Protein AF-0000000075453474 (afdb_homodimer)

Radius of gyration: 46.05 Å; Cα contacts (8 Å, |Δi|>4): 1363; chains: 2; bounding box: 108×161×124 Å

Structure (mmCIF, N/CA/C/O backbone):
data_AF-0000000075453474-model_v1
#
loop_
_entity.id
_entity.type
_entity.pdbx_description
1 polymer 'Cation efflux system protein czcC'
#
loop_
_atom_site.group_PDB
_atom_site.id
_atom_site.type_symbol
_atom_site.label_atom_id
_atom_site.label_alt_id
_atom_site.label_comp_id
_atom_site.label_asym_id
_atom_site.label_entity_id
_atom_site.label_seq_id
_atom_site.pdbx_PDB_ins_code
_atom_site.Cartn_x
_atom_site.Cartn_y
_atom_site.Cartn_z
_atom_site.occupancy
_atom_site.B_iso_or_equiv
_atom_site.auth_seq_id
_atom_site.auth_comp_id
_atom_site.auth_asym_id
_atom_site.auth_atom_id
_atom_site.pdbx_PDB_model_num
ATOM 1 N N . MET A 1 1 ? -79.562 19.734 -20.062 1 26.77 1 MET A N 1
ATOM 2 C CA . MET A 1 1 ? -79 20.094 -18.781 1 26.77 1 MET A CA 1
ATOM 3 C C . MET A 1 1 ? -77.562 19.5 -18.641 1 26.77 1 MET A C 1
ATOM 5 O O . MET A 1 1 ? -77.438 18.297 -18.422 1 26.77 1 MET A O 1
ATOM 9 N N . LYS A 1 2 ? -76.625 20.016 -19.5 1 38.22 2 LYS A N 1
ATOM 10 C CA . LYS A 1 2 ? -75.188 19.672 -19.609 1 38.22 2 LYS A CA 1
ATOM 11 C C . LYS A 1 2 ? -74.5 19.891 -18.281 1 38.22 2 LYS A C 1
ATOM 13 O O . LYS A 1 2 ? -74.438 21 -17.75 1 38.22 2 LYS A O 1
ATOM 18 N N . ARG A 1 3 ? -74.5 18.891 -17.391 1 37.88 3 ARG A N 1
ATOM 19 C CA . ARG A 1 3 ? -73.875 18.875 -16.078 1 37.88 3 ARG A CA 1
ATOM 20 C C . ARG A 1 3 ? -72.375 19.188 -16.172 1 37.88 3 ARG A C 1
ATOM 22 O O . ARG A 1 3 ? -71.625 18.484 -16.859 1 37.88 3 ARG A O 1
ATOM 29 N N . PHE A 1 4 ? -72.062 20.453 -16.188 1 41.12 4 PHE A N 1
ATOM 30 C CA . PHE A 1 4 ? -70.688 20.938 -16.062 1 41.12 4 PHE A CA 1
ATOM 31 C C . PHE A 1 4 ? -70.062 20.469 -14.758 1 41.12 4 PHE A C 1
ATOM 33 O O . PHE A 1 4 ? -70.562 20.766 -13.672 1 41.12 4 PHE A O 1
ATOM 40 N N . PHE A 1 5 ? -69.5 19.219 -14.695 1 45.66 5 PHE A N 1
ATOM 41 C CA . PHE A 1 5 ? -68.75 18.719 -13.586 1 45.66 5 PHE A CA 1
ATOM 42 C C . PHE A 1 5 ? -67.5 19.594 -13.375 1 45.66 5 PHE A C 1
ATOM 44 O O . PHE A 1 5 ? -66.688 19.75 -14.273 1 45.66 5 PHE A O 1
ATOM 51 N N . PHE A 1 6 ? -67.625 20.641 -12.586 1 43.34 6 PHE A N 1
ATOM 52 C CA . PHE A 1 6 ? -66.5 21.422 -12.07 1 43.34 6 PHE A CA 1
ATOM 53 C C . PHE A 1 6 ? -65.5 20.516 -11.312 1 43.34 6 PHE A C 1
ATOM 55 O O . PHE A 1 6 ? -65.875 19.953 -10.281 1 43.34 6 PHE A O 1
ATOM 62 N N . ILE A 1 7 ? -64.562 19.938 -11.992 1 48.47 7 ILE A N 1
ATOM 63 C CA . ILE A 1 7 ? -63.438 19.234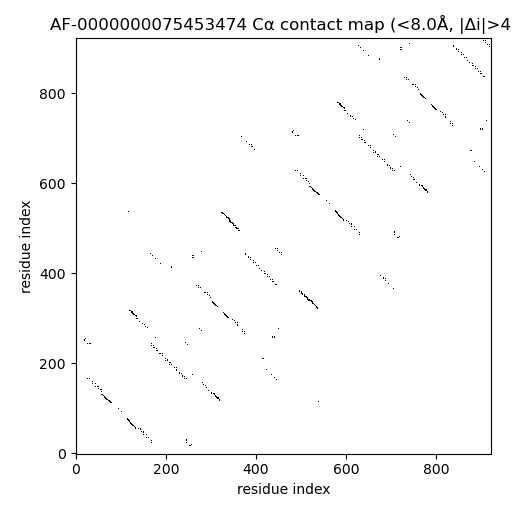 -11.391 1 48.47 7 ILE A CA 1
ATOM 64 C C . ILE A 1 7 ? -62.594 20.203 -10.57 1 48.47 7 ILE A C 1
ATOM 66 O O . ILE A 1 7 ? -62.031 21.156 -11.109 1 48.47 7 ILE A O 1
ATOM 70 N N . SER A 1 8 ? -62.938 20.438 -9.305 1 45.78 8 SER A N 1
ATOM 71 C CA . SER A 1 8 ? -62.094 21.172 -8.359 1 45.78 8 SER A CA 1
ATOM 72 C C . SER A 1 8 ? -60.719 20.547 -8.242 1 45.78 8 SER A C 1
ATOM 74 O O . SER A 1 8 ? -60.562 19.375 -7.852 1 45.78 8 SER A O 1
ATOM 76 N N . LEU A 1 9 ? -59.75 21 -9 1 46.12 9 LEU A N 1
ATOM 77 C CA . LEU A 1 9 ? -58.344 20.688 -8.875 1 46.12 9 LEU A CA 1
ATOM 78 C C . LEU A 1 9 ? -57.812 21.156 -7.531 1 46.12 9 LEU A C 1
ATOM 80 O O . LEU A 1 9 ? -57.688 22.375 -7.293 1 46.12 9 LEU A O 1
ATOM 84 N N . SER A 1 10 ? -58.062 20.5 -6.438 1 45.81 10 SER A N 1
ATOM 85 C CA . SER A 1 10 ? -57.406 20.766 -5.164 1 45.81 10 SER A CA 1
ATOM 86 C C . SER A 1 10 ? -55.875 20.766 -5.316 1 45.81 10 SER A C 1
ATOM 88 O O . SER A 1 10 ? -55.312 19.75 -5.707 1 45.81 10 SER A O 1
ATOM 90 N N . LEU A 1 11 ? -55.281 21.906 -5.539 1 42.78 11 LEU A N 1
ATOM 91 C CA . LEU A 1 11 ? -53.844 22.109 -5.473 1 42.78 11 LEU A CA 1
ATOM 92 C C . LEU A 1 11 ? -53.281 21.703 -4.113 1 42.78 11 LEU A C 1
ATOM 94 O O . LEU A 1 11 ? -53.562 22.344 -3.102 1 42.78 11 LEU A O 1
ATOM 98 N N . ILE A 1 12 ? -53.062 20.453 -3.811 1 44.56 12 ILE A N 1
ATOM 99 C CA . ILE A 1 12 ? -52.312 20.016 -2.645 1 44.56 12 ILE A CA 1
ATOM 100 C C . ILE A 1 12 ? -50.938 20.719 -2.602 1 44.56 12 ILE A C 1
ATOM 102 O O . ILE A 1 12 ? -50.094 20.5 -3.473 1 44.56 12 ILE A O 1
ATOM 106 N N . ALA A 1 13 ? -50.906 21.891 -2.035 1 42.78 13 ALA A N 1
ATOM 107 C CA . ALA A 1 13 ? -49.625 22.5 -1.648 1 42.78 13 ALA A CA 1
ATOM 108 C C . ALA A 1 13 ? -48.781 21.5 -0.87 1 42.78 13 ALA A C 1
ATOM 110 O O . ALA A 1 13 ? -49.125 21.109 0.247 1 42.78 13 ALA A O 1
ATOM 111 N N . VAL A 1 14 ? -48.094 20.672 -1.52 1 45.62 14 VAL A N 1
ATOM 112 C CA . VAL A 1 14 ? -47.031 19.906 -0.868 1 45.62 14 VAL A CA 1
ATOM 113 C C . VAL A 1 14 ? -46.062 20.859 -0.148 1 45.62 14 VAL A C 1
ATOM 115 O O . VAL A 1 14 ? -45.312 21.594 -0.789 1 45.62 14 VAL A O 1
ATOM 118 N N . GLY A 1 15 ? -46.562 21.469 0.889 1 41.81 15 GLY A N 1
ATOM 119 C CA . GLY A 1 15 ? -45.562 22.156 1.693 1 41.81 15 GLY A CA 1
ATOM 120 C C . GLY A 1 15 ? -44.25 21.406 1.771 1 41.81 15 GLY A C 1
ATOM 121 O O . GLY A 1 15 ? -44.219 20.234 2.158 1 41.81 15 GLY A O 1
ATOM 122 N N . VAL A 1 16 ? -43.375 21.75 0.938 1 46.69 16 VAL A N 1
ATOM 123 C CA . VAL A 1 16 ? -42 21.297 1.124 1 46.69 16 VAL A CA 1
ATOM 124 C C . VAL A 1 16 ? -41.594 21.469 2.582 1 46.69 16 VAL A C 1
ATOM 126 O O . VAL A 1 16 ? -41.469 22.609 3.061 1 46.69 16 VAL A O 1
ATOM 129 N N . GLN A 1 17 ? -42.188 20.797 3.523 1 47.5 17 GLN A N 1
ATOM 130 C CA . GLN A 1 17 ? -41.688 20.828 4.895 1 47.5 17 GLN A CA 1
ATOM 131 C C . GLN A 1 17 ? -40.156 20.828 4.926 1 47.5 17 GLN A C 1
ATOM 133 O O . GLN A 1 17 ? -39.531 20 4.266 1 47.5 17 GLN A O 1
ATOM 138 N N . ALA A 1 18 ? -39.625 21.938 5.199 1 55.44 18 ALA A N 1
ATOM 139 C CA . ALA A 1 18 ? -38.188 22.062 5.449 1 55.44 18 ALA A CA 1
ATOM 140 C C . ALA A 1 18 ? -37.688 20.875 6.277 1 55.44 18 ALA A C 1
ATOM 142 O O . ALA A 1 18 ? -38.156 20.672 7.406 1 55.44 18 ALA A O 1
ATOM 143 N N . GLN A 1 19 ? -37.312 19.781 5.676 1 73.31 19 GLN A N 1
ATOM 144 C CA . GLN A 1 19 ? -36.875 18.562 6.367 1 73.31 19 GLN A CA 1
ATOM 145 C C . GLN A 1 19 ? -35.531 18.734 7.012 1 73.31 19 GLN A C 1
ATOM 147 O O . GLN A 1 19 ? -34.531 19.031 6.324 1 73.31 19 GLN A O 1
ATOM 152 N N . SER A 1 20 ? -35.469 19 8.414 1 89.19 20 SER A N 1
ATOM 153 C CA . SER A 1 20 ? -34.25 19.094 9.211 1 89.19 20 SER A CA 1
ATOM 154 C C . SER A 1 20 ? -33.562 17.75 9.297 1 89.19 20 SER A C 1
ATOM 156 O O . SER A 1 20 ? -34.188 16.703 9.398 1 89.19 20 SER A O 1
ATOM 158 N N . LEU A 1 21 ? -32.281 17.75 9.016 1 93.81 21 LEU A N 1
ATOM 159 C CA . LEU A 1 21 ? -31.484 16.547 8.992 1 93.81 21 LEU A CA 1
ATOM 160 C C . LEU A 1 21 ? -30.516 16.516 10.172 1 93.81 21 LEU A C 1
ATOM 162 O O . LEU A 1 21 ? -29.641 17.375 10.281 1 93.81 21 LEU A O 1
ATOM 166 N N . SER A 1 22 ? -30.703 15.547 11.047 1 95.19 22 SER A N 1
ATOM 167 C CA . SER A 1 22 ? -29.766 15.352 12.148 1 95.19 22 SER A CA 1
ATOM 168 C C . SER A 1 22 ? -28.547 14.562 11.703 1 95.19 22 SER A C 1
ATOM 170 O O . SER A 1 22 ? -28.547 13.961 10.625 1 95.19 22 SER A O 1
ATOM 172 N N . PHE A 1 23 ? -27.516 14.609 12.516 1 97.19 23 PHE A N 1
ATOM 173 C CA . PHE A 1 23 ? -26.328 13.82 12.172 1 97.19 23 PHE A CA 1
ATOM 174 C C . PHE A 1 23 ? -26.688 12.336 12.078 1 97.19 23 PHE A C 1
ATOM 176 O O . PHE A 1 23 ? -26.219 11.641 11.18 1 97.19 23 PHE A O 1
ATOM 183 N N . SER A 1 24 ? -27.469 11.836 13.039 1 96.06 24 SER A N 1
ATOM 184 C CA . SER A 1 24 ? -27.859 10.43 13.047 1 96.06 24 SER A CA 1
ATOM 185 C C . SER A 1 24 ? -28.594 10.055 11.766 1 96.06 24 SER A C 1
ATOM 187 O O . SER A 1 24 ? -28.375 8.984 11.211 1 96.06 24 SER A O 1
ATOM 189 N N . GLU A 1 25 ? -29.422 10.961 11.383 1 94.38 25 GLU A N 1
ATOM 190 C CA . GLU A 1 25 ? -30.141 10.719 10.141 1 94.38 25 GLU A CA 1
ATOM 191 C C . GLU A 1 25 ? -29.203 10.734 8.945 1 94.38 25 GLU A C 1
ATOM 193 O O . GLU A 1 25 ? -29.344 9.945 8.008 1 94.38 25 GLU A O 1
ATOM 198 N N . ALA A 1 26 ? -28.281 11.695 8.945 1 96.19 26 ALA A N 1
ATOM 199 C CA . ALA A 1 26 ? -27.281 11.75 7.887 1 96.19 26 ALA A CA 1
ATOM 200 C C . ALA A 1 26 ? -26.453 10.461 7.844 1 96.19 26 ALA A C 1
ATOM 202 O O . ALA A 1 26 ? -26.109 9.977 6.766 1 96.19 26 ALA A O 1
ATOM 203 N N . LEU A 1 27 ? -26.156 9.969 9.047 1 96.88 27 LEU A N 1
ATOM 204 C CA . LEU A 1 27 ? -25.438 8.711 9.164 1 96.88 27 LEU A CA 1
ATOM 205 C C . LEU A 1 27 ? -26.219 7.57 8.516 1 96.88 27 LEU A C 1
ATOM 207 O O . LEU A 1 27 ? -25.641 6.762 7.781 1 96.88 27 LEU A O 1
ATOM 211 N N . ASP A 1 28 ? -27.469 7.492 8.758 1 95.38 28 ASP A N 1
ATOM 212 C CA . ASP A 1 28 ? -28.328 6.477 8.164 1 95.38 28 ASP A CA 1
ATOM 213 C C . ASP A 1 28 ? -28.359 6.602 6.641 1 95.38 28 ASP A C 1
ATOM 215 O O . ASP A 1 28 ? -28.328 5.598 5.93 1 95.38 28 ASP A O 1
ATOM 219 N N . ASN A 1 29 ? -28.438 7.879 6.211 1 95.31 29 ASN A N 1
ATOM 220 C CA . ASN A 1 29 ? -28.422 8.125 4.773 1 95.31 29 ASN A CA 1
ATOM 221 C C . ASN A 1 29 ? -27.125 7.625 4.141 1 95.31 29 ASN A C 1
ATOM 223 O O . ASN A 1 29 ? -27.141 7.047 3.053 1 95.31 29 ASN A O 1
ATOM 227 N N . MET A 1 30 ? -26.016 7.902 4.793 1 96.81 30 MET A N 1
ATOM 228 C CA . MET A 1 30 ? -24.719 7.453 4.281 1 96.81 30 MET A CA 1
ATOM 229 C C . MET A 1 30 ? -24.656 5.93 4.211 1 96.81 30 MET A C 1
ATOM 231 O O . MET A 1 30 ? -24.219 5.367 3.205 1 96.81 30 MET A O 1
ATOM 235 N N . TYR A 1 31 ? -25.188 5.219 5.238 1 96.31 31 TYR A N 1
ATOM 236 C CA . TYR A 1 31 ? -25.188 3.76 5.273 1 96.31 31 TYR A CA 1
ATOM 237 C C . TYR A 1 31 ? -26 3.184 4.129 1 96.31 31 TYR A C 1
ATOM 239 O O . TYR A 1 31 ? -25.625 2.17 3.537 1 96.31 31 TYR A O 1
ATOM 247 N N . ASN A 1 32 ? -27 3.898 3.838 1 94.19 32 ASN A N 1
ATOM 248 C CA . ASN A 1 32 ? -27.922 3.365 2.852 1 94.19 32 ASN A CA 1
ATOM 249 C C . ASN A 1 32 ? -27.594 3.855 1.444 1 94.19 32 ASN A C 1
ATOM 251 O O . ASN A 1 32 ? -27.891 3.174 0.46 1 94.19 32 ASN A O 1
ATOM 255 N N . GLY A 1 33 ? -27 4.992 1.413 1 93.56 33 GLY A N 1
ATOM 256 C CA . GLY A 1 33 ? -26.891 5.633 0.112 1 93.56 33 GLY A CA 1
ATOM 257 C C . GLY A 1 33 ? -25.484 5.613 -0.456 1 93.56 33 GLY A C 1
ATOM 258 O O . GLY A 1 33 ? -25.297 5.723 -1.67 1 93.56 33 GLY A O 1
ATOM 259 N N . ASN A 1 34 ? -24.422 5.559 0.309 1 95.94 34 ASN A N 1
ATOM 260 C CA . ASN A 1 34 ? -23.047 5.688 -0.181 1 95.94 34 ASN A CA 1
ATOM 261 C C . ASN A 1 34 ? -22.625 4.461 -0.985 1 95.94 34 ASN A C 1
ATOM 263 O O . ASN A 1 34 ? -22.547 3.355 -0.444 1 95.94 34 ASN A O 1
ATOM 267 N N . GLN A 1 35 ? -22.234 4.73 -2.248 1 96.44 35 GLN A N 1
ATOM 268 C CA . GLN A 1 35 ? -21.938 3.645 -3.176 1 96.44 35 GLN A CA 1
ATOM 269 C C . GLN A 1 35 ? -20.547 3.059 -2.914 1 96.44 35 GLN A C 1
ATOM 271 O O . GLN A 1 35 ? -20.297 1.895 -3.227 1 96.44 35 GLN A O 1
ATOM 276 N N . LYS A 1 36 ? -19.672 3.859 -2.438 1 96.81 36 LYS A N 1
ATOM 277 C CA . LYS A 1 36 ? -18.359 3.338 -2.088 1 96.81 36 LYS A CA 1
ATOM 278 C C . LYS A 1 36 ? -18.453 2.277 -0.997 1 96.81 36 LYS A C 1
ATOM 280 O O . LYS A 1 36 ? -17.797 1.243 -1.065 1 96.81 36 LYS A O 1
ATOM 285 N N . ARG A 1 37 ? -19.234 2.57 0.05 1 96.38 37 ARG A N 1
ATOM 286 C CA . ARG A 1 37 ? -19.453 1.598 1.117 1 96.38 37 ARG A CA 1
ATOM 287 C C . ARG A 1 37 ? -20 0.284 0.561 1 96.38 37 ARG A C 1
ATOM 289 O O . ARG A 1 37 ? -19.469 -0.788 0.868 1 96.38 37 ARG A O 1
ATOM 296 N N . LYS A 1 38 ? -20.953 0.391 -0.282 1 96.56 38 LYS A N 1
ATOM 297 C CA . LYS A 1 38 ? -21.578 -0.788 -0.876 1 96.56 38 LYS A CA 1
ATOM 298 C C . LYS A 1 38 ? -20.594 -1.542 -1.765 1 96.56 38 LYS A C 1
ATOM 300 O O . LYS A 1 38 ? -20.578 -2.775 -1.783 1 96.56 38 LYS A O 1
ATOM 305 N N . GLY A 1 39 ? -19.797 -0.791 -2.504 1 97.19 39 GLY A N 1
ATOM 306 C CA . GLY A 1 39 ? -18.781 -1.408 -3.332 1 97.19 39 GLY A CA 1
ATOM 307 C C . GLY A 1 39 ? -17.781 -2.221 -2.533 1 97.19 39 GLY A C 1
ATOM 308 O O . GLY A 1 39 ? -17.422 -3.338 -2.92 1 97.19 39 GLY A O 1
ATOM 309 N N . MET A 1 40 ? -17.359 -1.721 -1.438 1 97.06 40 MET A N 1
ATOM 310 C CA . MET A 1 40 ? -16.391 -2.414 -0.596 1 97.06 40 MET A CA 1
ATOM 311 C C . MET A 1 40 ? -17.016 -3.652 0.043 1 97.06 40 MET A C 1
ATOM 313 O O . MET A 1 40 ? -16.328 -4.66 0.24 1 97.06 40 MET A O 1
ATOM 317 N N . GLU A 1 41 ? -18.266 -3.559 0.337 1 96.81 41 GLU A N 1
ATOM 318 C CA . GLU A 1 41 ? -18.984 -4.727 0.848 1 96.81 41 GLU A CA 1
ATOM 319 C C . GLU A 1 41 ? -19 -5.855 -0.18 1 96.81 41 GLU A C 1
ATOM 321 O O . GLU A 1 41 ? -18.812 -7.023 0.169 1 96.81 41 GLU A O 1
ATOM 326 N N . LYS A 1 42 ? -19.188 -5.465 -1.445 1 97.62 42 LYS A N 1
ATOM 327 C CA . LYS A 1 42 ? -19.172 -6.457 -2.514 1 97.62 42 LYS A CA 1
ATOM 328 C C . LYS A 1 42 ? -17.781 -7.039 -2.707 1 97.62 42 LYS A C 1
ATOM 330 O O . LYS A 1 42 ? -17.641 -8.219 -3.025 1 97.62 42 LYS A O 1
ATOM 335 N N . GLN A 1 43 ? -16.859 -6.262 -2.479 1 96.44 43 GLN A N 1
ATOM 336 C CA . GLN A 1 43 ? -15.492 -6.766 -2.547 1 96.44 43 GLN A CA 1
ATOM 337 C C . GLN A 1 43 ? -15.219 -7.777 -1.436 1 96.44 43 GLN A C 1
ATOM 339 O O . GLN A 1 43 ? -14.531 -8.773 -1.652 1 96.44 43 GLN A O 1
ATOM 344 N N . SER A 1 44 ? -15.695 -7.473 -0.248 1 97.5 44 SER A N 1
ATOM 345 C CA . SER A 1 44 ? -15.57 -8.414 0.861 1 97.5 44 SER A CA 1
ATOM 346 C C . SER A 1 44 ? -16.281 -9.727 0.554 1 97.5 44 SER A C 1
ATOM 348 O O . SER A 1 44 ? -15.766 -10.805 0.839 1 97.5 44 SER A O 1
ATOM 350 N N . GLN A 1 45 ? -17.422 -9.625 -0.095 1 97.62 45 GLN A N 1
ATOM 351 C CA . GLN A 1 45 ? -18.172 -10.812 -0.499 1 97.62 45 GLN A CA 1
ATOM 352 C C . GLN A 1 45 ? -17.391 -11.625 -1.536 1 97.62 45 GLN A C 1
ATOM 354 O O . GLN A 1 45 ? -17.375 -12.852 -1.482 1 97.62 45 GLN A O 1
ATOM 359 N N . ALA A 1 46 ? -16.812 -10.922 -2.461 1 97.44 46 ALA A N 1
ATOM 360 C CA . ALA A 1 46 ? -15.992 -11.578 -3.473 1 97.44 46 ALA A CA 1
ATOM 361 C C . ALA A 1 46 ? -14.844 -12.352 -2.828 1 97.44 46 ALA A C 1
ATOM 363 O O . ALA A 1 46 ? -14.547 -13.484 -3.225 1 97.44 46 ALA A O 1
ATOM 364 N N . ALA A 1 47 ? -14.219 -11.789 -1.834 1 96.94 47 ALA A N 1
ATOM 365 C CA . ALA A 1 47 ? -13.109 -12.445 -1.14 1 96.94 47 ALA A CA 1
ATOM 366 C C . ALA A 1 47 ? -13.602 -13.68 -0.38 1 96.94 47 ALA A C 1
ATOM 368 O O . ALA A 1 47 ? -12.883 -14.672 -0.278 1 96.94 47 ALA A O 1
ATOM 369 N N . ASP A 1 48 ? -14.812 -13.602 0.103 1 97.75 48 ASP A N 1
ATOM 370 C CA . ASP A 1 48 ? -15.406 -14.75 0.783 1 97.75 48 ASP A CA 1
ATOM 371 C C . ASP A 1 48 ? -15.586 -15.922 -0.175 1 97.75 48 ASP A C 1
ATOM 373 O O . ASP A 1 48 ? -15.289 -17.062 0.178 1 97.75 48 ASP A O 1
ATOM 377 N N . PHE A 1 49 ? -16.047 -15.57 -1.373 1 97.44 49 PHE A N 1
ATOM 378 C CA . PHE A 1 49 ? -16.188 -16.609 -2.379 1 97.44 49 PHE A CA 1
ATOM 379 C C . PHE A 1 49 ? -14.82 -17.156 -2.783 1 97.44 49 PHE A C 1
ATOM 381 O O . PHE A 1 49 ? -14.688 -18.359 -3.062 1 97.44 49 PHE A O 1
ATOM 388 N N . GLY A 1 50 ? -13.906 -16.297 -2.797 1 96.62 50 GLY A N 1
ATOM 389 C CA . GLY A 1 50 ? -12.555 -16.75 -3.049 1 96.62 50 GLY A CA 1
ATOM 390 C C . GLY A 1 50 ? -12.055 -17.734 -2.002 1 96.62 50 GLY A C 1
ATOM 391 O O . GLY A 1 50 ? -11.445 -18.75 -2.336 1 96.62 50 GLY A O 1
ATOM 392 N N . ALA A 1 51 ? -12.312 -17.453 -0.764 1 97.06 51 ALA A N 1
ATOM 393 C CA . ALA A 1 51 ? -11.922 -18.344 0.333 1 97.06 51 ALA A CA 1
ATOM 394 C C . ALA A 1 51 ? -12.617 -19.703 0.218 1 97.06 51 ALA A C 1
ATOM 396 O O . ALA A 1 51 ? -12 -20.734 0.442 1 97.06 51 ALA A O 1
ATOM 397 N N . LYS A 1 52 ? -13.844 -19.641 -0.179 1 97 52 LYS A N 1
ATOM 398 C CA . LYS A 1 52 ? -14.609 -20.875 -0.355 1 97 52 LYS A CA 1
ATOM 399 C C . LYS A 1 52 ? -14.055 -21.703 -1.511 1 97 52 LYS A C 1
ATOM 401 O O . LYS A 1 52 ? -14.055 -22.938 -1.457 1 97 52 LYS A O 1
ATOM 406 N N . ALA A 1 53 ? -13.562 -21 -2.504 1 96.56 53 ALA A N 1
ATOM 407 C CA . ALA A 1 53 ? -12.977 -21.703 -3.645 1 96.56 53 ALA A CA 1
ATOM 408 C C . ALA A 1 53 ? -11.75 -22.5 -3.225 1 96.56 53 ALA A C 1
ATOM 410 O O . ALA A 1 53 ? -11.508 -23.594 -3.75 1 96.56 53 ALA A O 1
ATOM 411 N N . PHE A 1 54 ? -11 -22.078 -2.232 1 95 54 PHE A N 1
ATOM 412 C CA . PHE A 1 54 ? -9.82 -22.781 -1.755 1 95 54 PHE A CA 1
ATOM 413 C C . PHE A 1 54 ? -10.219 -24.078 -1.063 1 95 54 PHE A C 1
ATOM 415 O O . PHE A 1 54 ? -9.461 -25.062 -1.082 1 95 54 PHE A O 1
ATOM 422 N N . GLN A 1 55 ? -11.406 -24.109 -0.479 1 95.62 55 GLN A N 1
ATOM 423 C CA . GLN A 1 55 ? -11.883 -25.328 0.18 1 95.62 55 GLN A CA 1
ATOM 424 C C . GLN A 1 55 ? -12.07 -26.453 -0.822 1 95.62 55 GLN A C 1
ATOM 426 O O . GLN A 1 55 ? -11.969 -27.641 -0.464 1 95.62 55 GLN A O 1
ATOM 431 N N . GLY A 1 56 ? -12.312 -26 -2.053 1 95.31 56 GLY A N 1
ATOM 432 C CA . GLY A 1 56 ? -12.484 -26.984 -3.113 1 95.31 56 GLY A CA 1
ATOM 433 C C . GLY A 1 56 ? -11.25 -27.844 -3.338 1 95.31 56 GLY A C 1
ATOM 434 O O . GLY A 1 56 ? -11.352 -28.938 -3.881 1 95.31 56 GLY A O 1
ATOM 435 N N . LEU A 1 57 ? -10.094 -27.453 -2.822 1 94.81 57 LEU A N 1
ATOM 436 C CA . LEU A 1 57 ? -8.844 -28.172 -3.01 1 94.81 57 LEU A CA 1
ATOM 437 C C . LEU A 1 57 ? -8.852 -29.484 -2.232 1 94.81 57 LEU A C 1
ATOM 439 O O . LEU A 1 57 ? -8.07 -30.391 -2.533 1 94.81 57 LEU A O 1
ATOM 443 N N . TYR A 1 58 ? -9.797 -29.672 -1.198 1 94.94 58 TYR A N 1
ATOM 444 C CA . TYR A 1 58 ? -9.891 -30.891 -0.387 1 94.94 58 TYR A CA 1
ATOM 445 C C . TYR A 1 58 ? -10.68 -31.969 -1.115 1 94.94 58 TYR A C 1
ATOM 447 O O . TYR A 1 58 ? -10.609 -33.156 -0.748 1 94.94 58 TYR A O 1
ATOM 455 N N . PHE A 1 59 ? -11.359 -31.547 -2.207 1 96.25 59 PHE A N 1
ATOM 456 C CA . PHE A 1 59 ? -12.289 -32.469 -2.834 1 96.25 59 PHE A CA 1
ATOM 457 C C . PHE A 1 59 ? -11.703 -33.062 -4.117 1 96.25 59 PHE A C 1
ATOM 459 O O . PHE A 1 59 ? -10.805 -32.469 -4.715 1 96.25 59 PHE A O 1
ATOM 466 N N . PRO A 1 60 ? -12.203 -34.25 -4.547 1 96.62 60 PRO A N 1
ATOM 467 C CA . PRO A 1 60 ? -11.719 -34.844 -5.793 1 96.62 60 PRO A CA 1
ATOM 468 C C . PRO A 1 60 ? -12.094 -34.031 -7.023 1 96.62 60 PRO A C 1
ATOM 470 O O . PRO A 1 60 ? -13.109 -33.344 -7.02 1 96.62 60 PRO A O 1
ATOM 473 N N . GLN A 1 61 ? -11.25 -34.031 -7.934 1 97.19 61 GLN A N 1
ATOM 474 C CA . GLN A 1 61 ? -11.516 -33.469 -9.25 1 97.19 61 GLN A CA 1
ATOM 475 C C . GLN A 1 61 ? -11.984 -34.531 -10.227 1 97.19 61 GLN A C 1
ATOM 477 O O . GLN A 1 61 ? -11.359 -35.594 -10.344 1 97.19 61 GLN A O 1
ATOM 482 N N . ILE A 1 62 ? -13.141 -34.312 -10.812 1 97.38 62 ILE A N 1
ATOM 483 C CA . ILE A 1 62 ? -13.711 -35.25 -11.773 1 97.38 62 ILE A CA 1
ATOM 484 C C . ILE A 1 62 ? -13.719 -34.625 -13.164 1 97.38 62 ILE A C 1
ATOM 486 O O . ILE A 1 62 ? -14.188 -33.5 -13.344 1 97.38 62 ILE A O 1
ATOM 490 N N . SER A 1 63 ? -13.211 -35.281 -14.141 1 97.5 63 SER A N 1
ATOM 491 C CA . SER A 1 63 ? -13.156 -34.75 -15.508 1 97.5 63 SER A CA 1
ATOM 492 C C . SER A 1 63 ? -13.586 -35.812 -16.516 1 97.5 63 SER A C 1
ATOM 494 O O . SER A 1 63 ? -13.477 -37.031 -16.266 1 97.5 63 SER A O 1
ATOM 496 N N . LEU A 1 64 ? -14.172 -35.312 -17.625 1 97 64 LEU A N 1
ATOM 497 C CA . LEU A 1 64 ? -14.453 -36.156 -18.797 1 97 64 LEU A CA 1
ATOM 498 C C . LEU A 1 64 ? -13.438 -35.906 -19.906 1 97 64 LEU A C 1
ATOM 500 O O . LEU A 1 64 ? -13.156 -34.75 -20.25 1 97 64 LEU A O 1
ATOM 504 N N . ASN A 1 65 ? -12.852 -37.031 -20.344 1 96.56 65 ASN A N 1
ATOM 505 C CA . ASN A 1 65 ? -11.867 -36.906 -21.406 1 96.56 65 ASN A CA 1
ATOM 506 C C . ASN A 1 65 ? -12.242 -37.781 -22.609 1 96.56 65 ASN A C 1
ATOM 508 O O . ASN A 1 65 ? -12.68 -38.938 -22.438 1 96.56 65 ASN A O 1
ATOM 512 N N . ALA A 1 66 ? -12.086 -37.094 -23.828 1 95.88 66 ALA A N 1
ATOM 513 C CA . ALA A 1 66 ? -12.367 -37.844 -25.047 1 95.88 66 ALA A CA 1
ATOM 514 C C . ALA A 1 66 ? -11.289 -37.594 -26.109 1 95.88 66 ALA A C 1
ATOM 516 O O . ALA A 1 66 ? -10.773 -36.469 -26.219 1 95.88 66 ALA A O 1
ATOM 517 N N . SER A 1 67 ? -10.961 -38.719 -26.75 1 95.06 67 SER A N 1
ATOM 518 C CA . SER A 1 67 ? -9.992 -38.594 -27.828 1 95.06 67 SER A CA 1
ATOM 519 C C . SER A 1 67 ? -10.289 -39.562 -28.969 1 95.06 67 SER A C 1
ATOM 521 O O . SER A 1 67 ? -10.82 -40.656 -28.734 1 95.06 67 SER A O 1
ATOM 523 N N . TYR A 1 68 ? -10.047 -39.125 -30.172 1 95.31 68 TYR A N 1
ATOM 524 C CA . TYR A 1 68 ? -10.062 -39.938 -31.375 1 95.31 68 TYR A CA 1
ATOM 525 C C . TYR A 1 68 ? -8.797 -39.75 -32.188 1 95.31 68 TYR A C 1
ATOM 527 O O . TYR A 1 68 ? -8.516 -38.625 -32.656 1 95.31 68 TYR A O 1
ATOM 535 N N . VAL A 1 69 ? -8.102 -40.812 -32.312 1 94.38 69 VAL A N 1
ATOM 536 C CA . VAL A 1 69 ? -6.801 -40.719 -32.969 1 94.38 69 VAL A CA 1
ATOM 537 C C . VAL A 1 69 ? -6.77 -41.625 -34.188 1 94.38 69 VAL A C 1
ATOM 539 O O . VAL A 1 69 ? -7.316 -42.75 -34.188 1 94.38 69 VAL A O 1
ATOM 542 N N . HIS A 1 70 ? -6.199 -41.125 -35.312 1 95.69 70 HIS A N 1
ATOM 543 C CA . HIS A 1 70 ? -5.938 -41.906 -36.5 1 95.69 70 HIS A CA 1
ATOM 544 C C . HIS A 1 70 ? -4.441 -42 -36.781 1 95.69 70 HIS A C 1
ATOM 546 O O . HIS A 1 70 ? -3.758 -41 -36.938 1 95.69 70 HIS A O 1
ATOM 552 N N . MET A 1 71 ? -4.086 -43.25 -36.75 1 93.81 71 MET A N 1
ATOM 553 C CA . MET A 1 71 ? -2.674 -43.469 -37.031 1 93.81 71 MET A CA 1
ATOM 554 C C . MET A 1 71 ? -2.461 -43.781 -38.531 1 93.81 71 MET A C 1
ATOM 556 O O . MET A 1 71 ? -3.412 -44.094 -39.25 1 93.81 71 MET A O 1
ATOM 560 N N . SER A 1 72 ? -1.112 -43.594 -38.969 1 93.88 72 SER A N 1
ATOM 561 C CA . SER A 1 72 ? -0.779 -43.812 -40.375 1 93.88 72 SER A CA 1
ATOM 562 C C . SER A 1 72 ? -1.053 -45.25 -40.812 1 93.88 72 SER A C 1
ATOM 564 O O . SER A 1 72 ? -1.396 -45.531 -41.969 1 93.88 72 SER A O 1
ATOM 566 N N . ASP A 1 73 ? -0.793 -46.312 -39.781 1 92.12 73 ASP A N 1
ATOM 567 C CA . ASP A 1 73 ? -1.009 -47.719 -40.031 1 92.12 73 ASP A CA 1
ATOM 568 C C . ASP A 1 73 ? -1.374 -48.469 -38.75 1 92.12 73 ASP A C 1
ATOM 570 O O . ASP A 1 73 ? -1.206 -47.938 -37.656 1 92.12 73 ASP A O 1
ATOM 574 N N . HIS A 1 74 ? -2.055 -49.656 -39.062 1 89.31 74 HIS A N 1
ATOM 575 C CA . HIS A 1 74 ? -2.205 -50.562 -37.938 1 89.31 74 HIS A CA 1
ATOM 576 C C . HIS A 1 74 ? -0.853 -50.906 -37.312 1 89.31 74 HIS A C 1
ATOM 578 O O . HIS A 1 74 ? 0.188 -50.719 -37.938 1 89.31 74 HIS A O 1
ATOM 584 N N . LEU A 1 75 ? -0.971 -51.281 -36.031 1 88.75 75 LEU A N 1
ATOM 585 C CA . LEU A 1 75 ? 0.262 -51.781 -35.406 1 88.75 75 LEU A CA 1
ATOM 586 C C . LEU A 1 75 ? 0.364 -53.281 -35.531 1 88.75 75 LEU A C 1
ATOM 588 O O . LEU A 1 75 ? -0.624 -54 -35.312 1 88.75 75 LEU A O 1
ATOM 592 N N . TYR A 1 76 ? 1.651 -53.781 -35.844 1 86.06 76 TYR A N 1
ATOM 593 C CA . TYR A 1 76 ? 1.868 -55.219 -36.062 1 86.06 76 TYR A CA 1
ATOM 594 C C . TYR A 1 76 ? 3.033 -55.719 -35.219 1 86.06 76 TYR A C 1
ATOM 596 O O . TYR A 1 76 ? 3.977 -54.969 -34.938 1 86.06 76 TYR A O 1
ATOM 604 N N . LEU A 1 77 ? 2.838 -56.844 -34.688 1 82.94 77 LEU A N 1
ATOM 605 C CA . LEU A 1 77 ? 3.996 -57.594 -34.188 1 82.94 77 LEU A CA 1
ATOM 606 C C . LEU A 1 77 ? 4.637 -58.406 -35.344 1 82.94 77 LEU A C 1
ATOM 608 O O . LEU A 1 77 ? 3.963 -59.188 -36 1 82.94 77 LEU A O 1
ATOM 612 N N . ASP A 1 78 ? 5.852 -58.125 -35.594 1 82.75 78 ASP A N 1
ATOM 613 C CA . ASP A 1 78 ? 6.559 -58.781 -36.688 1 82.75 78 ASP A CA 1
ATOM 614 C C . ASP A 1 78 ? 7.336 -60 -36.156 1 82.75 78 ASP A C 1
ATOM 616 O O . ASP A 1 78 ? 8.32 -59.844 -35.438 1 82.75 78 ASP A O 1
ATOM 620 N N . PHE A 1 79 ? 6.84 -61.219 -36.562 1 82.31 79 PHE A N 1
ATOM 621 C CA . PHE A 1 79 ? 7.492 -62.438 -36.125 1 82.31 79 PHE A CA 1
ATOM 622 C C . PHE A 1 79 ? 8.289 -63.062 -37.25 1 82.31 79 PHE A C 1
ATOM 624 O O . PHE A 1 79 ? 8.633 -64.25 -37.219 1 82.31 79 PHE A O 1
ATOM 631 N N . ASN A 1 80 ? 8.516 -62.281 -38.281 1 83.81 80 ASN A N 1
ATOM 632 C CA . ASN A 1 80 ? 9.188 -62.812 -39.469 1 83.81 80 ASN A CA 1
ATOM 633 C C . ASN A 1 80 ? 10.594 -63.312 -39.156 1 83.81 80 ASN A C 1
ATOM 635 O O . ASN A 1 80 ? 11.07 -64.312 -39.719 1 83.81 80 ASN A O 1
ATOM 639 N N . GLU A 1 81 ? 11.227 -62.656 -38.219 1 83.75 81 GLU A N 1
ATOM 640 C CA . GLU A 1 81 ? 12.562 -63.094 -37.844 1 83.75 81 GLU A CA 1
ATOM 641 C C . GLU A 1 81 ? 12.523 -64.5 -37.219 1 83.75 81 GLU A C 1
ATOM 643 O O . GLU A 1 81 ? 13.398 -65.312 -37.469 1 83.75 81 GLU A O 1
ATOM 648 N N . TYR A 1 82 ? 11.531 -64.688 -36.375 1 78.94 82 TYR A N 1
ATOM 649 C CA . TYR A 1 82 ? 11.367 -66 -35.781 1 78.94 82 TYR A CA 1
ATOM 650 C C . TYR A 1 82 ? 10.992 -67.062 -36.812 1 78.94 82 TYR A C 1
ATOM 652 O O . TYR A 1 82 ? 11.477 -68.188 -36.781 1 78.94 82 TYR A O 1
ATOM 660 N N . ARG A 1 83 ? 10.156 -66.688 -37.75 1 78.38 83 ARG A N 1
ATOM 661 C CA . ARG A 1 83 ? 9.805 -67.562 -38.875 1 78.38 83 ARG A CA 1
ATOM 662 C C . ARG A 1 83 ? 11.047 -68 -39.656 1 78.38 83 ARG A C 1
ATOM 664 O O . ARG A 1 83 ? 11.219 -69.188 -39.938 1 78.38 83 ARG A O 1
ATOM 671 N N . ASN A 1 84 ? 11.789 -67.062 -39.938 1 80.69 84 ASN A N 1
ATOM 672 C CA . ASN A 1 84 ? 12.992 -67.312 -40.688 1 80.69 84 ASN A CA 1
ATOM 673 C C . ASN A 1 84 ? 13.938 -68.25 -39.938 1 80.69 84 ASN A C 1
ATOM 675 O O . ASN A 1 84 ? 14.539 -69.188 -40.5 1 80.69 84 ASN A O 1
ATOM 679 N N . ARG A 1 85 ? 13.961 -68.125 -38.688 1 83.56 85 ARG A N 1
ATOM 680 C CA . ARG A 1 85 ? 14.828 -68.938 -37.875 1 83.56 85 ARG A CA 1
ATOM 681 C C . ARG A 1 85 ? 14.312 -70.375 -37.812 1 83.56 85 ARG A C 1
ATOM 683 O O . ARG A 1 85 ? 15.078 -71.312 -37.969 1 83.56 85 ARG A O 1
ATOM 690 N N . PHE A 1 86 ? 12.977 -70.438 -37.562 1 78.19 86 PHE A N 1
ATOM 691 C CA . PHE A 1 86 ? 12.352 -71.75 -37.531 1 78.19 86 PHE A CA 1
ATOM 692 C C . PHE A 1 86 ? 12.422 -72.375 -38.906 1 78.19 86 PHE A C 1
ATOM 694 O O . PHE A 1 86 ? 12.664 -73.625 -38.969 1 78.19 86 PHE A O 1
ATOM 701 N N . GLY A 1 87 ? 12.242 -71.625 -39.938 1 74.75 87 GLY A N 1
ATOM 702 C CA . GLY A 1 87 ? 12.336 -72.188 -41.281 1 74.75 87 GLY A CA 1
ATOM 703 C C . GLY A 1 87 ? 13.703 -72.75 -41.594 1 74.75 87 GLY A C 1
ATOM 704 O O . GLY A 1 87 ? 13.805 -73.812 -42.188 1 74.75 87 GLY A O 1
ATOM 705 N N . THR A 1 88 ? 14.617 -72.062 -41.188 1 76.75 88 THR A N 1
ATOM 706 C CA . THR A 1 88 ? 15.984 -72.5 -41.438 1 76.75 88 THR A CA 1
ATOM 707 C C . THR A 1 88 ? 16.281 -73.812 -40.688 1 76.75 88 THR A C 1
ATOM 709 O O . THR A 1 88 ? 16.891 -74.688 -41.219 1 76.75 88 THR A O 1
ATOM 712 N N . HIS A 1 89 ? 15.742 -73.875 -39.469 1 75.75 89 HIS A N 1
ATOM 713 C CA . HIS A 1 89 ? 15.961 -75.062 -38.656 1 75.75 89 HIS A CA 1
ATOM 714 C C . HIS A 1 89 ? 15.125 -76.188 -39.188 1 75.75 89 HIS A C 1
ATOM 716 O O . HIS A 1 89 ? 15.586 -77.375 -39.188 1 75.75 89 HIS A O 1
ATOM 722 N N . PHE A 1 90 ? 13.992 -75.812 -39.594 1 74.31 90 PHE A N 1
ATOM 723 C CA . PHE A 1 90 ? 13.07 -76.812 -40.094 1 74.31 90 PHE A CA 1
ATOM 724 C C . PHE A 1 90 ? 13.547 -77.375 -41.406 1 74.31 90 PHE A C 1
ATOM 726 O O . PHE A 1 90 ? 13.406 -78.625 -41.656 1 74.31 90 PHE A O 1
ATOM 733 N N . GLN A 1 91 ? 14.086 -76.562 -42.25 1 72.06 91 GLN A N 1
ATOM 734 C CA . GLN A 1 91 ? 14.617 -77.062 -43.531 1 72.06 91 GLN A CA 1
ATOM 735 C C . GLN A 1 91 ? 15.727 -78.062 -43.344 1 72.06 91 GLN A C 1
ATOM 737 O O . GLN A 1 91 ? 15.953 -78.875 -44.188 1 72.06 91 GLN A O 1
ATOM 742 N N . GLN A 1 92 ? 16.266 -78.062 -42.094 1 71.62 92 GLN A N 1
ATOM 743 C CA . GLN A 1 92 ? 17.359 -79 -41.844 1 71.62 92 GLN A CA 1
ATOM 744 C C . GLN A 1 92 ? 16.875 -80.25 -41.125 1 71.62 92 GLN A C 1
ATOM 746 O O . GLN A 1 92 ? 17.641 -81.188 -40.875 1 71.62 92 GLN A O 1
ATOM 751 N N . SER A 1 93 ? 15.547 -80.188 -40.875 1 72.75 93 SER A N 1
ATOM 752 C CA . SER A 1 93 ? 15.008 -81.312 -40.125 1 72.75 93 SER A CA 1
ATOM 753 C C . SER A 1 93 ? 14.711 -82.5 -41.031 1 72.75 93 SER A C 1
ATOM 755 O O . SER A 1 93 ? 14.219 -82.375 -42.156 1 72.75 93 SER A O 1
ATOM 757 N N . PRO A 1 94 ? 15.117 -83.75 -40.562 1 69 94 PRO A N 1
ATOM 758 C CA . PRO A 1 94 ? 14.836 -85 -41.344 1 69 94 PRO A CA 1
ATOM 759 C C . PRO A 1 94 ? 13.344 -85.188 -41.562 1 69 94 PRO A C 1
ATOM 761 O O . PRO A 1 94 ? 12.969 -85.938 -42.5 1 69 94 PRO A O 1
ATOM 764 N N . LEU A 1 95 ? 12.531 -84.562 -40.812 1 63.53 95 LEU A N 1
ATOM 765 C CA . LEU A 1 95 ? 11.094 -84.688 -40.969 1 63.53 95 LEU A CA 1
ATOM 766 C C . LEU A 1 95 ? 10.602 -84.125 -42.281 1 63.53 95 LEU A C 1
ATOM 768 O O . LEU A 1 95 ? 9.594 -84.625 -42.844 1 63.53 95 LEU A O 1
ATOM 772 N N . LEU A 1 96 ? 11.281 -83.188 -42.844 1 62.31 96 LEU A N 1
ATOM 773 C CA . LEU A 1 96 ? 10.898 -82.562 -44.094 1 62.31 96 LEU A CA 1
ATOM 774 C C . LEU A 1 96 ? 11.117 -83.5 -45.25 1 62.31 96 LEU A C 1
ATOM 776 O O . LEU A 1 96 ? 10.586 -83.312 -46.344 1 62.31 96 LEU A O 1
ATOM 780 N N . LYS A 1 97 ? 11.914 -84.625 -44.969 1 65.19 97 LYS A N 1
ATOM 781 C CA . LYS A 1 97 ? 12.148 -85.625 -46 1 65.19 97 LYS A CA 1
ATOM 782 C C . LYS A 1 97 ? 10.961 -86.562 -46.125 1 65.19 97 LYS A C 1
ATOM 784 O O . LYS A 1 97 ? 10.922 -87.438 -47 1 65.19 97 LYS A O 1
ATOM 789 N N . LEU A 1 98 ? 10.133 -86.375 -45.125 1 63 98 LEU A N 1
ATOM 790 C CA . LEU A 1 98 ? 8.953 -87.188 -45.25 1 63 98 LEU A CA 1
ATOM 791 C C . LEU A 1 98 ? 8.023 -86.688 -46.344 1 63 98 LEU A C 1
ATOM 793 O O . LEU A 1 98 ? 7.789 -85.5 -46.469 1 63 98 LEU A O 1
ATOM 797 N N . PRO A 1 99 ? 7.586 -87.5 -47.312 1 61.91 99 PRO A N 1
ATOM 798 C CA . PRO A 1 99 ? 6.727 -87.125 -48.438 1 61.91 99 PRO A CA 1
ATOM 799 C C . PRO A 1 99 ? 5.453 -86.438 -47.969 1 61.91 99 PRO A C 1
ATOM 801 O O . PRO A 1 99 ? 4.797 -86.875 -47.031 1 61.91 99 PRO A O 1
ATOM 804 N N . GLY A 1 100 ? 4.996 -85.125 -48.438 1 65.25 100 GLY A N 1
ATOM 805 C CA . GLY A 1 100 ? 3.764 -84.438 -48.156 1 65.25 100 GLY A CA 1
ATOM 806 C C . GLY A 1 100 ? 3.91 -83.375 -47.031 1 65.25 100 GLY A C 1
ATOM 807 O O . GLY A 1 100 ? 3.129 -82.438 -46.969 1 65.25 100 GLY A O 1
ATOM 808 N N . PHE A 1 101 ? 4.844 -83.688 -46.219 1 67 101 PHE A N 1
ATOM 809 C CA . PHE A 1 101 ? 4.984 -82.812 -45.031 1 67 101 PHE A CA 1
ATOM 810 C C . PHE A 1 101 ? 5.52 -81.438 -45.438 1 67 101 PHE A C 1
ATOM 812 O O . PHE A 1 101 ? 5.031 -80.438 -44.969 1 67 101 PHE A O 1
ATOM 819 N N . LYS A 1 102 ? 6.535 -81.5 -46.281 1 71.31 102 LYS A N 1
ATOM 820 C CA . LYS A 1 102 ? 7.121 -80.25 -46.781 1 71.31 102 LYS A CA 1
ATOM 821 C C . LYS A 1 102 ? 6.082 -79.375 -47.5 1 71.31 102 LYS A C 1
ATOM 823 O O . LYS A 1 102 ? 6 -78.188 -47.312 1 71.31 102 LYS A O 1
ATOM 828 N N . GLU A 1 103 ? 5.34 -80.062 -48.375 1 69.19 103 GLU A N 1
ATOM 829 C CA . GLU A 1 103 ? 4.312 -79.375 -49.125 1 69.19 103 GLU A CA 1
ATOM 830 C C . GLU A 1 103 ? 3.238 -78.75 -48.219 1 69.19 103 GLU A C 1
ATOM 832 O O . GLU A 1 103 ? 2.643 -77.75 -48.531 1 69.19 103 GLU A O 1
ATOM 837 N N . PHE A 1 104 ? 3.094 -79.375 -47.094 1 65.12 104 PHE A N 1
ATOM 838 C CA . PHE A 1 104 ? 2.062 -78.938 -46.156 1 65.12 104 PHE A CA 1
ATOM 839 C C . PHE A 1 104 ? 2.535 -77.75 -45.312 1 65.12 104 PHE A C 1
ATOM 841 O O . PHE A 1 104 ? 1.776 -76.75 -45.094 1 65.12 104 PHE A O 1
ATOM 848 N N . LEU A 1 105 ? 3.764 -77.688 -44.938 1 71.44 105 LEU A N 1
ATOM 849 C CA . LEU A 1 105 ? 4.234 -76.688 -43.969 1 71.44 105 LEU A CA 1
ATOM 850 C C . LEU A 1 105 ? 4.809 -75.5 -44.688 1 71.44 105 LEU A C 1
ATOM 852 O O . LEU A 1 105 ? 4.77 -74.375 -44.156 1 71.44 105 LEU A O 1
ATOM 856 N N . MET A 1 106 ? 5.289 -75.688 -45.875 1 72.5 106 MET A N 1
ATOM 857 C CA . MET A 1 106 ? 6.035 -74.688 -46.594 1 72.5 106 MET A CA 1
ATOM 858 C C . MET A 1 106 ? 5.176 -73.438 -46.812 1 72.5 106 MET A C 1
ATOM 860 O O . MET A 1 106 ? 5.656 -72.312 -46.688 1 72.5 106 MET A O 1
ATOM 864 N N . PRO A 1 107 ? 3.896 -73.625 -47.094 1 71.25 107 PRO A N 1
ATOM 865 C CA . PRO A 1 107 ? 3.098 -72.375 -47.312 1 71.25 107 PRO A CA 1
ATOM 866 C C . PRO A 1 107 ? 3.002 -71.562 -46.062 1 71.25 107 PRO A C 1
ATOM 868 O O . PRO A 1 107 ? 2.854 -70.312 -46.156 1 71.25 107 PRO A O 1
ATOM 871 N N . TYR A 1 108 ? 3.123 -72.125 -44.969 1 70.06 108 TYR A N 1
ATOM 872 C CA . TYR A 1 108 ? 3.01 -71.375 -43.719 1 70.06 108 TYR A CA 1
ATOM 873 C C . TYR A 1 108 ? 4.289 -70.562 -43.438 1 70.06 108 TYR A C 1
ATOM 875 O O . TYR A 1 108 ? 4.246 -69.5 -42.812 1 70.06 108 TYR A O 1
ATOM 883 N N . PHE A 1 109 ? 5.305 -71.125 -43.906 1 74.75 109 PHE A N 1
ATOM 884 C CA . PHE A 1 109 ? 6.582 -70.438 -43.688 1 74.75 109 PHE A CA 1
ATOM 885 C C . PHE A 1 109 ? 6.832 -69.375 -44.75 1 74.75 109 PHE A C 1
ATOM 887 O O . PHE A 1 109 ? 7.762 -68.625 -44.656 1 74.75 109 PHE A O 1
ATOM 894 N N . GLN A 1 110 ? 6.051 -69.375 -45.75 1 71.75 110 GLN A N 1
ATOM 895 C CA . GLN A 1 110 ? 6.195 -68.375 -46.812 1 71.75 110 GLN A CA 1
ATOM 896 C C . GLN A 1 110 ? 5.254 -67.188 -46.594 1 71.75 110 GLN A C 1
ATOM 898 O O . GLN A 1 110 ? 5.371 -66.188 -47.281 1 71.75 110 GLN A O 1
ATOM 903 N N . GLN A 1 111 ? 4.488 -67.312 -45.531 1 76.19 111 GLN A N 1
ATOM 904 C CA . GLN A 1 111 ? 3.539 -66.25 -45.25 1 76.19 111 GLN A CA 1
ATOM 905 C C . GLN A 1 111 ? 4.164 -65.125 -44.375 1 76.19 111 GLN A C 1
ATOM 907 O O . GLN A 1 111 ? 5.227 -65.375 -43.781 1 76.19 111 GLN A O 1
ATOM 912 N N . ASP A 1 112 ? 3.559 -63.875 -44.469 1 79.25 112 ASP A N 1
ATOM 913 C CA . ASP A 1 112 ? 3.979 -62.781 -43.625 1 79.25 112 ASP A CA 1
ATOM 914 C C . ASP A 1 112 ? 3.479 -62.969 -42.188 1 79.25 112 ASP A C 1
ATOM 916 O O . ASP A 1 112 ? 2.27 -62.969 -41.938 1 79.25 112 ASP A O 1
ATOM 920 N N . TRP A 1 113 ? 4.488 -63.312 -41.281 1 79.38 113 TRP A N 1
ATOM 921 C CA . TRP A 1 113 ? 4.137 -63.562 -39.906 1 79.38 113 TRP A CA 1
ATOM 922 C C . TRP A 1 113 ? 3.975 -62.25 -39.156 1 79.38 113 TRP A C 1
ATOM 924 O O . TRP A 1 113 ? 4.762 -61.938 -38.25 1 79.38 113 TRP A O 1
ATOM 934 N N . LYS A 1 114 ? 3.035 -61.469 -39.625 1 83.94 114 LYS A N 1
ATOM 935 C CA . LYS A 1 114 ? 2.709 -60.219 -38.906 1 83.94 114 LYS A CA 1
ATOM 936 C C . LYS A 1 114 ? 1.362 -60.344 -38.219 1 83.94 114 LYS A C 1
ATOM 938 O O . LYS A 1 114 ? 0.386 -60.812 -38.781 1 83.94 114 LYS A O 1
ATOM 943 N N . TYR A 1 115 ? 1.404 -60 -36.938 1 80.81 115 TYR A N 1
ATOM 944 C CA . TYR A 1 115 ? 0.193 -60 -36.156 1 80.81 115 TYR A CA 1
ATOM 945 C C . TYR A 1 115 ? -0.266 -58.594 -35.812 1 80.81 115 TYR A C 1
ATOM 947 O O . TYR A 1 115 ? 0.462 -57.812 -35.188 1 80.81 115 TYR A O 1
ATOM 955 N N . GLN A 1 116 ? -1.465 -58.25 -36.375 1 83.75 116 GLN A N 1
ATOM 956 C CA . GLN A 1 116 ? -2.021 -56.938 -36.062 1 83.75 116 GLN A CA 1
ATOM 957 C C . GLN A 1 116 ? -2.561 -56.906 -34.625 1 83.75 116 GLN A C 1
ATOM 959 O O . GLN A 1 116 ? -3.549 -57.562 -34.312 1 83.75 116 GLN A O 1
ATOM 964 N N . PHE A 1 117 ? -1.959 -56.062 -33.812 1 82.62 117 PHE A N 1
ATOM 965 C CA . PHE A 1 117 ? -2.41 -56.062 -32.438 1 82.62 117 PHE A CA 1
ATOM 966 C C . PHE A 1 117 ? -3.127 -54.781 -32.094 1 82.62 117 PHE A C 1
ATOM 968 O O . PHE A 1 117 ? -3.744 -54.656 -31.016 1 82.62 117 PHE A O 1
ATOM 975 N N . GLN A 1 118 ? -3.088 -53.844 -33 1 89.19 118 GLN A N 1
ATOM 976 C CA . GLN A 1 118 ? -3.744 -52.562 -32.719 1 89.19 118 GLN A CA 1
ATOM 977 C C . GLN A 1 118 ? -4.277 -51.938 -34.031 1 89.19 118 GLN A C 1
ATOM 979 O O . GLN A 1 118 ? -3.547 -51.844 -35 1 89.19 118 GLN A O 1
ATOM 984 N N . ASN A 1 119 ? -5.566 -51.594 -33.969 1 91 119 ASN A N 1
ATOM 985 C CA . ASN A 1 119 ? -6.168 -50.875 -35.094 1 91 119 ASN A CA 1
ATOM 986 C C . ASN A 1 119 ? -5.656 -49.438 -35.188 1 91 119 ASN A C 1
ATOM 988 O O . ASN A 1 119 ? -5.309 -48.844 -34.156 1 91 119 ASN A O 1
ATOM 992 N N . GLN A 1 120 ? -5.672 -48.969 -36.406 1 93.81 120 GLN A N 1
ATOM 993 C CA . GLN A 1 120 ? -5.156 -47.625 -36.656 1 93.81 120 GLN A CA 1
ATOM 994 C C . GLN A 1 120 ? -6.086 -46.562 -36.062 1 93.81 120 GLN A C 1
ATOM 996 O O . GLN A 1 120 ? -5.664 -45.438 -35.812 1 93.81 120 GLN A O 1
ATOM 1001 N N . ASN A 1 121 ? -7.375 -46.844 -35.969 1 94.75 121 ASN A N 1
ATOM 1002 C CA . ASN A 1 121 ? -8.336 -45.938 -35.344 1 94.75 121 ASN A CA 1
ATOM 1003 C C . ASN A 1 121 ? -8.555 -46.281 -33.875 1 94.75 121 ASN A C 1
ATOM 1005 O O . ASN A 1 121 ? -8.914 -47.406 -33.531 1 94.75 121 ASN A O 1
ATOM 1009 N N . ILE A 1 122 ? -8.352 -45.375 -33.094 1 94.56 122 ILE A N 1
ATOM 1010 C CA . ILE A 1 122 ? -8.516 -45.531 -31.641 1 94.56 122 ILE A CA 1
ATOM 1011 C C . ILE A 1 122 ? -9.445 -44.469 -31.078 1 94.56 122 ILE A C 1
ATOM 1013 O O . ILE A 1 122 ? -9.203 -43.281 -31.266 1 94.56 122 ILE A O 1
ATOM 1017 N N . GLY A 1 123 ? -10.531 -44.812 -30.516 1 94.75 123 GLY A N 1
ATOM 1018 C CA . GLY A 1 123 ? -11.438 -43.906 -29.828 1 94.75 123 GLY A CA 1
ATOM 1019 C C . GLY A 1 123 ? -11.578 -44.219 -28.344 1 94.75 123 GLY A C 1
ATOM 1020 O O . GLY A 1 123 ? -11.633 -45.406 -27.953 1 94.75 123 GLY A O 1
ATOM 1021 N N . LYS A 1 124 ? -11.617 -43.219 -27.562 1 95 124 LYS A N 1
ATOM 1022 C CA . LYS A 1 124 ? -11.797 -43.438 -26.125 1 95 124 LYS A CA 1
ATOM 1023 C C . LYS A 1 124 ? -12.547 -42.281 -25.484 1 95 124 LYS A C 1
ATOM 1025 O O . LYS A 1 124 ? -12.383 -41.125 -25.875 1 95 124 LYS A O 1
ATOM 1030 N N . PHE A 1 125 ? -13.352 -42.594 -24.594 1 96 125 PHE A N 1
ATOM 1031 C CA . PHE A 1 125 ? -14.094 -41.688 -23.719 1 96 125 PHE A CA 1
ATOM 1032 C C . PHE A 1 125 ? -14.031 -42.156 -22.266 1 96 125 PHE A C 1
ATOM 1034 O O . PHE A 1 125 ? -14.453 -43.281 -21.953 1 96 125 PHE A O 1
ATOM 1041 N N . SER A 1 126 ? -13.5 -41.344 -21.375 1 96.44 126 SER A N 1
ATOM 1042 C CA . SER A 1 126 ? -13.266 -41.812 -20.016 1 96.44 126 SER A CA 1
ATOM 1043 C C . SER A 1 126 ? -13.688 -40.781 -18.984 1 96.44 126 SER A C 1
ATOM 1045 O O . SER A 1 126 ? -13.734 -39.594 -19.281 1 96.44 126 SER A O 1
ATOM 1047 N N . LEU A 1 127 ? -14.055 -41.281 -17.797 1 97.44 127 LEU A N 1
ATOM 1048 C CA . LEU A 1 127 ? -14.234 -40.531 -16.562 1 97.44 127 LEU A CA 1
ATOM 1049 C C . LEU A 1 127 ? -13 -40.656 -15.664 1 97.44 127 LEU A C 1
ATOM 1051 O O . LEU A 1 127 ? -12.617 -41.75 -15.281 1 97.44 127 LEU A O 1
ATOM 1055 N N . ASP A 1 128 ? -12.359 -39.469 -15.391 1 96.94 128 ASP A N 1
ATOM 1056 C CA . ASP A 1 128 ? -11.141 -39.469 -14.578 1 96.94 128 ASP A CA 1
ATOM 1057 C C . ASP A 1 128 ? -11.375 -38.781 -13.242 1 96.94 128 ASP A C 1
ATOM 1059 O O . ASP A 1 128 ? -12.031 -37.75 -13.18 1 96.94 128 ASP A O 1
ATOM 1063 N N . VAL A 1 129 ? -10.867 -39.375 -12.172 1 97.25 129 VAL A N 1
ATOM 1064 C CA . VAL A 1 129 ? -10.969 -38.812 -10.828 1 97.25 129 VAL A CA 1
ATOM 1065 C C . VAL A 1 129 ? -9.578 -38.688 -10.219 1 97.25 129 VAL A C 1
ATOM 1067 O O . VAL A 1 129 ? -8.75 -39.594 -10.328 1 97.25 129 VAL A O 1
ATOM 1070 N N . LYS A 1 130 ? -9.273 -37.531 -9.727 1 96.94 130 LYS A N 1
ATOM 1071 C CA . LYS A 1 130 ? -8.055 -37.25 -8.961 1 96.94 130 LYS A CA 1
ATOM 1072 C C . LYS A 1 130 ? -8.391 -36.656 -7.602 1 96.94 130 LYS A C 1
ATOM 1074 O O . LYS A 1 130 ? -9.125 -35.656 -7.523 1 96.94 130 LYS A O 1
ATOM 1079 N N . TRP A 1 131 ? -7.82 -37.188 -6.535 1 97.62 131 TRP A N 1
ATOM 1080 C CA . TRP A 1 131 ? -8.141 -36.75 -5.188 1 97.62 131 TRP A CA 1
ATOM 1081 C C . TRP A 1 131 ? -6.875 -36.656 -4.332 1 97.62 131 TRP A C 1
ATOM 1083 O O . TRP A 1 131 ? -6.34 -37.688 -3.9 1 97.62 131 TRP A O 1
ATOM 1093 N N . PRO A 1 132 ? -6.477 -35.406 -4.051 1 96.38 132 PRO A N 1
ATOM 1094 C CA . PRO A 1 132 ? -5.312 -35.312 -3.172 1 96.38 132 PRO A CA 1
ATOM 1095 C C . PRO A 1 132 ? -5.602 -35.781 -1.747 1 96.38 132 PRO A C 1
ATOM 1097 O O . PRO A 1 132 ? -6.586 -35.344 -1.141 1 96.38 132 PRO A O 1
ATOM 1100 N N . ILE A 1 133 ? -4.77 -36.656 -1.197 1 96.19 133 ILE A N 1
ATOM 1101 C CA . ILE A 1 133 ? -4.953 -37.219 0.134 1 96.19 133 ILE A CA 1
ATOM 1102 C C . ILE A 1 133 ? -3.982 -36.562 1.113 1 96.19 133 ILE A C 1
ATOM 1104 O O . ILE A 1 133 ? -4.344 -36.25 2.252 1 96.19 133 ILE A O 1
ATOM 1108 N N . PHE A 1 134 ? -2.789 -36.375 0.687 1 96.62 134 PHE A N 1
ATOM 1109 C CA . PHE A 1 134 ? -1.74 -35.781 1.498 1 96.62 134 PHE A CA 1
ATOM 1110 C C . PHE A 1 134 ? -0.854 -34.875 0.651 1 96.62 134 PHE A C 1
ATOM 1112 O O . PHE A 1 134 ? -0.288 -35.312 -0.352 1 96.62 134 PHE A O 1
ATOM 1119 N N . THR A 1 135 ? -0.762 -33.656 1.013 1 95.94 135 THR A N 1
ATOM 1120 C CA . THR A 1 135 ? 0.04 -32.688 0.271 1 95.94 135 THR A CA 1
ATOM 1121 C C . THR A 1 135 ? 1.009 -31.969 1.202 1 95.94 135 THR A C 1
ATOM 1123 O O . THR A 1 135 ? 1.264 -30.781 1.032 1 95.94 135 THR A O 1
ATOM 1126 N N . GLY A 1 136 ? 1.416 -32.594 2.336 1 95.31 136 GLY A N 1
ATOM 1127 C CA . GLY A 1 136 ? 2.369 -32 3.273 1 95.31 136 GLY A CA 1
ATOM 1128 C C . GLY A 1 136 ? 1.842 -30.781 3.98 1 95.31 136 GLY A C 1
ATOM 1129 O O . GLY A 1 136 ? 2.621 -29.953 4.473 1 95.31 136 GLY A O 1
ATOM 1130 N N . GLY A 1 137 ? 0.579 -30.531 3.926 1 96 137 GLY A N 1
ATOM 1131 C CA . GLY A 1 137 ? -0.029 -29.375 4.57 1 96 137 GLY A CA 1
ATOM 1132 C C . GLY A 1 137 ? -0.268 -28.219 3.621 1 96 137 GLY A C 1
ATOM 1133 O O . GLY A 1 137 ? -0.762 -27.172 4.031 1 96 137 GLY A O 1
ATOM 1134 N N . LYS A 1 138 ? 0.078 -28.359 2.326 1 96 138 LYS A N 1
ATOM 1135 C CA . LYS A 1 138 ? -0.064 -27.297 1.329 1 96 138 LYS A CA 1
ATOM 1136 C C . LYS A 1 138 ? -1.521 -26.859 1.192 1 96 138 LYS A C 1
ATOM 1138 O O . LYS A 1 138 ? -1.821 -25.672 1.208 1 96 138 LYS A O 1
ATOM 1143 N N . ILE A 1 139 ? -2.426 -27.797 1.089 1 96.56 139 ILE A N 1
ATOM 1144 C CA . ILE A 1 139 ? -3.842 -27.484 0.925 1 96.56 139 ILE A CA 1
ATOM 1145 C C . ILE A 1 139 ? -4.371 -26.797 2.186 1 96.56 139 ILE A C 1
ATOM 1147 O O . ILE A 1 139 ? -5.078 -25.797 2.104 1 96.56 139 ILE A O 1
ATOM 1151 N N . ARG A 1 140 ? -3.984 -27.375 3.367 1 97 140 ARG A N 1
ATOM 1152 C CA . ARG A 1 140 ? -4.402 -26.781 4.629 1 97 140 ARG A CA 1
ATOM 1153 C C . ARG A 1 140 ? -3.93 -25.328 4.727 1 97 140 ARG A C 1
ATOM 1155 O O . ARG A 1 140 ? -4.699 -24.453 5.109 1 97 140 ARG A O 1
ATOM 1162 N N . ALA A 1 141 ? -2.664 -25.109 4.355 1 96.75 141 ALA A N 1
ATOM 1163 C CA . ALA A 1 141 ? -2.1 -23.766 4.398 1 96.75 141 ALA A CA 1
ATOM 1164 C C . ALA A 1 141 ? -2.791 -22.844 3.396 1 96.75 141 ALA A C 1
ATOM 1166 O O . ALA A 1 141 ? -3.047 -21.672 3.688 1 96.75 141 ALA A O 1
ATOM 1167 N N . ALA A 1 142 ? -3.08 -23.312 2.205 1 95.25 142 ALA A N 1
ATOM 1168 C CA . ALA A 1 142 ? -3.75 -22.516 1.173 1 95.25 142 ALA A CA 1
ATOM 1169 C C . ALA A 1 142 ? -5.16 -22.141 1.608 1 95.25 142 ALA A C 1
ATOM 1171 O O . ALA A 1 142 ? -5.594 -21 1.398 1 95.25 142 ALA A O 1
ATOM 1172 N N . VAL A 1 143 ? -5.887 -23.109 2.217 1 96.75 143 VAL A N 1
ATOM 1173 C CA . VAL A 1 143 ? -7.238 -22.844 2.701 1 96.75 143 VAL A CA 1
ATOM 1174 C C . VAL A 1 143 ? -7.191 -21.797 3.822 1 96.75 143 VAL A C 1
ATOM 1176 O O . VAL A 1 143 ? -7.988 -20.859 3.84 1 96.75 143 VAL A O 1
ATOM 1179 N N . ALA A 1 144 ? -6.262 -22 4.703 1 97.81 144 ALA A N 1
ATOM 1180 C CA . ALA A 1 144 ? -6.094 -21.031 5.785 1 97.81 144 ALA A CA 1
ATOM 1181 C C . ALA A 1 144 ? -5.766 -19.641 5.234 1 97.81 144 ALA A C 1
ATOM 1183 O O . ALA A 1 144 ? -6.289 -18.641 5.715 1 97.81 144 ALA A O 1
ATOM 1184 N N . ALA A 1 145 ? -4.871 -19.531 4.23 1 96.44 145 ALA A N 1
ATOM 1185 C CA . ALA A 1 145 ? -4.52 -18.266 3.584 1 96.44 145 ALA A CA 1
ATOM 1186 C C . ALA A 1 145 ? -5.75 -17.609 2.969 1 96.44 145 ALA A C 1
ATOM 1188 O O . ALA A 1 145 ? -5.91 -16.391 3.051 1 96.44 145 ALA A O 1
ATOM 1189 N N . GLY A 1 146 ? -6.543 -18.453 2.318 1 96.44 146 GLY A N 1
ATOM 1190 C CA . GLY A 1 146 ? -7.773 -17.922 1.749 1 96.44 146 GLY A CA 1
ATOM 1191 C C . GLY A 1 146 ? -8.688 -17.281 2.781 1 96.44 146 GLY A C 1
ATOM 1192 O O . GLY A 1 146 ? -9.227 -16.203 2.555 1 96.44 146 GLY A O 1
ATOM 1193 N N . LYS A 1 147 ? -8.859 -17.938 3.918 1 97.88 147 LYS A N 1
ATOM 1194 C CA . LYS A 1 147 ? -9.688 -17.406 4.996 1 97.88 147 LYS A CA 1
ATOM 1195 C C . LYS A 1 147 ? -9.125 -16.078 5.508 1 97.88 147 LYS A C 1
ATOM 1197 O O . LYS A 1 147 ? -9.875 -15.141 5.773 1 97.88 147 LYS A O 1
ATOM 1202 N N . ILE A 1 148 ? -7.801 -16.047 5.66 1 97.81 148 ILE A N 1
ATOM 1203 C CA . ILE A 1 148 ? -7.145 -14.828 6.121 1 97.81 148 ILE A CA 1
ATOM 1204 C C . ILE A 1 148 ? -7.371 -13.703 5.109 1 97.81 148 ILE A C 1
ATOM 1206 O O . ILE A 1 148 ? -7.645 -12.562 5.492 1 97.81 148 ILE A O 1
ATOM 1210 N N . GLN A 1 149 ? -7.316 -14.031 3.838 1 96.75 149 GLN A N 1
ATOM 1211 C CA . GLN A 1 149 ? -7.547 -13.031 2.797 1 96.75 149 GLN A CA 1
ATOM 1212 C C . GLN A 1 149 ? -8.969 -12.492 2.857 1 96.75 149 GLN A C 1
ATOM 1214 O O . GLN A 1 149 ? -9.195 -11.305 2.639 1 96.75 149 GLN A O 1
ATOM 1219 N N . SER A 1 150 ? -9.891 -13.367 3.084 1 97.69 150 SER A N 1
ATOM 1220 C CA . SER A 1 150 ? -11.273 -12.93 3.256 1 97.69 150 SER A CA 1
ATOM 1221 C C . SER A 1 150 ? -11.414 -11.984 4.445 1 97.69 150 SER A C 1
ATOM 1223 O O . SER A 1 150 ? -12.117 -10.977 4.363 1 97.69 150 SER A O 1
ATOM 1225 N N . GLU A 1 151 ? -10.758 -12.32 5.523 1 97.94 151 GLU A N 1
ATOM 1226 C CA . GLU A 1 151 ? -10.797 -11.469 6.707 1 97.94 151 GLU A CA 1
ATOM 1227 C C . GLU A 1 151 ? -10.164 -10.109 6.426 1 97.94 151 GLU A C 1
ATOM 1229 O O . GLU A 1 151 ? -10.648 -9.086 6.902 1 97.94 151 GLU A O 1
ATOM 1234 N N . ILE A 1 152 ? -9.062 -10.039 5.707 1 96.44 152 ILE A N 1
ATOM 1235 C CA . ILE A 1 152 ? -8.414 -8.789 5.328 1 96.44 152 ILE A CA 1
ATOM 1236 C C . ILE A 1 152 ? -9.391 -7.91 4.547 1 96.44 152 ILE A C 1
ATOM 1238 O O . ILE A 1 152 ? -9.492 -6.707 4.797 1 96.44 152 ILE A O 1
ATOM 1242 N N . ALA A 1 153 ? -10.109 -8.531 3.648 1 96.12 153 ALA A N 1
ATOM 1243 C CA . ALA A 1 153 ? -11.078 -7.793 2.848 1 96.12 153 ALA A CA 1
ATOM 1244 C C . ALA A 1 153 ? -12.211 -7.246 3.719 1 96.12 153 ALA A C 1
ATOM 1246 O O . ALA A 1 153 ? -12.688 -6.133 3.494 1 96.12 153 ALA A O 1
ATOM 1247 N N . ARG A 1 154 ? -12.625 -8.039 4.664 1 97.19 154 ARG A N 1
ATOM 1248 C CA . ARG A 1 154 ? -13.656 -7.586 5.594 1 97.19 154 ARG A CA 1
ATOM 1249 C C . ARG A 1 154 ? -13.18 -6.375 6.387 1 97.19 154 ARG A C 1
ATOM 1251 O O . ARG A 1 154 ? -13.914 -5.395 6.531 1 97.19 154 ARG A O 1
ATOM 1258 N N . ILE A 1 155 ? -11.953 -6.461 6.898 1 96.69 155 ILE A N 1
ATOM 1259 C CA . ILE A 1 155 ? -11.391 -5.363 7.68 1 96.69 155 ILE A CA 1
ATOM 1260 C C . ILE A 1 155 ? -11.234 -4.129 6.793 1 96.69 155 ILE A C 1
ATOM 1262 O O . ILE A 1 155 ? -11.43 -3 7.25 1 96.69 155 ILE A O 1
ATOM 1266 N N . GLU A 1 156 ? -10.891 -4.285 5.523 1 96.19 156 GLU A N 1
ATOM 1267 C CA . GLU A 1 156 ? -10.797 -3.176 4.582 1 96.19 156 GLU A CA 1
ATOM 1268 C C . GLU A 1 156 ? -12.141 -2.486 4.402 1 96.19 156 GLU A C 1
ATOM 1270 O O . GLU A 1 156 ? -12.211 -1.259 4.297 1 96.19 156 GLU A O 1
ATOM 1275 N N . SER A 1 157 ? -13.164 -3.287 4.301 1 96.62 157 SER A N 1
ATOM 1276 C CA . SER A 1 157 ? -14.516 -2.734 4.215 1 96.62 157 SER A CA 1
ATOM 1277 C C . SER A 1 157 ? -14.859 -1.927 5.461 1 96.62 157 SER A C 1
ATOM 1279 O O . SER A 1 157 ? -15.406 -0.828 5.363 1 96.62 157 SER A O 1
ATOM 1281 N N . GLN A 1 158 ? -14.539 -2.439 6.586 1 95.88 158 GLN A N 1
ATOM 1282 C CA . GLN A 1 158 ? -14.773 -1.747 7.848 1 95.88 158 GLN A CA 1
ATOM 1283 C C . GLN A 1 158 ? -13.977 -0.447 7.922 1 95.88 158 GLN A C 1
ATOM 1285 O O . GLN A 1 158 ? -14.477 0.565 8.414 1 95.88 158 GLN A O 1
ATOM 1290 N N . LYS A 1 159 ? -12.727 -0.482 7.504 1 96.44 159 LYS A N 1
ATOM 1291 C CA . LYS A 1 159 ? -11.875 0.704 7.445 1 96.44 159 LYS A CA 1
ATOM 1292 C C . LYS A 1 159 ? -12.516 1.798 6.598 1 96.44 159 LYS A C 1
ATOM 1294 O O . LYS A 1 159 ? -12.555 2.963 7 1 96.44 159 LYS A O 1
ATOM 1299 N N . THR A 1 160 ? -13.062 1.38 5.508 1 96.69 160 THR A N 1
ATOM 1300 C CA . THR A 1 160 ? -13.711 2.326 4.609 1 96.69 160 THR A CA 1
ATOM 1301 C C . THR A 1 160 ? -14.938 2.939 5.266 1 96.69 160 THR A C 1
ATOM 1303 O O . THR A 1 160 ? -15.172 4.148 5.164 1 96.69 160 THR A O 1
ATOM 1306 N N . GLU A 1 161 ? -15.656 2.104 5.875 1 96.44 161 GLU A N 1
ATOM 1307 C CA . GLU A 1 161 ? -16.828 2.596 6.578 1 96.44 161 GLU A CA 1
ATOM 1308 C C . GLU A 1 161 ? -16.453 3.607 7.656 1 96.44 161 GLU A C 1
ATOM 1310 O O . GLU A 1 161 ? -17.078 4.66 7.773 1 96.44 161 GLU A O 1
ATOM 1315 N N . SER A 1 162 ? -15.453 3.268 8.453 1 96.81 162 SER A N 1
ATOM 1316 C CA . SER A 1 162 ? -14.984 4.176 9.5 1 96.81 162 SER A CA 1
ATOM 1317 C C . SER A 1 162 ? -14.516 5.5 8.906 1 96.81 162 SER A C 1
ATOM 1319 O O . SER A 1 162 ? -14.781 6.566 9.461 1 96.81 162 SER A O 1
ATOM 1321 N N . LYS A 1 163 ? -13.852 5.449 7.793 1 97.5 163 LYS A N 1
ATOM 1322 C CA . LYS A 1 163 ? -13.398 6.656 7.109 1 97.5 163 LYS A CA 1
ATOM 1323 C C . LYS A 1 163 ? -14.578 7.488 6.621 1 97.5 163 LYS A C 1
ATOM 1325 O O . LYS A 1 163 ? -14.547 8.719 6.691 1 97.5 163 LYS A O 1
ATOM 1330 N N . LEU A 1 164 ? -15.57 6.777 6.16 1 97.69 164 LEU A N 1
ATOM 1331 C CA . LEU A 1 164 ? -16.766 7.469 5.684 1 97.69 164 LEU A CA 1
ATOM 1332 C C . LEU A 1 164 ? -17.484 8.172 6.828 1 97.69 164 LEU A C 1
ATOM 1334 O O . LEU A 1 164 ? -18.016 9.266 6.656 1 97.69 164 LEU A O 1
ATOM 1338 N N . ILE A 1 165 ? -17.5 7.559 7.953 1 98.19 165 ILE A N 1
ATOM 1339 C CA . ILE A 1 165 ? -18.125 8.18 9.109 1 98.19 165 ILE A CA 1
ATOM 1340 C C . ILE A 1 165 ? -17.375 9.461 9.477 1 98.19 165 ILE A C 1
ATOM 1342 O O . ILE A 1 165 ? -18 10.492 9.734 1 98.19 165 ILE A O 1
ATOM 1346 N N . SER A 1 166 ? -16.031 9.445 9.5 1 98.31 166 SER A N 1
ATOM 1347 C CA . SER A 1 166 ? -15.242 10.633 9.781 1 98.31 166 SER A CA 1
ATOM 1348 C C . SER A 1 166 ? -15.445 11.703 8.711 1 98.31 166 SER A C 1
ATOM 1350 O O . SER A 1 166 ? -15.531 12.891 9.023 1 98.31 166 SER A O 1
ATOM 1352 N N . GLU A 1 167 ? -15.562 11.242 7.496 1 98.06 167 GLU A N 1
ATOM 1353 C CA . GLU A 1 167 ? -15.805 12.18 6.402 1 98.06 167 GLU A CA 1
ATOM 1354 C C . GLU A 1 167 ? -17.188 12.82 6.52 1 98.06 167 GLU A C 1
ATOM 1356 O O . GLU A 1 167 ? -17.328 14.023 6.289 1 98.06 167 GLU A O 1
ATOM 1361 N N . LEU A 1 168 ? -18.141 12.023 6.895 1 98.38 168 LEU A N 1
ATOM 1362 C CA . LEU A 1 168 ? -19.484 12.555 7.098 1 98.38 168 LEU A CA 1
ATOM 1363 C C . LEU A 1 168 ? -19.5 13.594 8.211 1 98.38 168 LEU A C 1
ATOM 1365 O O . LEU A 1 168 ? -20.078 14.664 8.062 1 98.38 168 LEU A O 1
ATOM 1369 N N . ALA A 1 169 ? -18.844 13.227 9.289 1 98.5 169 ALA A N 1
ATOM 1370 C CA . ALA A 1 169 ? -18.75 14.18 10.398 1 98.5 169 ALA A CA 1
ATOM 1371 C C . ALA A 1 169 ? -18.109 15.492 9.953 1 98.5 169 ALA A C 1
ATOM 1373 O O . ALA A 1 169 ? -18.625 16.578 10.242 1 98.5 169 ALA A O 1
ATOM 1374 N N . GLU A 1 170 ? -17.047 15.398 9.195 1 98.5 170 GLU A N 1
ATOM 1375 C CA . GLU A 1 170 ? -16.359 16.594 8.703 1 98.5 170 GLU A CA 1
ATOM 1376 C C . GLU A 1 170 ? -17.266 17.422 7.797 1 98.5 170 GLU A C 1
ATOM 1378 O O . GLU A 1 170 ? -17.375 18.641 7.961 1 98.5 170 GLU A O 1
ATOM 1383 N N . ARG A 1 171 ? -17.922 16.75 6.926 1 98.19 171 ARG A N 1
ATOM 1384 C CA . ARG A 1 171 ? -18.766 17.469 5.973 1 98.19 171 ARG A CA 1
ATOM 1385 C C . ARG A 1 171 ? -20 18.047 6.656 1 98.19 171 ARG A C 1
ATOM 1387 O O . ARG A 1 171 ? -20.406 19.172 6.359 1 98.19 171 ARG A O 1
ATOM 1394 N N . TYR A 1 172 ? -20.625 17.312 7.539 1 98.19 172 TYR A N 1
ATOM 1395 C CA . TYR A 1 172 ? -21.812 17.766 8.25 1 98.19 172 TYR A CA 1
ATOM 1396 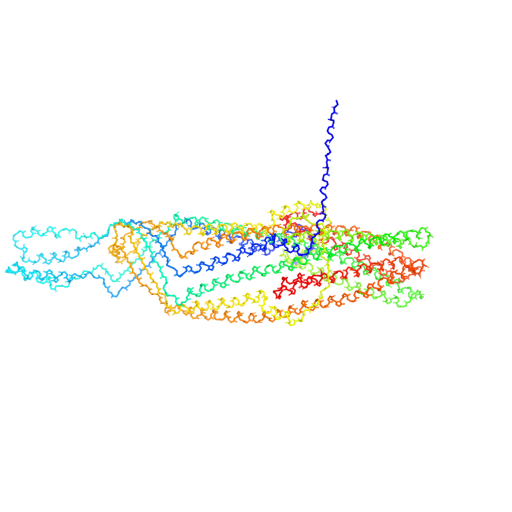C C . TYR A 1 172 ? -21.516 19.016 9.078 1 98.19 172 TYR A C 1
ATOM 1398 O O . TYR A 1 172 ? -22.203 20.031 8.961 1 98.19 172 TYR A O 1
ATOM 1406 N N . PHE A 1 173 ? -20.469 18.922 9.805 1 98.56 173 PHE A N 1
ATOM 1407 C CA . PHE A 1 173 ? -20.188 20.016 10.719 1 98.56 173 PHE A CA 1
ATOM 1408 C C . PHE A 1 173 ? -19.469 21.156 9.992 1 98.56 173 PHE A C 1
ATOM 1410 O O . PHE A 1 173 ? -19.5 22.297 10.438 1 98.56 173 PHE A O 1
ATOM 1417 N N . GLN A 1 174 ? -18.859 20.828 8.859 1 98.31 174 GLN A N 1
ATOM 1418 C CA . GLN A 1 174 ? -18.375 21.906 7.996 1 98.31 174 GLN A CA 1
ATOM 1419 C C . GLN A 1 174 ? -19.547 22.734 7.465 1 98.31 174 GLN A C 1
ATOM 1421 O O . GLN A 1 174 ? -19.422 23.953 7.312 1 98.31 174 GLN A O 1
ATOM 1426 N N . THR A 1 175 ? -20.609 22.094 7.172 1 97.81 175 THR A N 1
ATOM 1427 C CA . THR A 1 175 ? -21.812 22.797 6.738 1 97.81 175 THR A CA 1
ATOM 1428 C C . THR A 1 175 ? -22.375 23.641 7.867 1 97.81 175 THR A C 1
ATOM 1430 O O . THR A 1 175 ? -22.781 24.781 7.648 1 97.81 175 THR A O 1
ATOM 1433 N N . GLN A 1 176 ? -22.344 23.094 9.062 1 98.25 176 GLN A N 1
ATOM 1434 C CA . GLN A 1 176 ? -22.781 23.859 10.219 1 98.25 176 GLN A CA 1
ATOM 1435 C C . GLN A 1 176 ? -21.906 25.078 10.445 1 98.25 176 GLN A C 1
ATOM 1437 O O . GLN A 1 176 ? -22.391 26.156 10.797 1 98.25 176 GLN A O 1
ATOM 1442 N N . LEU A 1 177 ? -20.578 24.859 10.25 1 98.44 177 LEU A N 1
ATOM 1443 C CA . LEU A 1 177 ? -19.656 25.984 10.359 1 98.44 177 LEU A CA 1
ATOM 1444 C C . LEU A 1 177 ? -19.969 27.062 9.312 1 98.44 177 LEU A C 1
ATOM 1446 O O . LEU A 1 177 ? -19.984 28.25 9.625 1 98.44 177 LEU A O 1
ATOM 1450 N N . ALA A 1 178 ? -20.219 26.609 8.125 1 97.94 178 ALA A N 1
ATOM 1451 C CA . ALA A 1 178 ? -20.547 27.547 7.047 1 97.94 178 ALA A CA 1
ATOM 1452 C C . ALA A 1 178 ? -21.828 28.312 7.344 1 97.94 178 ALA A C 1
ATOM 1454 O O . ALA A 1 178 ? -21.906 29.516 7.117 1 97.94 178 ALA A O 1
ATOM 1455 N N . ASN A 1 179 ? -22.828 27.688 7.887 1 97.31 179 ASN A N 1
ATOM 1456 C CA . ASN A 1 179 ? -24.094 28.328 8.273 1 97.31 179 ASN A CA 1
ATOM 1457 C C . ASN A 1 179 ? -23.875 29.359 9.375 1 97.31 179 ASN A C 1
ATOM 1459 O O . ASN A 1 179 ? -24.391 30.469 9.297 1 97.31 179 ASN A O 1
ATOM 1463 N N . ALA A 1 180 ? -23.109 28.906 10.344 1 97.44 180 ALA A N 1
ATOM 1464 C CA . ALA A 1 180 ? -22.828 29.828 11.445 1 97.44 180 ALA A CA 1
ATOM 1465 C C . ALA A 1 180 ? -22.047 31.047 10.969 1 97.44 180 ALA A C 1
ATOM 1467 O O . ALA A 1 180 ? -22.344 32.188 11.375 1 97.44 180 ALA A O 1
ATOM 1468 N N . ALA A 1 181 ? -21.109 30.797 10.109 1 97.56 181 ALA A N 1
ATOM 1469 C CA . ALA A 1 181 ? -20.312 31.891 9.57 1 97.56 181 ALA A CA 1
ATOM 1470 C C . ALA A 1 181 ? -21.188 32.844 8.75 1 97.56 181 ALA A C 1
ATOM 1472 O O . ALA A 1 181 ? -21 34.062 8.812 1 97.56 181 ALA A O 1
ATOM 1473 N N . PHE A 1 182 ? -22.094 32.312 8.016 1 97.31 182 PHE A N 1
ATOM 1474 C CA . PHE A 1 182 ? -23 33.125 7.227 1 97.31 182 PHE A CA 1
ATOM 1475 C C . PHE A 1 182 ? -23.844 34.031 8.133 1 97.31 182 PHE A C 1
ATOM 1477 O O . PHE A 1 182 ? -23.984 35.219 7.859 1 97.31 182 PHE A O 1
ATOM 1484 N N . GLN A 1 183 ? -24.312 33.5 9.195 1 97.56 183 GLN A N 1
ATOM 1485 C CA . GLN A 1 183 ? -25.141 34.281 10.117 1 97.56 183 GLN A CA 1
ATOM 1486 C C . GLN A 1 183 ? -24.328 35.406 10.773 1 97.56 183 GLN A C 1
ATOM 1488 O O . GLN A 1 183 ? -24.812 36.531 10.93 1 97.56 183 GLN A O 1
ATOM 1493 N N . VAL A 1 184 ? -23.109 35 11.141 1 97.44 184 VAL A N 1
ATOM 1494 C CA . VAL A 1 184 ? -22.234 36 11.75 1 97.44 184 VAL A CA 1
ATOM 1495 C C . VAL A 1 184 ? -21.953 37.125 10.75 1 97.44 184 VAL A C 1
ATOM 1497 O O . VAL A 1 184 ? -21.984 38.312 11.102 1 97.44 184 VAL A O 1
ATOM 1500 N N . ARG A 1 185 ? -21.703 36.812 9.508 1 97.38 185 ARG A N 1
ATOM 1501 C CA . ARG A 1 185 ? -21.391 37.781 8.477 1 97.38 185 ARG A CA 1
ATOM 1502 C C . ARG A 1 185 ? -22.609 38.62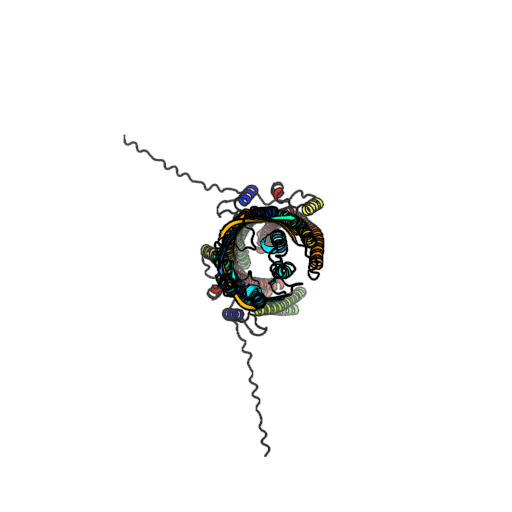5 8.125 1 97.38 185 ARG A C 1
ATOM 1504 O O . ARG A 1 185 ? -22.5 39.812 7.84 1 97.38 185 ARG A O 1
ATOM 1511 N N . LYS A 1 186 ? -23.766 38.062 8.172 1 97.06 186 LYS A N 1
ATOM 1512 C CA . LYS A 1 186 ? -25 38.781 7.949 1 97.06 186 LYS A CA 1
ATOM 1513 C C . LYS A 1 186 ? -25.219 39.844 9.039 1 97.06 186 LYS A C 1
ATOM 1515 O O . LYS A 1 186 ? -25.609 40.969 8.75 1 97.06 186 LYS A O 1
ATOM 1520 N N . GLN A 1 187 ? -24.969 39.406 10.211 1 95.94 187 GLN A N 1
ATOM 1521 C CA . GLN A 1 187 ? -25.078 40.344 11.328 1 95.94 187 GLN A CA 1
ATOM 1522 C C . GLN A 1 187 ? -24.062 41.469 11.211 1 95.94 187 GLN A C 1
ATOM 1524 O O . GLN A 1 187 ? -24.359 42.625 11.516 1 95.94 187 GLN A O 1
ATOM 1529 N N . ALA A 1 188 ? -22.906 41.094 10.789 1 95.06 188 ALA A N 1
ATOM 1530 C CA . ALA A 1 188 ? -21.859 42.094 10.586 1 95.06 188 ALA A CA 1
ATOM 1531 C C . ALA A 1 188 ? -22.25 43.094 9.5 1 95.06 188 ALA A C 1
ATOM 1533 O O . ALA A 1 188 ? -21.969 44.312 9.617 1 95.06 188 ALA A O 1
ATOM 1534 N N . LEU A 1 189 ? -22.875 42.656 8.461 1 96.12 189 LEU A N 1
ATOM 1535 C CA . LEU A 1 189 ? -23.359 43.531 7.395 1 96.12 189 LEU A CA 1
ATOM 1536 C C . LEU A 1 189 ? -24.422 44.5 7.914 1 96.12 189 LEU A C 1
ATOM 1538 O O . LEU A 1 189 ? -24.375 45.688 7.629 1 96.12 189 LEU A O 1
ATOM 1542 N N . GLN A 1 190 ? -25.328 44 8.68 1 95.88 190 GLN A N 1
ATOM 1543 C CA . GLN A 1 190 ? -26.375 44.844 9.258 1 95.88 190 GLN A CA 1
ATOM 1544 C C . GLN A 1 190 ? -25.766 45.906 10.148 1 95.88 190 GLN A C 1
ATOM 1546 O O . GLN A 1 190 ? -26.219 47.062 10.109 1 95.88 190 GLN A O 1
ATOM 1551 N N . THR A 1 191 ? -24.844 45.5 10.898 1 92 191 THR A N 1
ATOM 1552 C CA . THR A 1 191 ? -24.172 46.438 11.781 1 92 191 THR A CA 1
ATOM 1553 C C . THR A 1 191 ? -23.453 47.5 10.969 1 92 191 THR A C 1
ATOM 1555 O O . THR A 1 191 ? -23.5 48.688 11.312 1 92 191 THR A O 1
ATOM 1558 N N . ALA A 1 192 ? -22.781 47.094 9.914 1 92.44 192 ALA A N 1
ATOM 1559 C CA . ALA A 1 192 ? -22.094 48.031 9.039 1 92.44 192 ALA A CA 1
ATOM 1560 C C . ALA A 1 192 ? -23.062 49 8.367 1 92.44 192 ALA A C 1
ATOM 1562 O O . ALA A 1 192 ? -22.766 50.188 8.211 1 92.44 192 ALA A O 1
ATOM 1563 N N . GLU A 1 193 ? -24.188 48.594 8.016 1 94.81 193 GLU A N 1
ATOM 1564 C CA . G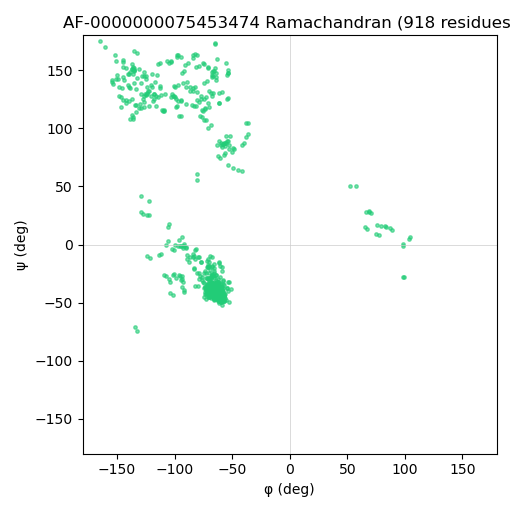LU A 1 193 ? -25.203 49.406 7.395 1 94.81 193 GLU A CA 1
ATOM 1565 C C . GLU A 1 193 ? -25.75 50.469 8.375 1 94.81 193 GLU A C 1
ATOM 1567 O O . GLU A 1 193 ? -25.953 51.625 8.008 1 94.81 193 GLU A O 1
ATOM 1572 N N . ASN A 1 194 ? -25.969 50 9.555 1 91.94 194 ASN A N 1
ATOM 1573 C CA . ASN A 1 194 ? -26.422 50.938 10.586 1 91.94 194 ASN A CA 1
ATOM 1574 C C . ASN A 1 194 ? -25.375 52 10.844 1 91.94 194 ASN A C 1
ATOM 1576 O O . ASN A 1 194 ? -25.719 53.188 11.031 1 91.94 194 ASN A O 1
ATOM 1580 N N . HIS A 1 195 ? -24.156 51.531 10.867 1 88.62 195 HIS A N 1
ATOM 1581 C CA . HIS A 1 195 ? -23.078 52.5 11.07 1 88.62 195 HIS A CA 1
ATOM 1582 C C . HIS A 1 195 ? -23 53.469 9.914 1 88.62 195 HIS A C 1
ATOM 1584 O O . HIS A 1 195 ? -22.781 54.688 10.133 1 88.62 195 HIS A O 1
ATOM 1590 N N . LEU A 1 196 ? -23.141 53.031 8.695 1 91.19 196 LEU A N 1
ATOM 1591 C CA . LEU A 1 196 ? -23.141 53.906 7.531 1 91.19 196 LEU A CA 1
ATOM 1592 C C . LEU A 1 196 ? -24.281 54.906 7.609 1 91.19 196 LEU A C 1
ATOM 1594 O O . LEU A 1 196 ? -24.078 56.094 7.324 1 91.19 196 LEU A O 1
ATOM 1598 N N . TYR A 1 197 ? -25.406 54.5 8.023 1 91.62 197 TYR A N 1
ATOM 1599 C CA . TYR A 1 197 ? -26.562 55.375 8.156 1 91.62 197 TYR A CA 1
ATOM 1600 C C . TYR A 1 197 ? -26.281 56.5 9.141 1 91.62 197 TYR A C 1
ATOM 1602 O O . TYR A 1 197 ? -26.547 57.656 8.844 1 91.62 197 TYR A O 1
ATOM 1610 N N . ASN A 1 198 ? -25.766 56.125 10.258 1 87.06 198 ASN A N 1
ATOM 1611 C CA . ASN A 1 198 ? -25.438 57.094 11.281 1 87.06 198 ASN A CA 1
ATOM 1612 C C . ASN A 1 198 ? -24.359 58.062 10.797 1 87.06 198 ASN A C 1
ATOM 1614 O O . ASN A 1 198 ? -24.438 59.281 11.047 1 87.06 198 ASN A O 1
ATOM 1618 N N . ALA A 1 199 ? -23.312 57.5 10.125 1 87.5 199 ALA A N 1
ATOM 1619 C CA . ALA A 1 199 ? -22.234 58.312 9.602 1 87.5 199 ALA A CA 1
ATOM 1620 C C . ALA A 1 199 ? -22.75 59.312 8.578 1 87.5 199 ALA A C 1
ATOM 1622 O O . ALA A 1 199 ? -22.328 60.469 8.562 1 87.5 199 ALA A O 1
ATOM 1623 N N . GLN A 1 200 ? -23.641 58.969 7.766 1 90.94 200 GLN A N 1
ATOM 1624 C CA . GLN A 1 200 ? -24.219 59.844 6.75 1 90.94 200 GLN A CA 1
ATOM 1625 C C . GLN A 1 200 ? -25.062 60.938 7.383 1 90.94 200 GLN A C 1
ATOM 1627 O O . GLN A 1 200 ? -25.031 62.094 6.922 1 90.94 200 GLN A O 1
ATOM 1632 N N . LYS A 1 201 ? -25.75 60.594 8.406 1 88.75 201 LYS A N 1
ATOM 1633 C CA . LYS A 1 201 ? -26.531 61.594 9.133 1 88.75 201 LYS A CA 1
ATOM 1634 C C . LYS A 1 201 ? -25.641 62.656 9.766 1 88.75 201 LYS A C 1
ATOM 1636 O O . LYS A 1 201 ? -25.938 63.844 9.727 1 88.75 201 LYS A O 1
ATOM 1641 N N . LEU A 1 202 ? -24.609 62.219 10.352 1 87.44 202 LEU A N 1
ATOM 1642 C CA . LEU A 1 202 ? -23.672 63.125 10.992 1 87.44 202 LEU A CA 1
ATOM 1643 C C . LEU A 1 202 ? -22.969 64 9.953 1 87.44 202 LEU A C 1
ATOM 1645 O O . LEU A 1 202 ? -22.719 65.188 10.195 1 87.44 202 LEU A O 1
ATOM 1649 N N . GLU A 1 203 ? -22.609 63.375 8.789 1 89.75 203 GLU A N 1
ATOM 1650 C CA . GLU A 1 203 ? -22.016 64.125 7.703 1 89.75 203 GLU A CA 1
ATOM 1651 C C . GLU A 1 203 ? -22.953 65.25 7.203 1 89.75 203 GLU A C 1
ATOM 1653 O O . GLU A 1 203 ? -22.531 66.375 6.988 1 89.75 203 GLU A O 1
ATOM 1658 N N . ALA A 1 204 ? -24.125 64.938 7.121 1 91.38 204 ALA A N 1
ATOM 1659 C CA . ALA A 1 204 ? -25.141 65.875 6.637 1 91.38 204 ALA A CA 1
ATOM 1660 C C . ALA A 1 204 ? -25.312 67.062 7.598 1 91.38 204 ALA A C 1
ATOM 1662 O O . ALA A 1 204 ? -25.609 68.188 7.176 1 91.38 204 ALA A O 1
ATOM 1663 N N . ASN A 1 205 ? -25.047 66.812 8.859 1 89.88 205 ASN A N 1
ATOM 1664 C CA . ASN A 1 205 ? -25.156 67.875 9.883 1 89.88 205 ASN A CA 1
ATOM 1665 C C . ASN A 1 205 ? -23.828 68.562 10.117 1 89.88 205 ASN A C 1
ATOM 1667 O O . ASN A 1 205 ? -23.703 69.375 11.055 1 89.88 205 ASN A O 1
ATOM 1671 N N . GLY A 1 206 ? -22.734 68.25 9.289 1 87.19 206 GLY A N 1
ATOM 1672 C CA . GLY A 1 206 ? -21.438 68.875 9.367 1 87.19 206 GLY A CA 1
ATOM 1673 C C . GLY A 1 206 ? -20.609 68.375 10.547 1 87.19 206 GLY A C 1
ATOM 1674 O O . GLY A 1 206 ? -19.625 69.062 10.906 1 87.19 206 GLY A O 1
ATOM 1675 N N . MET A 1 207 ? -21.047 67.25 11.078 1 83.75 207 MET A N 1
ATOM 1676 C CA . MET A 1 207 ? -20.391 66.812 12.305 1 83.75 207 MET A CA 1
ATOM 1677 C C . MET A 1 207 ? -19.406 65.688 12 1 83.75 207 MET A C 1
ATOM 1679 O O . MET A 1 207 ? -18.703 65.188 12.898 1 83.75 207 MET A O 1
ATOM 1683 N N . LEU A 1 208 ? -19.375 65.25 10.727 1 86.69 208 LEU A N 1
ATOM 1684 C CA . LEU A 1 208 ? -18.484 64.125 10.328 1 86.69 208 LEU A CA 1
ATOM 1685 C C . LEU A 1 208 ? -17.844 64.438 8.984 1 86.69 208 LEU A C 1
ATOM 1687 O O . LEU A 1 208 ? -18.5 64.938 8.062 1 86.69 208 LEU A O 1
ATOM 1691 N N . ALA A 1 209 ? -16.531 64.188 8.922 1 87.75 209 ALA A N 1
ATOM 1692 C CA . ALA A 1 209 ? -15.805 64.438 7.672 1 87.75 209 ALA A CA 1
ATOM 1693 C C . ALA A 1 209 ? -16.266 63.469 6.59 1 87.75 209 ALA A C 1
ATOM 1695 O O . ALA A 1 209 ? -16.562 62.281 6.871 1 87.75 209 ALA A O 1
ATOM 1696 N N . PRO A 1 210 ? -16.219 63.938 5.383 1 88 210 PRO A N 1
ATOM 1697 C CA . PRO A 1 210 ? -16.656 63.094 4.277 1 88 210 PRO A CA 1
ATOM 1698 C C . PRO A 1 210 ? -15.836 61.812 4.156 1 88 210 PRO A C 1
ATOM 1700 O O . PRO A 1 210 ? -16.375 60.75 3.818 1 88 210 PRO A O 1
ATOM 1703 N N . VAL A 1 211 ? -14.594 61.844 4.355 1 87 211 VAL A N 1
ATOM 1704 C CA . VAL A 1 211 ? -13.711 60.688 4.25 1 87 211 VAL A CA 1
ATOM 1705 C C . VAL A 1 211 ? -14.172 59.594 5.211 1 87 211 VAL A C 1
ATOM 1707 O O . VAL A 1 211 ? -14.055 58.406 4.906 1 87 211 VAL A O 1
ATOM 1710 N N . GLU A 1 212 ? -14.742 60 6.281 1 85.56 212 GLU A N 1
ATOM 1711 C CA . GLU A 1 212 ? -15.219 59.062 7.277 1 85.56 212 GLU A CA 1
ATOM 1712 C C . GLU A 1 212 ? -16.5 58.344 6.805 1 85.56 212 GLU A C 1
ATOM 1714 O O . GLU A 1 212 ? -16.688 57.156 7.062 1 85.56 212 GLU A O 1
ATOM 1719 N N . ALA A 1 213 ? -17.281 59.094 6.129 1 87.62 213 ALA A N 1
ATOM 1720 C CA . ALA A 1 213 ? -18.484 58.5 5.547 1 87.62 213 ALA A CA 1
ATOM 1721 C C . ALA A 1 213 ? -18.125 57.5 4.426 1 87.62 213 ALA A C 1
ATOM 1723 O O . ALA A 1 213 ? -18.766 56.469 4.277 1 87.62 213 ALA A O 1
ATOM 1724 N N . MET A 1 214 ? -17.109 57.844 3.686 1 90.94 214 MET A N 1
ATOM 1725 C CA . MET A 1 214 ? -16.641 56.969 2.619 1 90.94 214 MET A CA 1
ATOM 1726 C C . MET A 1 214 ? -16.062 55.656 3.191 1 90.94 214 MET A C 1
ATOM 1728 O O . MET A 1 214 ? -16.203 54.594 2.592 1 90.94 214 MET A O 1
ATOM 1732 N N . GLN A 1 215 ? -15.406 55.75 4.273 1 88.06 215 GLN A N 1
ATOM 1733 C CA . GLN A 1 215 ? -14.859 54.562 4.938 1 88.06 215 GLN A CA 1
ATOM 1734 C C . GLN A 1 215 ? -15.977 53.625 5.406 1 88.06 215 GLN A C 1
ATOM 1736 O O . GLN A 1 215 ? -15.852 52.406 5.309 1 88.06 215 GLN A O 1
ATOM 1741 N N . ALA A 1 216 ? -17 54.219 5.926 1 88.69 216 ALA A N 1
ATOM 1742 C CA . ALA A 1 216 ? -18.156 53.406 6.332 1 88.69 216 ALA A CA 1
ATOM 1743 C C . ALA A 1 216 ? -18.797 52.719 5.129 1 88.69 216 ALA A C 1
ATOM 1745 O O . ALA A 1 216 ? -19.266 51.594 5.234 1 88.69 216 ALA A O 1
ATOM 1746 N N . GLN A 1 217 ? -18.766 53.438 4.008 1 92.25 217 GLN A N 1
ATOM 1747 C CA . GLN A 1 217 ? -19.312 52.875 2.783 1 92.25 217 GLN A CA 1
ATOM 1748 C C . GLN A 1 217 ? -18.484 51.688 2.318 1 92.25 217 GLN A C 1
ATOM 1750 O O . GLN A 1 217 ? -19.031 50.656 1.895 1 92.25 217 GLN A O 1
ATOM 1755 N N . THR A 1 218 ? -17.203 51.812 2.334 1 91.5 218 THR A N 1
ATOM 1756 C CA . THR A 1 218 ? -16.312 50.719 1.958 1 91.5 218 THR A CA 1
ATOM 1757 C C . THR A 1 218 ? -16.484 49.531 2.891 1 91.5 218 THR A C 1
ATOM 1759 O O . THR A 1 218 ? -16.422 48.375 2.455 1 91.5 218 THR A O 1
ATOM 1762 N N . ALA A 1 219 ? -16.656 49.75 4.172 1 90.31 219 ALA A N 1
ATOM 1763 C CA . ALA A 1 219 ? -16.891 48.688 5.141 1 90.31 219 ALA A CA 1
ATOM 1764 C C . ALA A 1 219 ? -18.141 47.906 4.797 1 90.31 219 ALA A C 1
ATOM 1766 O O . ALA A 1 219 ? -18.188 46.688 4.965 1 90.31 219 ALA A O 1
ATOM 1767 N N . VAL A 1 220 ? -19.219 48.594 4.395 1 93.69 220 VAL A N 1
ATOM 1768 C CA . VAL A 1 220 ? -20.438 47.938 3.982 1 93.69 220 VAL A CA 1
ATOM 1769 C C . VAL A 1 220 ? -20.172 47.062 2.758 1 93.69 220 VAL A C 1
ATOM 1771 O O . VAL A 1 220 ? -20.609 45.906 2.695 1 93.69 220 VAL A O 1
ATOM 1774 N N . ALA A 1 221 ? -19.422 47.594 1.821 1 94.06 221 ALA A N 1
ATOM 1775 C CA . ALA A 1 221 ? -19.094 46.812 0.62 1 94.06 221 ALA A CA 1
ATOM 1776 C C . ALA A 1 221 ? -18.297 45.562 0.968 1 94.06 221 ALA A C 1
ATOM 1778 O O . ALA A 1 221 ? -18.531 44.5 0.397 1 94.06 221 ALA A O 1
ATOM 1779 N N . ASP A 1 222 ? -17.344 45.656 1.808 1 93.19 222 ASP A N 1
ATOM 1780 C CA . ASP A 1 222 ? -16.562 44.5 2.258 1 93.19 222 ASP A CA 1
ATOM 1781 C C . ASP A 1 222 ? -17.438 43.469 2.945 1 93.19 222 ASP A C 1
ATOM 1783 O O . ASP A 1 222 ? -17.281 42.281 2.705 1 93.19 222 ASP A O 1
ATOM 1787 N N . ALA A 1 223 ? -18.266 43.938 3.809 1 94.81 223 ALA A N 1
ATOM 1788 C CA . ALA A 1 223 ? -19.172 43.031 4.527 1 94.81 223 ALA A CA 1
ATOM 1789 C C . ALA A 1 223 ? -20.109 42.312 3.562 1 94.81 223 ALA A C 1
ATOM 1791 O O . ALA A 1 223 ? -20.422 41.156 3.758 1 94.81 223 ALA A O 1
ATOM 1792 N N . GLN A 1 224 ? -20.531 43.062 2.549 1 96.5 224 GLN A N 1
ATOM 1793 C CA . GLN A 1 224 ? -21.391 42.438 1.542 1 96.5 224 GLN A CA 1
ATOM 1794 C C . GLN A 1 224 ? -20.656 41.312 0.798 1 96.5 224 GLN A C 1
ATOM 1796 O O . GLN A 1 224 ? -21.234 40.25 0.542 1 96.5 224 GLN A O 1
ATOM 1801 N N . ARG A 1 225 ? -19.484 41.562 0.436 1 96.25 225 ARG A N 1
ATOM 1802 C CA . ARG A 1 225 ? -18.672 40.562 -0.229 1 96.25 225 ARG A CA 1
ATOM 1803 C C . ARG A 1 225 ? -18.5 39.312 0.651 1 96.25 225 ARG A C 1
ATOM 1805 O O . ARG A 1 225 ? -18.562 38.188 0.162 1 96.25 225 ARG A O 1
ATOM 1812 N N . GLU A 1 226 ? -18.25 39.469 1.896 1 96 226 GLU A N 1
ATOM 1813 C CA . GLU A 1 226 ? -18.078 38.375 2.832 1 96 226 GLU A CA 1
ATOM 1814 C C . GLU A 1 226 ? -19.344 37.531 2.945 1 96 226 GLU A C 1
ATOM 1816 O O . GLU A 1 226 ? -19.281 36.312 3.072 1 96 226 GLU A O 1
ATOM 1821 N N . VAL A 1 227 ? -20.5 38.219 2.998 1 97.12 227 VAL A N 1
ATOM 1822 C CA . VAL A 1 227 ? -21.781 37.531 3.047 1 97.12 227 VAL A CA 1
ATOM 1823 C C . VAL A 1 227 ? -21.938 36.688 1.787 1 97.12 227 VAL A C 1
ATOM 1825 O O . VAL A 1 227 ? -22.312 35.5 1.865 1 97.12 227 VAL A O 1
ATOM 1828 N N . MET A 1 228 ? -21.609 37.25 0.659 1 97.31 228 MET A N 1
ATOM 1829 C CA . MET A 1 228 ? -21.719 36.531 -0.605 1 97.31 228 MET A CA 1
ATOM 1830 C C . MET A 1 228 ? -20.797 35.312 -0.635 1 97.31 228 MET A C 1
ATOM 1832 O O . MET A 1 228 ? -21.172 34.25 -1.105 1 97.31 228 MET A O 1
ATOM 1836 N N . ALA A 1 229 ? -19.594 35.469 -0.213 1 96.94 229 ALA A N 1
ATOM 1837 C CA . ALA A 1 229 ? -18.625 34.375 -0.136 1 96.94 229 ALA A CA 1
ATOM 1838 C C . ALA A 1 229 ? -19.125 33.281 0.783 1 96.94 229 ALA A C 1
ATOM 1840 O O . ALA A 1 229 ? -18.984 32.094 0.472 1 96.94 229 ALA A O 1
ATOM 1841 N N . ALA A 1 230 ? -19.641 33.656 1.901 1 97.44 230 ALA A N 1
ATOM 1842 C CA . ALA A 1 230 ? -20.156 32.688 2.869 1 97.44 230 ALA A CA 1
ATOM 1843 C C . ALA A 1 230 ? -21.312 31.891 2.285 1 97.44 230 ALA A C 1
ATOM 1845 O O . ALA A 1 230 ? -21.469 30.703 2.574 1 97.44 230 ALA A O 1
ATOM 1846 N N . GLU A 1 231 ? -22.094 32.562 1.53 1 96.31 231 GLU A N 1
ATOM 1847 C CA . GLU A 1 231 ? -23.203 31.891 0.871 1 96.31 231 GLU A CA 1
ATOM 1848 C C . GLU A 1 231 ? -22.703 30.812 -0.078 1 96.31 231 GLU A C 1
ATOM 1850 O O . GLU A 1 231 ? -23.266 29.719 -0.132 1 96.31 231 GLU A O 1
ATOM 1855 N N . LYS A 1 232 ? -21.703 31.156 -0.81 1 97.19 232 LYS A N 1
ATOM 1856 C CA . LYS A 1 232 ? -21.094 30.172 -1.715 1 97.19 232 LYS A CA 1
ATOM 1857 C C . LYS A 1 232 ? -20.469 29.016 -0.94 1 97.19 232 LYS A C 1
ATOM 1859 O O . LYS A 1 232 ? -20.516 27.875 -1.384 1 97.19 232 LYS A O 1
ATOM 1864 N N . ASP A 1 233 ? -19.938 29.312 0.182 1 96.94 233 ASP A N 1
ATOM 1865 C CA . ASP A 1 233 ? -19.344 28.281 1.028 1 96.94 233 ASP A CA 1
ATOM 1866 C C . ASP A 1 233 ? -20.406 27.312 1.531 1 96.94 233 ASP A C 1
ATOM 1868 O O . ASP A 1 233 ? -20.141 26.109 1.653 1 96.94 233 ASP A O 1
ATOM 1872 N N . ILE A 1 234 ? -21.5 27.781 1.853 1 96.12 234 ILE A N 1
ATOM 1873 C CA . ILE A 1 234 ? -22.609 26.938 2.299 1 96.12 234 ILE A CA 1
ATOM 1874 C C . ILE A 1 234 ? -23 25.969 1.182 1 96.12 234 ILE A C 1
ATOM 1876 O O . ILE A 1 234 ? -23.156 24.766 1.42 1 96.12 234 ILE A O 1
ATOM 1880 N N . GLN A 1 235 ? -23.078 26.547 -0.006 1 94.69 235 GLN A N 1
ATOM 1881 C CA . GLN A 1 235 ? -23.484 25.719 -1.142 1 94.69 235 GLN A CA 1
ATOM 1882 C C . GLN A 1 235 ? -22.453 24.625 -1.403 1 94.69 235 GLN A C 1
ATOM 1884 O O . GLN A 1 235 ? -22.812 23.469 -1.65 1 94.69 235 GLN A O 1
ATOM 1889 N N . LEU A 1 236 ? -21.234 24.984 -1.313 1 96.12 236 LEU A N 1
ATOM 1890 C CA . LEU A 1 236 ? -20.156 24.016 -1.515 1 96.12 236 LEU A CA 1
ATOM 1891 C C . LEU A 1 236 ? -20.188 22.938 -0.43 1 96.12 236 LEU A C 1
ATOM 1893 O O . LEU A 1 236 ? -20.031 21.75 -0.724 1 96.12 236 LEU A O 1
ATOM 1897 N N . ALA A 1 237 ? -20.312 23.344 0.808 1 96.81 237 ALA A N 1
ATOM 1898 C CA . ALA A 1 237 ? -20.344 22.406 1.936 1 96.81 237 ALA A CA 1
ATOM 1899 C C . ALA A 1 237 ? -21.516 21.453 1.825 1 96.81 237 ALA A C 1
ATOM 1901 O O . ALA A 1 237 ? -21.375 20.25 2.098 1 96.81 237 ALA A O 1
ATOM 1902 N N . LYS A 1 238 ? -22.641 22.016 1.409 1 94.94 238 LYS A N 1
ATOM 1903 C CA . LYS A 1 238 ? -23.828 21.188 1.232 1 94.94 238 LYS A CA 1
ATOM 1904 C C . LYS A 1 238 ? -23.609 20.141 0.139 1 94.94 238 LYS A C 1
ATOM 1906 O O . LYS A 1 238 ? -23.984 18.984 0.305 1 94.94 238 LYS A O 1
ATOM 1911 N N . THR A 1 239 ? -23.031 20.578 -0.933 1 94.69 239 THR A N 1
ATOM 1912 C CA . THR A 1 239 ? -22.734 19.656 -2.031 1 94.69 239 THR A CA 1
ATOM 1913 C C . THR A 1 239 ? -21.844 18.516 -1.565 1 94.69 239 THR A C 1
ATOM 1915 O O . THR A 1 239 ? -22.078 17.359 -1.896 1 94.69 239 THR A O 1
ATOM 1918 N N . ALA A 1 240 ? -20.844 18.844 -0.804 1 95.81 240 ALA A N 1
ATOM 1919 C CA . ALA A 1 240 ? -19.922 17.844 -0.277 1 95.81 240 ALA A CA 1
ATOM 1920 C C . ALA A 1 240 ? -20.656 16.891 0.665 1 95.81 240 ALA A C 1
ATOM 1922 O O . ALA A 1 240 ? -20.391 15.68 0.662 1 95.81 240 ALA A O 1
ATOM 1923 N N . LEU A 1 241 ? -21.531 17.406 1.438 1 96.75 241 LEU A N 1
ATOM 1924 C CA . LEU A 1 241 ? -22.312 16.594 2.371 1 96.75 241 LEU A CA 1
ATOM 1925 C C . LEU A 1 241 ? -23.203 15.617 1.624 1 96.75 241 LEU A C 1
ATOM 1927 O O . LEU A 1 241 ? -23.25 14.438 1.96 1 96.75 241 LEU A O 1
ATOM 1931 N N . TYR A 1 242 ? -23.828 16.109 0.564 1 94.94 242 TYR A N 1
ATOM 1932 C CA . TYR A 1 242 ? -24.641 15.227 -0.263 1 94.94 242 TYR A CA 1
ATOM 1933 C C . TYR A 1 242 ? -23.812 14.102 -0.865 1 94.94 242 TYR A C 1
ATOM 1935 O O . TYR A 1 242 ? -24.266 12.961 -0.937 1 94.94 242 TYR A O 1
ATOM 1943 N N . GLY A 1 243 ? -22.641 14.453 -1.243 1 94.5 243 GLY A N 1
ATOM 1944 C CA . GLY A 1 243 ? -21.75 13.477 -1.843 1 94.5 243 GLY A CA 1
ATOM 1945 C C . GLY A 1 243 ? -21.422 12.312 -0.921 1 94.5 243 GLY A C 1
ATOM 1946 O O . GLY A 1 243 ? -21.484 11.148 -1.335 1 94.5 243 GLY A O 1
ATOM 1947 N N . VAL A 1 244 ? -21.141 12.586 0.287 1 97 244 VAL A N 1
ATOM 1948 C CA . VAL A 1 244 ? -20.734 11.539 1.225 1 97 244 VAL A CA 1
ATOM 1949 C C . VAL A 1 244 ? -21.953 10.727 1.636 1 97 244 VAL A C 1
ATOM 1951 O O . VAL A 1 244 ? -21.859 9.516 1.861 1 97 244 VAL A O 1
ATOM 1954 N N . MET A 1 245 ? -23.141 11.336 1.714 1 95.62 245 MET A N 1
ATOM 1955 C CA . MET A 1 245 ? -24.375 10.641 2.092 1 95.62 245 MET A CA 1
ATOM 1956 C C . MET A 1 245 ? -24.875 9.758 0.955 1 95.62 245 MET A C 1
ATOM 1958 O O . MET A 1 245 ? -25.547 8.75 1.193 1 95.62 245 MET A O 1
ATOM 1962 N N . GLY A 1 246 ? -24.484 10.133 -0.246 1 90.88 246 GLY A N 1
ATOM 1963 C CA . GLY A 1 246 ? -24.938 9.383 -1.407 1 90.88 246 GLY A CA 1
ATOM 1964 C C . GLY A 1 246 ? -26.328 9.797 -1.873 1 90.88 246 GLY A C 1
ATOM 1965 O O . GLY A 1 246 ? -27 9.031 -2.564 1 90.88 246 GLY A O 1
ATOM 1966 N N . ASN A 1 247 ? -26.766 11.008 -1.367 1 84.06 247 ASN A N 1
ATOM 1967 C CA . ASN A 1 247 ? -28.078 11.523 -1.748 1 84.06 247 ASN A CA 1
ATOM 1968 C C . ASN A 1 247 ? -27.969 12.547 -2.879 1 84.06 247 ASN A C 1
ATOM 1970 O O . ASN A 1 247 ? -26.859 12.977 -3.227 1 84.06 247 ASN A O 1
ATOM 1974 N N . THR A 1 248 ? -29.094 12.703 -3.455 1 80.06 248 THR A N 1
ATOM 1975 C CA . THR A 1 248 ? -29.188 13.781 -4.434 1 80.06 248 THR A CA 1
ATOM 1976 C C . THR A 1 248 ? -29.359 15.125 -3.742 1 80.06 248 THR A C 1
ATOM 1978 O O . THR A 1 248 ? -29.875 15.188 -2.619 1 80.06 248 THR A O 1
ATOM 1981 N N . GLU A 1 249 ? -28.922 16.062 -4.449 1 77.81 249 GLU A N 1
ATOM 1982 C CA . GLU A 1 249 ? -28.984 17.422 -3.916 1 77.81 249 GLU A CA 1
ATOM 1983 C C . GLU A 1 249 ? -30.422 17.875 -3.717 1 77.81 249 GLU A C 1
ATOM 1985 O O . GLU A 1 249 ? -31.297 17.578 -4.547 1 77.81 249 GLU A O 1
ATOM 1990 N N . GLY A 1 250 ? -30.734 18.641 -2.582 1 69.12 250 GLY A N 1
ATOM 1991 C CA . GLY A 1 250 ? -32.031 19.266 -2.33 1 69.12 250 GLY A CA 1
ATOM 1992 C C . GLY A 1 250 ? -32.844 18.531 -1.282 1 69.12 250 GLY A C 1
ATOM 1993 O O . GLY A 1 250 ? -33.938 18.969 -0.922 1 69.12 250 GLY A O 1
ATOM 1994 N N . ASP A 1 251 ? -32.344 17.578 -0.648 1 66.62 251 ASP A N 1
ATOM 1995 C CA . ASP A 1 251 ? -33.094 16.688 0.231 1 66.62 251 ASP A CA 1
ATOM 1996 C C . ASP A 1 251 ? -33.312 17.328 1.6 1 66.62 251 ASP A C 1
ATOM 1998 O O . ASP A 1 251 ? -34.25 16.953 2.318 1 66.62 251 ASP A O 1
ATOM 2002 N N . PHE A 1 252 ? -32.5 18.219 1.977 1 71.38 252 PHE A N 1
ATOM 2003 C CA . PHE A 1 252 ? -32.688 18.859 3.266 1 71.38 252 PHE A CA 1
ATOM 2004 C C . PHE A 1 252 ? -32.5 20.375 3.152 1 71.38 252 PHE A C 1
ATOM 2006 O O . PHE A 1 252 ? -31.812 20.844 2.238 1 71.38 252 PHE A O 1
ATOM 2013 N N . THR A 1 253 ? -33.25 21.016 4.113 1 76.69 253 THR A N 1
ATOM 2014 C CA . THR A 1 253 ? -33.156 22.469 4.09 1 76.69 253 THR A CA 1
ATOM 2015 C C . THR A 1 253 ? -32.281 22.969 5.23 1 76.69 253 THR A C 1
ATOM 2017 O O . THR A 1 253 ? -31.594 23.984 5.102 1 76.69 253 THR A O 1
ATOM 2020 N N . GLU A 1 254 ? -32.281 22.219 6.32 1 89.19 254 GLU A N 1
ATOM 2021 C CA . GLU A 1 254 ? -31.516 22.672 7.48 1 89.19 254 GLU A CA 1
ATOM 2022 C C . GLU A 1 254 ? -30.906 21.484 8.227 1 89.19 254 GLU A C 1
ATOM 2024 O O . GLU A 1 254 ? -31.422 20.359 8.141 1 89.19 254 GLU A O 1
ATOM 2029 N N . LEU A 1 255 ? -29.812 21.797 8.875 1 95.31 255 LEU A N 1
ATOM 2030 C CA . LEU A 1 255 ? -29.172 20.812 9.742 1 95.31 255 LEU A CA 1
ATOM 2031 C C . LEU A 1 255 ? -29.531 21.078 11.203 1 95.31 255 LEU A C 1
ATOM 2033 O O . LEU A 1 255 ? -29.516 22.219 11.656 1 95.31 255 LEU A O 1
ATOM 2037 N N . SER A 1 256 ? -29.844 19.953 11.922 1 94.69 256 SER A N 1
ATOM 2038 C CA . SER A 1 256 ? -30.375 20.172 13.258 1 94.69 256 SER A CA 1
ATOM 2039 C C . SER A 1 256 ? -29.312 19.953 14.328 1 94.69 256 SER A C 1
ATOM 2041 O O . SER A 1 256 ? -29.422 20.484 15.43 1 94.69 256 SER A O 1
ATOM 2043 N N . THR A 1 257 ? -28.297 19.141 14.078 1 96.5 257 THR A N 1
ATOM 2044 C CA . THR A 1 257 ? -27.266 18.906 15.07 1 96.5 257 THR A CA 1
ATOM 2045 C C . THR A 1 257 ? -26.234 20.047 15.062 1 96.5 257 THR A C 1
ATOM 2047 O O . THR A 1 257 ? -25.531 20.234 14.062 1 96.5 257 THR A O 1
ATOM 2050 N N . PRO A 1 258 ? -26.078 20.734 16.109 1 96.31 258 PRO A N 1
ATOM 2051 C CA . PRO A 1 258 ? -25.156 21.859 16.109 1 96.31 258 PRO A CA 1
ATOM 2052 C C . PRO A 1 258 ? -23.719 21.438 16.375 1 96.31 258 PRO A C 1
ATOM 2054 O O . PRO A 1 258 ? -23.469 20.297 16.781 1 96.31 258 PRO A O 1
ATOM 2057 N N . LEU A 1 259 ? -22.781 22.359 16.031 1 97.81 259 LEU A N 1
ATOM 2058 C CA . LEU A 1 259 ? -21.422 22.203 16.531 1 97.81 259 LEU A CA 1
ATOM 2059 C C . LEU A 1 259 ? -21.422 22.078 18.047 1 97.81 259 LEU A C 1
ATOM 2061 O O . LEU A 1 259 ? -22.266 22.656 18.734 1 97.81 259 LEU A O 1
ATOM 2065 N N . PHE A 1 260 ? -20.484 21.281 18.578 1 95.31 260 PHE A N 1
ATOM 2066 C CA . PHE A 1 260 ? -20.547 21.062 20.016 1 95.31 260 PHE A CA 1
ATOM 2067 C C . PHE A 1 260 ? -19.141 20.938 20.609 1 95.31 260 PHE A C 1
ATOM 2069 O O . PHE A 1 260 ? -18.172 20.688 19.875 1 95.31 260 PHE A O 1
ATOM 2076 N N . GLU A 1 261 ? -19.016 21.203 21.891 1 93.81 261 GLU A N 1
ATOM 2077 C CA . GLU A 1 261 ? -17.781 20.969 22.641 1 93.81 261 GLU A CA 1
ATOM 2078 C C . GLU A 1 261 ? -17.656 19.5 23.047 1 93.81 261 GLU A C 1
ATOM 2080 O O . GLU A 1 261 ? -18.609 18.922 23.578 1 93.81 261 GLU A O 1
ATOM 2085 N N . VAL A 1 262 ? -16.562 19 22.797 1 88.62 262 VAL A N 1
ATOM 2086 C CA . VAL A 1 262 ? -16.328 17.594 23.125 1 88.62 262 VAL A CA 1
ATOM 2087 C C . VAL A 1 262 ? -16.094 17.438 24.625 1 88.62 262 VAL A C 1
ATOM 2089 O O . VAL A 1 262 ? -15.102 17.953 25.156 1 88.62 262 VAL A O 1
ATOM 2092 N N . THR A 1 263 ? -17.078 16.812 25.375 1 79.25 263 THR A N 1
ATOM 2093 C CA . THR A 1 263 ? -16.859 16.609 26.797 1 79.25 263 THR A CA 1
ATOM 2094 C C . THR A 1 263 ? -17.656 15.398 27.297 1 79.25 263 THR A C 1
ATOM 2096 O O . THR A 1 263 ? -18.734 15.109 26.797 1 79.25 263 THR A O 1
ATOM 2099 N N . PRO A 1 264 ? -16.922 14.594 28.188 1 77.69 264 PRO A N 1
ATOM 2100 C CA . PRO A 1 264 ? -15.547 14.43 28.656 1 77.69 264 PRO A CA 1
ATOM 2101 C C . PRO A 1 264 ? -14.742 13.445 27.812 1 77.69 264 PRO A C 1
ATOM 2103 O O . PRO A 1 264 ? -15.305 12.516 27.234 1 77.69 264 PRO A O 1
ATOM 2106 N N . LEU A 1 265 ? -13.5 13.742 27.438 1 90.81 265 LEU A N 1
ATOM 2107 C CA . LEU A 1 265 ? -12.625 12.773 26.781 1 90.81 265 LEU A CA 1
ATOM 2108 C C . LEU A 1 265 ? -12.109 11.742 27.781 1 90.81 265 LEU A C 1
ATOM 2110 O O . LEU A 1 265 ? -11.836 12.07 28.938 1 90.81 265 LEU A O 1
ATOM 2114 N N . GLU A 1 266 ? -12.086 10.516 27.312 1 94.31 266 GLU A N 1
ATOM 2115 C CA . GLU A 1 266 ? -11.375 9.508 28.094 1 94.31 266 GLU A CA 1
ATOM 2116 C C . GLU A 1 266 ? -9.883 9.805 28.156 1 94.31 266 GLU A C 1
ATOM 2118 O O . GLU A 1 266 ? -9.406 10.758 27.547 1 94.31 266 GLU A O 1
ATOM 2123 N N . SER A 1 267 ? -9.219 9.023 28.969 1 95.75 267 SER A N 1
ATOM 2124 C CA . SER A 1 267 ? -7.773 9.219 29.094 1 95.75 267 SER A CA 1
ATOM 2125 C C . SER A 1 267 ? -7.059 8.906 27.781 1 95.75 267 SER A C 1
ATOM 2127 O O . SER A 1 267 ? -7.555 8.125 26.969 1 95.75 267 SER A O 1
ATOM 2129 N N . LEU A 1 268 ? -5.98 9.516 27.578 1 95.81 268 LEU A N 1
ATOM 2130 C CA . LEU A 1 268 ? -5.148 9.242 26.406 1 95.81 268 LEU A CA 1
ATOM 2131 C C . LEU A 1 268 ? -4.836 7.754 26.312 1 95.81 268 LEU A C 1
ATOM 2133 O O . LEU A 1 268 ? -4.891 7.18 25.219 1 95.81 268 LEU A O 1
ATOM 2137 N N . VAL A 1 269 ? -4.574 7.105 27.438 1 95.75 269 VAL A N 1
ATOM 2138 C CA . VAL A 1 269 ? -4.207 5.695 27.5 1 95.75 269 VAL A CA 1
ATOM 2139 C C . VAL A 1 269 ? -5.367 4.836 27 1 95.75 269 VAL A C 1
ATOM 2141 O O . VAL A 1 269 ? -5.156 3.832 26.312 1 95.75 269 VAL A O 1
ATOM 2144 N N . TYR A 1 270 ? -6.555 5.266 27.344 1 96.88 270 TYR A N 1
ATOM 2145 C CA . TYR A 1 270 ? -7.742 4.559 26.875 1 96.88 270 TYR A CA 1
ATOM 2146 C C . TYR A 1 270 ? -7.777 4.488 25.359 1 96.88 270 TYR A C 1
ATOM 2148 O O . TYR A 1 270 ? -7.957 3.41 24.781 1 96.88 270 TYR A O 1
ATOM 2156 N N . TYR A 1 271 ? -7.566 5.559 24.656 1 97.5 271 TYR A N 1
ATOM 2157 C CA . TYR A 1 271 ? -7.629 5.629 23.203 1 97.5 271 TYR A CA 1
ATOM 2158 C C . TYR A 1 271 ? -6.434 4.926 22.578 1 97.5 271 TYR A C 1
ATOM 2160 O O . TYR A 1 271 ? -6.566 4.281 21.531 1 97.5 271 TYR A O 1
ATOM 2168 N N . GLN A 1 272 ? -5.293 5.059 23.219 1 96.12 272 GLN A N 1
ATOM 2169 C CA . GLN A 1 272 ? -4.094 4.402 22.703 1 96.12 272 GLN A CA 1
ATOM 2170 C C . GLN A 1 272 ? -4.246 2.883 22.734 1 96.12 272 GLN A C 1
ATOM 2172 O O . GLN A 1 272 ? -3.867 2.197 21.781 1 96.12 272 GLN A O 1
ATOM 2177 N N . LYS A 1 273 ? -4.824 2.357 23.797 1 96.12 273 LYS A N 1
ATOM 2178 C CA . LYS A 1 273 ? -5.078 0.923 23.906 1 96.12 273 LYS A CA 1
ATOM 2179 C C . LYS A 1 273 ? -6.102 0.474 22.859 1 96.12 273 LYS A C 1
ATOM 2181 O O . LYS A 1 273 ? -5.91 -0.544 22.188 1 96.12 273 LYS A O 1
ATOM 2186 N N . ALA A 1 274 ? -7.113 1.236 22.703 1 96.25 274 ALA A N 1
ATOM 2187 C CA . ALA A 1 274 ? -8.148 0.917 21.719 1 96.25 274 ALA A CA 1
ATOM 2188 C C . ALA A 1 274 ? -7.582 0.915 20.312 1 96.25 274 ALA A C 1
ATOM 2190 O O . ALA A 1 274 ? -7.898 0.032 19.5 1 96.25 274 ALA A O 1
ATOM 2191 N N . ALA A 1 275 ? -6.75 1.873 19.969 1 96.38 275 ALA A N 1
ATOM 2192 C CA . ALA A 1 275 ? -6.156 1.973 18.641 1 96.38 275 ALA A CA 1
ATOM 2193 C C . ALA A 1 275 ? -5.25 0.777 18.344 1 96.38 275 ALA A C 1
ATOM 2195 O O . ALA A 1 275 ? -5.281 0.22 17.25 1 96.38 275 ALA A O 1
ATOM 2196 N N . LYS A 1 276 ? -4.484 0.367 19.344 1 93.44 276 LYS A N 1
ATOM 2197 C CA . LYS A 1 276 ? -3.578 -0.768 19.203 1 93.44 276 LYS A CA 1
ATOM 2198 C C . LYS A 1 276 ? -4.348 -2.051 18.891 1 93.44 276 LYS A C 1
ATOM 2200 O O . LYS A 1 276 ? -3.9 -2.873 18.094 1 93.44 276 LYS A O 1
ATOM 2205 N N . GLU A 1 277 ? -5.508 -2.133 19.391 1 92.62 277 GLU A N 1
ATOM 2206 C CA . GLU A 1 277 ? -6.266 -3.375 19.281 1 92.62 277 GLU A CA 1
ATOM 2207 C C . GLU A 1 277 ? -7.203 -3.346 18.078 1 92.62 277 GLU A C 1
ATOM 2209 O O . GLU A 1 277 ? -7.453 -4.379 17.453 1 92.62 277 GLU A O 1
ATOM 2214 N N . ASN A 1 278 ? -7.668 -2.107 17.75 1 92.06 278 ASN A N 1
ATOM 2215 C CA . ASN A 1 278 ? -8.828 -2.088 16.859 1 92.06 278 ASN A CA 1
ATOM 2216 C C . ASN A 1 278 ? -8.531 -1.31 15.578 1 92.06 278 ASN A C 1
ATOM 2218 O O . ASN A 1 278 ? -9.312 -1.352 14.625 1 92.06 278 ASN A O 1
ATOM 2222 N N . PHE A 1 279 ? -7.398 -0.572 15.523 1 90.88 279 PHE A N 1
ATOM 2223 C CA . PHE A 1 279 ? -7.145 0.199 14.312 1 90.88 279 PHE A CA 1
ATOM 2224 C C . PHE A 1 279 ? -7.027 -0.717 13.102 1 90.88 279 PHE A C 1
ATOM 2226 O O . PHE A 1 279 ? -6.184 -1.614 13.07 1 90.88 279 PHE A O 1
ATOM 2233 N N . PRO A 1 280 ? -7.883 -0.497 12.086 1 90.88 280 PRO A N 1
ATOM 2234 C CA . PRO A 1 280 ? -7.973 -1.431 10.961 1 90.88 280 PRO A CA 1
ATOM 2235 C C . PRO A 1 280 ? -6.621 -1.682 10.289 1 90.88 280 PRO A C 1
ATOM 2237 O O . PRO A 1 280 ? -6.328 -2.811 9.891 1 90.88 280 PRO A O 1
ATOM 2240 N N . GLU A 1 281 ? -5.805 -0.678 10.188 1 89.81 281 GLU A N 1
ATOM 2241 C CA . GLU A 1 281 ? -4.516 -0.853 9.523 1 89.81 281 GLU A CA 1
ATOM 2242 C C . GLU A 1 281 ? -3.607 -1.786 10.32 1 89.81 281 GLU A C 1
ATOM 2244 O O . GLU A 1 281 ? -2.834 -2.551 9.742 1 89.81 281 GLU A O 1
ATOM 2249 N N . ILE A 1 282 ? -3.695 -1.722 11.648 1 90.88 282 ILE A N 1
ATOM 2250 C CA . ILE A 1 282 ? -2.908 -2.611 12.5 1 90.88 282 ILE A CA 1
ATOM 2251 C C . ILE A 1 282 ? -3.469 -4.027 12.422 1 90.88 282 ILE A C 1
ATOM 2253 O O . ILE A 1 282 ? -2.713 -5 12.328 1 90.88 282 ILE A O 1
ATOM 2257 N N . VAL A 1 283 ? -4.793 -4.129 12.461 1 93.06 283 VAL A N 1
ATOM 2258 C CA . VAL A 1 283 ? -5.43 -5.434 12.344 1 93.06 283 VAL A CA 1
ATOM 2259 C C . VAL A 1 283 ? -5.047 -6.078 11.008 1 93.06 283 VAL A C 1
ATOM 2261 O O . VAL A 1 283 ? -4.695 -7.258 10.961 1 93.06 283 VAL A O 1
ATOM 2264 N N . GLN A 1 284 ? -5.051 -5.297 9.984 1 93.56 284 GLN A N 1
ATOM 2265 C CA . GLN A 1 284 ? -4.648 -5.789 8.672 1 93.56 284 GLN A CA 1
ATOM 2266 C C . GLN A 1 284 ? -3.186 -6.227 8.672 1 93.56 284 GLN A C 1
ATOM 2268 O O . GLN A 1 284 ? -2.834 -7.238 8.062 1 93.56 284 GLN A O 1
ATOM 2273 N N . ALA A 1 285 ? -2.344 -5.457 9.312 1 91 285 ALA A N 1
ATOM 2274 C CA . ALA A 1 285 ? -0.927 -5.805 9.398 1 91 285 ALA A CA 1
ATOM 2275 C C . ALA A 1 285 ? -0.73 -7.145 10.102 1 91 285 ALA A C 1
ATOM 2277 O O . ALA A 1 285 ? 0.079 -7.965 9.664 1 91 285 ALA A O 1
ATOM 2278 N N . LYS A 1 286 ? -1.502 -7.344 11.117 1 93.19 286 LYS A N 1
ATOM 2279 C CA . LYS A 1 286 ? -1.427 -8.609 11.844 1 93.19 286 LYS A CA 1
ATOM 2280 C C . LYS A 1 286 ? -1.907 -9.766 10.977 1 93.19 286 LYS A C 1
ATOM 2282 O O . LYS A 1 286 ? -1.33 -10.859 11.008 1 93.19 286 LYS A O 1
ATOM 2287 N N . LEU A 1 287 ? -2.939 -9.539 10.211 1 95.06 287 LEU A N 1
ATOM 2288 C CA . LEU A 1 287 ? -3.445 -10.562 9.297 1 95.06 287 LEU A CA 1
ATOM 2289 C C . LEU A 1 287 ? -2.441 -10.844 8.188 1 95.06 287 LEU A C 1
ATOM 2291 O O . LEU A 1 287 ? -2.271 -11.992 7.773 1 95.06 287 LEU A O 1
ATOM 2295 N N . LYS A 1 288 ? -1.791 -9.836 7.738 1 92.06 288 LYS A N 1
ATOM 2296 C CA . LYS A 1 288 ? -0.75 -10.023 6.73 1 92.06 288 LYS A CA 1
ATOM 2297 C C . LYS A 1 288 ? 0.418 -10.828 7.289 1 92.06 288 LYS A C 1
ATOM 2299 O O . LYS A 1 288 ? 1.031 -11.625 6.574 1 92.06 288 LYS A O 1
ATOM 2304 N N . LYS A 1 289 ? 0.729 -10.602 8.547 1 92.5 289 LYS A N 1
ATOM 2305 C CA . LYS A 1 289 ? 1.716 -11.438 9.219 1 92.5 289 LYS A CA 1
ATOM 2306 C C . LYS A 1 289 ? 1.276 -12.898 9.234 1 92.5 289 LYS A C 1
ATOM 2308 O O . LYS A 1 289 ? 2.066 -13.797 8.93 1 92.5 289 LYS A O 1
ATOM 2313 N N . ALA A 1 290 ? 0.029 -13.133 9.516 1 95.31 290 ALA A N 1
ATOM 2314 C CA . ALA A 1 290 ? -0.513 -14.492 9.508 1 95.31 290 ALA A CA 1
ATOM 2315 C C . ALA A 1 290 ? -0.442 -15.102 8.117 1 95.31 290 ALA A C 1
ATOM 2317 O O . ALA A 1 290 ? -0.151 -16.297 7.969 1 95.31 290 ALA A O 1
ATOM 2318 N N . LEU A 1 291 ? -0.689 -14.297 7.133 1 94.81 291 LEU A N 1
ATOM 2319 C CA . LEU A 1 291 ? -0.598 -14.742 5.75 1 94.81 291 LEU A CA 1
ATOM 2320 C C . LEU A 1 291 ? 0.829 -15.156 5.406 1 94.81 291 LEU A C 1
ATOM 2322 O O . LEU A 1 291 ? 1.041 -16.172 4.742 1 94.81 291 LEU A O 1
ATOM 2326 N N . ALA A 1 292 ? 1.792 -14.367 5.84 1 92.5 292 ALA A N 1
ATOM 2327 C CA . ALA A 1 292 ? 3.197 -14.688 5.605 1 92.5 292 ALA A CA 1
ATOM 2328 C C . ALA A 1 292 ? 3.578 -16 6.281 1 92.5 292 ALA A C 1
ATOM 2330 O O . ALA A 1 292 ? 4.359 -16.781 5.73 1 92.5 292 ALA A O 1
ATOM 2331 N N . GLN A 1 293 ? 2.99 -16.266 7.426 1 94.75 293 GLN A N 1
ATOM 2332 C CA . GLN A 1 293 ? 3.246 -17.516 8.141 1 94.75 293 GLN A CA 1
ATOM 2333 C C . GLN A 1 293 ? 2.654 -18.703 7.387 1 94.75 293 GLN A C 1
ATOM 2335 O O . GLN A 1 293 ? 3.252 -19.781 7.355 1 94.75 293 GLN A O 1
ATOM 2340 N N . GLN A 1 294 ? 1.47 -18.453 6.797 1 95.19 294 GLN A N 1
ATOM 2341 C CA . GLN A 1 294 ? 0.892 -19.516 5.977 1 95.19 294 GLN A CA 1
ATOM 2342 C C . GLN A 1 294 ? 1.743 -19.781 4.738 1 95.19 294 GLN A C 1
ATOM 2344 O O . GLN A 1 294 ? 1.898 -20.922 4.32 1 95.19 294 GLN A O 1
ATOM 2349 N N . ASN A 1 295 ? 2.336 -18.781 4.168 1 94.06 295 ASN A N 1
ATOM 2350 C CA . ASN A 1 295 ? 3.234 -18.953 3.031 1 94.06 295 ASN A CA 1
ATOM 2351 C C . ASN A 1 295 ? 4.484 -19.734 3.422 1 94.06 295 ASN A C 1
ATOM 2353 O O . ASN A 1 295 ? 4.984 -20.547 2.637 1 94.06 295 ASN A O 1
ATOM 2357 N N . LEU A 1 296 ? 5.012 -19.469 4.609 1 94.81 296 LEU A N 1
ATOM 2358 C CA . LEU A 1 296 ? 6.141 -20.25 5.117 1 94.81 296 LEU A CA 1
ATOM 2359 C C . LEU A 1 296 ? 5.777 -21.719 5.238 1 94.81 296 LEU A C 1
ATOM 2361 O O . LEU A 1 296 ? 6.578 -22.594 4.887 1 94.81 296 LEU A O 1
ATOM 2365 N N . LYS A 1 297 ? 4.527 -22 5.66 1 95.38 297 LYS A N 1
ATOM 2366 C CA . LYS A 1 297 ? 4.062 -23.375 5.77 1 95.38 297 LYS A CA 1
ATOM 2367 C C . LYS A 1 297 ? 3.961 -24.031 4.395 1 95.38 297 LYS A C 1
ATOM 2369 O O . LYS A 1 297 ? 4.285 -25.203 4.234 1 95.38 297 LYS A O 1
ATOM 2374 N N . VAL A 1 298 ? 3.566 -23.219 3.398 1 94.62 298 VAL A N 1
ATOM 2375 C CA . VAL A 1 298 ? 3.5 -23.719 2.033 1 94.62 298 VAL A CA 1
ATOM 2376 C C . VAL A 1 298 ? 4.898 -24.094 1.548 1 94.62 298 VAL A C 1
ATOM 2378 O O . VAL A 1 298 ? 5.105 -25.156 0.977 1 94.62 298 VAL A O 1
ATOM 2381 N N . GLN A 1 299 ? 5.875 -23.219 1.835 1 94.56 299 GLN A N 1
ATOM 2382 C CA . GLN A 1 299 ? 7.242 -23.5 1.406 1 94.56 299 GLN A CA 1
ATOM 2383 C C . GLN A 1 299 ? 7.801 -24.734 2.111 1 94.56 299 GLN A C 1
ATOM 2385 O O . GLN A 1 299 ? 8.477 -25.562 1.491 1 94.56 299 GLN A O 1
ATOM 2390 N N . LYS A 1 300 ? 7.449 -24.938 3.357 1 94.88 300 LYS A N 1
ATOM 2391 C CA . LYS A 1 300 ? 7.918 -26.094 4.121 1 94.88 300 LYS A CA 1
ATOM 2392 C C . LYS A 1 300 ? 7.277 -27.375 3.623 1 94.88 300 LYS A C 1
ATOM 2394 O O . LYS A 1 300 ? 7.895 -28.453 3.674 1 94.88 300 LYS A O 1
ATOM 2399 N N . SER A 1 301 ? 6.043 -27.203 3.107 1 95.38 301 SER A N 1
ATOM 2400 C CA . SER A 1 301 ? 5.332 -28.375 2.605 1 95.38 301 SER A CA 1
ATOM 2401 C C . SER A 1 301 ? 6.012 -28.938 1.361 1 95.38 301 SER A C 1
ATOM 2403 O O . SER A 1 301 ? 5.836 -30.109 1.033 1 95.38 301 SER A O 1
ATOM 2405 N N . ASN A 1 302 ? 6.828 -28.156 0.692 1 94.06 302 ASN A N 1
ATOM 2406 C CA . ASN A 1 302 ? 7.516 -28.594 -0.518 1 94.06 302 ASN A CA 1
ATOM 2407 C C . ASN A 1 302 ? 8.57 -29.641 -0.211 1 94.06 302 ASN A C 1
ATOM 2409 O O . ASN A 1 302 ? 9.047 -30.328 -1.115 1 94.06 302 ASN A O 1
ATOM 2413 N N . TYR A 1 303 ? 8.914 -29.906 1.158 1 94.94 303 TYR A N 1
ATOM 2414 C CA . TYR A 1 303 ? 9.875 -30.922 1.568 1 94.94 303 TYR A CA 1
ATOM 2415 C C . TYR A 1 303 ? 9.188 -32.25 1.808 1 94.94 303 TYR A C 1
ATOM 2417 O O . TYR A 1 303 ? 9.852 -33.281 2.08 1 94.94 303 TYR A O 1
ATOM 2425 N N . LEU A 1 304 ? 7.871 -32.281 1.679 1 96.12 304 LEU A N 1
ATOM 2426 C CA . LEU A 1 304 ? 7.102 -33.5 1.937 1 96.12 304 LEU A CA 1
ATOM 2427 C C . LEU A 1 304 ? 6.48 -34.031 0.65 1 96.12 304 LEU A C 1
ATOM 2429 O O . LEU A 1 304 ? 6.273 -33.281 -0.304 1 96.12 304 LEU A O 1
ATOM 2433 N N . PRO A 1 305 ? 6.172 -35.281 0.57 1 96.12 305 PRO A N 1
ATOM 2434 C CA . PRO A 1 305 ? 5.602 -35.875 -0.653 1 96.12 305 PRO A CA 1
ATOM 2435 C C . PRO A 1 305 ? 4.129 -35.5 -0.844 1 96.12 305 PRO A C 1
ATOM 2437 O O . PRO A 1 305 ? 3.455 -35.125 0.116 1 96.12 305 PRO A O 1
ATOM 2440 N N . ASP A 1 306 ? 3.699 -35.562 -2.061 1 96.5 306 ASP A N 1
ATOM 2441 C CA . ASP A 1 306 ? 2.285 -35.469 -2.412 1 96.5 306 ASP A CA 1
ATOM 2442 C C . ASP A 1 306 ? 1.71 -36.875 -2.697 1 96.5 306 ASP A C 1
ATOM 2444 O O . ASP A 1 306 ? 2.303 -37.656 -3.441 1 96.5 306 ASP A O 1
ATOM 2448 N N . VAL A 1 307 ? 0.618 -37.219 -2.061 1 97.75 307 VAL A N 1
ATOM 2449 C CA . VAL A 1 307 ? -0.065 -38.469 -2.277 1 97.75 307 VAL A CA 1
ATOM 2450 C C . VAL A 1 307 ? -1.477 -38.219 -2.801 1 97.75 307 VAL A C 1
ATOM 2452 O O . VAL A 1 307 ? -2.207 -37.406 -2.256 1 97.75 307 VAL A O 1
ATOM 2455 N N . ALA A 1 308 ? -1.825 -38.844 -3.818 1 97.75 308 ALA A N 1
ATOM 2456 C CA . ALA A 1 308 ? -3.154 -38.656 -4.395 1 97.75 308 ALA A CA 1
ATOM 2457 C C . ALA A 1 308 ? -3.75 -40 -4.844 1 97.75 308 ALA A C 1
ATOM 2459 O O . ALA A 1 308 ? -3.018 -40.938 -5.191 1 97.75 308 ALA A O 1
ATOM 2460 N N . LEU A 1 309 ? -5.043 -40.094 -4.77 1 97.56 309 LEU A N 1
ATOM 2461 C CA . LEU A 1 309 ? -5.801 -41.188 -5.383 1 97.56 309 LEU A CA 1
ATOM 2462 C C . LEU A 1 309 ? -6.184 -40.844 -6.816 1 97.56 309 LEU A C 1
ATOM 2464 O O . LEU A 1 309 ? -6.484 -39.688 -7.121 1 97.56 309 LEU A O 1
ATOM 2468 N N . MET A 1 310 ? -6.098 -41.719 -7.582 1 96.81 310 MET A N 1
ATOM 2469 C CA . MET A 1 310 ? -6.5 -41.531 -8.969 1 96.81 310 MET A CA 1
ATOM 2470 C C . MET A 1 310 ? -7.41 -42.656 -9.438 1 96.81 310 MET A C 1
ATOM 2472 O O . MET A 1 310 ? -7.297 -43.781 -8.969 1 96.81 310 MET A O 1
ATOM 2476 N N . GLY A 1 311 ? -8.258 -42.375 -10.336 1 96.06 311 GLY A N 1
ATOM 2477 C CA . GLY A 1 311 ? -9.172 -43.344 -10.953 1 96.06 311 GLY A CA 1
ATOM 2478 C C . GLY A 1 311 ? -9.602 -42.938 -12.352 1 96.06 311 GLY A C 1
ATOM 2479 O O . GLY A 1 311 ? -9.727 -41.75 -12.656 1 96.06 311 GLY A O 1
ATOM 2480 N N . LYS A 1 312 ? -9.688 -43.906 -13.156 1 96.38 312 LYS A N 1
ATOM 2481 C CA . LYS A 1 312 ? -10.141 -43.719 -14.531 1 96.38 312 LYS A CA 1
ATOM 2482 C C . LYS A 1 312 ? -11.109 -44.812 -14.961 1 96.38 312 LYS A C 1
ATOM 2484 O O . LYS A 1 312 ? -10.875 -46 -14.695 1 96.38 312 LYS A O 1
ATOM 2489 N N . LYS A 1 313 ? -12.297 -44.531 -15.43 1 96.62 313 LYS A N 1
ATOM 2490 C CA . LYS A 1 313 ? -13.266 -45.469 -15.984 1 96.62 313 LYS A CA 1
ATOM 2491 C C . LYS A 1 313 ? -13.578 -45.156 -17.438 1 96.62 313 LYS A C 1
ATOM 2493 O O . LYS A 1 313 ? -13.977 -44.031 -17.766 1 96.62 313 LYS A O 1
ATOM 2498 N N . TYR A 1 314 ? -13.414 -46.125 -18.25 1 95.69 314 TYR A N 1
ATOM 2499 C CA . TYR A 1 314 ? -13.766 -45.938 -19.656 1 95.69 314 TYR A CA 1
ATOM 2500 C C . TYR A 1 314 ? -15.266 -46.094 -19.859 1 95.69 314 TYR A C 1
ATOM 2502 O O . TYR A 1 314 ? -15.836 -47.125 -19.531 1 95.69 314 TYR A O 1
ATOM 2510 N N . LEU A 1 315 ? -15.875 -45.125 -20.406 1 96.25 315 LEU A N 1
ATOM 2511 C CA . LEU A 1 315 ? -17.312 -45.125 -20.656 1 96.25 315 LEU A CA 1
ATOM 2512 C C . LEU A 1 315 ? -17.625 -45.625 -22.062 1 96.25 315 LEU A C 1
ATOM 2514 O O . LEU A 1 315 ? -18.703 -46.156 -22.312 1 96.25 315 LEU A O 1
ATOM 2518 N N . TRP A 1 316 ? -16.734 -45.25 -22.953 1 94.38 316 TRP A N 1
ATOM 2519 C CA . TRP A 1 316 ? -16.812 -45.719 -24.328 1 94.38 316 TRP A CA 1
ATOM 2520 C C . TRP A 1 316 ? -15.43 -45.906 -24.922 1 94.38 316 TRP A C 1
ATOM 2522 O O . TRP A 1 316 ? -14.539 -45.094 -24.703 1 94.38 316 TRP A O 1
ATOM 2532 N N . THR A 1 317 ? -15.266 -47.031 -25.594 1 94.06 317 THR A N 1
ATOM 2533 C CA . THR A 1 317 ? -13.984 -47.281 -26.25 1 94.06 317 THR A CA 1
ATOM 2534 C C . THR A 1 317 ? -14.188 -47.906 -27.625 1 94.06 317 THR A C 1
ATOM 2536 O O . THR A 1 317 ? -15.203 -48.562 -27.875 1 94.06 317 THR A O 1
ATOM 2539 N N . GLU A 1 318 ? -13.258 -47.531 -28.516 1 92.94 318 GLU A N 1
ATOM 2540 C CA . GLU A 1 318 ? -13.117 -48.156 -29.828 1 92.94 318 GLU A CA 1
ATOM 2541 C C . GLU A 1 318 ? -11.672 -48.531 -30.109 1 92.94 318 GLU A C 1
ATOM 2543 O O . GLU A 1 318 ? -10.812 -47.656 -30.266 1 92.94 318 GLU A O 1
ATOM 2548 N N . ASN A 1 319 ? -11.383 -49.844 -30.281 1 91.69 319 ASN A N 1
ATOM 2549 C CA . ASN A 1 319 ? -10.039 -50.344 -30.516 1 91.69 319 ASN A CA 1
ATOM 2550 C C . ASN A 1 319 ? -9.062 -49.844 -29.453 1 91.69 319 ASN A C 1
ATOM 2552 O O . ASN A 1 319 ? -8.016 -49.281 -29.781 1 91.69 319 ASN A O 1
ATOM 2556 N N . LEU A 1 320 ? -9.484 -50.031 -28.219 1 90.62 320 LEU A N 1
ATOM 2557 C CA . LEU A 1 320 ? -8.648 -49.594 -27.109 1 90.62 320 LEU A CA 1
ATOM 2558 C C . LEU A 1 320 ? -7.293 -50.281 -27.141 1 90.62 320 LEU A C 1
ATOM 2560 O O . LEU A 1 320 ? -7.219 -51.5 -27.328 1 90.62 320 LEU A O 1
ATOM 2564 N N . PRO A 1 321 ? -6.227 -49.469 -27.016 1 87.44 321 PRO A N 1
ATOM 2565 C CA . PRO A 1 321 ? -4.902 -50.094 -27 1 87.44 321 PRO A CA 1
ATOM 2566 C C . PRO A 1 321 ? -4.777 -51.188 -25.953 1 87.44 321 PRO A C 1
ATOM 2568 O O . PRO A 1 321 ? -5.34 -51.062 -24.859 1 87.44 321 PRO A O 1
ATOM 2571 N N . ILE A 1 322 ? -3.957 -52.219 -26.25 1 83.31 322 ILE A N 1
ATOM 2572 C CA . ILE A 1 322 ? -3.84 -53.438 -25.422 1 83.31 322 ILE A CA 1
ATOM 2573 C C . ILE A 1 322 ? -3.188 -53.062 -24.078 1 83.31 322 ILE A C 1
ATOM 2575 O O . ILE A 1 322 ? -3.287 -53.844 -23.125 1 83.31 322 ILE A O 1
ATOM 2579 N N . THR A 1 323 ? -2.516 -51.906 -24.016 1 82.94 323 THR A N 1
ATOM 2580 C CA . THR A 1 323 ? -1.809 -51.531 -22.812 1 82.94 323 THR A CA 1
ATOM 2581 C C . THR A 1 323 ? -2.75 -50.812 -21.844 1 82.94 323 THR A C 1
ATOM 2583 O O . THR A 1 323 ? -2.381 -50.531 -20.703 1 82.94 323 THR A O 1
ATOM 2586 N N . GLU A 1 324 ? -3.918 -50.469 -22.312 1 87.94 324 GLU A N 1
ATOM 2587 C CA . GLU A 1 324 ? -4.883 -49.781 -21.469 1 87.94 324 GLU A CA 1
ATOM 2588 C C . GLU A 1 324 ? -5.816 -50.75 -20.766 1 87.94 324 GLU A C 1
ATOM 2590 O O . GLU A 1 324 ? -6.141 -51.812 -21.297 1 87.94 324 GLU A O 1
ATOM 2595 N N . PRO A 1 325 ? -6.258 -50.344 -19.562 1 86.94 325 PRO A N 1
ATOM 2596 C CA . PRO A 1 325 ? -7.238 -51.188 -18.891 1 86.94 325 PRO A CA 1
ATOM 2597 C C . PRO A 1 325 ? -8.562 -51.281 -19.641 1 86.94 325 PRO A C 1
ATOM 2599 O O . PRO A 1 325 ? -8.992 -50.281 -20.25 1 86.94 325 PRO A O 1
ATOM 2602 N N . ASP A 1 326 ? -9.25 -52.375 -19.578 1 83.25 326 ASP A N 1
ATOM 2603 C CA . ASP A 1 326 ? -10.461 -52.656 -20.344 1 83.25 326 ASP A CA 1
ATOM 2604 C C . ASP A 1 326 ? -11.641 -51.844 -19.828 1 83.25 326 ASP A C 1
ATOM 2606 O O . ASP A 1 326 ? -12.562 -51.5 -20.578 1 83.25 326 ASP A O 1
ATOM 2610 N N . ASN A 1 327 ? -11.625 -51.656 -18.516 1 91.44 327 ASN A N 1
ATOM 2611 C CA . ASN A 1 327 ? -12.805 -51 -17.969 1 91.44 327 ASN A CA 1
ATOM 2612 C C . ASN A 1 327 ? -12.43 -49.906 -17 1 91.44 327 ASN A C 1
ATOM 2614 O O . ASN A 1 327 ? -12.5 -48.719 -17.359 1 91.44 327 ASN A O 1
ATOM 2618 N N . TRP A 1 328 ? -11.961 -50.219 -15.898 1 94 328 TRP A N 1
ATOM 2619 C CA . TRP A 1 328 ? -11.602 -49.188 -14.945 1 94 328 TRP A CA 1
ATOM 2620 C C . TRP A 1 328 ? -10.266 -49.5 -14.273 1 94 328 TRP A C 1
ATOM 2622 O O . TRP A 1 328 ? -9.781 -50.625 -14.336 1 94 328 TRP A O 1
ATOM 2632 N N . VAL A 1 329 ? -9.656 -48.469 -13.82 1 94.44 329 VAL A N 1
ATOM 2633 C CA . VAL A 1 329 ? -8.414 -48.594 -13.062 1 94.44 329 VAL A CA 1
ATOM 2634 C C . VAL A 1 329 ? -8.43 -47.594 -11.898 1 94.44 329 VAL A C 1
ATOM 2636 O O . VAL A 1 329 ? -8.945 -46.5 -12.023 1 94.44 329 VAL A O 1
ATOM 2639 N N . VAL A 1 330 ? -8.016 -48.031 -10.68 1 96.25 330 VAL A N 1
ATOM 2640 C CA . VAL A 1 330 ? -7.875 -47.188 -9.492 1 96.25 330 VAL A CA 1
ATOM 2641 C C . VAL A 1 330 ? -6.477 -47.344 -8.906 1 96.25 330 VAL A C 1
ATOM 2643 O O . VAL A 1 330 ? -5.844 -48.406 -9.062 1 96.25 330 VAL A O 1
ATOM 2646 N N . GLY A 1 331 ? -6.004 -46.25 -8.383 1 96.69 331 GLY A N 1
ATOM 2647 C CA . GLY A 1 331 ? -4.672 -46.344 -7.812 1 96.69 331 GLY A CA 1
ATOM 2648 C C . GLY A 1 331 ? -4.316 -45.188 -6.906 1 96.69 331 GLY A C 1
ATOM 2649 O O . GLY A 1 331 ? -5.137 -44.312 -6.68 1 96.69 331 GLY A O 1
ATOM 2650 N N . VAL A 1 332 ? -3.111 -45.312 -6.27 1 97.31 332 VAL A N 1
ATOM 2651 C CA . VAL A 1 332 ? -2.527 -44.281 -5.426 1 97.31 332 VAL A CA 1
ATOM 2652 C C . VAL A 1 332 ? -1.152 -43.875 -5.961 1 97.31 332 VAL A C 1
ATOM 2654 O O . VAL A 1 332 ? -0.383 -44.75 -6.398 1 97.31 332 VAL A O 1
ATOM 2657 N N . GLY A 1 333 ? -0.961 -42.594 -6.047 1 96.69 333 GLY A N 1
ATOM 2658 C CA . GLY A 1 333 ? 0.321 -42.094 -6.5 1 96.69 333 GLY A CA 1
ATOM 2659 C C . GLY A 1 333 ? 1.008 -41.219 -5.469 1 96.69 333 GLY A C 1
ATOM 2660 O O . GLY A 1 333 ? 0.345 -40.531 -4.691 1 96.69 333 GLY A O 1
ATOM 2661 N N . LEU A 1 334 ? 2.33 -41.281 -5.453 1 97.06 334 LEU A N 1
ATOM 2662 C CA . LEU A 1 334 ? 3.164 -40.469 -4.57 1 97.06 334 LEU A CA 1
ATOM 2663 C C . LEU A 1 334 ? 4.266 -39.75 -5.355 1 97.06 334 LEU A C 1
ATOM 2665 O O . LEU A 1 334 ? 4.891 -40.375 -6.23 1 97.06 334 LEU A O 1
ATOM 2669 N N . GLN A 1 335 ? 4.379 -38.469 -5.152 1 96.81 335 GLN A N 1
ATOM 2670 C CA . GLN A 1 335 ? 5.461 -37.688 -5.727 1 96.81 335 GLN A CA 1
ATOM 2671 C C . GLN A 1 335 ? 6.203 -36.906 -4.645 1 96.81 335 GLN A C 1
ATOM 2673 O O . GLN A 1 335 ? 5.578 -36.25 -3.82 1 96.81 335 GLN A O 1
ATOM 2678 N N . TRP A 1 336 ? 7.527 -37.031 -4.641 1 96.44 336 TRP A N 1
ATOM 2679 C CA . TRP A 1 336 ? 8.359 -36.406 -3.631 1 96.44 336 TRP A CA 1
ATOM 2680 C C . TRP A 1 336 ? 9.594 -35.781 -4.266 1 96.44 336 TRP A C 1
ATOM 2682 O O . TRP A 1 336 ? 10.492 -36.469 -4.723 1 96.44 336 TRP A O 1
ATOM 2692 N N . ASP A 1 337 ? 9.672 -34.469 -4.27 1 94.5 337 ASP A N 1
ATOM 2693 C CA . ASP A 1 337 ? 10.859 -33.781 -4.773 1 94.5 337 ASP A CA 1
ATOM 2694 C C . ASP A 1 337 ? 12 -33.844 -3.758 1 94.5 337 ASP A C 1
ATOM 2696 O O . ASP A 1 337 ? 11.914 -33.219 -2.693 1 94.5 337 ASP A O 1
ATOM 2700 N N . ILE A 1 338 ? 13.016 -34.469 -4.105 1 94.81 338 ILE A N 1
ATOM 2701 C CA . ILE A 1 338 ? 14.125 -34.688 -3.182 1 94.81 338 ILE A CA 1
ATOM 2702 C C . ILE A 1 338 ? 15.148 -33.562 -3.33 1 94.81 338 ILE A C 1
ATOM 2704 O O . ILE A 1 338 ? 15.727 -33.125 -2.34 1 94.81 338 ILE A O 1
ATOM 2708 N N . PHE A 1 339 ? 15.359 -33.219 -4.477 1 95 339 PHE A N 1
ATOM 2709 C CA . PHE A 1 339 ? 16.359 -32.188 -4.754 1 95 339 PHE A CA 1
ATOM 2710 C C . PHE A 1 339 ? 15.922 -31.328 -5.93 1 95 339 PHE A C 1
ATOM 2712 O O . PHE A 1 339 ? 15.664 -31.844 -7.023 1 95 339 PHE A O 1
ATOM 2719 N N . LYS A 1 340 ? 15.852 -30 -5.742 1 94.12 340 LYS A N 1
ATOM 2720 C CA . LYS A 1 340 ? 15.492 -29.031 -6.773 1 94.12 340 LYS A CA 1
ATOM 2721 C C . LYS A 1 340 ? 16.516 -27.906 -6.848 1 94.12 340 LYS A C 1
ATOM 2723 O O . LYS A 1 340 ? 16.156 -26.734 -6.859 1 94.12 340 LYS A O 1
ATOM 2728 N N . GLY A 1 341 ? 17.828 -28.25 -6.754 1 93.88 341 GLY A N 1
ATOM 2729 C CA . GLY A 1 341 ? 18.875 -27.25 -6.855 1 93.88 341 GLY A CA 1
ATOM 2730 C C . GLY A 1 341 ? 18.875 -26.266 -5.703 1 93.88 341 GLY A C 1
ATOM 2731 O O . GLY A 1 341 ? 19.078 -25.062 -5.91 1 93.88 341 GLY A O 1
ATOM 2732 N N . LEU A 1 342 ? 18.422 -26.625 -4.539 1 94.12 342 LEU A N 1
ATOM 2733 C CA . LEU A 1 342 ? 18.391 -25.859 -3.295 1 94.12 342 LEU A CA 1
ATOM 2734 C C . LEU A 1 342 ? 17.297 -24.797 -3.344 1 94.12 342 LEU A C 1
ATOM 2736 O O . LEU A 1 342 ? 17.281 -23.891 -2.502 1 94.12 342 LEU A O 1
ATOM 2740 N N . GLN A 1 343 ? 16.438 -24.812 -4.352 1 94.81 343 GLN A N 1
ATOM 2741 C CA . GLN A 1 343 ? 15.352 -23.844 -4.488 1 94.81 343 GLN A CA 1
ATOM 2742 C C . GLN A 1 343 ? 14.438 -23.859 -3.266 1 94.81 343 GLN A C 1
ATOM 2744 O O . GLN A 1 343 ? 14.094 -22.812 -2.723 1 94.81 343 GLN A O 1
ATOM 2749 N N . ASN A 1 344 ? 14.094 -25.031 -2.789 1 94.25 344 ASN A N 1
ATOM 2750 C CA . ASN A 1 344 ? 13.195 -25.156 -1.646 1 94.25 344 ASN A CA 1
ATOM 2751 C C . ASN A 1 344 ? 13.797 -24.516 -0.396 1 94.25 344 ASN A C 1
ATOM 2753 O O . ASN A 1 344 ? 13.094 -23.812 0.339 1 94.25 344 ASN A O 1
ATOM 2757 N N . LYS A 1 345 ? 15.062 -24.781 -0.204 1 95.75 345 LYS A N 1
ATOM 2758 C CA . LYS A 1 345 ? 15.75 -24.188 0.943 1 95.75 345 LYS A CA 1
ATOM 2759 C C . LYS A 1 345 ? 15.703 -22.672 0.886 1 95.75 345 LYS A C 1
ATOM 2761 O O . LYS A 1 345 ? 15.305 -22.016 1.854 1 95.75 345 LYS A O 1
ATOM 2766 N N . HIS A 1 346 ? 16.047 -22.172 -0.278 1 96.25 346 HIS A N 1
ATOM 2767 C CA . HIS A 1 346 ? 16.125 -20.719 -0.42 1 96.25 346 HIS A CA 1
ATOM 2768 C C . HIS A 1 346 ? 14.742 -20.094 -0.398 1 96.25 346 HIS A C 1
ATOM 2770 O O . HIS A 1 346 ? 14.555 -19 0.166 1 96.25 346 HIS A O 1
ATOM 2776 N N . HIS A 1 347 ? 13.727 -20.719 -1.025 1 95.25 347 HIS A N 1
ATOM 2777 C CA . HIS A 1 347 ? 12.359 -20.219 -0.951 1 95.25 347 HIS A CA 1
ATOM 2778 C C . HIS A 1 347 ? 11.852 -20.219 0.488 1 95.25 347 HIS A C 1
ATOM 2780 O O . HIS A 1 347 ? 11.133 -19.297 0.893 1 95.25 347 HIS A O 1
ATOM 2786 N N . THR A 1 348 ? 12.219 -21.219 1.311 1 95.75 348 THR A N 1
ATOM 2787 C CA . THR A 1 348 ? 11.836 -21.266 2.717 1 95.75 348 THR A CA 1
ATOM 2788 C C . THR A 1 348 ? 12.492 -20.141 3.496 1 95.75 348 THR A C 1
ATOM 2790 O O . THR A 1 348 ? 11.844 -19.453 4.289 1 95.75 348 THR A O 1
ATOM 2793 N N . GLN A 1 349 ? 13.75 -19.938 3.207 1 96.75 349 GLN A N 1
ATOM 2794 C CA . GLN A 1 349 ? 14.461 -18.844 3.871 1 96.75 349 GLN A CA 1
ATOM 2795 C C . GLN A 1 349 ? 13.891 -17.484 3.467 1 96.75 349 GLN A C 1
ATOM 2797 O O . GLN A 1 349 ? 13.789 -16.578 4.293 1 96.75 349 GLN A O 1
ATOM 2802 N N . GLN A 1 350 ? 13.539 -17.359 2.17 1 95.75 350 GLN A N 1
ATOM 2803 C CA . GLN A 1 350 ? 12.883 -16.156 1.674 1 95.75 350 GLN A CA 1
ATOM 2804 C C . GLN A 1 350 ? 11.578 -15.891 2.426 1 95.75 350 GLN A C 1
ATOM 2806 O O . GLN A 1 350 ? 11.352 -14.781 2.91 1 95.75 350 GLN A O 1
ATOM 2811 N N . ALA A 1 351 ? 10.805 -16.922 2.555 1 94.81 351 ALA A N 1
ATOM 2812 C CA . ALA A 1 351 ? 9.516 -16.812 3.236 1 94.81 351 ALA A CA 1
ATOM 2813 C C . ALA A 1 351 ? 9.703 -16.453 4.711 1 94.81 351 ALA A C 1
ATOM 2815 O O . ALA A 1 351 ? 8.953 -15.656 5.27 1 94.81 351 ALA A O 1
ATOM 2816 N N . LYS A 1 352 ? 10.664 -17.078 5.352 1 96.38 352 LYS A N 1
ATOM 2817 C CA . LYS A 1 352 ? 10.961 -16.797 6.75 1 96.38 352 LYS A CA 1
ATOM 2818 C C . LYS A 1 352 ? 11.367 -15.328 6.941 1 96.38 352 LYS A C 1
ATOM 2820 O O . LYS A 1 352 ? 10.859 -14.648 7.836 1 96.38 352 LYS A O 1
ATOM 2825 N N . ALA A 1 353 ? 12.266 -14.891 6.098 1 96.25 353 ALA A N 1
ATOM 2826 C CA . ALA A 1 353 ? 12.719 -13.5 6.164 1 96.25 353 ALA A CA 1
ATOM 2827 C C . ALA A 1 353 ? 11.555 -12.539 5.949 1 96.25 353 ALA A C 1
ATOM 2829 O O . ALA A 1 353 ? 11.453 -11.516 6.629 1 96.25 353 ALA A O 1
ATOM 2830 N N . LEU A 1 354 ? 10.68 -12.844 5.012 1 94.06 354 LEU A N 1
ATOM 2831 C CA . LEU A 1 354 ? 9.508 -12.016 4.758 1 94.06 354 LEU A CA 1
ATOM 2832 C C . LEU A 1 354 ? 8.594 -11.984 5.98 1 94.06 354 LEU A C 1
ATOM 2834 O O . LEU A 1 354 ? 8.055 -10.93 6.332 1 94.06 354 LEU A O 1
ATOM 2838 N N . SER A 1 355 ? 8.422 -13.117 6.648 1 94.31 355 SER A N 1
ATOM 2839 C CA . SER A 1 355 ? 7.621 -13.188 7.867 1 94.31 355 SER A CA 1
ATOM 2840 C C . SER A 1 355 ? 8.211 -12.312 8.969 1 94.31 355 SER A C 1
ATOM 2842 O O . SER A 1 355 ? 7.48 -11.57 9.633 1 94.31 355 SER A O 1
ATOM 2844 N N . GLU A 1 356 ? 9.484 -12.367 9.055 1 95.69 356 GLU A N 1
ATOM 2845 C CA . GLU A 1 356 ? 10.164 -11.531 10.047 1 95.69 356 GLU A CA 1
ATOM 2846 C C . GLU A 1 356 ? 10.031 -10.055 9.703 1 95.69 356 GLU A C 1
ATOM 2848 O O . GLU A 1 356 ? 9.859 -9.219 10.594 1 95.69 356 GLU A O 1
ATOM 2853 N N . SER A 1 357 ? 10.125 -9.727 8.445 1 95.38 357 SER A N 1
ATOM 2854 C CA . SER A 1 357 ? 9.953 -8.352 7.98 1 95.38 357 SER A CA 1
ATOM 2855 C C . SER A 1 357 ? 8.578 -7.809 8.359 1 95.38 357 SER A C 1
ATOM 2857 O O . SER A 1 357 ? 8.469 -6.719 8.93 1 95.38 357 SER A O 1
ATOM 2859 N N . VAL A 1 358 ? 7.578 -8.562 8.148 1 93.38 358 VAL A N 1
ATOM 2860 C CA . VAL A 1 358 ? 6.211 -8.133 8.414 1 93.38 358 VAL A CA 1
ATOM 2861 C C . VAL A 1 358 ? 6.012 -7.934 9.914 1 93.38 358 VAL A C 1
ATOM 2863 O O . VAL A 1 358 ? 5.316 -7.008 10.336 1 93.38 358 VAL A O 1
ATOM 2866 N N . ASP A 1 359 ? 6.676 -8.812 10.68 1 93.69 359 ASP A N 1
ATOM 2867 C CA . ASP A 1 359 ? 6.617 -8.68 12.133 1 93.69 359 ASP A CA 1
ATOM 2868 C C . ASP A 1 359 ? 7.191 -7.336 12.586 1 93.69 359 ASP A C 1
ATOM 2870 O O . ASP A 1 359 ? 6.574 -6.633 13.383 1 93.69 359 ASP A O 1
ATOM 2874 N N . LEU A 1 360 ? 8.273 -6.996 12.07 1 94.25 360 LEU A N 1
ATOM 2875 C CA . LEU A 1 360 ? 8.961 -5.762 12.43 1 94.25 360 LEU A CA 1
ATOM 2876 C C . LEU A 1 360 ? 8.18 -4.543 11.945 1 94.25 360 LEU A C 1
ATOM 2878 O O . LEU A 1 360 ? 8.016 -3.572 12.688 1 94.25 360 LEU A O 1
ATOM 2882 N N . LEU A 1 361 ? 7.645 -4.586 10.742 1 93.12 361 LEU A N 1
ATOM 2883 C CA . LEU A 1 361 ? 6.855 -3.488 10.188 1 93.12 361 LEU A CA 1
ATOM 2884 C C . LEU A 1 361 ? 5.57 -3.291 10.984 1 93.12 361 LEU A C 1
ATOM 2886 O O . LEU A 1 361 ? 5.137 -2.156 11.203 1 93.12 361 LEU A O 1
ATOM 2890 N N . THR A 1 362 ? 5 -4.375 11.461 1 92 362 THR A N 1
ATOM 2891 C CA . THR A 1 362 ? 3.797 -4.301 12.281 1 92 362 THR A CA 1
ATOM 2892 C C . THR A 1 362 ? 4.102 -3.652 13.625 1 92 362 THR A C 1
ATOM 2894 O O . THR A 1 362 ? 3.328 -2.822 14.109 1 92 362 THR A O 1
ATOM 2897 N N . ALA A 1 363 ? 5.203 -4.016 14.164 1 92.25 363 ALA A N 1
ATOM 2898 C CA . ALA A 1 363 ? 5.613 -3.434 15.438 1 92.25 363 ALA A CA 1
ATOM 2899 C C . ALA A 1 363 ? 5.805 -1.925 15.312 1 92.25 363 ALA A C 1
ATOM 2901 O O . ALA A 1 363 ? 5.406 -1.169 16.203 1 92.25 363 ALA A O 1
ATOM 2902 N N . GLN A 1 364 ? 6.426 -1.479 14.242 1 92.69 364 GLN A N 1
ATOM 2903 C CA . GLN A 1 364 ? 6.605 -0.048 14.023 1 92.69 364 GLN A CA 1
ATOM 2904 C C . GLN A 1 364 ? 5.266 0.655 13.836 1 92.69 364 GLN A C 1
ATOM 2906 O O . GLN A 1 364 ? 5.059 1.76 14.344 1 92.69 364 GLN A O 1
ATOM 2911 N N . ALA A 1 365 ? 4.375 0.072 13.141 1 90.44 365 ALA A N 1
ATOM 2912 C CA . ALA A 1 365 ? 3.047 0.64 12.922 1 90.44 365 ALA A CA 1
ATOM 2913 C C . ALA A 1 365 ? 2.311 0.838 14.242 1 90.44 365 ALA A C 1
ATOM 2915 O O . ALA A 1 365 ? 1.597 1.827 14.422 1 90.44 365 ALA A O 1
ATOM 2916 N N . GLU A 1 366 ? 2.475 -0.081 15.125 1 91.12 366 GLU A N 1
ATOM 2917 C CA . GLU A 1 366 ? 1.855 0.024 16.438 1 91.12 366 GLU A CA 1
ATOM 2918 C C . GLU A 1 366 ? 2.385 1.235 17.203 1 91.12 366 GLU A C 1
ATOM 2920 O O . GLU A 1 366 ? 1.634 1.901 17.922 1 91.12 366 GLU A O 1
ATOM 2925 N N . LYS A 1 367 ? 3.637 1.537 17.031 1 89.5 367 LYS A N 1
ATOM 2926 C CA . LYS A 1 367 ? 4.219 2.721 17.656 1 89.5 367 LYS A CA 1
ATOM 2927 C C . LYS A 1 367 ? 3.715 3.998 16.984 1 89.5 367 LYS A C 1
ATOM 2929 O O . LYS A 1 367 ? 3.369 4.965 17.672 1 89.5 367 LYS A O 1
ATOM 2934 N N . ASP A 1 368 ? 3.633 3.945 15.695 1 91.38 368 ASP A N 1
ATOM 2935 C CA . ASP A 1 368 ? 3.199 5.117 14.938 1 91.38 368 ASP A CA 1
ATOM 2936 C C . ASP A 1 368 ? 1.767 5.504 15.297 1 91.38 368 ASP A C 1
ATOM 2938 O O . ASP A 1 368 ? 1.438 6.688 15.375 1 91.38 368 ASP A O 1
ATOM 2942 N N . ILE A 1 369 ? 0.966 4.559 15.555 1 93.31 369 ILE A N 1
ATOM 2943 C CA . ILE A 1 369 ? -0.439 4.852 15.812 1 93.31 369 ILE A CA 1
ATOM 2944 C C . ILE A 1 369 ? -0.583 5.508 17.188 1 93.31 369 ILE A C 1
ATOM 2946 O O . ILE A 1 369 ? -1.483 6.32 17.406 1 93.31 369 ILE A O 1
ATOM 2950 N N . GLN A 1 370 ? 0.316 5.195 18.125 1 92.38 370 GLN A N 1
ATOM 2951 C CA . GLN A 1 370 ? 0.293 5.852 19.422 1 92.38 370 GLN A CA 1
ATOM 2952 C C . GLN A 1 370 ? 0.527 7.352 19.297 1 92.38 370 GLN A C 1
ATOM 2954 O O . GLN A 1 370 ? -0.131 8.156 19.953 1 92.38 370 GLN A O 1
ATOM 2959 N N . THR A 1 371 ? 1.431 7.641 18.422 1 92.12 371 THR A N 1
ATOM 2960 C CA . THR A 1 371 ? 1.733 9.047 18.172 1 92.12 371 THR A CA 1
ATOM 2961 C C . THR A 1 371 ? 0.546 9.742 17.516 1 92.12 371 THR A C 1
ATOM 2963 O O . THR A 1 371 ? 0.207 10.875 17.875 1 92.12 371 THR A O 1
ATOM 2966 N N . LEU A 1 372 ? -0.086 9.094 16.609 1 94.81 372 LEU A N 1
ATOM 2967 C CA . LEU A 1 372 ? -1.213 9.688 15.898 1 94.81 372 LEU A CA 1
ATOM 2968 C C . LEU A 1 372 ? -2.389 9.922 16.844 1 94.81 372 LEU A C 1
ATOM 2970 O O . LEU A 1 372 ? -3.047 10.961 16.781 1 94.81 372 LEU A O 1
ATOM 2974 N N . VAL A 1 373 ? -2.629 8.93 17.75 1 96.81 373 VAL A N 1
ATOM 2975 C CA . VAL A 1 373 ? -3.676 9.086 18.75 1 96.81 373 VAL A CA 1
ATOM 2976 C C . VAL A 1 373 ? -3.377 10.312 19.625 1 96.81 373 VAL A C 1
ATOM 2978 O O . VAL A 1 373 ? -4.258 11.141 19.859 1 96.81 373 VAL A O 1
ATOM 2981 N N . LYS A 1 374 ? -2.17 10.445 20.047 1 95.31 374 LYS A N 1
ATOM 2982 C CA . LYS A 1 374 ? -1.777 11.586 20.875 1 95.31 374 LYS A CA 1
ATOM 2983 C C . LYS A 1 374 ? -1.96 12.898 20.109 1 95.31 374 LYS A C 1
ATOM 2985 O O . LYS A 1 374 ? -2.367 13.906 20.688 1 95.31 374 LYS A O 1
ATOM 2990 N N . LYS A 1 375 ? -1.661 12.883 18.875 1 96 375 LYS A N 1
ATOM 2991 C CA . LYS A 1 375 ? -1.826 14.07 18.047 1 96 375 LYS A CA 1
ATOM 2992 C C . LYS A 1 375 ? -3.279 14.539 18.047 1 96 375 LYS A C 1
ATOM 2994 O O . LYS A 1 375 ? -3.564 15.703 18.312 1 96 375 LYS A O 1
ATOM 2999 N N . TYR A 1 376 ? -4.168 13.625 17.75 1 97.5 376 TYR A N 1
ATOM 3000 C CA . TYR A 1 376 ? -5.582 13.984 17.688 1 97.5 376 TYR A CA 1
ATOM 3001 C C . TYR A 1 376 ? -6.109 14.352 19.078 1 97.5 376 TYR A C 1
ATOM 3003 O O . TYR A 1 376 ? -6.855 15.32 19.219 1 97.5 376 TYR A O 1
ATOM 3011 N N . TYR A 1 377 ? -5.684 13.633 20.109 1 96.81 377 TYR A N 1
ATOM 3012 C CA . TYR A 1 377 ? -6.086 13.914 21.469 1 96.81 377 TYR A CA 1
ATOM 3013 C C . TYR A 1 377 ? -5.66 15.312 21.891 1 96.81 377 TYR A C 1
ATOM 3015 O O . TYR A 1 377 ? -6.473 16.094 22.406 1 96.81 377 TYR A O 1
ATOM 3023 N N . THR A 1 378 ? -4.453 15.609 21.594 1 95.38 378 THR A N 1
ATOM 3024 C CA . THR A 1 378 ? -3.889 16.906 21.953 1 95.38 378 THR A CA 1
ATOM 3025 C C . THR A 1 378 ? -4.57 18.016 21.172 1 95.38 378 THR A C 1
ATOM 3027 O O . THR A 1 378 ? -4.77 19.125 21.688 1 95.38 378 THR A O 1
ATOM 3030 N N . GLU A 1 379 ? -4.883 17.719 19.953 1 95.81 379 GLU A N 1
ATOM 3031 C CA . GLU A 1 379 ? -5.574 18.719 19.141 1 95.81 379 GLU A CA 1
ATOM 3032 C C . GLU A 1 379 ? -6.93 19.078 19.734 1 95.81 379 GLU A C 1
ATOM 3034 O O . GLU A 1 379 ? -7.305 20.25 19.781 1 95.81 379 GLU A O 1
ATOM 3039 N N . ILE A 1 380 ? -7.641 18.125 20.234 1 96.56 380 ILE A N 1
ATOM 3040 C CA . ILE A 1 380 ? -8.93 18.391 20.875 1 96.56 380 ILE A CA 1
ATOM 3041 C C . ILE A 1 380 ? -8.734 19.234 22.125 1 96.56 380 ILE A C 1
ATOM 3043 O O . ILE A 1 380 ? -9.461 20.203 22.344 1 96.56 380 ILE A O 1
ATOM 3047 N N . GLU A 1 381 ? -7.715 18.938 22.875 1 94.19 381 GLU A N 1
ATOM 3048 C CA . GLU A 1 381 ? -7.418 19.703 24.094 1 94.19 381 GLU A CA 1
ATOM 3049 C C . GLU A 1 381 ? -7.055 21.141 23.766 1 94.19 381 GLU A C 1
ATOM 3051 O O . GLU A 1 381 ? -7.5 22.062 24.453 1 94.19 381 GLU A O 1
ATOM 3056 N N . LYS A 1 382 ? -6.316 21.281 22.719 1 93.88 382 LYS A N 1
ATOM 3057 C CA . LYS A 1 382 ? -5.91 22.625 22.312 1 93.88 382 LYS A CA 1
ATOM 3058 C C . LYS A 1 382 ? -7.113 23.453 21.891 1 93.88 382 LYS A C 1
ATOM 3060 O O . LYS A 1 382 ? -7.207 24.641 22.219 1 93.88 382 LYS A O 1
ATOM 3065 N N . GLN A 1 383 ? -7.984 22.812 21.188 1 95.12 383 GLN A N 1
ATOM 3066 C CA . GLN A 1 383 ? -9.172 23.547 20.766 1 95.12 383 GLN A CA 1
ATOM 3067 C C . GLN A 1 383 ? -10.07 23.875 21.953 1 95.12 383 GLN A C 1
ATOM 3069 O O . GLN A 1 383 ? -10.703 24.938 21.969 1 95.12 383 GLN A O 1
ATOM 3074 N N . ARG A 1 384 ? -10.164 23.078 22.938 1 93.69 384 ARG A N 1
ATOM 3075 C CA . ARG A 1 384 ? -10.922 23.359 24.156 1 93.69 384 ARG A CA 1
ATOM 3076 C C . ARG A 1 384 ? -10.352 24.562 24.891 1 93.69 384 ARG A C 1
ATOM 3078 O O . ARG A 1 384 ? -11.102 25.438 25.344 1 93.69 384 ARG A O 1
ATOM 3085 N N . GLU A 1 385 ? -9.039 24.578 25 1 92 385 GLU A N 1
ATOM 3086 C CA . GLU A 1 385 ? -8.383 25.719 25.641 1 92 385 GLU A CA 1
ATOM 3087 C C . GLU A 1 385 ? -8.586 27 24.828 1 92 385 GLU A C 1
ATOM 3089 O O . GLU A 1 385 ? -8.758 28.078 25.406 1 92 385 GLU A O 1
ATOM 3094 N N . GLN A 1 386 ? -8.562 26.812 23.5 1 91.69 386 GLN A N 1
ATOM 3095 C CA . GLN A 1 386 ? -8.82 27.953 22.641 1 91.69 386 GLN A CA 1
ATOM 3096 C C . GLN A 1 386 ? -10.227 28.516 22.859 1 91.69 386 GLN A C 1
ATOM 3098 O O . GLN A 1 386 ? -10.414 29.734 22.891 1 91.69 386 GLN A O 1
ATOM 3103 N N . LEU A 1 387 ? -11.211 27.688 23.078 1 93 387 LEU A N 1
ATOM 3104 C CA . LEU A 1 387 ? -12.586 28.125 23.328 1 93 387 LEU A CA 1
ATOM 3105 C C . LEU A 1 387 ? -12.68 28.953 24.609 1 93 387 LEU A C 1
ATOM 3107 O O . LEU A 1 387 ? -13.383 29.969 24.641 1 93 387 LEU A O 1
ATOM 3111 N N . GLN A 1 388 ? -11.945 28.562 25.562 1 90.69 388 GLN A N 1
ATOM 3112 C CA . GLN A 1 388 ? -11.953 29.281 26.828 1 90.69 388 GLN A CA 1
ATOM 3113 C C . GLN A 1 388 ? -11.352 30.672 26.656 1 90.69 388 GLN A C 1
ATOM 3115 O O . GLN A 1 388 ? -11.875 31.656 27.203 1 90.69 388 GLN A O 1
ATOM 3120 N N . SER A 1 389 ? -10.289 30.688 25.891 1 91 389 SER A N 1
ATOM 3121 C CA . SER A 1 389 ? -9.648 31.969 25.641 1 91 389 SER A CA 1
ATOM 3122 C C . SER A 1 389 ? -10.547 32.875 24.797 1 91 389 SER A C 1
ATOM 3124 O O . SER A 1 389 ? -10.625 34.094 25.047 1 91 389 SER A O 1
ATOM 3126 N N . LEU A 1 390 ? -11.242 32.281 23.859 1 92.94 390 LEU A N 1
ATOM 3127 C CA . LEU A 1 390 ? -12.102 33.031 22.953 1 92.94 390 LEU A CA 1
ATOM 3128 C C . LEU A 1 390 ? -13.305 33.625 23.703 1 92.94 390 LEU A C 1
ATOM 3130 O O . LEU A 1 390 ? -13.82 34.688 23.344 1 92.94 390 LEU A O 1
ATOM 3134 N N . GLU A 1 391 ? -13.734 33 24.766 1 91 391 GLU A N 1
ATOM 3135 C CA . GLU A 1 391 ? -14.828 33.531 25.578 1 91 391 GLU A CA 1
ATOM 3136 C C . GLU A 1 391 ? -14.438 34.875 26.234 1 91 391 GLU A C 1
ATOM 3138 O O . GLU A 1 391 ? -15.234 35.812 26.266 1 91 391 GLU A O 1
ATOM 3143 N N . LYS A 1 392 ? -13.227 34.938 26.688 1 88.5 392 LYS A N 1
ATOM 3144 C CA . LYS A 1 392 ? -12.734 36.188 27.25 1 88.5 392 LYS A CA 1
ATOM 3145 C C . LYS A 1 392 ? -12.594 37.25 26.188 1 88.5 392 LYS A C 1
ATOM 3147 O O . LYS A 1 392 ? -12.891 38.438 26.438 1 88.5 392 LYS A O 1
ATOM 3152 N N . SER A 1 393 ? -12.18 36.812 25.016 1 90.44 393 SER A N 1
ATOM 3153 C CA . SER A 1 393 ? -12.055 37.719 23.891 1 90.44 393 SER A CA 1
ATOM 3154 C C . SER A 1 393 ? -13.414 38.281 23.484 1 90.44 393 SER A C 1
ATOM 3156 O O . SER A 1 393 ? -13.523 39.438 23.062 1 90.44 393 SER A O 1
ATOM 3158 N N . LEU A 1 394 ? -14.391 37.5 23.641 1 92.19 394 LEU A N 1
ATOM 3159 C CA . LEU A 1 394 ? -15.734 37.938 23.281 1 92.19 394 LEU A CA 1
ATOM 3160 C C . LEU A 1 394 ? -16.25 38.969 24.266 1 92.19 394 LEU A C 1
ATOM 3162 O O . LEU A 1 394 ? -16.906 39.938 23.875 1 92.19 394 LEU A O 1
ATOM 3166 N N . GLU A 1 395 ? -16.031 38.781 25.484 1 91.19 395 GLU A N 1
ATOM 3167 C CA . GLU A 1 395 ? -16.406 39.75 26.516 1 91.19 395 GLU A CA 1
ATOM 3168 C C . GLU A 1 395 ? -15.727 41.094 26.266 1 91.19 395 GLU A C 1
ATOM 3170 O O . GLU A 1 395 ? -16.359 42.156 26.375 1 91.19 395 GLU A O 1
ATOM 3175 N N . PHE A 1 396 ? -14.5 41.062 25.922 1 90.62 396 PHE A N 1
ATOM 3176 C CA . PHE A 1 396 ? -13.742 42.281 25.594 1 90.62 396 PHE A CA 1
ATOM 3177 C C . PHE A 1 396 ? -14.336 42.969 24.375 1 90.62 396 PHE A C 1
ATOM 3179 O O . PHE A 1 396 ? -14.516 44.188 24.359 1 90.62 396 PHE A O 1
ATOM 3186 N N . ALA A 1 397 ? -14.602 42.062 23.359 1 91.44 397 ALA A N 1
ATOM 3187 C CA . ALA A 1 397 ? -15.133 42.625 22.109 1 91.44 397 ALA A CA 1
ATOM 3188 C C . ALA A 1 397 ? -16.438 43.344 22.359 1 91.44 397 ALA A C 1
ATOM 3190 O O . ALA A 1 397 ? -16.672 44.438 21.781 1 91.44 397 ALA A O 1
ATOM 3191 N N . GLN A 1 398 ? -17.266 42.906 23.203 1 92.12 398 GLN A N 1
ATOM 3192 C CA . GLN A 1 398 ? -18.547 43.5 23.516 1 92.12 398 GLN A CA 1
ATOM 3193 C C . GLN A 1 398 ? -18.359 44.844 24.234 1 92.12 398 GLN A C 1
ATOM 3195 O O . GLN A 1 398 ? -19 45.844 23.891 1 92.12 398 GLN A O 1
ATOM 3200 N N . GLU A 1 399 ? -17.484 44.844 25.188 1 92 399 GLU A N 1
ATOM 3201 C CA . GLU A 1 399 ? -17.203 46.062 25.906 1 92 399 GLU A CA 1
ATOM 3202 C C . GLU A 1 399 ? -16.531 47.094 25 1 92 399 GLU A C 1
ATOM 3204 O O . GLU A 1 399 ? -16.797 48.312 25.125 1 92 399 GLU A O 1
ATOM 3209 N N . LEU A 1 400 ? -15.711 46.594 24.109 1 89.88 400 LEU A N 1
ATOM 3210 C CA . LEU A 1 400 ? -15.039 47.469 23.156 1 89.88 400 LEU A CA 1
ATOM 3211 C C . LEU A 1 400 ? -16.047 48.188 22.266 1 89.88 400 LEU A C 1
ATOM 3213 O O . LEU A 1 400 ? -15.906 49.375 22 1 89.88 400 LEU A O 1
ATOM 3217 N N . ILE A 1 401 ? -17 47.531 21.812 1 90.31 401 ILE A N 1
ATOM 3218 C CA . ILE A 1 401 ? -18.047 48.094 20.969 1 90.31 401 ILE A CA 1
ATOM 3219 C C . ILE A 1 401 ? -18.797 49.156 21.75 1 90.31 401 ILE A C 1
ATOM 3221 O O . ILE A 1 401 ? -19.062 50.25 21.234 1 90.31 401 ILE A O 1
ATOM 3225 N N . ARG A 1 402 ? -19.141 48.906 22.984 1 92 402 ARG A N 1
ATOM 3226 C CA . ARG A 1 402 ? -19.859 49.844 23.828 1 92 402 ARG A CA 1
ATOM 3227 C C . ARG A 1 402 ? -19.078 51.125 24 1 92 402 ARG A C 1
ATOM 3229 O O . ARG A 1 402 ? -19.609 52.219 23.812 1 92 402 ARG A O 1
ATOM 3236 N N . VAL A 1 403 ? -17.844 51.031 24.25 1 90.88 403 VAL A N 1
ATOM 3237 C CA . VAL A 1 403 ? -16.969 52.156 24.516 1 90.88 403 VAL A CA 1
ATOM 3238 C C . VAL A 1 403 ? -16.766 52.969 23.234 1 90.88 403 VAL A C 1
ATOM 3240 O O . VAL A 1 403 ? -16.828 54.219 23.25 1 90.88 403 VAL A O 1
ATOM 3243 N N . ARG A 1 404 ? -16.516 52.312 22.094 1 87.81 404 ARG A N 1
ATOM 3244 C CA . ARG A 1 404 ? -16.266 53 20.828 1 87.81 404 ARG A CA 1
ATOM 3245 C C . ARG A 1 404 ? -17.516 53.688 20.312 1 87.81 404 ARG A C 1
ATOM 3247 O O . ARG A 1 404 ? -17.438 54.75 19.734 1 87.81 404 ARG A O 1
ATOM 3254 N N . ASN A 1 405 ? -18.625 53.094 20.531 1 86.56 405 ASN A N 1
ATOM 3255 C CA . ASN A 1 405 ? -19.891 53.719 20.156 1 86.56 405 ASN A CA 1
ATOM 3256 C C . ASN A 1 405 ? -20.125 55 20.953 1 86.56 405 ASN A C 1
ATOM 3258 O O . ASN A 1 405 ? -20.531 56 20.391 1 86.56 405 ASN A O 1
ATOM 3262 N N . LYS A 1 406 ? -19.906 54.906 22.219 1 87.56 406 LYS A N 1
ATOM 3263 C CA . LYS A 1 406 ? -20.078 56.094 23.062 1 87.56 406 LYS A CA 1
ATOM 3264 C C . LYS A 1 406 ? -19.109 57.188 22.672 1 87.56 406 LYS A C 1
ATOM 3266 O O . LYS A 1 406 ? -19.5 58.375 22.578 1 87.56 406 LYS A O 1
ATOM 3271 N N . ALA A 1 407 ? -17.906 56.875 22.422 1 86.94 407 ALA A N 1
ATOM 3272 C CA . ALA A 1 407 ? -16.891 57.844 22.016 1 86.94 407 ALA A CA 1
ATOM 3273 C C . ALA A 1 407 ? -17.266 58.5 20.688 1 86.94 407 ALA A C 1
ATOM 3275 O O . ALA A 1 407 ? -17.047 59.719 20.5 1 86.94 407 ALA A O 1
ATOM 3276 N N . PHE A 1 408 ? -17.75 57.719 19.781 1 83.12 408 PHE A N 1
ATOM 3277 C CA . PHE A 1 408 ? -18.141 58.219 18.469 1 83.12 408 PHE A CA 1
ATOM 3278 C C . PHE A 1 408 ? -19.312 59.188 18.594 1 83.12 408 PHE A C 1
ATOM 3280 O O . PHE A 1 408 ? -19.297 60.281 18 1 83.12 408 PHE A O 1
ATOM 3287 N N . THR A 1 409 ? -20.234 58.875 19.453 1 82 409 THR A N 1
ATOM 3288 C CA . THR A 1 409 ? -21.422 59.688 19.641 1 82 409 THR A CA 1
ATOM 3289 C C . THR A 1 409 ? -21.078 61 20.328 1 82 409 THR A C 1
ATOM 3291 O O . THR A 1 409 ? -21.703 62.031 20.062 1 82 409 THR A O 1
ATOM 3294 N N . GLU A 1 410 ? -20.047 61 21.125 1 82.88 410 GLU A N 1
ATOM 3295 C CA . GLU A 1 410 ? -19.625 62.188 21.859 1 82.88 410 GLU A CA 1
ATOM 3296 C C . GLU A 1 410 ? -18.578 62.969 21.078 1 82.88 410 GLU A C 1
ATOM 3298 O O . GLU A 1 410 ? -18.125 64 21.531 1 82.88 410 GLU A O 1
ATOM 3303 N N . GLY A 1 411 ? -18.172 62.438 19.844 1 77.31 411 GLY A N 1
ATOM 3304 C CA . GLY A 1 411 ? -17.266 63.156 18.953 1 77.31 411 GLY A CA 1
ATOM 3305 C C . GLY A 1 411 ? -15.805 62.906 19.25 1 77.31 411 GLY A C 1
ATOM 3306 O O . GLY A 1 411 ? -14.93 63.562 18.719 1 77.31 411 GLY A O 1
ATOM 3307 N N . PHE A 1 412 ? -15.57 61.844 20.062 1 75.62 412 PHE A N 1
ATOM 3308 C CA . PHE A 1 412 ? -14.203 61.562 20.5 1 75.62 412 PHE A CA 1
ATOM 3309 C C . PHE A 1 412 ? -13.648 60.344 19.797 1 75.62 412 PHE A C 1
ATOM 3311 O O . PHE A 1 412 ? -12.508 59.938 20.047 1 75.62 412 PHE A O 1
ATOM 3318 N N . GLY A 1 413 ? -14.461 59.781 18.953 1 77.62 413 GLY A N 1
ATOM 3319 C CA . GLY A 1 413 ? -14.031 58.594 18.234 1 77.62 413 GLY A CA 1
ATOM 3320 C C . GLY A 1 413 ? -14.32 58.656 16.734 1 77.62 413 GLY A C 1
ATOM 3321 O O . GLY A 1 413 ? -15.039 59.562 16.281 1 77.62 413 GLY A O 1
ATOM 3322 N N . THR A 1 414 ? -13.633 57.719 16.016 1 80.75 414 THR A N 1
ATOM 3323 C CA . THR A 1 414 ? -13.82 57.719 14.578 1 80.75 414 THR A CA 1
ATOM 3324 C C . THR A 1 414 ? -14.75 56.594 14.156 1 80.75 414 THR A C 1
ATOM 3326 O O . THR A 1 414 ? -14.969 55.625 14.906 1 80.75 414 THR A O 1
ATOM 3329 N N . SER A 1 415 ? -15.297 56.781 13.047 1 77.81 415 SER A N 1
ATOM 3330 C CA . SER A 1 415 ? -16.125 55.75 12.461 1 77.81 415 SER A CA 1
ATOM 3331 C C . SER A 1 415 ? -15.32 54.469 12.25 1 77.81 415 SER A C 1
ATOM 3333 O O . SER A 1 415 ? -15.852 53.344 12.414 1 77.81 415 SER A O 1
ATOM 3335 N N . THR A 1 416 ? -14.102 54.594 11.945 1 79.81 416 THR A N 1
ATOM 3336 C CA . THR A 1 416 ? -13.219 53.469 11.719 1 79.81 416 THR A CA 1
ATOM 3337 C C . THR A 1 416 ? -13.039 52.656 13 1 79.81 416 THR A C 1
ATOM 3339 O O . THR A 1 416 ? -12.977 51.438 12.953 1 79.81 416 THR A O 1
ATOM 3342 N N . ASP A 1 417 ? -13.094 53.344 14.086 1 84.19 417 ASP A N 1
ATOM 3343 C CA . ASP A 1 417 ? -12.945 52.656 15.367 1 84.19 417 ASP A CA 1
ATOM 3344 C C . ASP A 1 417 ? -14.148 51.781 15.656 1 84.19 417 ASP A C 1
ATOM 3346 O O . ASP A 1 417 ? -13.992 50.656 16.141 1 84.19 417 ASP A O 1
ATOM 3350 N N . VAL A 1 418 ? -15.258 52.312 15.414 1 83.69 418 VAL A N 1
ATOM 3351 C CA . VAL A 1 418 ? -16.484 51.531 15.648 1 83.69 418 VAL A CA 1
ATOM 3352 C C . VAL A 1 418 ? -16.547 50.375 14.68 1 83.69 418 VAL A C 1
ATOM 3354 O O . VAL A 1 418 ? -16.859 49.25 15.086 1 83.69 418 VAL A O 1
ATOM 3357 N N . ALA A 1 419 ? -16.219 50.625 13.492 1 82.5 419 ALA A N 1
ATOM 3358 C CA . ALA A 1 419 ? -16.203 49.594 12.492 1 82.5 419 ALA A CA 1
ATOM 3359 C C . ALA A 1 419 ? -15.219 48.469 12.867 1 82.5 419 ALA A C 1
ATOM 3361 O O . ALA A 1 419 ? -15.539 47.281 12.758 1 82.5 419 ALA A O 1
ATOM 3362 N N . ASP A 1 420 ? -14.094 48.812 13.281 1 85.75 420 ASP A N 1
ATOM 3363 C CA . ASP A 1 420 ? -13.055 47.875 13.656 1 85.75 420 ASP A CA 1
ATOM 3364 C C . ASP A 1 420 ? -13.492 47 14.852 1 85.75 420 ASP A C 1
ATOM 3366 O O . ASP A 1 420 ? -13.195 45.812 14.906 1 85.75 420 ASP A O 1
ATOM 3370 N N . ALA A 1 421 ? -14.102 47.594 15.75 1 88.06 421 ALA A N 1
ATOM 3371 C CA . ALA A 1 421 ? -14.586 46.875 16.922 1 88.06 421 ALA A CA 1
ATOM 3372 C C . ALA A 1 421 ? -15.625 45.844 16.531 1 88.06 421 ALA A C 1
ATOM 3374 O O . ALA A 1 421 ? -15.625 44.719 17.078 1 88.06 421 ALA A O 1
ATOM 3375 N N . ASN A 1 422 ? -16.438 46.25 15.633 1 87.62 422 ASN A N 1
ATOM 3376 C CA . ASN A 1 422 ? -17.438 45.312 15.172 1 87.62 422 ASN A CA 1
ATOM 3377 C C . ASN A 1 422 ? -16.828 44.156 14.383 1 87.62 422 ASN A C 1
ATOM 3379 O O . ASN A 1 422 ? -17.234 43 14.523 1 87.62 422 ASN A O 1
ATOM 3383 N N . LEU A 1 423 ? -15.906 44.5 13.562 1 88.44 423 LEU A N 1
ATOM 3384 C CA . LEU A 1 423 ? -15.195 43.469 12.805 1 88.44 423 LEU A CA 1
ATOM 3385 C C . LEU A 1 423 ? -14.469 42.5 13.742 1 88.44 423 LEU A C 1
ATOM 3387 O O . LEU A 1 423 ? -14.383 41.312 13.461 1 88.44 423 LEU A O 1
ATOM 3391 N N . TYR A 1 424 ? -13.945 43 14.742 1 90.06 424 TYR A N 1
ATOM 3392 C CA . TYR A 1 424 ? -13.25 42.188 15.734 1 90.06 424 TYR A CA 1
ATOM 3393 C C . TYR A 1 424 ? -14.211 41.188 16.391 1 90.06 424 TYR A C 1
ATOM 3395 O O . TYR A 1 424 ? -13.883 40 16.531 1 90.06 424 TYR A O 1
ATOM 3403 N N . ARG A 1 425 ? -15.344 41.625 16.797 1 92.31 425 ARG A N 1
ATOM 3404 C CA . ARG A 1 425 ? -16.328 40.719 17.406 1 92.31 425 ARG A CA 1
ATOM 3405 C C . ARG A 1 425 ? -16.719 39.625 16.438 1 92.31 425 ARG A C 1
ATOM 3407 O O . ARG A 1 425 ? -16.781 38.438 16.812 1 92.31 425 ARG A O 1
ATOM 3414 N N . ALA A 1 426 ? -16.938 40.031 15.219 1 92.94 426 ALA A N 1
ATOM 3415 C CA . ALA A 1 426 ? -17.297 39.031 14.203 1 92.94 426 ALA A CA 1
ATOM 3416 C C . ALA A 1 426 ? -16.188 38 14.008 1 92.94 426 ALA A C 1
ATOM 3418 O O . ALA A 1 426 ? -16.469 36.812 13.906 1 92.94 426 ALA A O 1
ATOM 3419 N N . ALA A 1 427 ? -15.008 38.406 13.953 1 93.06 427 ALA A N 1
ATOM 3420 C CA . ALA A 1 427 ? -13.859 37.531 13.773 1 93.06 427 ALA A CA 1
ATOM 3421 C C . ALA A 1 427 ? -13.742 36.531 14.922 1 93.06 427 ALA A C 1
ATOM 3423 O O . ALA A 1 427 ? -13.445 35.375 14.703 1 93.06 427 ALA A O 1
ATOM 3424 N N . ILE A 1 428 ? -13.945 37 16.109 1 94.5 428 ILE A N 1
ATOM 3425 C CA . ILE A 1 428 ? -13.859 36.125 17.281 1 94.5 428 ILE A CA 1
ATOM 3426 C C . ILE A 1 428 ? -14.984 35.094 17.266 1 94.5 428 ILE A C 1
ATOM 3428 O O . ILE A 1 428 ? -14.781 33.938 17.625 1 94.5 428 ILE A O 1
ATOM 3432 N N . GLN A 1 429 ? -16.141 35.562 16.891 1 95.88 429 GLN A N 1
ATOM 3433 C CA . GLN A 1 429 ? -17.266 34.625 16.797 1 95.88 429 GLN A CA 1
ATOM 3434 C C . GLN A 1 429 ? -16.984 33.531 15.797 1 95.88 429 GLN A C 1
ATOM 3436 O O . GLN A 1 429 ? -17.25 32.344 16.062 1 95.88 429 GLN A O 1
ATOM 3441 N N . ILE A 1 430 ? -16.453 33.875 14.664 1 96 430 ILE A N 1
ATOM 3442 C CA . ILE A 1 430 ? -16.125 32.906 13.625 1 96 430 ILE A CA 1
ATOM 3443 C C . ILE A 1 430 ? -15.047 31.953 14.141 1 96 430 ILE A C 1
ATOM 3445 O O . ILE A 1 430 ? -15.125 30.734 13.914 1 96 430 ILE A O 1
ATOM 3449 N N . LYS A 1 431 ? -14.047 32.469 14.805 1 95.88 431 LYS A N 1
ATOM 3450 C CA . LYS A 1 431 ? -12.977 31.656 15.375 1 95.88 431 LYS A CA 1
ATOM 3451 C C . LYS A 1 431 ? -13.531 30.656 16.375 1 95.88 431 LYS A C 1
ATOM 3453 O O . LYS A 1 431 ? -13.031 29.531 16.484 1 95.88 431 LYS A O 1
ATOM 3458 N N . ARG A 1 432 ? -14.492 31.109 17.125 1 96.25 432 ARG A N 1
ATOM 3459 C CA . ARG A 1 432 ? -15.141 30.219 18.078 1 96.25 432 ARG A CA 1
ATOM 3460 C C . ARG A 1 432 ? -15.789 29.031 17.359 1 96.25 432 ARG A C 1
ATOM 3462 O O . ARG A 1 432 ? -15.594 27.891 17.75 1 96.25 432 ARG A O 1
ATOM 3469 N N . TYR A 1 433 ? -16.5 29.312 16.312 1 97.38 433 TYR A N 1
ATOM 3470 C CA . TYR A 1 433 ? -17.156 28.25 15.547 1 97.38 433 TYR A CA 1
ATOM 3471 C C . TYR A 1 433 ? -16.109 27.359 14.875 1 97.38 433 TYR A C 1
ATOM 3473 O O . TYR A 1 433 ? -16.312 26.141 14.758 1 97.38 433 TYR A O 1
ATOM 3481 N N . GLN A 1 434 ? -15.047 27.938 14.445 1 97.62 434 GLN A N 1
ATOM 3482 C CA . GLN A 1 434 ? -13.961 27.172 13.844 1 97.62 434 GLN A CA 1
ATOM 3483 C C . GLN A 1 434 ? -13.344 26.203 14.852 1 97.62 434 GLN A C 1
ATOM 3485 O O . GLN A 1 434 ? -13 25.078 14.516 1 97.62 434 GLN A O 1
ATOM 3490 N N . ALA A 1 435 ? -13.156 26.688 16.031 1 96.81 435 ALA A N 1
ATOM 3491 C CA . ALA A 1 435 ? -12.609 25.844 17.094 1 96.81 435 ALA A CA 1
ATOM 3492 C C . ALA A 1 435 ? -13.531 24.656 17.375 1 96.81 435 ALA A C 1
ATOM 3494 O O . ALA A 1 435 ? -13.07 23.531 17.547 1 96.81 435 ALA A O 1
ATOM 3495 N N . LEU A 1 436 ? -14.836 24.953 17.422 1 97.38 436 LEU A N 1
ATOM 3496 C CA . LEU A 1 436 ? -15.805 23.875 17.625 1 97.38 436 LEU A CA 1
ATOM 3497 C C . LEU A 1 436 ? -15.773 22.875 16.484 1 97.38 436 LEU A C 1
ATOM 3499 O O . LEU A 1 436 ? -15.773 21.656 16.719 1 97.38 436 LEU A O 1
ATOM 3503 N N . PHE A 1 437 ? -15.68 23.312 15.305 1 98.06 437 PHE A N 1
ATOM 3504 C CA . PHE A 1 437 ? -15.609 22.453 14.125 1 98.06 437 PHE A CA 1
ATOM 3505 C C . PHE A 1 437 ? -14.367 21.562 14.18 1 98.06 437 PHE A C 1
ATOM 3507 O O . PHE A 1 437 ? -14.453 20.359 13.938 1 98.06 437 PHE A O 1
ATOM 3514 N N . GLU A 1 438 ? -13.258 22.188 14.461 1 97.81 438 GLU A N 1
ATOM 3515 C CA . GLU A 1 438 ? -12.016 21.438 14.531 1 97.81 438 GLU A CA 1
ATOM 3516 C C . GLU A 1 438 ? -12.086 20.344 15.602 1 97.81 438 GLU A C 1
ATOM 3518 O O . GLU A 1 438 ? -11.547 19.25 15.414 1 97.81 438 GLU A O 1
ATOM 3523 N N . MET A 1 439 ? -12.734 20.672 16.672 1 96.88 439 MET A N 1
ATOM 3524 C CA . MET A 1 439 ? -12.898 19.672 17.734 1 96.88 439 MET A CA 1
ATOM 3525 C C . MET A 1 439 ? -13.758 18.516 17.266 1 96.88 439 MET A C 1
ATOM 3527 O O . MET A 1 439 ? -13.391 17.344 17.438 1 96.88 439 MET A O 1
ATOM 3531 N N . ASP A 1 440 ? -14.852 18.812 16.656 1 97.75 440 ASP A N 1
ATOM 3532 C CA . ASP A 1 440 ? -15.781 17.781 16.172 1 97.75 440 ASP A CA 1
ATOM 3533 C C . ASP A 1 440 ? -15.133 16.906 15.109 1 97.75 440 ASP A C 1
ATOM 3535 O O . ASP A 1 440 ? -15.219 15.68 15.172 1 97.75 440 ASP A O 1
ATOM 3539 N N . LYS A 1 441 ? -14.469 17.531 14.125 1 98.12 441 LYS A N 1
ATOM 3540 C CA . LYS A 1 441 ? -13.766 16.828 13.062 1 98.12 441 LYS A CA 1
ATOM 3541 C C . LYS A 1 441 ? -12.688 15.914 13.641 1 98.12 441 LYS A C 1
ATOM 3543 O O . LYS A 1 441 ? -12.609 14.734 13.289 1 98.12 441 LYS A O 1
ATOM 3548 N N . THR A 1 442 ? -11.898 16.422 14.609 1 98.19 442 THR A N 1
ATOM 3549 C CA . THR A 1 442 ? -10.773 15.688 15.18 1 98.19 442 THR A CA 1
ATOM 3550 C C . THR A 1 442 ? -11.273 14.539 16.047 1 98.19 442 THR A C 1
ATOM 3552 O O . THR A 1 442 ? -10.648 13.477 16.109 1 98.19 442 THR A O 1
ATOM 3555 N N . LEU A 1 443 ? -12.422 14.789 16.75 1 97.94 443 LEU A N 1
ATOM 3556 C CA . LEU A 1 443 ? -13.016 13.703 17.516 1 97.94 443 LEU A CA 1
ATOM 3557 C C . LEU A 1 443 ? -13.352 12.516 16.625 1 97.94 443 LEU A C 1
ATOM 3559 O O . LEU A 1 443 ? -13.047 11.367 16.953 1 97.94 443 LEU A O 1
ATOM 3563 N N . ALA A 1 444 ? -13.945 12.789 15.461 1 98.31 444 ALA A N 1
ATOM 3564 C CA . ALA A 1 444 ? -14.289 11.727 14.523 1 98.31 444 ALA A CA 1
ATOM 3565 C C . ALA A 1 444 ? -13.047 10.992 14.047 1 98.31 444 ALA A C 1
ATOM 3567 O O . ALA A 1 444 ? -13.047 9.758 13.945 1 98.31 444 ALA A O 1
ATOM 3568 N N . GLN A 1 445 ? -12 11.727 13.789 1 98.06 445 GLN A N 1
ATOM 3569 C CA . GLN A 1 445 ? -10.734 11.141 13.344 1 98.06 445 GLN A CA 1
ATOM 3570 C C . GLN A 1 445 ? -10.117 10.281 14.445 1 98.06 445 GLN A C 1
ATOM 3572 O O . GLN A 1 445 ? -9.586 9.195 14.164 1 98.06 445 GLN A O 1
ATOM 3577 N N . LEU A 1 446 ? -10.164 10.805 15.703 1 98.06 446 LEU A N 1
ATOM 3578 C CA . LEU A 1 446 ? -9.641 10.062 16.844 1 98.06 446 LEU A CA 1
ATOM 3579 C C . LEU A 1 446 ? -10.375 8.734 17.016 1 98.06 446 LEU A C 1
ATOM 3581 O O . LEU A 1 446 ? -9.742 7.684 17.141 1 98.06 446 LEU A O 1
ATOM 3585 N N . LEU A 1 447 ? -11.695 8.82 16.953 1 97.62 447 LEU A N 1
ATOM 3586 C CA . LEU A 1 447 ? -12.5 7.613 17.125 1 97.62 447 LEU A CA 1
ATOM 3587 C C . LEU A 1 447 ? -12.281 6.637 15.977 1 97.62 447 LEU A C 1
ATOM 3589 O O . LEU A 1 447 ? -12.289 5.422 16.188 1 97.62 447 LEU A O 1
ATOM 3593 N N . GLU A 1 448 ? -12.031 7.133 14.734 1 97.62 448 GLU A N 1
ATOM 3594 C CA . GLU A 1 448 ? -11.766 6.312 13.562 1 97.62 448 GLU A CA 1
ATOM 3595 C C . GLU A 1 448 ? -10.531 5.438 13.766 1 97.62 448 GLU A C 1
ATOM 3597 O O . GLU A 1 448 ? -10.586 4.219 13.578 1 97.62 448 GLU A O 1
ATOM 3602 N N . ILE A 1 449 ? -9.438 6.043 14.219 1 96.69 449 ILE A N 1
ATOM 3603 C CA . ILE A 1 449 ? -8.18 5.305 14.328 1 96.69 449 ILE A CA 1
ATOM 3604 C C . ILE A 1 449 ? -8.211 4.398 15.555 1 96.69 449 ILE A C 1
ATOM 3606 O O . ILE A 1 449 ? -7.395 3.484 15.68 1 96.69 449 ILE A O 1
ATOM 3610 N N . CYS A 1 450 ? -9.18 4.633 16.484 1 96.56 450 CYS A N 1
ATOM 3611 C CA . CYS A 1 450 ? -9.344 3.793 17.672 1 96.56 450 CYS A CA 1
ATOM 3612 C C . CYS A 1 450 ? -10.336 2.668 17.406 1 96.56 450 CYS A C 1
ATOM 3614 O O . CYS A 1 450 ? -10.609 1.856 18.297 1 96.56 450 CYS A O 1
ATOM 3616 N N . GLY A 1 451 ? -10.922 2.58 16.25 1 94.56 451 GLY A N 1
ATOM 3617 C CA . GLY A 1 451 ? -11.93 1.576 15.93 1 94.56 451 GLY A CA 1
ATOM 3618 C C . GLY A 1 451 ? -13.25 1.81 16.641 1 94.56 451 GLY A C 1
ATOM 3619 O O . GLY A 1 451 ? -13.969 0.859 16.953 1 94.56 451 GLY A O 1
ATOM 3620 N N . LEU A 1 452 ? -13.508 3.072 16.953 1 95.56 452 LEU A N 1
ATOM 3621 C CA . LEU A 1 452 ? -14.688 3.412 17.75 1 95.56 452 LEU A CA 1
ATOM 3622 C C . LEU A 1 452 ? -15.578 4.395 16.984 1 95.56 452 LEU A C 1
ATOM 3624 O O . LEU A 1 452 ? -16.266 5.219 17.609 1 95.56 452 LEU A O 1
ATOM 3628 N N . SER A 1 453 ? -15.5 4.383 15.68 1 96.69 453 SER A N 1
ATOM 3629 C CA . SER A 1 453 ? -16.219 5.355 14.867 1 96.69 453 SER A CA 1
ATOM 3630 C C . SER A 1 453 ? -17.703 5.383 15.227 1 96.69 453 SER A C 1
ATOM 3632 O O . SER A 1 453 ? -18.328 6.441 15.219 1 96.69 453 SER A O 1
ATOM 3634 N N . HIS A 1 454 ? -18.312 4.277 15.625 1 92.5 454 HIS A N 1
ATOM 3635 C CA . HIS A 1 454 ? -19.734 4.168 15.922 1 92.5 454 HIS A CA 1
ATOM 3636 C C . HIS A 1 454 ? -20.094 4.914 17.203 1 92.5 454 HIS A C 1
ATOM 3638 O O . HIS A 1 454 ? -21.25 5.238 17.438 1 92.5 454 HIS A O 1
ATOM 3644 N N . LYS A 1 455 ? -19.109 5.18 18 1 94.25 455 LYS A N 1
ATOM 3645 C CA . LYS A 1 455 ? -19.359 5.855 19.266 1 94.25 455 LYS A CA 1
ATOM 3646 C C . LYS A 1 455 ? -19.469 7.367 19.078 1 94.25 455 LYS A C 1
ATOM 3648 O O . LYS A 1 455 ? -19.797 8.094 20.016 1 94.25 455 LYS A O 1
ATOM 3653 N N . PHE A 1 456 ? -19.25 7.879 17.891 1 97 456 PHE A N 1
ATOM 3654 C CA . PHE A 1 456 ? -19.25 9.32 17.641 1 97 456 PHE A CA 1
ATOM 3655 C C . PHE A 1 456 ? -20.594 9.938 18.047 1 97 456 PHE A C 1
ATOM 3657 O O . PHE A 1 456 ? -20.625 10.992 18.672 1 97 456 PHE A O 1
ATOM 3664 N N . VAL A 1 457 ? -21.703 9.242 17.812 1 95.12 457 VAL A N 1
ATOM 3665 C CA . VAL A 1 457 ? -23.062 9.758 18.047 1 95.12 457 VAL A CA 1
ATOM 3666 C C . VAL A 1 457 ? -23.297 9.93 19.531 1 95.12 457 VAL A C 1
ATOM 3668 O O . VAL A 1 457 ? -24.078 10.797 19.953 1 95.12 457 VAL A O 1
ATOM 3671 N N . GLN A 1 458 ? -22.609 9.18 20.344 1 93.44 458 GLN A N 1
ATOM 3672 C CA . GLN A 1 458 ? -22.781 9.25 21.797 1 93.44 458 GLN A CA 1
ATOM 3673 C C . GLN A 1 458 ? -22.219 10.547 22.359 1 93.44 458 GLN A C 1
ATOM 3675 O O . GLN A 1 458 ? -22.547 10.938 23.484 1 93.44 458 GLN A O 1
ATOM 3680 N N . TYR A 1 459 ? -21.344 11.195 21.609 1 94.19 459 TYR A N 1
ATOM 3681 C CA . TYR A 1 459 ? -20.703 12.43 22.094 1 94.19 459 TYR A CA 1
ATOM 3682 C C . TYR A 1 459 ? -21.547 13.641 21.719 1 94.19 459 TYR A C 1
ATOM 3684 O O . TYR A 1 459 ? -21.312 14.742 22.234 1 94.19 459 TYR A O 1
ATOM 3692 N N . ILE A 1 460 ? -22.516 13.406 20.844 1 93.5 460 ILE A N 1
ATOM 3693 C CA . ILE A 1 460 ? -23.375 14.492 20.406 1 93.5 460 ILE A CA 1
ATOM 3694 C C . ILE A 1 460 ? -24.406 14.812 21.484 1 93.5 460 ILE A C 1
ATOM 3696 O O . ILE A 1 460 ? -25.094 13.922 21.984 1 93.5 460 ILE A O 1
ATOM 3700 N N . PRO A 1 461 ? -24.469 16 21.891 1 88.56 461 PRO A N 1
ATOM 3701 C CA . PRO A 1 461 ? -25.453 16.359 22.922 1 88.56 461 PRO A CA 1
ATOM 3702 C C . PRO A 1 461 ? -26.891 16.297 22.406 1 88.56 461 PRO A C 1
ATOM 3704 O O . PRO A 1 461 ? -27.125 16.469 21.203 1 88.56 461 PRO A O 1
ATOM 3707 N N . MET B 1 1 ? 28.984 -2.104 76.375 1 33.59 1 MET B N 1
ATOM 3708 C CA . MET B 1 1 ? 29.094 -1.049 75.375 1 33.59 1 MET B CA 1
ATOM 3709 C C . MET B 1 1 ? 28.406 -1.455 74.062 1 33.59 1 MET B C 1
ATOM 3711 O O . MET B 1 1 ? 28.75 -2.461 73.5 1 33.59 1 MET B O 1
ATOM 3715 N N . LYS B 1 2 ? 26.953 -1.249 74.062 1 34.75 2 LYS B N 1
ATOM 3716 C CA . LYS B 1 2 ? 25.969 -1.451 73 1 34.75 2 LYS B CA 1
ATOM 3717 C C . LYS B 1 2 ? 26.359 -0.691 71.75 1 34.75 2 LYS B C 1
ATOM 3719 O O . LYS B 1 2 ? 26.438 0.54 71.75 1 34.75 2 LYS B O 1
ATOM 3724 N N . ARG B 1 3 ? 27.125 -1.297 70.875 1 40.44 3 ARG B N 1
ATOM 3725 C CA . ARG B 1 3 ? 27.594 -0.868 69.562 1 40.44 3 ARG B CA 1
ATOM 3726 C C . ARG B 1 3 ? 26.422 -0.62 68.625 1 40.44 3 ARG B C 1
ATOM 3728 O O . ARG B 1 3 ? 25.688 -1.546 68.25 1 40.44 3 ARG B O 1
ATOM 3735 N N . PHE B 1 4 ? 25.719 0.458 68.812 1 40.06 4 PHE B N 1
ATOM 3736 C CA . PHE B 1 4 ? 24.672 0.864 67.875 1 40.06 4 PHE B CA 1
ATOM 3737 C C . PHE B 1 4 ? 25.25 1.085 66.5 1 40.06 4 PHE B C 1
ATOM 3739 O O . PHE B 1 4 ? 26.156 1.911 66.312 1 40.06 4 PHE B O 1
ATOM 3746 N N . PHE B 1 5 ? 25.375 0.053 65.688 1 44.75 5 PHE B N 1
ATOM 3747 C CA . PHE B 1 5 ? 25.688 0.153 64.312 1 44.75 5 PHE B CA 1
ATOM 3748 C C . PHE B 1 5 ? 24.656 1.008 63.562 1 44.75 5 PHE B C 1
ATOM 3750 O O . PHE B 1 5 ? 23.469 0.667 63.531 1 44.75 5 PHE B O 1
ATOM 3757 N N . PHE B 1 6 ? 24.828 2.32 63.531 1 43.12 6 PHE B N 1
ATOM 3758 C CA . PHE B 1 6 ? 24.078 3.225 62.656 1 43.12 6 PHE B CA 1
ATOM 3759 C C . PHE B 1 6 ? 24.266 2.84 61.188 1 43.12 6 PHE B C 1
ATOM 3761 O O . PHE B 1 6 ? 25.391 2.887 60.656 1 43.12 6 PHE B O 1
ATOM 3768 N N . ILE B 1 7 ? 23.453 1.944 60.719 1 47.53 7 ILE B N 1
ATOM 3769 C CA . ILE B 1 7 ? 23.359 1.668 59.281 1 47.53 7 ILE B CA 1
ATOM 3770 C C . ILE B 1 7 ? 22.938 2.936 58.531 1 47.53 7 ILE B C 1
ATOM 3772 O O . ILE B 1 7 ? 21.844 3.465 58.781 1 47.53 7 ILE B O 1
ATOM 3776 N N . SER B 1 8 ? 23.891 3.756 58.156 1 45.84 8 SER B N 1
ATOM 3777 C CA . SER B 1 8 ? 23.688 4.891 57.25 1 45.84 8 SER B CA 1
ATOM 3778 C C . SER B 1 8 ? 23.078 4.445 55.906 1 45.84 8 SER B C 1
ATOM 3780 O O . SER B 1 8 ? 23.688 3.654 55.188 1 45.84 8 SER B O 1
ATOM 3782 N N . LEU B 1 9 ? 21.797 4.383 55.844 1 45.59 9 LEU B N 1
ATOM 3783 C CA . LEU B 1 9 ? 21.062 4.234 54.594 1 45.59 9 LEU B CA 1
ATOM 3784 C C . LEU B 1 9 ? 21.406 5.371 53.625 1 45.59 9 LEU B C 1
ATOM 3786 O O . LEU B 1 9 ? 21.047 6.523 53.875 1 45.59 9 LEU B O 1
ATOM 3790 N N . SER B 1 10 ? 22.547 5.316 53 1 45.19 10 SER B N 1
ATOM 3791 C CA . SER B 1 10 ? 22.859 6.238 51.906 1 45.19 10 SER B CA 1
ATOM 3792 C C . SER B 1 10 ? 21.766 6.211 50.844 1 45.19 10 SER B C 1
ATOM 3794 O O . SER B 1 10 ? 21.531 5.172 50.219 1 45.19 10 SER B O 1
ATOM 3796 N N . LEU B 1 11 ? 20.75 6.996 50.938 1 43.28 11 LEU B N 1
ATOM 3797 C CA . LEU B 1 11 ? 19.797 7.277 49.875 1 43.28 11 LEU B CA 1
ATOM 3798 C C . LEU B 1 11 ? 20.516 7.676 48.562 1 43.28 11 LEU B C 1
ATOM 3800 O O . LEU B 1 11 ? 21.125 8.75 48.5 1 43.28 11 LEU B O 1
ATOM 3804 N N . ILE B 1 12 ? 21.031 6.773 47.781 1 43.97 12 ILE B N 1
ATOM 3805 C CA . ILE B 1 12 ? 21.5 7.059 46.438 1 43.97 12 ILE B CA 1
ATOM 3806 C C . ILE B 1 12 ? 20.391 7.758 45.656 1 43.97 12 ILE B C 1
ATOM 3808 O O . ILE B 1 12 ? 19.359 7.16 45.344 1 43.97 12 ILE B O 1
ATOM 3812 N N . ALA B 1 13 ? 20.281 9.023 45.844 1 43.44 13 ALA B N 1
ATOM 3813 C CA . ALA B 1 13 ? 19.5 9.812 44.875 1 43.44 13 ALA B CA 1
ATOM 3814 C C . ALA B 1 13 ? 19.906 9.484 43.469 1 43.44 13 ALA B C 1
ATOM 3816 O O . ALA B 1 13 ? 21.047 9.75 43.062 1 43.44 13 ALA B O 1
ATOM 3817 N N . VAL B 1 14 ? 19.422 8.461 42.906 1 45.72 14 VAL B N 1
ATOM 3818 C CA . VAL B 1 14 ? 19.547 8.281 41.469 1 45.72 14 VAL B CA 1
ATOM 3819 C C . VAL B 1 14 ? 19.109 9.562 40.75 1 45.72 14 VAL B C 1
ATOM 3821 O O . VAL B 1 14 ? 17.906 9.883 40.719 1 45.72 14 VAL B O 1
ATOM 3824 N N . GLY B 1 15 ? 19.891 10.586 40.969 1 41.72 15 GLY B N 1
ATOM 3825 C CA . GLY B 1 15 ? 19.609 11.703 40.094 1 41.72 15 GLY B CA 1
ATOM 3826 C C . GLY B 1 15 ? 19.25 11.273 38.688 1 41.72 15 GLY B C 1
ATOM 3827 O O . GLY B 1 15 ? 20 10.539 38.031 1 41.72 15 GLY B O 1
ATOM 3828 N N . VAL B 1 16 ? 18.047 11.117 38.438 1 46.72 16 VAL B N 1
ATOM 3829 C CA . VAL B 1 16 ? 17.641 11.031 37.031 1 46.72 16 VAL B CA 1
ATOM 3830 C C . VAL B 1 16 ? 18.406 12.062 36.219 1 46.72 16 VAL B C 1
ATOM 3832 O O . VAL B 1 16 ? 18.188 13.266 36.375 1 46.72 16 VAL B O 1
ATOM 3835 N N . GLN B 1 17 ? 19.75 11.977 36.125 1 47.19 17 GLN B N 1
ATOM 3836 C CA . GLN B 1 17 ? 20.5 12.852 35.25 1 47.19 17 GLN B CA 1
ATOM 3837 C C . GLN B 1 17 ? 19.719 13.125 33.969 1 47.19 17 GLN B C 1
ATOM 3839 O O . GLN B 1 17 ? 19.234 12.195 33.312 1 47.19 17 GLN B O 1
ATOM 3844 N N . ALA B 1 18 ? 19.203 14.258 33.906 1 56.31 18 ALA B N 1
ATOM 3845 C CA . ALA B 1 18 ? 18.609 14.734 32.656 1 56.31 18 ALA B CA 1
ATOM 3846 C C . ALA B 1 18 ? 19.484 14.352 31.453 1 56.31 18 ALA B C 1
ATOM 3848 O O . ALA B 1 18 ? 20.641 14.75 31.375 1 56.31 18 ALA B O 1
ATOM 3849 N N . GLN B 1 19 ? 19.344 13.188 30.906 1 74.12 19 GLN B N 1
ATOM 3850 C CA . GLN B 1 19 ? 20.172 12.695 29.812 1 74.12 19 GLN B CA 1
ATOM 3851 C C . GLN B 1 19 ? 19.891 13.477 28.531 1 74.12 19 GLN B C 1
ATOM 3853 O O . GLN B 1 19 ? 18.766 13.523 28.047 1 74.12 19 GLN B O 1
ATOM 3858 N N . SER B 1 20 ? 20.875 14.477 28.156 1 88.75 20 SER B N 1
ATOM 3859 C CA . SER B 1 20 ? 20.828 15.258 26.938 1 88.75 20 SER B CA 1
ATOM 3860 C C . SER B 1 20 ? 21.109 14.383 25.719 1 88.75 20 SER B C 1
ATOM 3862 O O . SER B 1 20 ? 21.938 13.477 25.766 1 88.75 20 SER B O 1
ATOM 3864 N N . LEU B 1 21 ? 20.297 14.5 24.734 1 94.06 21 LEU B N 1
ATOM 3865 C CA . LEU B 1 21 ? 20.391 13.703 23.516 1 94.06 21 LEU B CA 1
ATOM 3866 C C . LEU B 1 21 ? 20.812 14.57 22.328 1 94.06 21 LEU B C 1
ATOM 3868 O O . LEU B 1 21 ? 20.094 15.5 21.953 1 94.06 21 LEU B O 1
ATOM 3872 N N . SER B 1 22 ? 21.984 14.289 21.781 1 95.31 22 SER B N 1
ATOM 3873 C CA . SER B 1 22 ? 22.438 14.969 20.578 1 95.31 22 SER B CA 1
ATOM 3874 C C . SER B 1 22 ? 21.812 14.352 19.328 1 95.31 22 SER B C 1
ATOM 3876 O O . SER B 1 22 ? 21.25 13.258 19.391 1 95.31 22 SER B O 1
ATOM 3878 N N . PHE B 1 23 ? 21.859 15.07 18.234 1 97.12 23 PHE B N 1
ATOM 3879 C CA . PHE B 1 23 ? 21.344 14.508 16.984 1 97.12 23 PHE B CA 1
ATOM 3880 C C . PHE B 1 23 ? 22.062 13.219 16.625 1 97.12 23 PHE B C 1
ATOM 3882 O O . PHE B 1 23 ? 21.422 12.242 16.203 1 97.12 23 PHE B O 1
ATOM 3889 N N . SER B 1 24 ? 23.406 13.203 16.75 1 96.06 24 SER B N 1
ATOM 3890 C CA . SER B 1 24 ? 24.188 12.016 16.422 1 96.06 24 SER B CA 1
ATOM 3891 C C . SER B 1 24 ? 23.75 10.82 17.266 1 96.06 24 SER B C 1
ATOM 3893 O O . SER B 1 24 ? 23.656 9.703 16.766 1 96.06 24 SER B O 1
ATOM 3895 N N . GLU B 1 25 ? 23.531 11.102 18.5 1 94.69 25 GLU B N 1
ATOM 3896 C CA . GLU B 1 25 ? 23.047 10.039 19.375 1 94.69 25 GLU B CA 1
ATOM 3897 C C . GLU B 1 25 ? 21.656 9.57 18.969 1 94.69 25 GLU B C 1
ATOM 3899 O O . GLU B 1 25 ? 21.344 8.375 19.016 1 94.69 25 GLU B O 1
ATOM 3904 N N . ALA B 1 26 ? 20.797 10.539 18.609 1 96.25 26 ALA B N 1
ATOM 3905 C CA . ALA B 1 26 ? 19.453 10.195 18.125 1 96.25 26 ALA B CA 1
ATOM 3906 C C . ALA B 1 26 ? 19.547 9.344 16.859 1 96.25 26 ALA B C 1
ATOM 3908 O O . ALA B 1 26 ? 18.75 8.406 16.688 1 96.25 26 ALA B O 1
ATOM 3909 N N . LEU B 1 27 ? 20.5 9.703 16.047 1 96.88 27 LEU B N 1
ATOM 3910 C CA . LEU B 1 27 ? 20.734 8.945 14.828 1 96.88 27 LEU B CA 1
ATOM 3911 C C . LEU B 1 27 ? 21.125 7.5 15.156 1 96.88 27 LEU B C 1
ATOM 3913 O O . LEU B 1 27 ? 20.594 6.562 14.555 1 96.88 27 LEU B O 1
ATOM 3917 N N . ASP B 1 28 ? 21.969 7.305 16.109 1 95.62 28 ASP B N 1
ATOM 3918 C CA . ASP B 1 28 ? 22.375 5.973 16.547 1 95.62 28 ASP B CA 1
ATOM 3919 C C . ASP B 1 28 ? 21.188 5.191 17.094 1 95.62 28 ASP B C 1
ATOM 3921 O O . ASP B 1 28 ? 21.031 3.998 16.828 1 95.62 28 ASP B O 1
ATOM 3925 N N . ASN B 1 29 ? 20.391 5.922 17.891 1 95.19 29 ASN B N 1
ATOM 3926 C CA . ASN B 1 29 ? 19.188 5.293 18.422 1 95.19 29 ASN B CA 1
ATOM 3927 C C . ASN B 1 29 ? 18.25 4.824 17.297 1 95.19 29 ASN B C 1
ATOM 3929 O O . ASN B 1 29 ? 17.688 3.736 17.375 1 95.19 29 ASN B O 1
ATOM 3933 N N . MET B 1 30 ? 18.062 5.641 16.281 1 96.44 30 MET B N 1
ATOM 3934 C CA . MET B 1 30 ? 17.203 5.285 15.148 1 96.44 30 MET B CA 1
ATOM 3935 C C . MET B 1 30 ? 17.734 4.055 14.43 1 96.44 30 MET B C 1
ATOM 3937 O O . MET B 1 30 ? 16.984 3.133 14.117 1 96.44 30 MET B O 1
ATOM 3941 N N . TYR B 1 31 ? 19.078 3.967 14.242 1 96.19 31 TYR B N 1
ATOM 3942 C CA . TYR B 1 31 ? 19.703 2.834 13.562 1 96.19 31 TYR B CA 1
ATOM 3943 C C . TYR B 1 31 ? 19.469 1.542 14.336 1 96.19 31 TYR B C 1
ATOM 3945 O O . TYR B 1 31 ? 19.234 0.487 13.742 1 96.19 31 TYR B O 1
ATOM 3953 N N . ASN B 1 32 ? 19.422 1.699 15.586 1 94.06 32 ASN B N 1
ATOM 3954 C CA . ASN B 1 32 ? 19.359 0.503 16.422 1 94.06 32 ASN B CA 1
ATOM 3955 C C . ASN B 1 32 ? 17.922 0.159 16.797 1 94.06 32 ASN B C 1
ATOM 3957 O O . ASN B 1 32 ? 17.609 -1.008 17.031 1 94.06 32 ASN B O 1
ATOM 3961 N N . GLY B 1 33 ? 17.141 1.178 16.812 1 93.06 33 GLY B N 1
ATOM 3962 C CA . GLY B 1 33 ? 15.844 0.963 17.422 1 93.06 33 GLY B CA 1
ATOM 3963 C C . GLY B 1 33 ? 14.703 0.958 16.438 1 93.06 33 GLY B C 1
ATOM 3964 O O . GLY B 1 33 ? 13.641 0.378 16.703 1 93.06 33 GLY B O 1
ATOM 3965 N N . ASN B 1 34 ? 14.781 1.618 15.266 1 95.5 34 ASN B N 1
ATOM 3966 C CA . ASN B 1 34 ? 13.664 1.767 14.336 1 95.5 34 ASN B CA 1
ATOM 3967 C C . ASN B 1 34 ? 13.312 0.441 13.672 1 95.5 34 ASN B C 1
ATOM 3969 O O . ASN B 1 34 ? 14.125 -0.129 12.945 1 95.5 34 ASN B O 1
ATOM 3973 N N . GLN B 1 35 ? 12.078 0.01 13.93 1 95.94 35 GLN B N 1
ATOM 3974 C CA . GLN B 1 35 ? 11.664 -1.313 13.477 1 95.94 35 GLN B CA 1
ATOM 3975 C C . GLN B 1 35 ? 11.383 -1.319 11.977 1 95.94 35 GLN B C 1
ATOM 3977 O O . GLN B 1 35 ? 11.477 -2.363 11.328 1 95.94 35 GLN B O 1
ATOM 3982 N N . LYS B 1 36 ? 10.992 -0.202 11.383 1 95.75 36 LYS B N 1
ATOM 3983 C CA . LYS B 1 36 ? 10.797 -0.114 9.938 1 95.75 36 LYS B CA 1
ATOM 3984 C C . LYS B 1 36 ? 12.109 -0.361 9.195 1 95.75 36 LYS B C 1
ATOM 3986 O O . LYS B 1 36 ? 12.133 -1.068 8.188 1 95.75 36 LYS B O 1
ATOM 3991 N N . ARG B 1 37 ? 13.195 0.245 9.719 1 96.69 37 ARG B N 1
ATOM 3992 C CA . ARG B 1 37 ? 14.508 0.015 9.125 1 96.69 37 ARG B CA 1
ATOM 3993 C C . ARG B 1 37 ? 14.859 -1.468 9.133 1 96.69 37 ARG B C 1
ATOM 3995 O O . ARG B 1 37 ? 15.25 -2.027 8.109 1 96.69 37 ARG B O 1
ATOM 4002 N N . LYS B 1 38 ? 14.633 -2.062 10.258 1 96.81 38 LYS B N 1
ATOM 4003 C CA . LYS B 1 38 ? 14.961 -3.479 10.414 1 96.81 38 LYS B CA 1
ATOM 4004 C C . LYS B 1 38 ? 14.07 -4.348 9.523 1 96.81 38 LYS B C 1
ATOM 4006 O O . LYS B 1 38 ? 14.539 -5.336 8.953 1 96.81 38 LYS B O 1
ATOM 4011 N N . GLY B 1 39 ? 12.828 -3.953 9.445 1 96.62 39 GLY B N 1
ATOM 4012 C CA . GLY B 1 39 ? 11.906 -4.68 8.578 1 96.62 39 GLY B CA 1
ATOM 4013 C C . GLY B 1 39 ? 12.32 -4.645 7.121 1 96.62 39 GLY B C 1
ATOM 4014 O O . GLY B 1 39 ? 12.273 -5.668 6.434 1 96.62 39 GLY B O 1
ATOM 4015 N N . MET B 1 40 ? 12.766 -3.539 6.66 1 96.81 40 MET B N 1
ATOM 4016 C CA . MET B 1 40 ? 13.18 -3.389 5.27 1 96.81 40 MET B CA 1
ATOM 4017 C C . MET B 1 40 ? 14.477 -4.145 5 1 96.81 40 MET B C 1
ATOM 4019 O O . MET B 1 40 ? 14.68 -4.672 3.902 1 96.81 40 MET B O 1
ATOM 4023 N N . GLU B 1 41 ? 15.32 -4.188 5.992 1 97.06 41 GLU B N 1
ATOM 4024 C CA . GLU B 1 41 ? 16.531 -5.004 5.871 1 97.06 41 GLU B CA 1
ATOM 4025 C C . GLU B 1 41 ? 16.188 -6.477 5.68 1 97.06 41 GLU B C 1
ATOM 4027 O O . GLU B 1 41 ? 16.797 -7.168 4.871 1 97.06 41 GLU B O 1
ATOM 4032 N N . LYS B 1 42 ? 15.188 -6.902 6.441 1 97.31 42 LYS B N 1
ATOM 4033 C CA . LYS B 1 42 ? 14.734 -8.281 6.293 1 97.31 42 LYS B CA 1
ATOM 4034 C C . LYS B 1 42 ? 14.133 -8.523 4.914 1 97.31 42 LYS B C 1
ATOM 4036 O O . LYS B 1 42 ? 14.281 -9.602 4.344 1 97.31 42 LYS B O 1
ATOM 4041 N N . GLN B 1 43 ? 13.492 -7.559 4.367 1 95.94 43 GLN B N 1
ATOM 4042 C CA . GLN B 1 43 ? 12.953 -7.672 3.016 1 95.94 43 GLN B CA 1
ATOM 4043 C C . GLN B 1 43 ? 14.078 -7.816 1.991 1 95.94 43 GLN B C 1
ATOM 4045 O O . GLN B 1 43 ? 13.953 -8.57 1.024 1 95.94 43 GLN B O 1
ATOM 4050 N N . SER B 1 44 ? 15.117 -7.031 2.209 1 97.5 44 SER B N 1
ATOM 4051 C CA . SER B 1 44 ? 16.281 -7.156 1.342 1 97.5 44 SER B CA 1
ATOM 4052 C C . SER B 1 44 ? 16.906 -8.547 1.438 1 97.5 44 SER B C 1
ATOM 4054 O O . SER B 1 44 ? 17.281 -9.141 0.424 1 97.5 44 SER B O 1
ATOM 4056 N N . GLN B 1 45 ? 16.938 -9.07 2.617 1 97.69 45 GLN B N 1
ATOM 4057 C CA . GLN B 1 45 ? 17.438 -10.422 2.824 1 97.69 45 GLN B CA 1
ATOM 4058 C C . GLN B 1 45 ? 16.562 -11.453 2.117 1 97.69 45 GLN B C 1
ATOM 4060 O O . GLN B 1 45 ? 17.062 -12.398 1.519 1 97.69 45 GLN B O 1
ATOM 4065 N N . ALA B 1 46 ? 15.281 -11.273 2.225 1 96.94 46 ALA B N 1
ATOM 4066 C CA . ALA B 1 46 ? 14.352 -12.164 1.541 1 96.94 46 ALA B CA 1
ATOM 4067 C C . ALA B 1 46 ? 14.594 -12.164 0.035 1 96.94 46 ALA B C 1
ATOM 4069 O O . ALA B 1 46 ? 14.609 -13.219 -0.6 1 96.94 46 ALA B O 1
ATOM 4070 N N . ALA B 1 47 ? 14.805 -11 -0.509 1 97.06 47 ALA B N 1
ATOM 4071 C CA . ALA B 1 47 ? 15.055 -10.891 -1.943 1 97.06 47 ALA B CA 1
ATOM 4072 C C . ALA B 1 47 ? 16.359 -11.586 -2.326 1 97.06 47 ALA B C 1
ATOM 4074 O O . ALA B 1 47 ? 16.469 -12.164 -3.41 1 97.06 47 ALA B O 1
ATOM 4075 N N . ASP B 1 48 ? 17.344 -11.539 -1.444 1 97.88 48 ASP B N 1
ATOM 4076 C CA . ASP B 1 48 ? 18.609 -12.242 -1.672 1 97.88 48 ASP B CA 1
ATOM 4077 C C . ASP B 1 48 ? 18.391 -13.75 -1.77 1 97.88 48 ASP B C 1
ATOM 4079 O O . ASP B 1 48 ? 18.953 -14.406 -2.646 1 97.88 48 ASP B O 1
ATOM 4083 N N . PHE B 1 49 ? 17.578 -14.227 -0.864 1 97.12 49 PHE B N 1
ATOM 4084 C CA . PHE B 1 49 ? 17.25 -15.648 -0.915 1 97.12 49 PHE B CA 1
ATOM 4085 C C . PHE B 1 49 ? 16.484 -15.984 -2.186 1 97.12 49 PHE B C 1
ATOM 4087 O O . PHE B 1 49 ? 16.672 -17.062 -2.768 1 97.12 49 PHE B O 1
ATOM 4094 N N . GLY B 1 50 ? 15.609 -15.109 -2.602 1 96.56 50 GLY B N 1
ATOM 4095 C CA . GLY B 1 50 ? 14.922 -15.297 -3.871 1 96.56 50 GLY B CA 1
ATOM 4096 C C . GLY B 1 50 ? 15.875 -15.398 -5.051 1 96.56 50 GLY B C 1
ATOM 4097 O O . GLY B 1 50 ? 15.703 -16.25 -5.922 1 96.56 50 GLY B O 1
ATOM 4098 N N . ALA B 1 51 ? 16.906 -14.57 -5.047 1 97.25 51 ALA B N 1
ATOM 4099 C CA . ALA B 1 51 ? 17.906 -14.602 -6.105 1 97.25 51 ALA B CA 1
ATOM 4100 C C . ALA B 1 51 ? 18.672 -15.922 -6.094 1 97.25 51 ALA B C 1
ATOM 4102 O O . ALA B 1 51 ? 18.938 -16.5 -7.152 1 97.25 51 ALA B O 1
ATOM 4103 N N . LYS B 1 52 ? 18.938 -16.359 -4.93 1 97.06 52 LYS B N 1
ATOM 4104 C CA . LYS B 1 52 ? 19.641 -17.625 -4.793 1 97.06 52 LYS B CA 1
ATOM 4105 C C . LYS B 1 52 ? 18.781 -18.797 -5.266 1 97.06 52 LYS B C 1
ATOM 4107 O O . LYS B 1 52 ? 19.297 -19.766 -5.824 1 97.06 52 LYS B O 1
ATOM 4112 N N . ALA B 1 53 ? 17.469 -18.656 -5.066 1 96.06 53 ALA B N 1
ATOM 4113 C CA . ALA B 1 53 ? 16.562 -19.703 -5.52 1 96.06 53 ALA B CA 1
ATOM 4114 C C . ALA B 1 53 ? 16.594 -19.844 -7.039 1 96.06 53 ALA B C 1
ATOM 4116 O O . ALA B 1 53 ? 16.5 -20.953 -7.566 1 96.06 53 ALA B O 1
ATOM 4117 N N . PHE B 1 54 ? 16.797 -18.766 -7.73 1 95.12 54 PHE B N 1
ATOM 4118 C CA . PHE B 1 54 ? 16.844 -18.797 -9.188 1 95.12 54 PHE B CA 1
ATOM 4119 C C . PHE B 1 54 ? 18.078 -19.547 -9.664 1 95.12 54 PHE B C 1
ATOM 4121 O O . PHE B 1 54 ? 18.062 -20.188 -10.727 1 95.12 54 PHE B O 1
ATOM 4128 N N . GLN B 1 55 ? 19.156 -19.562 -8.914 1 95.62 55 GLN B N 1
ATOM 4129 C CA . GLN B 1 55 ? 20.359 -20.281 -9.281 1 95.62 55 GLN B CA 1
ATOM 4130 C C . GLN B 1 55 ? 20.109 -21.797 -9.305 1 95.62 55 GLN B C 1
ATOM 4132 O O . GLN B 1 55 ? 20.781 -22.516 -10.047 1 95.62 55 GLN B O 1
ATOM 4137 N N . GLY B 1 56 ? 19.109 -22.125 -8.586 1 95 56 GLY B N 1
ATOM 4138 C CA . GLY B 1 56 ? 18.75 -23.531 -8.531 1 95 56 GLY B CA 1
ATOM 4139 C C . GLY B 1 56 ? 18.266 -24.078 -9.859 1 95 56 GLY B C 1
ATOM 4140 O O . GLY B 1 56 ? 18.297 -25.297 -10.094 1 95 56 GLY B O 1
ATOM 4141 N N . LEU B 1 57 ? 17.906 -23.234 -10.789 1 94.56 57 LEU B N 1
ATOM 4142 C CA . LEU B 1 57 ? 17.375 -23.625 -12.086 1 94.56 57 LEU B CA 1
ATOM 4143 C C . LEU B 1 57 ? 18.469 -24.266 -12.945 1 94.56 57 LEU B C 1
ATOM 4145 O O . LEU B 1 57 ? 18.156 -24.984 -13.898 1 94.56 57 LEU B O 1
ATOM 4149 N N . TYR B 1 58 ? 19.828 -24.094 -12.547 1 94.81 58 TYR B N 1
ATOM 4150 C CA . TYR B 1 58 ? 20.938 -24.656 -13.297 1 94.81 58 TYR B CA 1
ATOM 4151 C C . TYR B 1 58 ? 21.172 -26.125 -12.922 1 94.81 58 TYR B C 1
ATOM 4153 O O . TYR B 1 58 ? 21.859 -26.844 -13.641 1 94.81 58 TYR B O 1
ATOM 4161 N N . PHE B 1 59 ? 20.516 -26.562 -11.898 1 95.81 59 PHE B N 1
ATOM 4162 C CA . PHE B 1 59 ? 20.844 -27.875 -11.359 1 95.81 59 PHE B CA 1
ATOM 4163 C C . PHE B 1 59 ? 19.766 -28.891 -11.703 1 95.81 59 PHE B C 1
ATOM 4165 O O . PHE B 1 59 ? 18.625 -28.516 -12.023 1 95.81 59 PHE B O 1
ATOM 4172 N N . PRO B 1 60 ? 20.141 -30.156 -11.68 1 96 60 PRO B N 1
ATOM 4173 C CA . PRO B 1 60 ? 19.141 -31.188 -11.93 1 96 60 PRO B CA 1
ATOM 4174 C C . PRO B 1 60 ? 18.062 -31.25 -10.844 1 96 60 PRO B C 1
ATOM 4176 O O . PRO B 1 60 ? 18.328 -30.891 -9.695 1 96 60 PRO B O 1
ATOM 4179 N N . GLN B 1 61 ? 16.906 -31.625 -11.242 1 96.19 61 GLN B N 1
ATOM 4180 C CA . GLN B 1 61 ? 15.836 -31.922 -10.312 1 96.19 61 GLN B CA 1
ATOM 4181 C C . GLN B 1 61 ? 15.68 -33.438 -10.102 1 96.19 61 GLN B C 1
ATOM 4183 O O . GLN B 1 61 ? 15.711 -34.188 -11.062 1 96.19 61 GLN B O 1
ATOM 4188 N N . ILE B 1 62 ? 15.68 -33.844 -8.859 1 97.31 62 ILE B N 1
ATOM 4189 C CA . ILE B 1 62 ? 15.562 -35.25 -8.516 1 97.31 62 ILE B CA 1
ATOM 4190 C C . ILE B 1 62 ? 14.266 -35.469 -7.738 1 97.31 62 ILE B C 1
ATOM 4192 O O . ILE B 1 62 ? 13.992 -34.781 -6.75 1 97.31 62 ILE B O 1
ATOM 4196 N N . SER B 1 63 ? 13.477 -36.406 -8.188 1 96.94 63 SER B N 1
ATOM 4197 C CA . SER B 1 63 ? 12.227 -36.688 -7.508 1 96.94 63 SER B CA 1
ATOM 4198 C C . SER B 1 63 ? 12.016 -38.188 -7.348 1 96.94 63 SER B C 1
ATOM 4200 O O . SER B 1 63 ? 12.562 -39 -8.117 1 96.94 63 SER B O 1
ATOM 4202 N N . LEU B 1 64 ? 11.352 -38.594 -6.301 1 97 64 LEU B N 1
ATOM 4203 C CA . LEU B 1 64 ? 10.875 -39.969 -6.082 1 97 64 LEU B CA 1
ATOM 4204 C C . LEU B 1 64 ? 9.398 -40.094 -6.43 1 97 64 LEU B C 1
ATOM 4206 O O . LEU B 1 64 ? 8.578 -39.281 -5.992 1 97 64 LEU B O 1
ATOM 4210 N N . ASN B 1 65 ? 9.086 -41 -7.242 1 96.75 65 ASN B N 1
ATOM 4211 C CA . ASN B 1 65 ? 7.707 -41.219 -7.66 1 96.75 65 ASN B CA 1
ATOM 4212 C C . ASN B 1 65 ? 7.277 -42.656 -7.363 1 96.75 65 ASN B C 1
ATOM 4214 O O . ASN B 1 65 ? 8.039 -43.594 -7.594 1 96.75 65 ASN B O 1
ATOM 4218 N N . ALA B 1 66 ? 6.156 -42.844 -6.77 1 96.31 66 ALA B N 1
ATOM 4219 C CA . ALA B 1 66 ? 5.602 -44.156 -6.488 1 96.31 66 ALA B CA 1
ATOM 4220 C C . ALA B 1 66 ? 4.129 -44.25 -6.887 1 96.31 66 ALA B C 1
ATOM 4222 O O . ALA B 1 66 ? 3.406 -43.25 -6.801 1 96.31 66 ALA B O 1
ATOM 4223 N N . SER B 1 67 ? 3.729 -45.375 -7.383 1 95.81 67 SER B N 1
ATOM 4224 C CA . SER B 1 67 ? 2.318 -45.562 -7.703 1 95.81 67 SER B CA 1
ATOM 4225 C C . SER B 1 67 ? 1.918 -47.031 -7.566 1 95.81 67 SER B C 1
ATOM 4227 O O . SER B 1 67 ? 2.748 -47.938 -7.742 1 95.81 67 SER B O 1
ATOM 4229 N N . TYR B 1 68 ? 0.757 -47.312 -7.156 1 96.31 68 TYR B N 1
ATOM 4230 C CA . TYR B 1 68 ? 0.108 -48.625 -7.129 1 96.31 68 TYR B CA 1
ATOM 4231 C C . TYR B 1 68 ? -1.28 -48.562 -7.754 1 96.31 68 TYR B C 1
ATOM 4233 O O . TYR B 1 68 ? -2.139 -47.812 -7.297 1 96.31 68 TYR B O 1
ATOM 4241 N N . VAL B 1 69 ? -1.429 -49.344 -8.773 1 94.56 69 VAL B N 1
ATOM 4242 C CA . VAL B 1 69 ? -2.686 -49.281 -9.508 1 94.56 69 VAL B CA 1
ATOM 4243 C C . VAL B 1 69 ? -3.324 -50.656 -9.594 1 94.56 69 VAL B C 1
ATOM 4245 O O . VAL B 1 69 ? -2.623 -51.688 -9.633 1 94.56 69 VAL B O 1
ATOM 4248 N N . HIS B 1 70 ? -4.664 -50.719 -9.555 1 95.25 70 HIS B N 1
ATOM 4249 C CA . HIS B 1 70 ? -5.469 -51.906 -9.719 1 95.25 70 HIS B CA 1
ATOM 4250 C C . HIS B 1 70 ? -6.445 -51.75 -10.883 1 95.25 70 HIS B C 1
ATOM 4252 O O . HIS B 1 70 ? -7.285 -50.844 -10.883 1 95.25 70 HIS B O 1
ATOM 4258 N N . MET B 1 71 ? -6.277 -52.625 -11.82 1 93.44 71 MET B N 1
ATOM 4259 C CA . MET B 1 71 ? -7.152 -52.594 -12.992 1 93.44 71 MET B CA 1
ATOM 4260 C C . MET B 1 71 ? -8.305 -53.594 -12.836 1 93.44 71 MET B C 1
ATOM 4262 O O . MET B 1 71 ? -8.25 -54.469 -11.992 1 93.44 71 MET B O 1
ATOM 4266 N N . SER B 1 72 ? -9.305 -53.375 -13.664 1 90.88 72 SER B N 1
ATOM 4267 C CA . SER B 1 72 ? -10.492 -54.219 -13.602 1 90.88 72 SER B CA 1
ATOM 4268 C C . SER B 1 72 ? -10.148 -55.688 -13.922 1 90.88 72 SER B C 1
ATOM 4270 O O . SER B 1 72 ? -10.758 -56.594 -13.375 1 90.88 72 SER B O 1
ATOM 4272 N N . ASP B 1 73 ? -9.172 -55.875 -14.883 1 89.94 73 ASP B N 1
ATOM 4273 C CA . ASP B 1 73 ? -8.758 -57.219 -15.297 1 89.94 73 ASP B CA 1
ATOM 4274 C C . ASP B 1 73 ? -7.309 -57.219 -15.773 1 89.94 73 ASP B C 1
ATOM 4276 O O . ASP B 1 73 ? -6.734 -56.156 -16.016 1 89.94 73 ASP B O 1
ATOM 4280 N N . HIS B 1 74 ? -6.785 -58.5 -15.812 1 90.38 74 HIS B N 1
ATOM 4281 C CA . HIS B 1 74 ? -5.5 -58.625 -16.484 1 90.38 74 HIS B CA 1
ATOM 4282 C C . HIS B 1 74 ? -5.602 -58.25 -17.953 1 90.38 74 HIS B C 1
ATOM 4284 O O . HIS B 1 74 ? -6.699 -58.156 -18.5 1 90.38 74 HIS B O 1
ATOM 4290 N N . LEU B 1 75 ? -4.457 -57.938 -18.469 1 88.06 75 LEU B N 1
ATOM 4291 C CA . LEU B 1 75 ? -4.438 -57.656 -19.906 1 88.06 75 LEU B CA 1
ATOM 4292 C C . LEU B 1 75 ? -3.994 -58.906 -20.672 1 88.06 75 LEU B C 1
ATOM 4294 O O . LEU B 1 75 ? -3.09 -59.625 -20.234 1 88.06 75 LEU B O 1
ATOM 4298 N N . TYR B 1 76 ? -4.688 -59.188 -21.812 1 85.56 76 TYR B N 1
ATOM 4299 C CA . TYR B 1 76 ? -4.445 -60.375 -22.578 1 85.56 76 TYR B CA 1
ATOM 4300 C C . TYR B 1 76 ? -4.199 -60.062 -24.047 1 85.56 76 TYR B C 1
ATOM 4302 O O . TYR B 1 76 ? -4.719 -59.062 -24.562 1 85.56 76 TYR B O 1
ATOM 4310 N N . LEU B 1 77 ? -3.365 -60.781 -24.656 1 82.75 77 LEU B N 1
ATOM 4311 C CA . LEU B 1 77 ? -3.32 -60.875 -26.125 1 82.75 77 LEU B CA 1
ATOM 4312 C C . LEU B 1 77 ? -4.207 -62 -26.625 1 82.75 77 LEU B C 1
ATOM 4314 O O . LEU B 1 77 ? -4.066 -63.156 -26.203 1 82.75 77 LEU B O 1
ATOM 4318 N N . ASP B 1 78 ? -5.156 -61.656 -27.438 1 80.44 78 ASP B N 1
ATOM 4319 C CA . ASP B 1 78 ? -6.105 -62.656 -27.953 1 80.44 78 ASP B CA 1
ATOM 4320 C C . ASP B 1 78 ? -5.68 -63.156 -29.328 1 80.44 78 ASP B C 1
ATOM 4322 O O . ASP B 1 78 ? -5.746 -62.438 -30.312 1 80.44 78 ASP B O 1
ATOM 4326 N N . PHE B 1 79 ? -5.262 -64.438 -29.344 1 80.88 79 PHE B N 1
ATOM 4327 C CA . PHE B 1 79 ? -4.812 -65 -30.594 1 80.88 79 PHE B CA 1
ATOM 4328 C C . PHE B 1 79 ? -5.879 -65.938 -31.156 1 80.88 79 PHE B C 1
ATOM 4330 O O . PHE B 1 79 ? -5.586 -66.812 -32 1 80.88 79 PHE B O 1
ATOM 4337 N N . ASN B 1 80 ? -7.062 -65.812 -30.672 1 80.94 80 ASN B N 1
ATOM 4338 C CA . ASN B 1 80 ? -8.125 -66.75 -31.062 1 80.94 80 ASN B CA 1
ATOM 4339 C C . ASN B 1 80 ? -8.453 -66.625 -32.562 1 80.94 80 ASN B C 1
ATOM 4341 O O . ASN B 1 80 ? -8.797 -67.625 -33.188 1 80.94 80 ASN B O 1
ATOM 4345 N N . GLU B 1 81 ? -8.398 -65.5 -33.062 1 77.19 81 GLU B N 1
ATOM 4346 C CA . GLU B 1 81 ? -8.656 -65.312 -34.469 1 77.19 81 GLU B CA 1
ATOM 4347 C C . GLU B 1 81 ? -7.66 -66.062 -35.312 1 77.19 81 GLU B C 1
ATOM 4349 O O . GLU B 1 81 ? -8.031 -66.688 -36.344 1 77.19 81 GLU B O 1
ATOM 4354 N N . TYR B 1 82 ? -6.48 -66.125 -34.938 1 75.88 82 TYR B N 1
ATOM 4355 C CA . TYR B 1 82 ? -5.445 -66.875 -35.656 1 75.88 82 TYR B CA 1
ATOM 4356 C C . TYR B 1 82 ? -5.613 -68.375 -35.469 1 75.88 82 TYR B C 1
ATOM 4358 O O . TYR B 1 82 ? -5.422 -69.125 -36.406 1 75.88 82 TYR B O 1
ATOM 4366 N N . ARG B 1 83 ? -5.918 -68.688 -34.312 1 76.25 83 ARG B N 1
ATOM 4367 C CA . ARG B 1 83 ? -6.246 -70.062 -34.031 1 76.25 83 ARG B CA 1
ATOM 4368 C C . ARG B 1 83 ? -7.34 -70.562 -35 1 76.25 83 ARG B C 1
ATOM 4370 O O . ARG B 1 83 ? -7.219 -71.625 -35.562 1 76.25 83 ARG B O 1
ATOM 4377 N N . ASN B 1 84 ? -8.336 -69.75 -35.062 1 78.44 84 ASN B N 1
ATOM 4378 C CA . ASN B 1 84 ? -9.461 -70.125 -35.906 1 78.44 84 ASN B CA 1
ATOM 4379 C C . ASN B 1 84 ? -9.055 -70.25 -37.375 1 78.44 84 ASN B C 1
ATOM 4381 O O . ASN B 1 84 ? -9.477 -71.125 -38.094 1 78.44 84 ASN B O 1
ATOM 4385 N N . ARG B 1 85 ? -8.203 -69.5 -37.781 1 77.31 85 ARG B N 1
ATOM 4386 C CA . ARG B 1 85 ? -7.742 -69.5 -39.188 1 77.31 85 ARG B CA 1
ATOM 4387 C C . ARG B 1 85 ? -6.871 -70.688 -39.438 1 77.31 85 ARG B C 1
ATOM 4389 O O . ARG B 1 85 ? -7.039 -71.375 -40.469 1 77.31 85 ARG B O 1
ATOM 4396 N N . PHE B 1 86 ? -6.004 -70.875 -38.5 1 74.12 86 PHE B N 1
ATOM 4397 C CA . PHE B 1 86 ? -5.129 -72.062 -38.625 1 74.12 86 PHE B CA 1
ATOM 4398 C C . PHE B 1 86 ? -5.926 -73.375 -38.531 1 74.12 86 PHE B C 1
ATOM 4400 O O . PHE B 1 86 ? -5.66 -74.312 -39.25 1 74.12 86 PHE B O 1
ATOM 4407 N N . GLY B 1 87 ? -6.852 -73.312 -37.625 1 72.88 87 GLY B N 1
ATOM 4408 C CA . GLY B 1 87 ? -7.703 -74.438 -37.469 1 72.88 87 GLY B CA 1
ATOM 4409 C C . GLY B 1 87 ? -8.492 -74.812 -38.719 1 72.88 87 GLY B C 1
ATOM 4410 O O . GLY B 1 87 ? -8.57 -76 -39.094 1 72.88 87 GLY B O 1
ATOM 4411 N N . THR B 1 88 ? -9.016 -73.812 -39.281 1 75.62 88 THR B N 1
ATOM 4412 C CA . THR B 1 88 ? -9.797 -74.062 -40.5 1 75.62 88 THR B CA 1
ATOM 4413 C C . THR B 1 88 ? -8.914 -74.562 -41.594 1 75.62 88 THR B C 1
ATOM 4415 O O . THR B 1 88 ? -9.312 -75.5 -42.344 1 75.62 88 THR B O 1
ATOM 4418 N N . HIS B 1 89 ? -7.742 -74.062 -41.688 1 71.5 89 HIS B N 1
ATOM 4419 C CA . HIS B 1 89 ? -6.812 -74.562 -42.719 1 71.5 89 HIS B CA 1
ATOM 4420 C C . HIS B 1 89 ? -6.293 -75.938 -42.406 1 71.5 89 HIS B C 1
ATOM 4422 O O . HIS B 1 89 ? -6.125 -76.75 -43.312 1 71.5 89 HIS B O 1
ATOM 4428 N N . PHE B 1 90 ? -6.148 -76.125 -41.188 1 72.12 90 PHE B N 1
ATOM 4429 C CA . PHE B 1 90 ? -5.625 -77.375 -40.75 1 72.12 90 PHE B CA 1
ATOM 4430 C C . PHE B 1 90 ? -6.668 -78.5 -40.906 1 72.12 90 PHE B C 1
ATOM 4432 O O . PHE B 1 90 ? -6.336 -79.625 -41.281 1 72.12 90 PHE B O 1
ATOM 4439 N N . GLN B 1 91 ? -7.883 -78.188 -40.625 1 71.69 91 GLN B N 1
ATOM 4440 C CA . GLN B 1 91 ? -8.969 -79.125 -40.781 1 71.69 91 GLN B CA 1
ATOM 4441 C C . GLN B 1 91 ? -9.07 -79.625 -42.25 1 71.69 91 GLN B C 1
ATOM 4443 O O . GLN B 1 91 ? -9.555 -80.688 -42.5 1 71.69 91 GLN B O 1
ATOM 4448 N N . GLN B 1 92 ? -8.523 -78.812 -43.125 1 67.94 92 GLN B N 1
ATOM 4449 C CA . GLN B 1 92 ? -8.609 -79.125 -44.531 1 67.94 92 GLN B CA 1
ATOM 4450 C C . GLN B 1 92 ? -7.355 -79.875 -45 1 67.94 92 GLN B C 1
ATOM 4452 O O . GLN B 1 92 ? -7.277 -80.312 -46.156 1 67.94 92 GLN B O 1
ATOM 4457 N N . SER B 1 93 ? -6.449 -80.062 -44.062 1 68.38 93 SER B N 1
ATOM 4458 C CA . SER B 1 93 ? -5.176 -80.625 -44.406 1 68.38 93 SER B CA 1
ATOM 4459 C C . SER B 1 93 ? -5.273 -82.188 -44.438 1 68.38 93 SER B C 1
ATOM 4461 O O . SER B 1 93 ? -5.934 -82.75 -43.562 1 68.38 93 SER B O 1
ATOM 4463 N N . PRO B 1 94 ? -4.742 -82.875 -45.438 1 63.34 94 PRO B N 1
ATOM 4464 C CA . PRO B 1 94 ? -4.758 -84.312 -45.531 1 63.34 94 PRO B CA 1
ATOM 4465 C C . PRO B 1 94 ? -4.035 -85 -44.344 1 63.34 94 PRO B C 1
ATOM 4467 O O . PRO B 1 94 ? -4.25 -86.188 -44.094 1 63.34 94 PRO B O 1
ATOM 4470 N N . LEU B 1 95 ? -3.217 -84.188 -43.688 1 63.25 95 LEU B N 1
ATOM 4471 C CA . LEU B 1 95 ? -2.465 -84.75 -42.562 1 63.25 95 LEU B CA 1
ATOM 4472 C C . LEU B 1 95 ? -3.4 -85.188 -41.438 1 63.25 95 LEU B C 1
ATOM 4474 O O . LEU B 1 95 ? -3.057 -86.062 -40.625 1 63.25 95 LEU B O 1
ATOM 4478 N N . LEU B 1 96 ? -4.531 -84.625 -41.312 1 62.56 96 LEU B N 1
ATOM 4479 C CA . LEU B 1 96 ? -5.484 -84.938 -40.281 1 62.56 96 LEU B CA 1
ATOM 4480 C C . LEU B 1 96 ? -6.113 -86.312 -40.5 1 62.56 96 LEU B C 1
ATOM 4482 O O . LEU B 1 96 ? -6.734 -86.875 -39.625 1 62.56 96 LEU B O 1
ATOM 4486 N N . LYS B 1 97 ? -5.883 -86.875 -41.719 1 67.12 97 LYS B N 1
ATOM 4487 C CA . LYS B 1 97 ? -6.391 -88.188 -42.031 1 67.12 97 LYS B CA 1
ATOM 4488 C C . LYS B 1 97 ? -5.453 -89.25 -41.531 1 67.12 97 LYS B C 1
ATOM 4490 O O . LYS B 1 97 ? -5.777 -90.438 -41.562 1 67.12 97 LYS B O 1
ATOM 4495 N N . LEU B 1 98 ? -4.324 -88.688 -41.094 1 63.41 98 LEU B N 1
ATOM 4496 C CA . LEU B 1 98 ? -3.43 -89.688 -40.5 1 63.41 98 LEU B CA 1
ATOM 4497 C C . LEU B 1 98 ? -3.91 -90.062 -39.125 1 63.41 98 LEU B C 1
ATOM 4499 O O . LEU B 1 98 ? -4.32 -89.25 -38.312 1 63.41 98 LEU B O 1
ATOM 4503 N N . PRO B 1 99 ? -4.082 -91.375 -38.812 1 64.12 99 PRO B N 1
ATOM 4504 C CA . PRO B 1 99 ? -4.57 -91.875 -37.531 1 64.12 99 PRO B CA 1
ATOM 4505 C C . PRO B 1 99 ? -3.764 -91.375 -36.344 1 64.12 99 PRO B C 1
ATOM 4507 O O . PRO B 1 99 ? -2.531 -91.312 -36.406 1 64.12 99 PRO B O 1
ATOM 4510 N N . GLY B 1 100 ? -4.293 -90.688 -35.188 1 67.75 100 GLY B N 1
ATOM 4511 C CA . GLY B 1 100 ? -3.646 -90.25 -33.969 1 67.75 100 GLY B CA 1
ATOM 4512 C C . GLY B 1 100 ? -3.279 -88.812 -33.969 1 67.75 100 GLY B C 1
ATOM 4513 O O . GLY B 1 100 ? -3.15 -88.188 -32.906 1 67.75 100 GLY B O 1
ATOM 4514 N N . PHE B 1 101 ? -3.045 -88.312 -35.125 1 69.06 101 PHE B N 1
ATOM 4515 C CA . PHE B 1 101 ? -2.557 -86.938 -35.219 1 69.06 101 PHE B CA 1
ATOM 4516 C C . PHE B 1 101 ? -3.654 -85.938 -34.844 1 69.06 101 PHE B C 1
ATOM 4518 O O . PHE B 1 101 ? -3.402 -84.938 -34.156 1 69.06 101 PHE B O 1
ATOM 4525 N N . LYS B 1 102 ? -4.852 -86.188 -35.344 1 73.62 102 LYS B N 1
ATOM 4526 C CA . LYS B 1 102 ? -5.992 -85.375 -35.031 1 73.62 102 LYS B CA 1
ATOM 4527 C C . LYS B 1 102 ? -6.258 -85.312 -33.531 1 73.62 102 LYS B C 1
ATOM 4529 O O . LYS B 1 102 ? -6.492 -84.25 -32.969 1 73.62 102 LYS B O 1
ATOM 4534 N N . GLU B 1 103 ? -6.223 -86.5 -33 1 73.62 103 GLU B N 1
ATOM 4535 C CA . GLU B 1 103 ? -6.473 -86.625 -31.547 1 73.62 103 GLU B CA 1
ATOM 4536 C C . GLU B 1 103 ? -5.398 -85.875 -30.734 1 73.62 103 GLU B C 1
ATOM 4538 O O . GLU B 1 103 ? -5.672 -85.375 -29.656 1 73.62 103 GLU B O 1
ATOM 4543 N N . PHE B 1 104 ? -4.227 -85.812 -31.328 1 68.25 104 PHE B N 1
ATOM 4544 C CA . PHE B 1 104 ? -3.096 -85.188 -30.625 1 68.25 104 PHE B CA 1
ATOM 4545 C C . PHE B 1 104 ? -3.17 -83.688 -30.719 1 68.25 104 PHE B C 1
ATOM 4547 O O . PHE B 1 104 ? -2.906 -82.938 -29.734 1 68.25 104 PHE B O 1
ATOM 4554 N N . LEU B 1 105 ? -3.604 -83.125 -31.766 1 74.06 105 LEU B N 1
ATOM 4555 C CA . LEU B 1 105 ? -3.482 -81.688 -32 1 74.06 105 LEU B CA 1
ATOM 4556 C C . LEU B 1 105 ? -4.777 -81 -31.641 1 74.06 105 LEU B C 1
ATOM 4558 O O . LEU B 1 105 ? -4.762 -79.812 -31.281 1 74.06 105 LEU B O 1
ATOM 4562 N N . MET B 1 106 ? -5.898 -81.688 -31.75 1 74.88 106 MET B N 1
ATOM 4563 C CA . MET B 1 106 ? -7.223 -81.062 -31.609 1 74.88 106 MET B CA 1
ATOM 4564 C C . MET B 1 106 ? -7.371 -80.375 -30.25 1 74.88 106 MET B C 1
ATOM 4566 O O . MET B 1 106 ? -7.934 -79.312 -30.156 1 74.88 106 MET B O 1
ATOM 4570 N N . PRO B 1 107 ? -6.754 -80.938 -29.234 1 74.31 107 PRO B N 1
ATOM 4571 C CA . PRO B 1 107 ? -6.906 -80.312 -27.938 1 74.31 107 PRO B CA 1
ATOM 4572 C C . PRO B 1 107 ? -6.242 -78.938 -27.906 1 74.31 107 PRO B C 1
ATOM 4574 O O . PRO B 1 107 ? -6.684 -78 -27.172 1 74.31 107 PRO B O 1
ATOM 4577 N N . TYR B 1 108 ? -5.301 -78.75 -28.688 1 73.75 108 TYR B N 1
ATOM 4578 C CA . TYR B 1 108 ? -4.586 -77.5 -28.703 1 73.75 108 TYR B CA 1
ATOM 4579 C C . TYR B 1 108 ? -5.375 -76.438 -29.438 1 73.75 108 TYR B C 1
ATOM 4581 O O . TYR B 1 108 ? -5.281 -75.25 -29.125 1 73.75 108 TYR B O 1
ATOM 4589 N N . PHE B 1 109 ? -6.164 -76.875 -30.312 1 77.19 109 PHE B N 1
ATOM 4590 C CA . PHE B 1 109 ? -6.941 -75.938 -31.109 1 77.19 109 PHE B CA 1
ATOM 4591 C C . PHE B 1 109 ? -8.273 -75.625 -30.438 1 77.19 109 PHE B C 1
ATOM 4593 O O . PHE B 1 109 ? -8.992 -74.688 -30.859 1 77.19 109 PHE B O 1
ATOM 4600 N N . GLN B 1 110 ? -8.594 -76.312 -29.422 1 75 110 GLN B N 1
ATOM 4601 C CA . GLN B 1 110 ? -9.836 -76.062 -28.688 1 75 110 GLN B CA 1
ATOM 4602 C C . GLN B 1 110 ? -9.594 -75.188 -27.469 1 75 110 GLN B C 1
ATOM 4604 O O . GLN B 1 110 ? -10.547 -74.688 -26.844 1 75 110 GLN B O 1
ATOM 4609 N N . GLN B 1 111 ? -8.344 -74.812 -27.234 1 78.38 111 GLN B N 1
ATOM 4610 C CA . GLN B 1 111 ? -8.023 -74.062 -26.062 1 78.38 111 GLN B CA 1
ATOM 4611 C C . GLN B 1 111 ? -8.117 -72.562 -26.359 1 78.38 111 GLN B C 1
ATOM 4613 O O . GLN B 1 111 ? -8.172 -72.125 -27.531 1 78.38 111 GLN B O 1
ATOM 4618 N N . ASP B 1 112 ? -8.398 -71.688 -25.203 1 81.5 112 ASP B N 1
ATOM 4619 C CA . ASP B 1 112 ? -8.414 -70.25 -25.312 1 81.5 112 ASP B CA 1
ATOM 4620 C C . ASP B 1 112 ? -6.996 -69.688 -25.469 1 81.5 112 ASP B C 1
ATOM 4622 O O . ASP B 1 112 ? -6.16 -69.875 -24.578 1 81.5 112 ASP B O 1
ATOM 4626 N N . TRP B 1 113 ? -6.73 -69.25 -26.719 1 82.56 113 TRP B N 1
ATOM 4627 C CA . TRP B 1 113 ? -5.395 -68.75 -27.016 1 82.56 113 TRP B CA 1
ATOM 4628 C C . TRP B 1 113 ? -5.242 -67.312 -26.547 1 82.56 113 TRP B C 1
ATOM 4630 O O . TRP B 1 113 ? -5.039 -66.438 -27.344 1 82.56 113 TRP B O 1
ATOM 4640 N N . LYS B 1 114 ? -5.504 -67.125 -25.312 1 86.69 114 LYS B N 1
ATOM 4641 C CA . LYS B 1 114 ? -5.254 -65.812 -24.688 1 86.69 114 LYS B CA 1
ATOM 4642 C C . LYS B 1 114 ? -3.967 -65.875 -23.875 1 86.69 114 LYS B C 1
ATOM 4644 O O . LYS B 1 114 ? -3.73 -66.812 -23.094 1 86.69 114 LYS B O 1
ATOM 4649 N N . TYR B 1 115 ? -3.17 -64.938 -24.141 1 83.88 115 TYR B N 1
ATOM 4650 C CA . TYR B 1 115 ? -1.908 -64.812 -23.422 1 83.88 115 TYR B CA 1
ATOM 4651 C C . TYR B 1 115 ? -1.92 -63.594 -22.5 1 83.88 115 TYR B C 1
ATOM 4653 O O . TYR B 1 115 ? -2.064 -62.469 -22.953 1 83.88 115 TYR B O 1
ATOM 4661 N N . GLN B 1 116 ? -1.853 -63.875 -21.188 1 86.5 116 GLN B N 1
ATOM 4662 C CA . GLN B 1 116 ? -1.786 -62.781 -20.219 1 86.5 116 GLN B CA 1
ATOM 4663 C C . GLN B 1 116 ? -0.416 -62.125 -20.234 1 86.5 116 GLN B C 1
ATOM 4665 O O . GLN B 1 116 ? 0.589 -62.75 -19.875 1 86.5 116 GLN B O 1
ATOM 4670 N N . PHE B 1 117 ? -0.382 -60.875 -20.578 1 85.56 117 PHE B N 1
ATOM 4671 C CA . PHE B 1 117 ? 0.935 -60.25 -20.672 1 85.56 117 PHE B CA 1
ATOM 4672 C C . PHE B 1 117 ? 1.102 -59.188 -19.594 1 85.56 117 PHE B C 1
ATOM 4674 O O . PHE B 1 117 ? 2.203 -58.656 -19.391 1 85.56 117 PHE B O 1
ATOM 4681 N N . GLN B 1 118 ? -0.007 -58.875 -18.891 1 90.69 118 GLN B N 1
ATOM 4682 C CA . GLN B 1 118 ? 0.065 -57.875 -17.828 1 90.69 118 GLN B CA 1
ATOM 4683 C C . GLN B 1 118 ? -0.886 -58.188 -16.688 1 90.69 118 GLN B C 1
ATOM 4685 O O . GLN B 1 118 ? -2.074 -58.438 -16.906 1 90.69 118 GLN B O 1
ATOM 4690 N N . ASN B 1 119 ? -0.301 -58.219 -15.461 1 92.06 119 ASN B N 1
ATOM 4691 C CA . ASN B 1 119 ? -1.11 -58.406 -14.258 1 92.06 119 ASN B CA 1
ATOM 4692 C C . ASN B 1 119 ? -1.949 -57.188 -13.953 1 92.06 119 ASN B C 1
ATOM 4694 O O . ASN B 1 119 ? -1.556 -56.062 -14.281 1 92.06 119 ASN B O 1
ATOM 4698 N N . GLN B 1 120 ? -3.066 -57.406 -13.281 1 93.06 120 GLN B N 1
ATOM 4699 C CA . GLN B 1 120 ? -3.996 -56.312 -12.992 1 93.06 120 GLN B CA 1
ATOM 4700 C C . GLN B 1 120 ? -3.438 -55.406 -11.922 1 93.06 120 GLN B C 1
ATOM 4702 O O . GLN B 1 120 ? -3.904 -54.25 -11.766 1 93.06 120 GLN B O 1
ATOM 4707 N N . ASN B 1 121 ? -2.562 -55.812 -11.047 1 94.56 121 ASN B N 1
ATOM 4708 C CA . ASN B 1 121 ? -1.893 -55 -10.039 1 94.56 121 ASN B CA 1
ATOM 4709 C C . ASN B 1 121 ? -0.51 -54.562 -10.508 1 94.56 121 ASN B C 1
ATOM 4711 O O . ASN B 1 121 ? 0.328 -55.406 -10.852 1 94.56 121 ASN B O 1
ATOM 4715 N N . ILE B 1 122 ? -0.328 -53.344 -10.516 1 94.06 122 ILE B N 1
ATOM 4716 C CA . ILE B 1 122 ? 0.953 -52.812 -10.953 1 94.06 122 ILE B CA 1
ATOM 4717 C C . ILE B 1 122 ? 1.503 -51.875 -9.883 1 94.06 122 ILE B C 1
ATOM 4719 O O . ILE B 1 122 ? 0.819 -50.938 -9.453 1 94.06 122 ILE B O 1
ATOM 4723 N N . GLY B 1 123 ? 2.66 -52.094 -9.352 1 94.56 123 GLY B N 1
ATOM 4724 C CA . GLY B 1 123 ? 3.365 -51.219 -8.422 1 94.56 123 GLY B CA 1
ATOM 4725 C C . GLY B 1 123 ? 4.703 -50.75 -8.945 1 94.56 123 GLY B C 1
ATOM 4726 O O . GLY B 1 123 ? 5.434 -51.5 -9.586 1 94.56 123 GLY B O 1
ATOM 4727 N N . LYS B 1 124 ? 4.949 -49.5 -8.781 1 95.06 124 LYS B N 1
ATOM 4728 C CA . LYS B 1 124 ? 6.242 -48.969 -9.219 1 95.06 124 LYS B CA 1
ATOM 4729 C C . LYS B 1 124 ? 6.746 -47.875 -8.281 1 95.06 124 LYS B C 1
ATOM 4731 O O . LYS B 1 124 ? 5.957 -47.094 -7.742 1 95.06 124 LYS B O 1
ATOM 4736 N N . PHE B 1 125 ? 8 -47.844 -8.039 1 95.94 125 PHE B N 1
ATOM 4737 C CA . PHE B 1 125 ? 8.758 -46.844 -7.301 1 95.94 125 PHE B CA 1
ATOM 4738 C C . PHE B 1 125 ? 10.023 -46.469 -8.055 1 95.94 125 PHE B C 1
ATOM 4740 O O . PHE B 1 125 ? 10.875 -47.312 -8.328 1 95.94 125 PHE B O 1
ATOM 4747 N N . SER B 1 126 ? 10.109 -45.156 -8.391 1 96.75 126 SER B N 1
ATOM 4748 C CA . SER B 1 126 ? 11.211 -44.781 -9.266 1 96.75 126 SER B CA 1
ATOM 4749 C C . SER B 1 126 ? 11.875 -43.469 -8.789 1 96.75 126 SER B C 1
ATOM 4751 O O . SER B 1 126 ? 11.258 -42.688 -8.086 1 96.75 126 SER B O 1
ATOM 4753 N N . LEU B 1 127 ? 13.141 -43.344 -9.086 1 97.31 127 LEU B N 1
ATOM 4754 C CA . LEU B 1 127 ? 13.922 -42.125 -8.992 1 97.31 127 LEU B CA 1
ATOM 4755 C C . LEU B 1 127 ? 14.023 -41.438 -10.352 1 97.31 127 LEU B C 1
ATOM 4757 O O . LEU B 1 127 ? 14.492 -42.031 -11.32 1 97.31 127 LEU B O 1
ATOM 4761 N N . ASP B 1 128 ? 13.508 -40.219 -10.398 1 96.75 128 ASP B N 1
ATOM 4762 C CA . ASP B 1 128 ? 13.492 -39.469 -11.656 1 96.75 128 ASP B CA 1
ATOM 4763 C C . ASP B 1 128 ? 14.414 -38.25 -11.594 1 96.75 128 ASP B C 1
ATOM 4765 O O . ASP B 1 128 ? 14.414 -37.531 -10.609 1 96.75 128 ASP B O 1
ATOM 4769 N N . VAL B 1 129 ? 15.203 -38.062 -12.648 1 96.94 129 VAL B N 1
ATOM 4770 C CA . VAL B 1 129 ? 16.125 -36.938 -12.75 1 96.94 129 VAL B CA 1
ATOM 4771 C C . VAL B 1 129 ? 15.828 -36.156 -14.023 1 96.94 129 VAL B C 1
ATOM 4773 O O . VAL B 1 129 ? 15.617 -36.75 -15.086 1 96.94 129 VAL B O 1
ATOM 4776 N N . LYS B 1 130 ? 15.68 -34.844 -13.867 1 96.31 130 LYS B N 1
ATOM 4777 C CA . LYS B 1 130 ? 15.547 -33.906 -14.992 1 96.31 130 LYS B CA 1
ATOM 4778 C C . LYS B 1 130 ? 16.562 -32.781 -14.891 1 96.31 130 LYS B C 1
ATOM 4780 O O . LYS B 1 130 ? 16.656 -32.125 -13.852 1 96.31 130 LYS B O 1
ATOM 4785 N N . TRP B 1 131 ? 17.328 -32.531 -15.93 1 97 131 TRP B N 1
ATOM 4786 C CA . TRP B 1 131 ? 18.391 -31.531 -15.906 1 97 131 TRP B CA 1
ATOM 4787 C C . TRP B 1 131 ? 18.375 -30.688 -17.172 1 97 131 TRP B C 1
ATOM 4789 O O . TRP B 1 131 ? 18.781 -31.172 -18.25 1 97 131 TRP B O 1
ATOM 4799 N N . PRO B 1 132 ? 17.953 -29.438 -17.062 1 95.75 132 PRO B N 1
ATOM 4800 C CA . PRO B 1 132 ? 18.016 -28.594 -18.266 1 95.75 132 PRO B CA 1
ATOM 4801 C C . PRO B 1 132 ? 19.438 -28.297 -18.703 1 95.75 132 PRO B C 1
ATOM 4803 O O . PRO B 1 132 ? 20.266 -27.844 -17.906 1 95.75 132 PRO B O 1
ATOM 4806 N N . ILE B 1 133 ? 19.734 -28.547 -19.938 1 95.81 133 ILE B N 1
ATOM 4807 C CA . ILE B 1 133 ? 21.062 -28.344 -20.5 1 95.81 133 ILE B CA 1
ATOM 4808 C C . ILE B 1 133 ? 21.094 -27.047 -21.312 1 95.81 133 ILE B C 1
ATOM 4810 O O . ILE B 1 133 ? 22.078 -26.297 -21.234 1 95.81 133 ILE B O 1
ATOM 4814 N N . PHE B 1 134 ? 20.062 -26.875 -22.062 1 96.44 134 PHE B N 1
ATOM 4815 C CA . PHE B 1 134 ? 19.953 -25.688 -22.891 1 96.44 134 PHE B CA 1
ATOM 4816 C C . PHE B 1 134 ? 18.516 -25.188 -22.938 1 96.44 134 PHE B C 1
ATOM 4818 O O . PHE B 1 134 ? 17.594 -25.938 -23.281 1 96.44 134 PHE B O 1
ATOM 4825 N N . THR B 1 135 ? 18.344 -23.938 -22.578 1 96.06 135 THR B N 1
ATOM 4826 C CA . THR B 1 135 ? 17.016 -23.359 -22.578 1 96.06 135 THR B CA 1
ATOM 4827 C C . THR B 1 135 ? 16.984 -22.031 -23.344 1 96.06 135 THR B C 1
ATOM 4829 O O . THR B 1 135 ? 16.281 -21.094 -22.953 1 96.06 135 THR B O 1
ATOM 4832 N N . GLY B 1 136 ? 17.844 -21.844 -24.312 1 95.19 136 GLY B N 1
ATOM 4833 C CA . GLY B 1 136 ? 17.875 -20.656 -25.141 1 95.19 136 GLY B CA 1
ATOM 4834 C C . GLY B 1 136 ? 18.234 -19.406 -24.375 1 95.19 136 GLY B C 1
ATOM 4835 O O . GLY B 1 136 ? 17.906 -18.297 -24.797 1 95.19 136 GLY B O 1
ATOM 4836 N N . GLY B 1 137 ? 18.766 -19.547 -23.156 1 95.88 137 GLY B N 1
ATOM 4837 C CA . GLY B 1 137 ? 19.141 -18.406 -22.344 1 95.88 137 GLY B CA 1
ATOM 4838 C C . GLY B 1 137 ? 18.109 -18.031 -21.297 1 95.88 137 GLY B C 1
ATOM 4839 O O . GLY B 1 137 ? 18.312 -17.094 -20.531 1 95.88 137 GLY B O 1
ATOM 4840 N N . LYS B 1 138 ? 17 -18.719 -21.234 1 96 138 LYS B N 1
ATOM 4841 C CA . LYS B 1 138 ? 15.906 -18.438 -20.312 1 96 138 LYS B CA 1
ATOM 4842 C C . LYS B 1 138 ? 16.375 -18.5 -18.875 1 96 138 LYS B C 1
ATOM 4844 O O . LYS B 1 138 ? 16.109 -17.594 -18.078 1 96 138 LYS B O 1
ATOM 4849 N N . ILE B 1 139 ? 17.156 -19.547 -18.5 1 96.56 139 ILE B N 1
ATOM 4850 C CA . ILE B 1 139 ? 17.625 -19.719 -17.125 1 96.56 139 ILE B CA 1
ATOM 4851 C C . ILE B 1 139 ? 18.625 -18.625 -16.781 1 96.56 139 ILE B C 1
ATOM 4853 O O . ILE B 1 139 ? 18.547 -18.031 -15.703 1 96.56 139 ILE B O 1
ATOM 4857 N N . ARG B 1 140 ? 19.516 -18.359 -17.734 1 96.88 140 ARG B N 1
ATOM 4858 C CA . ARG B 1 140 ? 20.484 -17.297 -17.516 1 96.88 140 ARG B CA 1
ATOM 4859 C C . ARG B 1 140 ? 19.797 -15.953 -17.281 1 96.88 140 ARG B C 1
ATOM 4861 O O . ARG B 1 140 ? 20.156 -15.211 -16.375 1 96.88 140 ARG B O 1
ATOM 4868 N N . ALA B 1 141 ? 18.797 -15.656 -18.109 1 96.75 141 ALA B N 1
ATOM 4869 C CA . ALA B 1 141 ? 18.047 -14.414 -17.984 1 96.75 141 ALA B CA 1
ATOM 4870 C C . ALA B 1 141 ? 17.266 -14.375 -16.672 1 96.75 141 ALA B C 1
ATOM 4872 O O . ALA B 1 141 ? 17.188 -13.328 -16.016 1 96.75 141 ALA B O 1
ATOM 4873 N N . ALA B 1 142 ? 16.688 -15.453 -16.266 1 95.44 142 ALA B N 1
ATOM 4874 C CA . ALA B 1 142 ? 15.93 -15.539 -15.016 1 95.44 142 ALA B CA 1
ATOM 4875 C C . ALA B 1 142 ? 16.828 -15.312 -13.805 1 95.44 142 ALA B C 1
ATOM 4877 O O . ALA B 1 142 ? 16.453 -14.602 -12.867 1 95.44 142 ALA B O 1
ATOM 4878 N N . VAL B 1 143 ? 18.062 -15.953 -13.82 1 96.75 143 VAL B N 1
ATOM 4879 C CA . VAL B 1 143 ? 19.016 -15.797 -12.734 1 96.75 143 VAL B CA 1
ATOM 4880 C C . VAL B 1 143 ? 19.484 -14.344 -12.656 1 96.75 143 VAL B C 1
ATOM 4882 O O . VAL B 1 143 ? 19.547 -13.758 -11.578 1 96.75 143 VAL B O 1
ATOM 4885 N N . ALA B 1 144 ? 19.734 -13.797 -13.82 1 97.69 144 ALA B N 1
ATOM 4886 C CA . ALA B 1 144 ? 20.125 -12.391 -13.867 1 97.69 144 ALA B CA 1
ATOM 4887 C C . ALA B 1 144 ? 19.016 -11.5 -13.336 1 97.69 144 ALA B C 1
ATOM 4889 O O . ALA B 1 144 ? 19.266 -10.547 -12.586 1 97.69 144 ALA B O 1
ATOM 4890 N N . ALA B 1 145 ? 17.766 -11.734 -13.719 1 96.31 145 ALA B N 1
ATOM 4891 C CA . ALA B 1 145 ? 16.609 -10.984 -13.227 1 96.31 145 ALA B CA 1
ATOM 4892 C C . ALA B 1 145 ? 16.5 -11.078 -11.711 1 96.31 145 ALA B C 1
ATOM 4894 O O . ALA B 1 145 ? 16.188 -10.086 -11.047 1 96.31 145 ALA B O 1
ATOM 4895 N N . GLY B 1 146 ? 16.719 -12.281 -11.188 1 96.81 146 GLY B N 1
ATOM 4896 C CA . GLY B 1 146 ? 16.703 -12.461 -9.742 1 96.81 146 GLY B CA 1
ATOM 4897 C C . GLY B 1 146 ? 17.719 -11.602 -9.016 1 96.81 146 GLY B C 1
ATOM 4898 O O . GLY B 1 146 ? 17.406 -10.984 -7.996 1 96.81 146 GLY B O 1
ATOM 4899 N N . LYS B 1 147 ? 18.938 -11.562 -9.547 1 97.75 147 LYS B N 1
ATOM 4900 C CA . LYS B 1 147 ? 19.984 -10.742 -8.961 1 97.75 147 LYS B CA 1
ATOM 4901 C C . LYS B 1 147 ? 19.594 -9.266 -8.977 1 97.75 147 LYS B C 1
ATOM 4903 O O . LYS B 1 147 ? 19.828 -8.547 -8.008 1 97.75 147 LYS B O 1
ATOM 4908 N N . ILE B 1 148 ? 19.031 -8.844 -10.117 1 97.75 148 ILE B N 1
ATOM 4909 C CA . ILE B 1 148 ? 18.594 -7.453 -10.258 1 97.75 148 ILE B CA 1
ATOM 4910 C C . ILE B 1 148 ? 17.484 -7.156 -9.242 1 97.75 148 ILE B C 1
ATOM 4912 O O . ILE B 1 148 ? 17.484 -6.094 -8.617 1 97.75 148 ILE B O 1
ATOM 4916 N N . GLN B 1 149 ? 16.609 -8.102 -9.062 1 96.5 149 GLN B N 1
ATOM 4917 C CA . GLN B 1 149 ? 15.531 -7.93 -8.094 1 96.5 149 GLN B CA 1
ATOM 4918 C C . GLN B 1 149 ? 16.078 -7.789 -6.676 1 96.5 149 GLN B C 1
ATOM 4920 O O . GLN B 1 149 ? 15.57 -7.004 -5.875 1 96.5 149 GLN B O 1
ATOM 4925 N N . SER B 1 150 ? 17.078 -8.586 -6.336 1 97.56 150 SER B N 1
ATOM 4926 C CA . SER B 1 150 ? 17.75 -8.469 -5.039 1 97.56 150 SER B CA 1
ATOM 4927 C C . SER B 1 150 ? 18.375 -7.086 -4.867 1 97.56 150 SER B C 1
ATOM 4929 O O . SER B 1 150 ? 18.266 -6.484 -3.795 1 97.56 150 SER B O 1
ATOM 4931 N N . GLU B 1 151 ? 18.984 -6.613 -5.922 1 97.56 151 GLU B N 1
ATOM 4932 C CA . GLU B 1 151 ? 19.578 -5.281 -5.875 1 97.56 151 GLU B CA 1
ATOM 4933 C C . GLU B 1 151 ? 18.516 -4.203 -5.699 1 97.56 151 GLU B C 1
ATOM 4935 O O . GLU B 1 151 ? 18.719 -3.234 -4.961 1 97.56 151 GLU B O 1
ATOM 4940 N N . ILE B 1 152 ? 17.406 -4.309 -6.371 1 96.06 152 ILE B N 1
ATOM 4941 C CA . ILE B 1 152 ? 16.312 -3.365 -6.23 1 96.06 152 ILE B CA 1
ATOM 4942 C C . ILE B 1 152 ? 15.844 -3.32 -4.777 1 96.06 152 ILE B C 1
ATOM 4944 O O . ILE B 1 152 ? 15.617 -2.24 -4.223 1 96.06 152 ILE B O 1
ATOM 4948 N N . ALA B 1 153 ? 15.727 -4.496 -4.133 1 96.25 153 ALA B N 1
ATOM 4949 C CA . ALA B 1 153 ? 15.305 -4.574 -2.738 1 96.25 153 ALA B CA 1
ATOM 4950 C C . ALA B 1 153 ? 16.328 -3.916 -1.816 1 96.25 153 ALA B C 1
ATOM 4952 O O . ALA B 1 153 ? 15.961 -3.262 -0.837 1 96.25 153 ALA B O 1
ATOM 4953 N N . ARG B 1 154 ? 17.578 -4.09 -2.143 1 96.81 154 ARG B N 1
ATOM 4954 C CA . ARG B 1 154 ? 18.641 -3.459 -1.361 1 96.81 154 ARG B CA 1
ATOM 4955 C C . ARG B 1 154 ? 18.562 -1.938 -1.446 1 96.81 154 ARG B C 1
ATOM 4957 O O . ARG B 1 154 ? 18.656 -1.249 -0.428 1 96.81 154 ARG B O 1
ATOM 4964 N N . ILE B 1 155 ? 18.344 -1.447 -2.666 1 96.25 155 ILE B N 1
ATOM 4965 C CA . ILE B 1 155 ? 18.234 -0.007 -2.869 1 96.25 155 ILE B CA 1
ATOM 4966 C C . ILE B 1 155 ? 16.984 0.52 -2.17 1 96.25 155 ILE B C 1
ATOM 4968 O O . ILE B 1 155 ? 17 1.626 -1.624 1 96.25 155 ILE B O 1
ATOM 4972 N N . GLU B 1 156 ? 15.922 -0.248 -2.143 1 95.94 156 GLU B N 1
ATOM 4973 C CA . GLU B 1 156 ? 14.711 0.14 -1.43 1 95.94 156 GLU B CA 1
ATOM 4974 C C . GLU B 1 156 ? 14.969 0.274 0.068 1 95.94 156 GLU B C 1
ATOM 4976 O O . GLU B 1 156 ? 14.445 1.187 0.713 1 95.94 156 GLU B O 1
ATOM 4981 N N . SER B 1 157 ? 15.727 -0.665 0.615 1 96.38 157 SER B N 1
ATOM 4982 C CA . SER B 1 157 ? 16.109 -0.588 2.021 1 96.38 157 SER B CA 1
ATOM 4983 C C . SER B 1 157 ? 16.922 0.667 2.303 1 96.38 157 SER B C 1
ATOM 4985 O O . SER B 1 157 ? 16.688 1.359 3.295 1 96.38 157 SER B O 1
ATOM 4987 N N . GLN B 1 158 ? 17.828 0.994 1.417 1 95.31 158 GLN B N 1
ATOM 4988 C CA . GLN B 1 158 ? 18.641 2.195 1.555 1 95.31 158 GLN B CA 1
ATOM 4989 C C . GLN B 1 158 ? 17.781 3.455 1.455 1 95.31 158 GLN B C 1
ATOM 4991 O O . GLN B 1 158 ? 18 4.418 2.191 1 95.31 158 GLN B O 1
ATOM 4996 N N . LYS B 1 159 ? 16.859 3.455 0.534 1 95.81 159 LYS B N 1
ATOM 4997 C CA . LYS B 1 159 ? 15.922 4.562 0.373 1 95.81 159 LYS B CA 1
ATOM 4998 C C . LYS B 1 159 ? 15.141 4.812 1.661 1 95.81 159 LYS B C 1
ATOM 5000 O O . LYS B 1 159 ? 15.008 5.953 2.102 1 95.81 159 LYS B O 1
ATOM 5005 N N . THR B 1 160 ? 14.727 3.73 2.258 1 96.44 160 THR B N 1
ATOM 5006 C CA . THR B 1 160 ? 13.977 3.836 3.506 1 96.44 160 THR B CA 1
ATOM 5007 C C . THR B 1 160 ? 14.852 4.414 4.613 1 96.44 160 THR B C 1
ATOM 5009 O O . THR B 1 160 ? 14.406 5.266 5.383 1 96.44 160 THR B O 1
ATOM 5012 N N . GLU B 1 161 ? 16.047 3.953 4.645 1 96.06 161 GLU B N 1
ATOM 5013 C CA . GLU B 1 161 ? 16.969 4.469 5.645 1 96.06 161 GLU B CA 1
ATOM 5014 C C . GLU B 1 161 ? 17.203 5.969 5.461 1 96.06 161 GLU B C 1
ATOM 5016 O O . GLU B 1 161 ? 17.172 6.73 6.43 1 96.06 161 GLU B O 1
ATOM 5021 N N . SER B 1 162 ? 17.422 6.391 4.238 1 96.44 162 SER B N 1
ATOM 5022 C CA . SER B 1 162 ? 17.625 7.805 3.949 1 96.44 162 SER B CA 1
ATOM 5023 C C . SER B 1 162 ? 16.391 8.625 4.332 1 96.44 162 SER B C 1
ATOM 5025 O O . SER B 1 162 ? 16.516 9.719 4.887 1 96.44 162 SER B O 1
ATOM 5027 N N . LYS B 1 163 ? 15.242 8.086 4.07 1 97.12 163 LYS B N 1
ATOM 5028 C CA . LYS B 1 163 ? 14 8.758 4.445 1 97.12 163 LYS B CA 1
ATOM 5029 C C . LYS B 1 163 ? 13.875 8.867 5.961 1 97.12 163 LYS B C 1
ATOM 5031 O O . LYS B 1 163 ? 13.406 9.891 6.477 1 97.12 163 LYS B O 1
ATOM 5036 N N . LEU B 1 164 ? 14.32 7.805 6.621 1 97.38 164 LEU B N 1
ATOM 5037 C CA . LEU B 1 164 ? 14.266 7.812 8.078 1 97.38 164 LEU B CA 1
ATOM 5038 C C . LEU B 1 164 ? 15.211 8.859 8.656 1 97.38 164 LEU B C 1
ATOM 5040 O O . LEU B 1 164 ? 14.898 9.5 9.656 1 97.38 164 LEU B O 1
ATOM 5044 N N . ILE B 1 165 ? 16.328 9.047 8.023 1 97.94 165 ILE B N 1
ATOM 5045 C CA . ILE B 1 165 ? 17.281 10.062 8.484 1 97.94 165 ILE B CA 1
ATOM 5046 C C . ILE B 1 165 ? 16.656 11.453 8.328 1 97.94 165 ILE B C 1
ATOM 5048 O O . ILE B 1 165 ? 16.734 12.273 9.25 1 97.94 165 ILE B O 1
ATOM 5052 N N . SER B 1 166 ? 16.031 11.758 7.199 1 98.06 166 SER B N 1
ATOM 5053 C CA . SER B 1 166 ? 15.352 13.031 6.992 1 98.06 166 SER B CA 1
ATOM 5054 C C . SER B 1 166 ? 14.195 13.219 7.973 1 98.06 166 SER B C 1
ATOM 5056 O O . SER B 1 166 ? 13.984 14.312 8.5 1 98.06 166 SER B O 1
ATOM 5058 N N . GLU B 1 167 ? 13.5 12.117 8.188 1 97.62 167 GLU B N 1
ATOM 5059 C CA . GLU B 1 167 ? 12.406 12.172 9.148 1 97.62 167 GLU B CA 1
ATOM 5060 C C . GLU B 1 167 ? 12.922 12.438 10.562 1 97.62 167 GLU B C 1
ATOM 5062 O O . GLU B 1 167 ? 12.328 13.219 11.312 1 97.62 167 GLU B O 1
ATOM 5067 N N . LEU B 1 168 ? 14 11.805 10.898 1 98 168 LEU B N 1
ATOM 5068 C CA . LEU B 1 168 ? 14.617 12.039 12.203 1 98 168 LEU B CA 1
ATOM 5069 C C . LEU B 1 168 ? 15.031 13.5 12.352 1 98 168 LEU B C 1
ATOM 5071 O O . LEU B 1 168 ? 14.758 14.125 13.375 1 98 168 LEU B O 1
ATOM 5075 N N . ALA B 1 169 ? 15.664 14.008 11.32 1 98.38 169 ALA B N 1
ATOM 5076 C CA . ALA B 1 169 ? 16.062 15.414 11.344 1 98.38 169 ALA B CA 1
ATOM 5077 C C . ALA B 1 169 ? 14.844 16.312 11.539 1 98.38 169 ALA B C 1
ATOM 5079 O O . ALA B 1 169 ? 14.867 17.219 12.375 1 98.38 169 ALA B O 1
ATOM 5080 N N . GLU B 1 170 ? 13.828 16.047 10.828 1 98.12 170 GLU B N 1
ATOM 5081 C CA . GLU B 1 170 ? 12.609 16.828 10.938 1 98.12 170 GLU B CA 1
ATOM 5082 C C . GLU B 1 170 ? 12.031 16.766 12.344 1 98.12 170 GLU B C 1
ATOM 5084 O O . GLU B 1 170 ? 11.695 17.797 12.938 1 98.12 170 GLU B O 1
ATOM 5089 N N . ARG B 1 171 ? 11.977 15.562 12.883 1 97.5 171 ARG B N 1
ATOM 5090 C CA . ARG B 1 171 ? 11.375 15.398 14.203 1 97.5 171 ARG B CA 1
ATOM 5091 C C . ARG B 1 171 ? 12.258 15.984 15.289 1 97.5 171 ARG B C 1
ATOM 5093 O O . ARG B 1 171 ? 11.766 16.594 16.234 1 97.5 171 ARG B O 1
ATOM 5100 N N . TYR B 1 172 ? 13.562 15.797 15.188 1 97.81 172 TYR B N 1
ATOM 5101 C CA . TYR B 1 172 ? 14.508 16.312 16.172 1 97.81 172 TYR B CA 1
ATOM 5102 C C . TYR B 1 172 ? 14.461 17.828 16.234 1 97.81 172 TYR B C 1
ATOM 5104 O O . TYR B 1 172 ? 14.281 18.422 17.312 1 97.81 172 TYR B O 1
ATOM 5112 N N . PHE B 1 173 ? 14.523 18.422 15.102 1 98.44 173 PHE B N 1
ATOM 5113 C CA . PHE B 1 173 ? 14.609 19.875 15.086 1 98.44 173 PHE B CA 1
ATOM 5114 C C . PHE B 1 173 ? 13.219 20.5 15.227 1 98.44 173 PHE B C 1
ATOM 5116 O O . PHE B 1 173 ? 13.094 21.641 15.648 1 98.44 173 PHE B O 1
ATOM 5123 N N . GLN B 1 174 ? 12.203 19.719 14.906 1 97.81 174 GLN B N 1
ATOM 5124 C CA . GLN B 1 174 ? 10.859 20.156 15.266 1 97.81 174 GLN B CA 1
ATOM 5125 C C . GLN B 1 174 ? 10.695 20.25 16.781 1 97.81 174 GLN B C 1
ATOM 5127 O O . GLN B 1 174 ? 10 21.141 17.281 1 97.81 174 GLN B O 1
ATOM 5132 N N . THR B 1 175 ? 11.289 19.328 17.469 1 97.44 175 THR B N 1
ATOM 5133 C CA . THR B 1 175 ? 11.266 19.375 18.922 1 97.44 175 THR B CA 1
ATOM 5134 C C . THR B 1 175 ? 12.031 20.594 19.438 1 97.44 175 THR B C 1
ATOM 5136 O O . THR B 1 175 ? 11.578 21.266 20.359 1 97.44 175 THR B O 1
ATOM 5139 N N . GLN B 1 176 ? 13.133 20.891 18.797 1 98.12 176 GLN B N 1
ATOM 5140 C CA . GLN B 1 176 ? 13.898 22.078 19.156 1 98.12 176 GLN B CA 1
ATOM 5141 C C . GLN B 1 176 ? 13.094 23.359 18.891 1 98.12 176 GLN B C 1
ATOM 5143 O O . GLN B 1 176 ? 13.133 24.297 19.688 1 98.12 176 GLN B O 1
ATOM 5148 N N . LEU B 1 177 ? 12.398 23.328 17.75 1 98.12 177 LEU B N 1
ATOM 5149 C CA . LEU B 1 177 ? 11.539 24.469 17.438 1 98.12 177 LEU B CA 1
ATOM 5150 C C . LEU B 1 177 ? 10.453 24.641 18.484 1 98.12 177 LEU B C 1
ATOM 5152 O O . LEU B 1 177 ? 10.188 25.75 18.953 1 98.12 177 LEU B O 1
ATOM 5156 N N . ALA B 1 178 ? 9.852 23.531 18.859 1 97.44 178 ALA B N 1
ATOM 5157 C CA . ALA B 1 178 ? 8.797 23.578 19.875 1 97.44 178 ALA B CA 1
ATOM 5158 C C . ALA B 1 178 ? 9.328 24.094 21.203 1 97.44 178 ALA B C 1
ATOM 5160 O O . ALA B 1 178 ? 8.672 24.891 21.875 1 97.44 178 ALA B O 1
ATOM 5161 N N . ASN B 1 179 ? 10.508 23.719 21.578 1 96.81 179 ASN B N 1
ATOM 5162 C CA . ASN B 1 179 ? 11.148 24.203 22.797 1 96.81 179 ASN B CA 1
ATOM 5163 C C . ASN B 1 179 ? 11.414 25.703 22.75 1 96.81 179 ASN B C 1
ATOM 5165 O O . ASN B 1 179 ? 11.109 26.422 23.703 1 96.81 179 ASN B O 1
ATOM 5169 N N . ALA B 1 180 ? 11.953 26.109 21.625 1 97.12 180 ALA B N 1
ATOM 5170 C CA . ALA B 1 180 ? 12.242 27.531 21.453 1 97.12 180 ALA B CA 1
ATOM 5171 C C . ALA B 1 180 ? 10.961 28.359 21.484 1 97.12 180 ALA B C 1
ATOM 5173 O O . ALA B 1 180 ? 10.914 29.422 22.109 1 97.12 180 ALA B O 1
ATOM 5174 N N . ALA B 1 181 ? 9.969 27.859 20.797 1 97.12 181 ALA B N 1
ATOM 5175 C CA . ALA B 1 181 ? 8.688 28.562 20.766 1 97.12 181 ALA B CA 1
ATOM 5176 C C . ALA B 1 181 ? 8.078 28.656 22.172 1 97.12 181 ALA B C 1
ATOM 5178 O O . ALA B 1 181 ? 7.504 29.688 22.531 1 97.12 181 ALA B O 1
ATOM 5179 N N . PHE B 1 182 ? 8.203 27.625 22.938 1 97.06 182 PHE B N 1
ATOM 5180 C CA . PHE B 1 182 ? 7.707 27.625 24.297 1 97.06 182 PHE B CA 1
ATOM 5181 C C . PHE B 1 182 ? 8.383 28.719 25.125 1 97.06 182 PHE B C 1
ATOM 5183 O O . PHE B 1 182 ? 7.711 29.469 25.844 1 97.06 182 PHE B O 1
ATOM 5190 N N . GLN B 1 183 ? 9.648 28.844 25 1 97.06 183 GLN B N 1
ATOM 5191 C CA . GLN B 1 183 ? 10.391 29.859 25.75 1 97.06 183 GLN B CA 1
ATOM 5192 C C . GLN B 1 183 ? 9.977 31.266 25.328 1 97.06 183 GLN B C 1
ATOM 5194 O O . GLN B 1 183 ? 9.812 32.125 26.188 1 97.06 183 GLN B O 1
ATOM 5199 N N . VAL B 1 184 ? 9.812 31.422 24.031 1 96.69 184 VAL B N 1
ATOM 5200 C CA . VAL B 1 184 ? 9.398 32.719 23.531 1 96.69 184 VAL B CA 1
ATOM 5201 C C . VAL B 1 184 ? 8.008 33.062 24.062 1 96.69 184 VAL B C 1
ATOM 5203 O O . VAL B 1 184 ? 7.762 34.188 24.5 1 96.69 184 VAL B O 1
ATOM 5206 N N . ARG B 1 185 ? 7.125 32.125 24.047 1 96.62 185 ARG B N 1
ATOM 5207 C CA . ARG B 1 185 ? 5.758 32.344 24.5 1 96.62 185 ARG B CA 1
ATOM 5208 C C . ARG B 1 185 ? 5.719 32.562 26.016 1 96.62 185 ARG B C 1
ATOM 5210 O O . ARG B 1 185 ? 4.906 33.344 26.5 1 96.62 185 ARG B O 1
ATOM 5217 N N . LYS B 1 186 ? 6.555 31.891 26.734 1 96.56 186 LYS B N 1
ATOM 5218 C CA . LYS B 1 186 ? 6.652 32.094 28.172 1 96.56 186 LYS B CA 1
ATOM 5219 C C . LYS B 1 186 ? 7.098 33.531 28.484 1 96.56 186 LYS B C 1
ATOM 5221 O O . LYS B 1 186 ? 6.547 34.188 29.375 1 96.56 186 LYS B O 1
ATOM 5226 N N . GLN B 1 187 ? 8.047 34 27.75 1 95.12 187 GLN B N 1
ATOM 5227 C CA . GLN B 1 187 ? 8.508 35.375 27.906 1 95.12 187 GLN B CA 1
ATOM 5228 C C . GLN B 1 187 ? 7.41 36.375 27.547 1 95.12 187 GLN B C 1
ATOM 5230 O O . GLN B 1 187 ? 7.246 37.406 28.219 1 95.12 187 GLN B O 1
ATOM 5235 N N . ALA B 1 188 ? 6.703 36.062 26.484 1 93.88 188 ALA B N 1
ATOM 5236 C CA . ALA B 1 188 ? 5.594 36.906 26.078 1 93.88 188 ALA B CA 1
ATOM 5237 C C . ALA B 1 188 ? 4.516 36.969 27.156 1 93.88 188 ALA B C 1
ATOM 5239 O O . ALA B 1 188 ? 3.918 38.031 27.391 1 93.88 188 ALA B O 1
ATOM 5240 N N . LEU B 1 189 ? 4.242 35.875 27.797 1 95.31 189 LEU B N 1
ATOM 5241 C CA . LEU B 1 189 ? 3.27 35.844 28.891 1 95.31 189 LEU B CA 1
ATOM 5242 C C . LEU B 1 189 ? 3.725 36.719 30.047 1 95.31 189 LEU B C 1
ATOM 5244 O O . LEU B 1 189 ? 2.938 37.5 30.594 1 95.31 189 LEU B O 1
ATOM 5248 N N . GLN B 1 190 ? 4.969 36.625 30.422 1 95.19 190 GLN B N 1
ATOM 5249 C CA . GLN B 1 190 ? 5.516 37.438 31.5 1 95.19 190 GLN B CA 1
ATOM 5250 C C . GLN B 1 190 ? 5.387 38.938 31.188 1 95.19 190 GLN B C 1
ATOM 5252 O O . GLN B 1 190 ? 5.023 39.719 32.062 1 95.19 190 GLN B O 1
ATOM 5257 N N . THR B 1 191 ? 5.664 39.25 29.969 1 91 191 THR B N 1
ATOM 5258 C CA . THR B 1 191 ? 5.559 40.625 29.531 1 91 191 THR B CA 1
ATOM 5259 C C . THR B 1 191 ? 4.109 41.094 29.594 1 91 191 THR B C 1
ATOM 5261 O O . THR B 1 191 ? 3.836 42.219 30.016 1 91 191 THR B O 1
ATOM 5264 N N . ALA B 1 192 ? 3.211 40.25 29.109 1 91.69 192 ALA B N 1
ATOM 5265 C CA . ALA B 1 192 ? 1.789 40.594 29.141 1 91.69 192 ALA B CA 1
ATOM 5266 C C . ALA B 1 192 ? 1.303 40.781 30.578 1 91.69 192 ALA B C 1
ATOM 5268 O O . ALA B 1 192 ? 0.5 41.656 30.859 1 91.69 192 ALA B O 1
ATOM 5269 N N . GLU B 1 193 ? 1.765 40 31.469 1 94.38 193 GLU B N 1
ATOM 5270 C CA . GLU B 1 193 ? 1.392 40.094 32.875 1 94.38 193 GLU B CA 1
ATOM 5271 C C . GLU B 1 193 ? 1.89 41.406 33.5 1 94.38 193 GLU B C 1
ATOM 5273 O O . GLU B 1 193 ? 1.169 42.031 34.25 1 94.38 193 GLU B O 1
ATOM 5278 N N . ASN B 1 194 ? 3.105 41.781 33.188 1 91.12 194 ASN B N 1
ATOM 5279 C CA . ASN B 1 194 ? 3.643 43.031 33.656 1 91.12 194 ASN B CA 1
ATOM 5280 C C . ASN B 1 194 ? 2.836 44.219 33.125 1 91.12 194 ASN B C 1
ATOM 5282 O O . ASN B 1 194 ? 2.576 45.188 33.844 1 91.12 194 ASN B O 1
ATOM 5286 N N . HIS B 1 195 ? 2.51 44.094 31.844 1 87.06 195 HIS B N 1
ATOM 5287 C CA . HIS B 1 195 ? 1.697 45.156 31.25 1 87.06 195 HIS B CA 1
ATOM 5288 C C . HIS B 1 195 ? 0.335 45.25 31.938 1 87.06 195 HIS B C 1
ATOM 5290 O O . HIS B 1 195 ? -0.174 46.344 32.156 1 87.06 195 HIS B O 1
ATOM 5296 N N . LEU B 1 196 ? -0.294 44.094 32.188 1 90.75 196 LEU B N 1
ATOM 5297 C CA . LEU B 1 196 ? -1.578 44.094 32.875 1 90.75 196 LEU B CA 1
ATOM 5298 C C . LEU B 1 196 ? -1.459 44.75 34.25 1 90.75 196 LEU B C 1
ATOM 5300 O O . LEU B 1 196 ? -2.318 45.531 34.656 1 90.75 196 LEU B O 1
ATOM 5304 N N . TYR B 1 197 ? -0.416 44.469 34.969 1 91.31 197 TYR B N 1
ATOM 5305 C CA . TYR B 1 197 ? -0.172 45.062 36.281 1 91.31 197 TYR B CA 1
ATOM 5306 C C . TYR B 1 197 ? -0.1 46.562 36.219 1 91.31 197 TYR B C 1
ATOM 5308 O O . TYR B 1 197 ? -0.745 47.281 37 1 91.31 197 TYR B O 1
ATOM 5316 N N . ASN B 1 198 ? 0.632 47.094 35.281 1 86 198 ASN B N 1
ATOM 5317 C CA . ASN B 1 198 ? 0.776 48.531 35.094 1 86 198 ASN B CA 1
ATOM 5318 C C . ASN B 1 198 ? -0.544 49.156 34.688 1 86 198 ASN B C 1
ATOM 5320 O O . ASN B 1 198 ? -0.886 50.25 35.156 1 86 198 ASN B O 1
ATOM 5324 N N . ALA B 1 199 ? -1.201 48.438 33.719 1 87.06 199 ALA B N 1
ATOM 5325 C CA . ALA B 1 199 ? -2.484 48.969 33.25 1 87.06 199 ALA B CA 1
ATOM 5326 C C . ALA B 1 199 ? -3.486 49.062 34.406 1 87.06 199 ALA B C 1
ATOM 5328 O O . ALA B 1 199 ? -4.242 50.031 34.5 1 87.06 199 ALA B O 1
ATOM 5329 N N . GLN B 1 200 ? -3.508 48.125 35.281 1 91.06 200 GLN B N 1
ATOM 5330 C CA . GLN B 1 200 ? -4.418 48.125 36.438 1 91.06 200 GLN B CA 1
ATOM 5331 C C . GLN B 1 200 ? -4.074 49.219 37.406 1 91.06 200 GLN B C 1
ATOM 5333 O O . GLN B 1 200 ? -4.969 49.844 38 1 91.06 200 GLN B O 1
ATOM 5338 N N . LYS B 1 201 ? -2.834 49.5 37.594 1 89.06 201 LYS B N 1
ATOM 5339 C CA . LYS B 1 201 ? -2.398 50.594 38.469 1 89.06 201 LYS B CA 1
ATOM 5340 C C . LYS B 1 201 ? -2.828 51.938 37.938 1 89.06 201 LYS B C 1
ATOM 5342 O O . LYS B 1 201 ? -3.291 52.812 38.656 1 89.06 201 LYS B O 1
ATOM 5347 N N . LEU B 1 202 ? -2.662 52.156 36.656 1 87.06 202 LEU B N 1
ATOM 5348 C CA . LEU B 1 202 ? -3.045 53.406 36.031 1 87.06 202 LEU B CA 1
ATOM 5349 C C . LEU B 1 202 ? -4.559 53.594 36.062 1 87.06 202 LEU B C 1
ATOM 5351 O O . LEU B 1 202 ? -5.047 54.719 36.219 1 87.06 202 LEU B O 1
ATOM 5355 N N . GLU B 1 203 ? -5.258 52.438 35.844 1 89.5 203 GLU B N 1
ATOM 5356 C CA . GLU B 1 203 ? -6.711 52.5 35.906 1 89.5 203 GLU B CA 1
ATOM 5357 C C . GLU B 1 203 ? -7.168 52.906 37.312 1 89.5 203 GLU B C 1
ATOM 5359 O O . GLU B 1 203 ? -8.055 53.75 37.469 1 89.5 203 GLU B O 1
ATOM 5364 N N . ALA B 1 204 ? -6.535 52.438 38.312 1 91.5 204 ALA B N 1
ATOM 5365 C CA . ALA B 1 204 ? -6.875 52.719 39.688 1 91.5 204 ALA B CA 1
ATOM 5366 C C . ALA B 1 204 ? -6.629 54.188 40.031 1 91.5 204 ALA B C 1
ATOM 5368 O O . ALA B 1 204 ? -7.336 54.781 40.844 1 91.5 204 ALA B O 1
ATOM 5369 N N . ASN B 1 205 ? -5.707 54.812 39.344 1 89.75 205 ASN B N 1
ATOM 5370 C CA . ASN B 1 205 ? -5.367 56.219 39.594 1 89.75 205 ASN B CA 1
ATOM 5371 C C . ASN B 1 205 ? -6.125 57.156 38.625 1 89.75 205 ASN B C 1
ATOM 5373 O O . ASN B 1 205 ? -5.848 58.344 38.562 1 89.75 205 ASN B O 1
ATOM 5377 N N . GLY B 1 206 ? -7.055 56.531 37.75 1 87.06 206 GLY B N 1
ATOM 5378 C CA . GLY B 1 206 ? -7.898 57.312 36.875 1 87.06 206 GLY B CA 1
ATOM 5379 C C . GLY B 1 206 ? -7.168 57.781 35.625 1 87.06 206 GLY B C 1
ATOM 5380 O O . GLY B 1 206 ? -7.648 58.656 34.906 1 87.06 206 GLY B O 1
ATOM 5381 N N . MET B 1 207 ? -6.039 57.156 35.375 1 82.62 207 MET B N 1
ATOM 5382 C CA . MET B 1 207 ? -5.191 57.594 34.281 1 82.62 207 MET B CA 1
ATOM 5383 C C . MET B 1 207 ? -5.367 56.719 33.062 1 82.62 207 MET B C 1
ATOM 5385 O O . MET B 1 207 ? -4.785 56.969 32 1 82.62 207 MET B O 1
ATOM 5389 N N . LEU B 1 208 ? -6.176 55.625 33.156 1 84.94 208 LEU B N 1
ATOM 5390 C CA . LEU B 1 208 ? -6.406 54.688 32.062 1 84.94 208 LEU B CA 1
ATOM 5391 C C . LEU B 1 208 ? -7.867 54.25 32.031 1 84.94 208 LEU B C 1
ATOM 5393 O O . LEU B 1 208 ? -8.477 54 33.062 1 84.94 208 LEU B O 1
ATOM 5397 N N . ALA B 1 209 ? -8.367 54.219 30.844 1 84.62 209 ALA B N 1
ATOM 5398 C CA . ALA B 1 209 ? -9.758 53.781 30.688 1 84.62 209 ALA B CA 1
ATOM 5399 C C . ALA B 1 209 ? -9.922 52.312 31.016 1 84.62 209 ALA B C 1
ATOM 5401 O O . ALA B 1 209 ? -9.039 51.5 30.703 1 84.62 209 ALA B O 1
ATOM 5402 N N . PRO B 1 210 ? -11.062 51.938 31.594 1 85.81 210 PRO B N 1
ATOM 5403 C CA . PRO B 1 210 ? -11.305 50.531 31.938 1 85.81 210 PRO B CA 1
ATOM 5404 C C . PRO B 1 210 ? -11.195 49.594 30.734 1 85.81 210 PRO B C 1
ATOM 5406 O O . PRO B 1 210 ? -10.711 48.469 30.859 1 85.81 210 PRO B O 1
ATOM 5409 N N . VAL B 1 211 ? -11.555 49.969 29.594 1 84.75 211 VAL B N 1
ATOM 5410 C CA . VAL B 1 211 ? -11.516 49.156 28.391 1 84.75 211 VAL B CA 1
ATOM 5411 C C . VAL B 1 211 ? -10.07 48.781 28.062 1 84.75 211 VAL B C 1
ATOM 5413 O O . VAL B 1 211 ? -9.789 47.688 27.562 1 84.75 211 VAL B O 1
ATOM 5416 N N . GLU B 1 212 ? -9.234 49.656 28.391 1 83.38 212 GLU B N 1
ATOM 5417 C CA . GLU B 1 212 ? -7.812 49.406 28.141 1 83.38 212 GLU B CA 1
ATOM 5418 C C . GLU B 1 212 ? -7.254 48.375 29.094 1 83.38 212 GLU B C 1
ATOM 5420 O O . GLU B 1 212 ? -6.414 47.562 28.719 1 83.38 212 GLU B O 1
ATOM 5425 N N . ALA B 1 213 ? -7.707 48.438 30.297 1 86.69 213 ALA B N 1
ATOM 5426 C CA . ALA B 1 213 ? -7.32 47.406 31.266 1 86.69 213 ALA B CA 1
ATOM 5427 C C . ALA B 1 213 ? -7.879 46.031 30.875 1 86.69 213 ALA B C 1
ATOM 5429 O O . ALA B 1 213 ? -7.207 45 31.047 1 86.69 213 ALA B O 1
ATOM 5430 N N . MET B 1 214 ? -9.062 46.031 30.359 1 87.81 214 MET B N 1
ATOM 5431 C CA . MET B 1 214 ? -9.672 44.781 29.875 1 87.81 214 MET B CA 1
ATOM 5432 C C . MET B 1 214 ? -8.898 44.219 28.688 1 87.81 214 MET B C 1
ATOM 5434 O O . MET B 1 214 ? -8.797 43 28.547 1 87.81 214 MET B O 1
ATOM 5438 N N . GLN B 1 215 ? -8.406 45.062 27.875 1 86.19 215 GLN B N 1
ATOM 5439 C CA . GLN B 1 215 ? -7.594 44.656 26.75 1 86.19 215 GLN B CA 1
ATOM 5440 C C . GLN B 1 215 ? -6.324 43.938 27.219 1 86.19 215 GLN B C 1
ATOM 5442 O O . GLN B 1 215 ? -5.914 42.938 26.641 1 86.19 215 GLN B O 1
ATOM 5447 N N . ALA B 1 216 ? -5.727 44.531 28.203 1 87.19 216 ALA B N 1
ATOM 5448 C CA . ALA B 1 216 ? -4.535 43.906 28.781 1 87.19 216 ALA B CA 1
ATOM 5449 C C . ALA B 1 216 ? -4.859 42.531 29.375 1 87.19 216 ALA B C 1
ATOM 5451 O O . ALA B 1 216 ? -4.055 41.625 29.297 1 87.19 216 ALA B O 1
ATOM 5452 N N . GLN B 1 217 ? -6.031 42.438 29.953 1 89.69 217 GLN B N 1
ATOM 5453 C CA . GLN B 1 217 ? -6.465 41.188 30.531 1 89.69 217 GLN B CA 1
ATOM 5454 C C . GLN B 1 217 ? -6.652 40.125 29.438 1 89.69 217 GLN B C 1
ATOM 5456 O O . GLN B 1 217 ? -6.266 38.969 29.609 1 89.69 217 GLN B O 1
ATOM 5461 N N . THR B 1 218 ? -7.227 40.469 28.359 1 88.38 218 THR B N 1
ATOM 5462 C CA . THR B 1 218 ? -7.41 39.562 27.234 1 88.38 218 THR B CA 1
ATOM 5463 C C . THR B 1 218 ? -6.066 39.156 26.656 1 88.38 218 THR B C 1
ATOM 5465 O O . THR B 1 218 ? -5.895 38 26.234 1 88.38 218 THR B O 1
ATOM 5468 N N . ALA B 1 219 ? -5.16 40.031 26.594 1 87.75 219 ALA B N 1
ATOM 5469 C CA . ALA B 1 219 ? -3.82 39.719 26.094 1 87.75 219 ALA B CA 1
ATOM 5470 C C . ALA B 1 219 ? -3.143 38.688 26.953 1 87.75 219 ALA B C 1
ATOM 5472 O O . ALA B 1 219 ? -2.455 37.781 26.438 1 87.75 219 ALA B O 1
ATOM 5473 N N . VAL B 1 220 ? -3.285 38.812 28.281 1 91.31 220 VAL B N 1
ATOM 5474 C CA . VAL B 1 220 ? -2.723 37.812 29.188 1 91.31 220 VAL B CA 1
ATOM 5475 C C . VAL B 1 220 ? -3.385 36.469 28.953 1 91.31 220 VAL B C 1
ATOM 5477 O O . VAL B 1 220 ? -2.707 35.438 28.891 1 91.31 220 VAL B O 1
ATOM 5480 N N . ALA B 1 221 ? -4.68 36.438 28.797 1 88.94 221 ALA B N 1
ATOM 5481 C CA . ALA B 1 221 ? -5.398 35.188 28.531 1 88.94 221 ALA B CA 1
ATOM 5482 C C . ALA B 1 221 ? -4.922 34.531 27.234 1 88.94 221 ALA B C 1
ATOM 5484 O O . ALA B 1 221 ? -4.738 33.312 27.188 1 88.94 221 ALA B O 1
ATOM 5485 N N . ASP B 1 222 ? -4.711 35.312 26.203 1 88.94 222 ASP B N 1
ATOM 5486 C CA . ASP B 1 222 ? -4.211 34.812 24.922 1 88.94 222 ASP B CA 1
ATOM 5487 C C . ASP B 1 222 ? -2.803 34.25 25.062 1 88.94 222 ASP B C 1
ATOM 5489 O O . ASP B 1 222 ? -2.502 33.188 24.516 1 88.94 222 ASP B O 1
ATOM 5493 N N . ALA B 1 223 ? -2.049 35 25.75 1 92.69 223 ALA B N 1
ATOM 5494 C CA . ALA B 1 223 ? -0.671 34.562 25.953 1 92.69 223 ALA B CA 1
ATOM 5495 C C . ALA B 1 223 ? -0.626 33.25 26.75 1 92.69 223 ALA B C 1
ATOM 5497 O O . ALA B 1 223 ? 0.198 32.375 26.484 1 92.69 223 ALA B O 1
ATOM 5498 N N . GLN B 1 224 ? -1.466 33.188 27.766 1 94.31 224 GLN B N 1
ATOM 5499 C CA . GLN B 1 224 ? -1.543 31.953 28.562 1 94.31 224 GLN B CA 1
ATOM 5500 C C . GLN B 1 224 ? -1.94 30.766 27.688 1 94.31 224 GLN B C 1
ATOM 5502 O O . GLN B 1 224 ? -1.361 29.672 27.797 1 94.31 224 GLN B O 1
ATOM 5507 N N . ARG B 1 225 ? -2.85 30.938 26.891 1 91.88 225 ARG B N 1
ATOM 5508 C CA . ARG B 1 225 ? -3.285 29.891 25.969 1 91.88 225 ARG B CA 1
ATOM 5509 C C . ARG B 1 225 ? -2.148 29.469 25.047 1 91.88 225 ARG B C 1
ATOM 5511 O O . ARG B 1 225 ? -1.97 28.281 24.781 1 91.88 225 ARG B O 1
ATOM 5518 N N . GLU B 1 226 ? -1.438 30.375 24.531 1 93.06 226 GLU B N 1
ATOM 5519 C CA . GLU B 1 226 ? -0.322 30.094 23.625 1 93.06 226 GLU B CA 1
ATOM 5520 C C . GLU B 1 226 ? 0.753 29.266 24.328 1 93.06 226 GLU B C 1
ATOM 5522 O O . GLU B 1 226 ? 1.369 28.391 23.719 1 93.06 226 GLU B O 1
ATOM 5527 N N . VAL B 1 227 ? 0.981 29.641 25.594 1 95.5 227 VAL B N 1
ATOM 5528 C CA . VAL B 1 227 ? 1.949 28.875 26.375 1 95.5 227 VAL B CA 1
ATOM 5529 C C . VAL B 1 227 ? 1.46 27.438 26.547 1 95.5 227 VAL B C 1
ATOM 5531 O O . VAL B 1 227 ? 2.219 26.484 26.328 1 95.5 227 VAL B O 1
ATOM 5534 N N . MET B 1 228 ? 0.214 27.234 26.859 1 94.38 228 MET B N 1
ATOM 5535 C CA . MET B 1 228 ? -0.362 25.906 27.031 1 94.38 228 MET B CA 1
ATOM 5536 C C . MET B 1 228 ? -0.3 25.109 25.734 1 94.38 228 MET B C 1
ATOM 5538 O O . MET B 1 228 ? 0.027 23.922 25.734 1 94.38 228 MET B O 1
ATOM 5542 N N . ALA B 1 229 ? -0.57 25.75 24.641 1 93.56 229 ALA B N 1
ATOM 5543 C CA . ALA B 1 229 ? -0.491 25.109 23.328 1 93.56 229 ALA B CA 1
ATOM 5544 C C . ALA B 1 229 ? 0.94 24.688 23.016 1 93.56 229 ALA B C 1
ATOM 5546 O O . ALA B 1 229 ? 1.169 23.594 22.484 1 93.56 229 ALA B O 1
ATOM 5547 N N . ALA B 1 230 ? 1.817 25.578 23.297 1 95.69 230 ALA B N 1
ATOM 5548 C CA . ALA B 1 230 ? 3.227 25.297 23.031 1 95.69 230 ALA B CA 1
ATOM 5549 C C . ALA B 1 230 ? 3.709 24.109 23.859 1 95.69 230 ALA B C 1
ATOM 5551 O O . ALA B 1 230 ? 4.508 23.297 23.375 1 95.69 230 ALA B O 1
ATOM 5552 N N . GLU B 1 231 ? 3.273 24.031 25.078 1 95.31 231 GLU B N 1
ATOM 5553 C CA . GLU B 1 231 ? 3.629 22.906 25.922 1 95.31 231 GLU B CA 1
ATOM 5554 C C . GLU B 1 231 ? 3.143 21.594 25.312 1 95.31 231 GLU B C 1
ATOM 5556 O O . GLU B 1 231 ? 3.871 20.594 25.312 1 95.31 231 GLU B O 1
ATOM 5561 N N . LYS B 1 232 ? 1.971 21.594 24.859 1 94.38 232 LYS B N 1
ATOM 5562 C CA . LYS B 1 232 ? 1.396 20.422 24.219 1 94.38 232 LYS B CA 1
ATOM 5563 C C . LYS B 1 232 ? 2.141 20.078 22.922 1 94.38 232 LYS B C 1
ATOM 5565 O O . LYS B 1 232 ? 2.334 18.906 22.609 1 94.38 232 LYS B O 1
ATOM 5570 N N . ASP B 1 233 ? 2.59 21.078 22.219 1 94.62 233 ASP B N 1
ATOM 5571 C CA . ASP B 1 233 ? 3.367 20.875 21 1 94.62 233 ASP B CA 1
ATOM 5572 C C . ASP B 1 233 ? 4.703 20.203 21.312 1 94.62 233 ASP B C 1
ATOM 5574 O O . ASP B 1 233 ? 5.18 19.375 20.531 1 94.62 233 ASP B O 1
ATOM 5578 N N . ILE B 1 234 ? 5.281 20.578 22.422 1 95.31 234 ILE B N 1
ATOM 5579 C CA . ILE B 1 234 ? 6.535 19.953 22.828 1 95.31 234 ILE B CA 1
ATOM 5580 C C . ILE B 1 234 ? 6.312 18.469 23.078 1 95.31 234 ILE B C 1
ATOM 5582 O O . ILE B 1 234 ? 7.082 17.625 22.609 1 95.31 234 ILE B O 1
ATOM 5586 N N . GLN B 1 235 ? 5.273 18.188 23.781 1 93.38 235 GLN B N 1
ATOM 5587 C CA . GLN B 1 235 ? 4.984 16.797 24.125 1 93.38 235 GLN B CA 1
ATOM 5588 C C . GLN B 1 235 ? 4.727 15.977 22.859 1 93.38 235 GLN B C 1
ATOM 5590 O O . GLN B 1 235 ? 5.199 14.844 22.75 1 93.38 235 GLN B O 1
ATOM 5595 N N . LEU B 1 236 ? 4.031 16.547 21.953 1 93.44 236 LEU B N 1
ATOM 5596 C CA . LEU B 1 236 ? 3.746 15.875 20.688 1 93.44 236 LEU B CA 1
ATOM 5597 C C . LEU B 1 236 ? 5.023 15.656 19.875 1 93.44 236 LEU B C 1
ATOM 5599 O O . LEU B 1 236 ? 5.25 14.57 19.344 1 93.44 236 LEU B O 1
ATOM 5603 N N . ALA B 1 237 ? 5.789 16.703 19.766 1 95.31 237 ALA B N 1
ATOM 5604 C CA . ALA B 1 237 ? 7.043 16.625 19.031 1 95.31 237 ALA B CA 1
ATOM 5605 C C . ALA B 1 237 ? 7.965 15.562 19.625 1 95.31 237 ALA B C 1
ATOM 5607 O O . ALA B 1 237 ? 8.602 14.805 18.891 1 95.31 237 ALA B O 1
ATOM 5608 N N . LYS B 1 238 ? 8.016 15.547 20.953 1 93.88 238 LYS B N 1
ATOM 5609 C CA . LYS B 1 238 ? 8.828 14.547 21.625 1 93.88 238 LYS B CA 1
ATOM 5610 C C . LYS B 1 238 ? 8.336 13.141 21.328 1 93.88 238 LYS B C 1
ATOM 5612 O O . LYS B 1 238 ? 9.141 12.242 21.047 1 93.88 238 LYS B O 1
ATOM 5617 N N . THR B 1 239 ? 7.09 12.93 21.359 1 92.69 239 THR B N 1
ATOM 5618 C CA . THR B 1 239 ? 6.508 11.625 21.062 1 92.69 239 THR B CA 1
ATOM 5619 C C . THR B 1 239 ? 6.863 11.195 19.641 1 92.69 239 THR B C 1
ATOM 5621 O O . THR B 1 239 ? 7.227 10.039 19.406 1 92.69 239 THR B O 1
ATOM 5624 N N . ALA B 1 240 ? 6.738 12.133 18.688 1 94.06 240 ALA B N 1
ATOM 5625 C CA . ALA B 1 240 ? 7.086 11.844 17.297 1 94.06 240 ALA B CA 1
ATOM 5626 C C . ALA B 1 240 ? 8.562 11.484 17.172 1 94.06 240 ALA B C 1
ATOM 5628 O O . ALA B 1 240 ? 8.922 10.578 16.406 1 94.06 240 ALA B O 1
ATOM 5629 N N . LEU B 1 241 ? 9.383 12.195 17.906 1 95.75 241 LEU B N 1
ATOM 5630 C CA . LEU B 1 241 ? 10.82 11.93 17.906 1 95.75 241 LEU B CA 1
ATOM 5631 C C . LEU B 1 241 ? 11.117 10.531 18.438 1 95.75 241 LEU B C 1
ATOM 5633 O O . LEU B 1 241 ? 11.875 9.781 17.828 1 95.75 241 LEU B O 1
ATOM 5637 N N . TYR B 1 242 ? 10.453 10.172 19.531 1 93.69 242 TYR B N 1
ATOM 5638 C CA . TYR B 1 242 ? 10.609 8.828 20.078 1 93.69 242 TYR B CA 1
ATOM 5639 C C . TYR B 1 242 ? 10.188 7.77 19.062 1 93.69 242 TYR B C 1
ATOM 5641 O O . TYR B 1 242 ? 10.836 6.727 18.953 1 93.69 242 TYR B O 1
ATOM 5649 N N . GLY B 1 243 ? 9.156 8.094 18.359 1 92.38 243 GLY B N 1
ATOM 5650 C CA . GLY B 1 243 ? 8.641 7.16 17.375 1 92.38 243 GLY B CA 1
ATOM 5651 C C . GLY B 1 243 ? 9.641 6.836 16.281 1 92.38 243 GLY B C 1
ATOM 5652 O O . GLY B 1 243 ? 9.82 5.672 15.914 1 92.38 243 GLY B O 1
ATOM 5653 N N . VAL B 1 244 ? 10.32 7.824 15.773 1 95.25 244 VAL B N 1
ATOM 5654 C CA . VAL B 1 244 ? 11.258 7.633 14.672 1 95.25 244 VAL B CA 1
ATOM 5655 C C . VAL B 1 244 ? 12.531 6.961 15.195 1 95.25 244 VAL B C 1
ATOM 5657 O O . VAL B 1 244 ? 13.141 6.152 14.492 1 95.25 244 VAL B O 1
ATOM 5660 N N . MET B 1 245 ? 12.938 7.25 16.438 1 94.62 245 MET B N 1
ATOM 5661 C CA . MET B 1 245 ? 14.133 6.652 17.031 1 94.62 245 MET B CA 1
ATOM 5662 C C . MET B 1 245 ? 13.891 5.195 17.406 1 94.62 245 MET B C 1
ATOM 5664 O O . MET B 1 245 ? 14.82 4.391 17.438 1 94.62 245 MET B O 1
ATOM 5668 N N . GLY B 1 246 ? 12.648 4.867 17.594 1 88.31 246 GLY B N 1
ATOM 5669 C CA . GLY B 1 246 ? 12.305 3.508 17.969 1 88.31 246 GLY B CA 1
ATOM 5670 C C . GLY B 1 246 ? 12.438 3.25 19.469 1 88.31 246 GLY B C 1
ATOM 5671 O O . GLY B 1 246 ? 12.445 2.1 19.906 1 88.31 246 GLY B O 1
ATOM 5672 N N . ASN B 1 247 ? 12.531 4.34 20.25 1 82.5 247 ASN B N 1
ATOM 5673 C CA . ASN B 1 247 ? 12.664 4.234 21.703 1 82.5 247 ASN B CA 1
ATOM 5674 C C . ASN B 1 247 ? 11.32 4.426 22.406 1 82.5 247 ASN B C 1
ATOM 5676 O O . ASN B 1 247 ? 10.328 4.777 21.766 1 82.5 247 ASN B O 1
ATOM 5680 N N . THR B 1 248 ? 11.367 3.986 23.656 1 77 248 THR B N 1
ATOM 5681 C CA . THR B 1 248 ? 10.211 4.262 24.5 1 77 248 THR B CA 1
ATOM 5682 C C . THR B 1 248 ? 10.281 5.68 25.062 1 77 248 THR B C 1
ATOM 5684 O O . THR B 1 248 ? 11.367 6.254 25.188 1 77 248 THR B O 1
ATOM 5687 N N . GLU B 1 249 ? 9.133 6.129 25.297 1 74.69 249 GLU B N 1
ATOM 5688 C CA . GLU B 1 249 ? 9.039 7.5 25.781 1 74.69 249 GLU B CA 1
ATOM 5689 C C . GLU B 1 249 ? 9.711 7.648 27.141 1 74.69 249 GLU B C 1
ATOM 5691 O O . GLU B 1 249 ? 9.609 6.766 28 1 74.69 249 GLU B O 1
ATOM 5696 N N . GLY B 1 250 ? 10.375 8.797 27.438 1 67.81 250 GLY B N 1
ATOM 5697 C CA . GLY B 1 250 ? 10.961 9.148 28.719 1 67.81 250 GLY B CA 1
ATOM 5698 C C . GLY B 1 250 ? 12.469 9.008 28.75 1 67.81 250 GLY B C 1
ATOM 5699 O O . GLY B 1 250 ? 13.109 9.352 29.734 1 67.81 250 GLY B O 1
ATOM 5700 N N . ASP B 1 251 ? 13.07 8.703 27.688 1 66.19 251 ASP B N 1
ATOM 5701 C CA . ASP B 1 251 ? 14.492 8.352 27.672 1 66.19 251 ASP B CA 1
ATOM 5702 C C . ASP B 1 251 ? 15.367 9.602 27.734 1 66.19 251 ASP B C 1
ATOM 5704 O O . ASP B 1 251 ? 16.516 9.539 28.172 1 66.19 251 ASP B O 1
ATOM 5708 N N . PHE B 1 252 ? 14.836 10.766 27.297 1 70.88 252 PHE B N 1
ATOM 5709 C CA . PHE B 1 252 ? 15.656 11.969 27.344 1 70.88 252 PHE B CA 1
ATOM 5710 C C . PHE B 1 252 ? 14.844 13.148 27.859 1 70.88 252 PHE B C 1
ATOM 5712 O O . PHE B 1 252 ? 13.617 13.156 27.766 1 70.88 252 PHE B O 1
ATOM 5719 N N . THR B 1 253 ? 15.672 14.047 28.5 1 75.94 253 THR B N 1
ATOM 5720 C CA . THR B 1 253 ? 14.992 15.203 29.062 1 75.94 253 THR B CA 1
ATOM 5721 C C . THR B 1 253 ? 15.227 16.438 28.188 1 75.94 253 THR B C 1
ATOM 5723 O O . THR B 1 253 ? 14.367 17.312 28.109 1 75.94 253 THR B O 1
ATOM 5726 N N . GLU B 1 254 ? 16.406 16.484 27.562 1 89.44 254 GLU B N 1
ATOM 5727 C CA . GLU B 1 254 ? 16.719 17.672 26.766 1 89.44 254 GLU B CA 1
ATOM 5728 C C . GLU B 1 254 ? 17.484 17.297 25.5 1 89.44 254 GLU B C 1
ATOM 5730 O O . GLU B 1 254 ? 18.125 16.25 25.438 1 89.44 254 GLU B O 1
ATOM 5735 N N . LEU B 1 255 ? 17.266 18.156 24.516 1 95.25 255 LEU B N 1
ATOM 5736 C CA . LEU B 1 255 ? 18.016 18 23.281 1 95.25 255 LEU B CA 1
ATOM 5737 C C . LEU B 1 255 ? 19.188 18.969 23.234 1 95.25 255 LEU B C 1
ATOM 5739 O O . LEU B 1 255 ? 19.047 20.156 23.594 1 95.25 255 LEU B O 1
ATOM 5743 N N . SER B 1 256 ? 20.391 18.453 22.797 1 94.56 256 SER B N 1
ATOM 5744 C CA . SER B 1 256 ? 21.594 19.281 22.938 1 94.56 256 SER B CA 1
ATOM 5745 C C . SER B 1 256 ? 21.953 19.953 21.609 1 94.56 256 SER B C 1
ATOM 5747 O O . SER B 1 256 ? 22.609 21 21.609 1 94.56 256 SER B O 1
ATOM 5749 N N . THR B 1 257 ? 21.578 19.406 20.453 1 96.38 257 THR B N 1
ATOM 5750 C CA . THR B 1 257 ? 21.922 20.016 19.172 1 96.38 257 THR B CA 1
ATOM 5751 C C . THR B 1 257 ? 20.922 21.125 18.828 1 96.38 257 THR B C 1
ATOM 5753 O O . THR B 1 257 ? 19.734 20.859 18.641 1 96.38 257 THR B O 1
ATOM 5756 N N . PRO B 1 258 ? 21.359 22.312 18.688 1 96.19 258 PRO B N 1
ATOM 5757 C CA . PRO B 1 258 ? 20.422 23.406 18.406 1 96.19 258 PRO B CA 1
ATOM 5758 C C . PRO B 1 258 ? 20.094 23.531 16.922 1 96.19 258 PRO B C 1
ATOM 5760 O O . PRO B 1 258 ? 20.75 22.922 16.078 1 96.19 258 PRO B O 1
ATOM 5763 N N . LEU B 1 259 ? 18.922 24.25 16.688 1 97.69 259 LEU B N 1
ATOM 5764 C CA . LEU B 1 259 ? 18.688 24.688 15.312 1 97.69 259 LEU B CA 1
ATOM 5765 C C . LEU B 1 259 ? 19.891 25.469 14.781 1 97.69 259 LEU B C 1
ATOM 5767 O O . LEU B 1 259 ? 20.578 26.141 15.547 1 97.69 259 LEU B O 1
ATOM 5771 N N . PHE B 1 260 ? 20.172 25.375 13.492 1 95.06 260 PHE B N 1
ATOM 5772 C CA . PHE B 1 260 ? 21.375 26.016 12.992 1 95.06 260 PHE B CA 1
ATOM 5773 C C . PHE B 1 260 ? 21.172 26.562 11.586 1 95.06 260 PHE B C 1
ATOM 5775 O O . PHE B 1 260 ? 20.234 26.156 10.898 1 95.06 260 PHE B O 1
ATOM 5782 N N . GLU B 1 261 ? 21.984 27.484 11.234 1 93.62 261 GLU B N 1
ATOM 5783 C CA . GLU B 1 261 ? 22.031 27.984 9.867 1 93.62 261 GLU B CA 1
ATOM 5784 C C . GLU B 1 261 ? 22.906 27.094 8.984 1 93.62 261 GLU B C 1
ATOM 5786 O O . GLU B 1 261 ? 24.016 26.734 9.359 1 93.62 261 GLU B O 1
ATOM 5791 N N . VAL B 1 262 ? 22.406 26.781 7.91 1 88.75 262 VAL B N 1
ATOM 5792 C CA . VAL B 1 262 ? 23.125 25.906 6.984 1 88.75 262 VAL B CA 1
ATOM 5793 C C . VAL B 1 262 ? 24.203 26.703 6.254 1 88.75 262 VAL B C 1
ATOM 5795 O O . VAL B 1 262 ? 23.891 27.609 5.48 1 88.75 262 VAL B O 1
ATOM 5798 N N . THR B 1 263 ? 25.5 26.422 6.555 1 79.62 263 THR B N 1
ATOM 5799 C CA . THR B 1 263 ? 26.562 27.141 5.844 1 79.62 263 THR B CA 1
ATOM 5800 C C . THR B 1 263 ? 27.844 26.312 5.816 1 79.62 263 THR B C 1
ATOM 5802 O O . THR B 1 263 ? 28.094 25.531 6.727 1 79.62 263 THR B O 1
ATOM 5805 N N . PRO B 1 264 ? 28.547 26.359 4.613 1 77.06 264 PRO B N 1
ATOM 5806 C CA . PRO B 1 264 ? 28.312 26.766 3.225 1 77.06 264 PRO B CA 1
ATOM 5807 C C . PRO B 1 264 ? 27.703 25.656 2.377 1 77.06 264 PRO B C 1
ATOM 5809 O O . PRO B 1 264 ? 27.953 24.469 2.621 1 77.06 264 PRO B O 1
ATOM 5812 N N . LEU B 1 265 ? 26.656 25.906 1.606 1 90.81 265 LEU B N 1
ATOM 5813 C CA . LEU B 1 265 ? 26.141 24.938 0.643 1 90.81 265 LEU B CA 1
ATOM 5814 C C . LEU B 1 265 ? 27.094 24.797 -0.546 1 90.81 265 LEU B C 1
ATOM 5816 O O . LEU B 1 265 ? 27.703 25.781 -0.981 1 90.81 265 LEU B O 1
ATOM 5820 N N . GLU B 1 266 ? 27.234 23.578 -0.976 1 94.62 266 GLU B N 1
ATOM 5821 C CA . GLU B 1 266 ? 27.906 23.375 -2.256 1 94.62 266 GLU B CA 1
ATOM 5822 C C . GLU B 1 266 ? 27.109 23.984 -3.402 1 94.62 266 GLU B C 1
ATOM 5824 O O . GLU B 1 266 ? 26 24.5 -3.191 1 94.62 266 GLU B O 1
ATOM 5829 N N . SER B 1 267 ? 27.734 23.953 -4.605 1 96 267 SER B N 1
ATOM 5830 C CA . SER B 1 267 ? 27.031 24.5 -5.77 1 96 267 SER B CA 1
ATOM 5831 C C . SER B 1 267 ? 25.812 23.672 -6.113 1 96 267 SER B C 1
ATOM 5833 O O . SER B 1 267 ? 25.75 22.469 -5.801 1 96 267 SER B O 1
ATOM 5835 N N . LEU B 1 268 ? 24.812 24.344 -6.664 1 97.12 268 LEU B N 1
ATOM 5836 C CA . LEU B 1 268 ? 23.625 23.641 -7.129 1 97.12 268 LEU B CA 1
ATOM 5837 C C . LEU B 1 268 ? 24.016 22.469 -8.039 1 97.12 268 LEU B C 1
ATOM 5839 O O . LEU B 1 268 ? 23.438 21.391 -7.93 1 97.12 268 LEU B O 1
ATOM 5843 N N . VAL B 1 269 ? 25.047 22.625 -8.898 1 97 269 VAL B N 1
ATOM 5844 C CA . VAL B 1 269 ? 25.5 21.625 -9.859 1 97 269 VAL B CA 1
ATOM 5845 C C . VAL B 1 269 ? 26.047 20.406 -9.117 1 97 269 VAL B C 1
ATOM 5847 O O . VAL B 1 269 ? 25.844 19.266 -9.547 1 97 269 VAL B O 1
ATOM 5850 N N . TYR B 1 270 ? 26.703 20.625 -8.031 1 96.94 270 TYR B N 1
ATOM 5851 C CA . TYR B 1 270 ? 27.219 19.547 -7.211 1 96.94 270 TYR B CA 1
ATOM 5852 C C . TYR B 1 270 ? 26.109 18.609 -6.75 1 96.94 270 TYR B C 1
ATOM 5854 O O . TYR B 1 270 ? 26.203 17.391 -6.906 1 96.94 270 TYR B O 1
ATOM 5862 N N . TYR B 1 271 ? 25.047 19.156 -6.242 1 97.56 271 TYR B N 1
ATOM 5863 C CA . TYR B 1 271 ? 23.938 18.359 -5.727 1 97.56 271 TYR B CA 1
ATOM 5864 C C . TYR B 1 271 ? 23.156 17.719 -6.863 1 97.56 271 TYR B C 1
ATOM 5866 O O . TYR B 1 271 ? 22.688 16.578 -6.738 1 97.56 271 TYR B O 1
ATOM 5874 N N . GLN B 1 272 ? 22.984 18.453 -7.938 1 97.12 272 GLN B N 1
ATOM 5875 C CA . GLN B 1 272 ? 22.281 17.922 -9.086 1 97.12 272 GLN B CA 1
ATOM 5876 C C . GLN B 1 272 ? 23 16.703 -9.664 1 97.12 272 GLN B C 1
ATOM 5878 O O . GLN B 1 272 ? 22.375 15.703 -10.008 1 97.12 272 GLN B O 1
ATOM 5883 N N . LYS B 1 273 ? 24.328 16.734 -9.742 1 96.5 273 LYS B N 1
ATOM 5884 C CA . LYS B 1 273 ? 25.125 15.609 -10.211 1 96.5 273 LYS B CA 1
ATOM 5885 C C . LYS B 1 273 ? 25.016 14.43 -9.242 1 96.5 273 LYS B C 1
ATOM 5887 O O . LYS B 1 273 ? 24.844 13.281 -9.672 1 96.5 273 LYS B O 1
ATOM 5892 N N . ALA B 1 274 ? 25.094 14.719 -7.996 1 96 274 ALA B N 1
ATOM 5893 C CA . ALA B 1 274 ? 24.984 13.672 -6.98 1 96 274 ALA B CA 1
ATOM 5894 C C . ALA B 1 274 ? 23.625 12.992 -7.031 1 96 274 ALA B C 1
ATOM 5896 O O . ALA B 1 274 ? 23.531 11.773 -6.926 1 96 274 ALA B O 1
ATOM 5897 N N . ALA B 1 275 ? 22.531 13.758 -7.172 1 96.31 275 ALA B N 1
ATOM 5898 C CA . ALA B 1 275 ? 21.172 13.219 -7.227 1 96.31 275 ALA B CA 1
ATOM 5899 C C . ALA B 1 275 ? 20.984 12.32 -8.445 1 96.31 275 ALA B C 1
ATOM 5901 O O . ALA B 1 275 ? 20.375 11.25 -8.359 1 96.31 275 ALA B O 1
ATOM 5902 N N . LYS B 1 276 ? 21.547 12.758 -9.57 1 93.75 276 LYS B N 1
ATOM 5903 C CA . LYS B 1 276 ? 21.438 11.977 -10.805 1 93.75 276 LYS B CA 1
ATOM 5904 C C . LYS B 1 276 ? 22.109 10.609 -10.648 1 93.75 276 LYS B C 1
ATOM 5906 O O . LYS B 1 276 ? 21.594 9.609 -11.148 1 93.75 276 LYS B O 1
ATOM 5911 N N . GLU B 1 277 ? 23.125 10.539 -9.875 1 92.12 277 GLU B N 1
ATOM 5912 C CA . GLU B 1 277 ? 23.922 9.328 -9.773 1 92.12 277 GLU B CA 1
ATOM 5913 C C . GLU B 1 277 ? 23.453 8.445 -8.625 1 92.12 277 GLU B C 1
ATOM 5915 O O . GLU B 1 277 ? 23.547 7.215 -8.703 1 92.12 277 GLU B O 1
ATOM 5920 N N . ASN B 1 278 ? 22.891 9.117 -7.57 1 91.31 278 ASN B N 1
ATOM 5921 C CA . ASN B 1 278 ? 22.766 8.352 -6.332 1 91.31 278 ASN B CA 1
ATOM 5922 C C . ASN B 1 278 ? 21.328 8.312 -5.836 1 91.31 278 ASN B C 1
ATOM 5924 O O . ASN B 1 278 ? 21 7.566 -4.914 1 91.31 278 ASN B O 1
ATOM 5928 N N . PHE B 1 279 ? 20.453 9.133 -6.469 1 90.06 279 PHE B N 1
ATOM 5929 C CA . PHE B 1 279 ? 19.078 9.125 -5.969 1 90.06 279 PHE B CA 1
ATOM 5930 C C . PHE B 1 279 ? 18.453 7.742 -6.109 1 90.06 279 PHE B C 1
ATOM 5932 O O . PHE B 1 279 ? 18.375 7.203 -7.219 1 90.06 279 PHE B O 1
ATOM 5939 N N . PRO B 1 280 ? 18 7.145 -4.969 1 90.19 280 PRO B N 1
ATOM 5940 C CA . PRO B 1 280 ? 17.547 5.75 -4.977 1 90.19 280 PRO B CA 1
ATOM 5941 C C . PRO B 1 280 ? 16.469 5.488 -6.02 1 90.19 280 PRO B C 1
ATOM 5943 O O . PRO B 1 280 ? 16.453 4.43 -6.652 1 90.19 280 PRO B O 1
ATOM 5946 N N . GLU B 1 281 ? 15.578 6.418 -6.234 1 88.94 281 GLU B N 1
ATOM 5947 C CA . GLU B 1 281 ? 14.5 6.203 -7.191 1 88.94 281 GLU B CA 1
ATOM 5948 C C . GLU B 1 281 ? 15.039 6.113 -8.617 1 88.94 281 GLU B C 1
ATOM 5950 O O . GLU B 1 281 ? 14.508 5.355 -9.438 1 88.94 281 GLU B O 1
ATOM 5955 N N . ILE B 1 282 ? 16.109 6.871 -8.906 1 90.56 282 ILE B N 1
ATOM 5956 C CA . ILE B 1 282 ? 16.719 6.812 -10.227 1 90.56 282 ILE B CA 1
ATOM 5957 C C . ILE B 1 282 ? 17.5 5.508 -10.375 1 90.56 282 ILE B C 1
ATOM 5959 O O . ILE B 1 282 ? 17.438 4.852 -11.414 1 90.56 282 ILE B O 1
ATOM 5963 N N . VAL B 1 283 ? 18.219 5.152 -9.328 1 92.31 283 VAL B N 1
ATOM 5964 C CA . VAL B 1 283 ? 18.969 3.898 -9.344 1 92.31 283 VAL B CA 1
ATOM 5965 C C . VAL B 1 283 ? 18 2.729 -9.539 1 92.31 283 VAL B C 1
ATOM 5967 O O . VAL B 1 283 ? 18.266 1.831 -10.344 1 92.31 283 VAL B O 1
ATOM 5970 N N . GLN B 1 284 ? 16.859 2.762 -8.859 1 92.94 284 GLN B N 1
ATOM 5971 C CA . GLN B 1 284 ? 15.844 1.721 -9.016 1 92.94 284 GLN B CA 1
ATOM 5972 C C . GLN B 1 284 ? 15.281 1.706 -10.438 1 92.94 284 GLN B C 1
ATOM 5974 O O . GLN B 1 284 ? 15.031 0.639 -11 1 92.94 284 GLN B O 1
ATOM 5979 N N . ALA B 1 285 ? 15.094 2.854 -10.969 1 91.19 285 ALA B N 1
ATOM 5980 C CA . ALA B 1 285 ? 14.578 2.941 -12.328 1 91.19 285 ALA B CA 1
ATOM 5981 C C . ALA B 1 285 ? 15.555 2.311 -13.32 1 91.19 285 ALA B C 1
ATOM 5983 O O . ALA B 1 285 ? 15.141 1.598 -14.242 1 91.19 285 ALA B O 1
ATOM 5984 N N . LYS B 1 286 ? 16.812 2.551 -13.125 1 93.19 286 LYS B N 1
ATOM 5985 C CA . LYS B 1 286 ? 17.828 1.952 -13.984 1 93.19 286 LYS B CA 1
ATOM 5986 C C . LYS B 1 286 ? 17.844 0.433 -13.836 1 93.19 286 LYS B C 1
ATOM 5988 O O . LYS B 1 286 ? 18.016 -0.29 -14.82 1 93.19 286 LYS B O 1
ATOM 5993 N N . LEU B 1 287 ? 17.688 -0.012 -12.625 1 95 287 LEU B N 1
ATOM 5994 C CA . LEU B 1 287 ? 17.625 -1.448 -12.375 1 95 287 LEU B CA 1
ATOM 5995 C C . LEU B 1 287 ? 16.359 -2.053 -13 1 95 287 LEU B C 1
ATOM 5997 O O . LEU B 1 287 ? 16.406 -3.166 -13.523 1 95 287 LEU B O 1
ATOM 6001 N N . LYS B 1 288 ? 15.25 -1.36 -12.945 1 92.75 288 LYS B N 1
ATOM 6002 C CA . LYS B 1 288 ? 14.023 -1.821 -13.586 1 92.75 288 LYS B CA 1
ATOM 6003 C C . LYS B 1 288 ? 14.18 -1.884 -15.102 1 92.75 288 LYS B C 1
ATOM 6005 O O . LYS B 1 288 ? 13.617 -2.762 -15.758 1 92.75 288 LYS B O 1
ATOM 6010 N N . LYS B 1 289 ? 14.961 -0.958 -15.641 1 93.06 289 LYS B N 1
ATOM 6011 C CA . LYS B 1 289 ? 15.312 -1.034 -17.062 1 93.06 289 LYS B CA 1
ATOM 6012 C C . LYS B 1 289 ? 16.094 -2.305 -17.359 1 93.06 289 LYS B C 1
ATOM 6014 O O . LYS B 1 289 ? 15.805 -3.01 -18.328 1 93.06 289 LYS B O 1
ATOM 6019 N N . ALA B 1 290 ? 17.047 -2.574 -16.531 1 95.5 290 ALA B N 1
ATOM 6020 C CA . ALA B 1 290 ? 17.828 -3.793 -16.688 1 95.5 290 ALA B CA 1
ATOM 6021 C C . ALA B 1 290 ? 16.953 -5.035 -16.594 1 95.5 290 ALA B C 1
ATOM 6023 O O . ALA B 1 290 ? 17.156 -6.012 -17.312 1 95.5 290 ALA B O 1
ATOM 6024 N N . LEU B 1 291 ? 15.969 -4.996 -15.703 1 95.38 291 LEU B N 1
ATOM 6025 C CA . LEU B 1 291 ? 15.016 -6.098 -15.547 1 95.38 291 LEU B CA 1
ATOM 6026 C C . LEU B 1 291 ? 14.188 -6.285 -16.812 1 95.38 291 LEU B C 1
ATOM 6028 O O . LEU B 1 291 ? 13.953 -7.418 -17.25 1 95.38 291 LEU B O 1
ATOM 6032 N N . ALA B 1 292 ? 13.758 -5.199 -17.359 1 93.5 292 ALA B N 1
ATOM 6033 C CA . ALA B 1 292 ? 12.984 -5.258 -18.609 1 93.5 292 ALA B CA 1
ATOM 6034 C C . ALA B 1 292 ? 13.812 -5.859 -19.734 1 93.5 292 ALA B C 1
ATOM 6036 O O . ALA B 1 292 ? 13.289 -6.598 -20.578 1 93.5 292 ALA B O 1
ATOM 6037 N N . GLN B 1 293 ? 15.102 -5.562 -19.75 1 95.25 293 GLN B N 1
ATOM 6038 C CA . GLN B 1 293 ? 16 -6.125 -20.75 1 95.25 293 GLN B CA 1
ATOM 6039 C C . GLN B 1 293 ? 16.156 -7.633 -20.562 1 95.25 293 GLN B C 1
ATOM 6041 O O . GLN B 1 293 ? 16.25 -8.375 -21.547 1 95.25 293 GLN B O 1
ATOM 6046 N N . GLN B 1 294 ? 16.188 -8.016 -19.297 1 95.69 294 GLN B N 1
ATOM 6047 C CA . GLN B 1 294 ? 16.25 -9.453 -19.047 1 95.69 294 GLN B CA 1
ATOM 6048 C C . GLN B 1 294 ? 14.953 -10.133 -19.484 1 95.69 294 GLN B C 1
ATOM 6050 O O . GLN B 1 294 ? 14.984 -11.258 -20 1 95.69 294 GLN B O 1
ATOM 6055 N N . ASN B 1 295 ? 13.797 -9.5 -19.297 1 94.94 295 ASN B N 1
ATOM 6056 C CA . ASN B 1 295 ? 12.523 -10.047 -19.75 1 94.94 295 ASN B CA 1
ATOM 6057 C C . ASN B 1 295 ? 12.484 -10.172 -21.281 1 94.94 295 ASN B C 1
ATOM 6059 O O . ASN B 1 295 ? 11.93 -11.133 -21.812 1 94.94 295 ASN B O 1
ATOM 6063 N N . LEU B 1 296 ? 13.047 -9.211 -21.969 1 95.75 296 LEU B N 1
ATOM 6064 C CA . LEU B 1 296 ? 13.156 -9.289 -23.422 1 95.75 296 LEU B CA 1
ATOM 6065 C C . LEU B 1 296 ? 13.984 -10.508 -23.844 1 95.75 296 LEU B C 1
ATOM 6067 O O . LEU B 1 296 ? 13.625 -11.211 -24.781 1 95.75 296 LEU B O 1
ATOM 6071 N N . LYS B 1 297 ? 15.023 -10.773 -23.094 1 96.12 297 LYS B N 1
ATOM 6072 C CA . LYS B 1 297 ? 15.859 -11.938 -23.391 1 96.12 297 LYS B CA 1
ATOM 6073 C C . LYS B 1 297 ? 15.086 -13.234 -23.156 1 96.12 297 LYS B C 1
ATOM 6075 O O . LYS B 1 297 ? 15.242 -14.195 -23.906 1 96.12 297 LYS B O 1
ATOM 6080 N N . VAL B 1 298 ? 14.203 -13.219 -22.125 1 95.31 298 VAL B N 1
ATOM 6081 C CA . VAL B 1 298 ? 13.367 -14.391 -21.859 1 95.31 298 VAL B CA 1
ATOM 6082 C C . VAL B 1 298 ? 12.406 -14.617 -23.031 1 95.31 298 VAL B C 1
ATOM 6084 O O . VAL B 1 298 ? 12.258 -15.742 -23.5 1 95.31 298 VAL B O 1
ATOM 6087 N N . GLN B 1 299 ? 11.828 -13.555 -23.5 1 95.06 299 GLN B N 1
ATOM 6088 C CA . GLN B 1 299 ? 10.891 -13.688 -24.609 1 95.06 299 GLN B CA 1
ATOM 6089 C C . GLN B 1 299 ? 11.602 -14.172 -25.875 1 95.06 299 GLN B C 1
ATOM 6091 O O . GLN B 1 299 ? 11.07 -15.008 -26.609 1 95.06 299 GLN B O 1
ATOM 6096 N N . LYS B 1 300 ? 12.797 -13.727 -26.094 1 95.38 300 LYS B N 1
ATOM 6097 C CA . LYS B 1 300 ? 13.57 -14.133 -27.266 1 95.38 300 LYS B CA 1
ATOM 6098 C C . LYS B 1 300 ? 13.984 -15.602 -27.156 1 95.38 300 LYS B C 1
ATOM 6100 O O . LYS B 1 300 ? 14.102 -16.297 -28.172 1 95.38 300 LYS B O 1
ATOM 6105 N N . SER B 1 301 ? 14.18 -15.984 -25.906 1 95.56 301 SER B N 1
ATOM 6106 C CA . SER B 1 301 ? 14.586 -17.375 -25.703 1 95.56 301 SER B CA 1
ATOM 6107 C C . SER B 1 301 ? 13.477 -18.344 -26.109 1 95.56 301 SER B C 1
ATOM 6109 O O . SER B 1 301 ? 13.742 -19.5 -26.406 1 95.56 301 SER B O 1
ATOM 6111 N N . ASN B 1 302 ? 12.234 -17.906 -26.188 1 94.62 302 ASN B N 1
ATOM 6112 C CA . ASN B 1 302 ? 11.102 -18.734 -26.562 1 94.62 302 ASN B CA 1
ATOM 6113 C C . ASN B 1 302 ? 11.172 -19.172 -28.031 1 94.62 302 ASN B C 1
ATOM 6115 O O . ASN B 1 302 ? 10.477 -20.109 -28.438 1 94.62 302 ASN B O 1
ATOM 6119 N N . TYR B 1 303 ? 12.141 -18.547 -28.844 1 95 303 TYR B N 1
ATOM 6120 C CA . TYR B 1 303 ? 12.336 -18.906 -30.25 1 95 303 TYR B CA 1
ATOM 6121 C C . TYR B 1 303 ? 13.367 -20.016 -30.375 1 95 303 TYR B C 1
ATOM 6123 O O . TYR B 1 303 ? 13.617 -20.516 -31.484 1 95 303 TYR B O 1
ATOM 6131 N N . LEU B 1 304 ? 13.914 -20.422 -29.297 1 95.94 304 LEU B N 1
ATOM 6132 C CA . LEU B 1 304 ? 14.953 -21.438 -29.312 1 95.94 304 LEU B CA 1
ATOM 6133 C C . LEU B 1 304 ? 14.477 -22.719 -28.609 1 95.94 304 LEU B C 1
ATOM 6135 O O . LEU B 1 304 ? 13.562 -22.656 -27.781 1 95.94 304 LEU B O 1
ATOM 6139 N N . PRO B 1 305 ? 15.016 -23.812 -28.922 1 95.56 305 PRO B N 1
ATOM 6140 C CA . PRO B 1 305 ? 14.562 -25.062 -28.312 1 95.56 305 PRO B CA 1
ATOM 6141 C C . PRO B 1 305 ? 15.031 -25.219 -26.875 1 95.56 305 PRO B C 1
ATOM 6143 O O . PRO B 1 305 ? 16.016 -24.594 -26.469 1 95.56 305 PRO B O 1
ATOM 6146 N N . ASP B 1 306 ? 14.32 -26 -26.094 1 96 306 ASP B N 1
ATOM 6147 C CA . ASP B 1 306 ? 14.742 -26.469 -24.766 1 96 306 ASP B CA 1
ATOM 6148 C C . ASP B 1 306 ? 15.312 -27.891 -24.859 1 96 306 ASP B C 1
ATOM 6150 O O . ASP B 1 306 ? 14.711 -28.766 -25.469 1 96 306 ASP B O 1
ATOM 6154 N N . VAL B 1 307 ? 16.547 -28.078 -24.375 1 97.44 307 VAL B N 1
ATOM 6155 C CA . VAL B 1 307 ? 17.172 -29.391 -24.328 1 97.44 307 VAL B CA 1
ATOM 6156 C C . VAL B 1 307 ? 17.391 -29.812 -22.875 1 97.44 307 VAL B C 1
ATOM 6158 O O . VAL B 1 307 ? 17.906 -29.031 -22.062 1 97.44 307 VAL B O 1
ATOM 6161 N N . ALA B 1 308 ? 16.938 -30.953 -22.516 1 97.25 308 ALA B N 1
ATOM 6162 C CA . ALA B 1 308 ? 17.109 -31.438 -21.141 1 97.25 308 ALA B CA 1
ATOM 6163 C C . ALA B 1 308 ? 17.531 -32.906 -21.125 1 97.25 308 ALA B C 1
ATOM 6165 O O . ALA B 1 308 ? 17.188 -33.656 -22.047 1 97.25 308 ALA B O 1
ATOM 6166 N N . LEU B 1 309 ? 18.344 -33.25 -20.125 1 97.38 309 LEU B N 1
ATOM 6167 C CA . LEU B 1 309 ? 18.641 -34.625 -19.812 1 97.38 309 LEU B CA 1
ATOM 6168 C C . LEU B 1 309 ? 17.594 -35.219 -18.875 1 97.38 309 LEU B C 1
ATOM 6170 O O . LEU B 1 309 ? 17.109 -34.531 -17.969 1 97.38 309 LEU B O 1
ATOM 6174 N N . MET B 1 310 ? 17.172 -36.375 -19.156 1 96.62 310 MET B N 1
ATOM 6175 C CA . MET B 1 310 ? 16.219 -37.062 -18.297 1 96.62 310 MET B CA 1
ATOM 6176 C C . MET B 1 310 ? 16.734 -38.438 -17.922 1 96.62 310 MET B C 1
ATOM 6178 O O . MET B 1 310 ? 17.453 -39.062 -18.688 1 96.62 310 MET B O 1
ATOM 6182 N N . GLY B 1 311 ? 16.422 -38.906 -16.797 1 95.81 311 GLY B N 1
ATOM 6183 C CA . GLY B 1 311 ? 16.75 -40.219 -16.297 1 95.81 311 GLY B CA 1
ATOM 6184 C C . GLY B 1 311 ? 15.727 -40.75 -15.312 1 95.81 311 GLY B C 1
ATOM 6185 O O . GLY B 1 311 ? 15.133 -40 -14.547 1 95.81 311 GLY B O 1
ATOM 6186 N N . LYS B 1 312 ? 15.477 -42.031 -15.383 1 96.19 312 LYS B N 1
ATOM 6187 C CA . LYS B 1 312 ? 14.562 -42.719 -14.477 1 96.19 312 LYS B CA 1
ATOM 6188 C C . LYS B 1 312 ? 15.117 -44.094 -14.062 1 96.19 312 LYS B C 1
ATOM 6190 O O . LYS B 1 312 ? 15.625 -44.844 -14.906 1 96.19 312 LYS B O 1
ATOM 6195 N N . LYS B 1 313 ? 15.242 -44.312 -12.828 1 96.75 313 LYS B N 1
ATOM 6196 C CA . LYS B 1 313 ? 15.641 -45.625 -12.297 1 96.75 313 LYS B CA 1
ATOM 6197 C C . LYS B 1 313 ? 14.555 -46.219 -11.406 1 96.75 313 LYS B C 1
ATO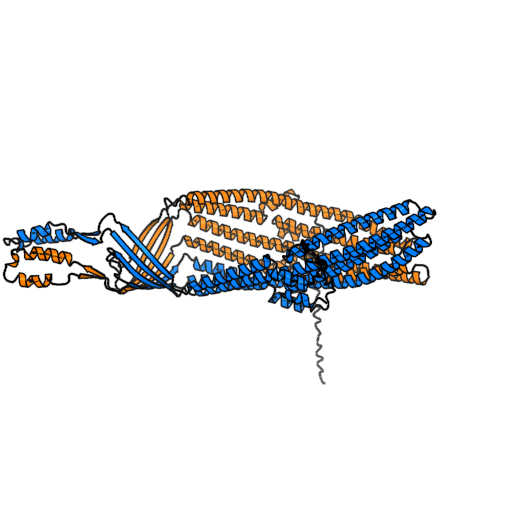M 6199 O O . LYS B 1 313 ? 14.117 -45.562 -10.445 1 96.75 313 LYS B O 1
ATOM 6204 N N . TYR B 1 314 ? 14.125 -47.438 -11.781 1 95.94 314 TYR B N 1
ATOM 6205 C CA . TYR B 1 314 ? 13.133 -48.094 -10.938 1 95.94 314 TYR B CA 1
ATOM 6206 C C . TYR B 1 314 ? 13.797 -48.719 -9.711 1 95.94 314 TYR B C 1
ATOM 6208 O O . TYR B 1 314 ? 14.727 -49.531 -9.844 1 95.94 314 TYR B O 1
ATOM 6216 N N . LEU B 1 315 ? 13.367 -48.344 -8.617 1 96.12 315 LEU B N 1
ATOM 6217 C CA . LEU B 1 315 ? 13.93 -48.844 -7.363 1 96.12 315 LEU B CA 1
ATOM 6218 C C . LEU B 1 315 ? 13.156 -50.062 -6.875 1 96.12 315 LEU B C 1
ATOM 6220 O O . LEU B 1 315 ? 13.711 -50.906 -6.156 1 96.12 315 LEU B O 1
ATOM 6224 N N . TRP B 1 316 ? 11.906 -50.094 -7.141 1 94.69 316 TRP B N 1
ATOM 6225 C CA . TRP B 1 316 ? 11.031 -51.219 -6.836 1 94.69 316 TRP B CA 1
ATOM 6226 C C . TRP B 1 316 ? 9.914 -51.344 -7.863 1 94.69 316 TRP B C 1
ATOM 6228 O O . TRP B 1 316 ? 9.344 -50.312 -8.289 1 94.69 316 TRP B O 1
ATOM 6238 N N . THR B 1 317 ? 9.656 -52.5 -8.289 1 94.38 317 THR B N 1
ATOM 6239 C CA . THR B 1 317 ? 8.578 -52.719 -9.242 1 94.38 317 THR B CA 1
ATOM 6240 C C . THR B 1 317 ? 7.816 -54 -8.914 1 94.38 317 THR B C 1
ATOM 6242 O O . THR B 1 317 ? 8.375 -54.938 -8.32 1 94.38 317 THR B O 1
ATOM 6245 N N . GLU B 1 318 ? 6.578 -53.969 -9.188 1 93.75 318 GLU B N 1
ATOM 6246 C CA . GLU B 1 318 ? 5.695 -55.156 -9.156 1 93.75 318 GLU B CA 1
ATOM 6247 C C . GLU B 1 318 ? 4.836 -55.219 -10.414 1 93.75 318 GLU B C 1
ATOM 6249 O O . GLU B 1 318 ? 3.969 -54.375 -10.633 1 93.75 318 GLU B O 1
ATOM 6254 N N . ASN B 1 319 ? 5.039 -56.25 -11.273 1 92.75 319 ASN B N 1
ATOM 6255 C CA . ASN B 1 319 ? 4.305 -56.469 -12.516 1 92.75 319 ASN B CA 1
ATOM 6256 C C . ASN B 1 319 ? 4.441 -55.25 -13.438 1 92.75 319 ASN B C 1
ATOM 6258 O O . ASN B 1 319 ? 3.441 -54.719 -13.914 1 92.75 319 ASN B O 1
ATOM 6262 N N . LEU B 1 320 ? 5.641 -54.875 -13.594 1 91.19 320 LEU B N 1
ATOM 6263 C CA . LEU B 1 320 ? 5.922 -53.719 -14.445 1 91.19 320 LEU B CA 1
ATOM 6264 C C . LEU B 1 320 ? 5.465 -53.969 -15.875 1 91.19 320 LEU B C 1
ATOM 6266 O O . LEU B 1 320 ? 5.738 -55.062 -16.438 1 91.19 320 LEU B O 1
ATOM 6270 N N . PRO B 1 321 ? 4.734 -53.031 -16.406 1 87.25 321 PRO B N 1
ATOM 6271 C CA . PRO B 1 321 ? 4.312 -53.219 -17.797 1 87.25 321 PRO B CA 1
ATOM 6272 C C . PRO B 1 321 ? 5.484 -53.5 -18.734 1 87.25 321 PRO B C 1
ATOM 6274 O O . PRO B 1 321 ? 6.57 -52.969 -18.547 1 87.25 321 PRO B O 1
ATOM 6277 N N . ILE B 1 322 ? 5.238 -54.25 -19.781 1 81.19 322 ILE B N 1
ATOM 6278 C CA . ILE B 1 322 ? 6.273 -54.719 -20.688 1 81.19 322 ILE B CA 1
ATOM 6279 C C . ILE B 1 322 ? 6.832 -53.531 -21.484 1 81.19 322 ILE B C 1
ATOM 6281 O O . ILE B 1 322 ? 7.938 -53.625 -22.016 1 81.19 322 ILE B O 1
ATOM 6285 N N . THR B 1 323 ? 6.047 -52.469 -21.578 1 81.31 323 THR B N 1
ATOM 6286 C CA . THR B 1 323 ? 6.465 -51.281 -22.344 1 81.31 323 THR B CA 1
ATOM 6287 C C . THR B 1 323 ? 7.438 -50.438 -21.531 1 81.31 323 THR B C 1
ATOM 6289 O O . THR B 1 323 ? 8.07 -49.531 -22.078 1 81.31 323 THR B O 1
ATOM 6292 N N . GLU B 1 324 ? 7.582 -50.75 -20.266 1 87.81 324 GLU B N 1
ATOM 6293 C CA . GLU B 1 324 ? 8.484 -50 -19.406 1 87.81 324 GLU B CA 1
ATOM 6294 C C . GLU B 1 324 ? 9.867 -50.656 -19.344 1 87.81 324 GLU B C 1
ATOM 6296 O O . GLU B 1 324 ? 9.977 -51.875 -19.406 1 87.81 324 GLU B O 1
ATOM 6301 N N . PRO B 1 325 ? 10.859 -49.75 -19.188 1 87 325 PRO B N 1
ATOM 6302 C CA . PRO B 1 325 ? 12.188 -50.344 -19.016 1 87 325 PRO B CA 1
ATOM 6303 C C . PRO B 1 325 ? 12.32 -51.094 -17.703 1 87 325 PRO B C 1
ATOM 6305 O O . PRO B 1 325 ? 11.773 -50.688 -16.688 1 87 325 PRO B O 1
ATOM 6308 N N . ASP B 1 326 ? 13.078 -52.219 -17.688 1 84.94 326 ASP B N 1
ATOM 6309 C CA . ASP B 1 326 ? 13.172 -53.094 -16.531 1 84.94 326 ASP B CA 1
ATOM 6310 C C . ASP B 1 326 ? 13.938 -52.469 -15.391 1 84.94 326 ASP B C 1
ATOM 6312 O O . ASP B 1 326 ? 13.758 -52.812 -14.227 1 84.94 326 ASP B O 1
ATOM 6316 N N . ASN B 1 327 ? 14.945 -51.594 -15.75 1 91.19 327 ASN B N 1
ATOM 6317 C CA . ASN B 1 327 ? 15.781 -51.094 -14.672 1 91.19 327 ASN B CA 1
ATOM 6318 C C . ASN B 1 327 ? 15.953 -49.594 -14.758 1 91.19 327 ASN B C 1
ATOM 6320 O O . ASN B 1 327 ? 15.258 -48.844 -14.062 1 91.19 327 ASN B O 1
ATOM 6324 N N . TRP B 1 328 ? 16.703 -49.062 -15.617 1 93.56 328 TRP B N 1
ATOM 6325 C CA . TRP B 1 328 ? 16.922 -47.625 -15.727 1 93.56 328 TRP B CA 1
ATOM 6326 C C . TRP B 1 328 ? 16.859 -47.188 -17.172 1 93.56 328 TRP B C 1
ATOM 6328 O O . TRP B 1 328 ? 16.953 -48 -18.094 1 93.56 328 TRP B O 1
ATOM 6338 N N . VAL B 1 329 ? 16.453 -46 -17.359 1 94.12 329 VAL B N 1
ATOM 6339 C CA . VAL B 1 329 ? 16.469 -45.375 -18.688 1 94.12 329 VAL B CA 1
ATOM 6340 C C . VAL B 1 329 ? 17.047 -43.969 -18.609 1 94.12 329 VAL B C 1
ATOM 6342 O O . VAL B 1 329 ? 16.828 -43.25 -17.625 1 94.12 329 VAL B O 1
ATOM 6345 N N . VAL B 1 330 ? 17.969 -43.594 -19.531 1 94.81 330 VAL B N 1
ATOM 6346 C CA . VAL B 1 330 ? 18.531 -42.25 -19.656 1 94.81 330 VAL B CA 1
ATOM 6347 C C . VAL B 1 330 ? 18.312 -41.75 -21.078 1 94.81 330 VAL B C 1
ATOM 6349 O O . VAL B 1 330 ? 18.266 -42.531 -22.031 1 94.81 330 VAL B O 1
ATOM 6352 N N . GLY B 1 331 ? 18.016 -40.469 -21.203 1 95.94 331 GLY B N 1
ATOM 6353 C CA . GLY B 1 331 ? 17.797 -39.906 -22.531 1 95.94 331 GLY B CA 1
ATOM 6354 C C . GLY B 1 331 ? 17.938 -38.406 -22.562 1 95.94 331 GLY B C 1
ATOM 6355 O O . GLY B 1 331 ? 18.219 -37.75 -21.547 1 95.94 331 GLY B O 1
ATOM 6356 N N . VAL B 1 332 ? 17.953 -37.844 -23.719 1 96.12 332 VAL B N 1
ATOM 6357 C CA . VAL B 1 332 ? 17.969 -36.406 -23.969 1 96.12 332 VAL B CA 1
ATOM 6358 C C . VAL B 1 332 ? 16.719 -36 -24.734 1 96.12 332 VAL B C 1
ATOM 6360 O O . VAL B 1 332 ? 16.266 -36.719 -25.641 1 96.12 332 VAL B O 1
ATOM 6363 N N . GLY B 1 333 ? 16.062 -34.969 -24.203 1 95.62 333 GLY B N 1
ATOM 6364 C CA . GLY B 1 333 ? 14.875 -34.469 -24.891 1 95.62 333 GLY B CA 1
ATOM 6365 C C . GLY B 1 333 ? 15.039 -33.062 -25.406 1 95.62 333 GLY B C 1
ATOM 6366 O O . GLY B 1 333 ? 15.758 -32.25 -24.812 1 95.62 333 GLY B O 1
ATOM 6367 N N . LEU B 1 334 ? 14.391 -32.781 -26.578 1 96.31 334 LEU B N 1
ATOM 6368 C CA . LEU B 1 334 ? 14.367 -31.453 -27.172 1 96.31 334 LEU B CA 1
ATOM 6369 C C . LEU B 1 334 ? 12.938 -31.016 -27.469 1 96.31 334 LEU B C 1
ATOM 6371 O O . LEU B 1 334 ? 12.133 -31.797 -27.984 1 96.31 334 LEU B O 1
ATOM 6375 N N . GLN B 1 335 ? 12.578 -29.875 -26.953 1 95.5 335 GLN B N 1
ATOM 6376 C CA . GLN B 1 335 ? 11.281 -29.281 -27.266 1 95.5 335 GLN B CA 1
ATOM 6377 C C . GLN B 1 335 ? 11.445 -27.906 -27.906 1 95.5 335 GLN B C 1
ATOM 6379 O O . GLN B 1 335 ? 12.188 -27.062 -27.406 1 95.5 335 GLN B O 1
ATOM 6384 N N . TRP B 1 336 ? 10.766 -27.719 -29.094 1 94.88 336 TRP B N 1
ATOM 6385 C CA . TRP B 1 336 ? 10.891 -26.469 -29.844 1 94.88 336 TRP B CA 1
ATOM 6386 C C . TRP B 1 336 ? 9.523 -26 -30.344 1 94.88 336 TRP B C 1
ATOM 6388 O O . TRP B 1 336 ? 8.906 -26.641 -31.188 1 94.88 336 TRP B O 1
ATOM 6398 N N . ASP B 1 337 ? 9.031 -24.953 -29.781 1 93.88 337 ASP B N 1
ATOM 6399 C CA . ASP B 1 337 ? 7.781 -24.391 -30.266 1 93.88 337 ASP B CA 1
ATOM 6400 C C . ASP B 1 337 ? 7.988 -23.641 -31.578 1 93.88 337 ASP B C 1
ATOM 6402 O O . ASP B 1 337 ? 8.625 -22.578 -31.609 1 93.88 337 ASP B O 1
ATOM 6406 N N . ILE B 1 338 ? 7.406 -24.109 -32.656 1 93.5 338 ILE B N 1
ATOM 6407 C CA . ILE B 1 338 ? 7.598 -23.547 -33.969 1 93.5 338 ILE B CA 1
ATOM 6408 C C . ILE B 1 338 ? 6.535 -22.484 -34.25 1 93.5 338 ILE B C 1
ATOM 6410 O O . ILE B 1 338 ? 6.828 -21.422 -34.812 1 93.5 338 ILE B O 1
ATOM 6414 N N . PHE B 1 339 ? 5.301 -22.766 -33.812 1 94.06 339 PHE B N 1
ATOM 6415 C CA . PHE B 1 339 ? 4.188 -21.859 -34.062 1 94.06 339 PHE B CA 1
ATOM 6416 C C . PHE B 1 339 ? 3.203 -21.891 -32.906 1 94.06 339 PHE B C 1
ATOM 6418 O O . PHE B 1 339 ? 2.662 -22.938 -32.562 1 94.06 339 PHE B O 1
ATOM 6425 N N . LYS B 1 340 ? 3.057 -20.781 -32.312 1 94.69 340 LYS B N 1
ATOM 6426 C CA . LYS B 1 340 ? 2.109 -20.609 -31.234 1 94.69 340 LYS B CA 1
ATOM 6427 C C . LYS B 1 340 ? 1.109 -19.5 -31.531 1 94.69 340 LYS B C 1
ATOM 6429 O O . LYS B 1 340 ? 0.842 -18.641 -30.688 1 94.69 340 LYS B O 1
ATOM 6434 N N . GLY B 1 341 ? 0.668 -19.328 -32.719 1 95.31 341 GLY B N 1
ATOM 6435 C CA . GLY B 1 341 ? -0.328 -18.328 -33.094 1 95.31 341 GLY B CA 1
ATOM 6436 C C . GLY B 1 341 ? 0.197 -16.906 -33 1 95.31 341 GLY B C 1
ATOM 6437 O O . GLY B 1 341 ? -0.513 -16 -32.594 1 95.31 341 GLY B O 1
ATOM 6438 N N . LEU B 1 342 ? 1.49 -16.688 -33.156 1 95.19 342 LEU B N 1
ATOM 6439 C CA . LEU B 1 342 ? 2.176 -15.398 -33.219 1 95.19 342 LEU B CA 1
ATOM 6440 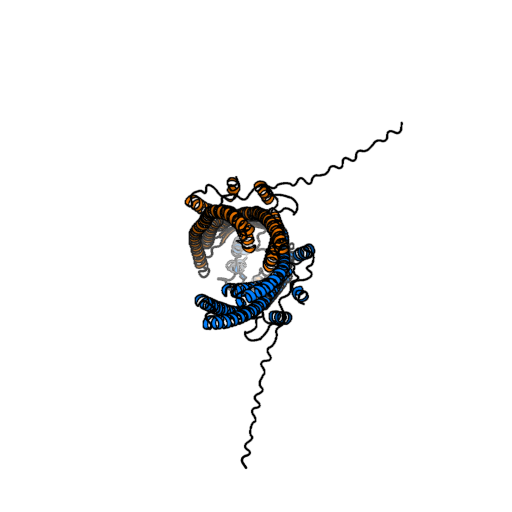C C . LEU B 1 342 ? 2.328 -14.812 -31.812 1 95.19 342 LEU B C 1
ATOM 6442 O O . LEU B 1 342 ? 2.67 -13.641 -31.656 1 95.19 342 LEU B O 1
ATOM 6446 N N . GLN B 1 343 ? 1.997 -15.594 -30.797 1 95.38 343 GLN B N 1
ATOM 6447 C CA . GLN B 1 343 ? 2.125 -15.156 -29.422 1 95.38 343 GLN B CA 1
ATOM 6448 C C . GLN B 1 343 ? 3.557 -14.727 -29.109 1 95.38 343 GLN B C 1
ATOM 6450 O O . GLN B 1 343 ? 3.783 -13.672 -28.516 1 95.38 343 GLN B O 1
ATOM 6455 N N . ASN B 1 344 ? 4.609 -15.508 -29.547 1 93.94 344 ASN B N 1
ATOM 6456 C CA . ASN B 1 344 ? 6.004 -15.203 -29.25 1 93.94 344 ASN B CA 1
ATOM 6457 C C . ASN B 1 344 ? 6.434 -13.875 -29.859 1 93.94 344 ASN B C 1
ATOM 6459 O O . ASN B 1 344 ? 7.113 -13.078 -29.219 1 93.94 344 ASN B O 1
ATOM 6463 N N . LYS B 1 345 ? 6.031 -13.688 -31.078 1 95 345 LYS B N 1
ATOM 6464 C CA . LYS B 1 345 ? 6.348 -12.43 -31.75 1 95 345 LYS B CA 1
ATOM 6465 C C . LYS B 1 345 ? 5.773 -11.234 -31 1 95 345 LYS B C 1
ATOM 6467 O O . LYS B 1 345 ? 6.492 -10.281 -30.688 1 95 345 LYS B O 1
ATOM 6472 N N . HIS B 1 346 ? 4.488 -11.352 -30.609 1 96.06 346 HIS B N 1
ATOM 6473 C CA . HIS B 1 346 ? 3.824 -10.227 -29.969 1 96.06 346 HIS B CA 1
ATOM 6474 C C . HIS B 1 346 ? 4.324 -10.047 -28.531 1 96.06 346 HIS B C 1
ATOM 6476 O O . HIS B 1 346 ? 4.434 -8.914 -28.047 1 96.06 346 HIS B O 1
ATOM 6482 N N . HIS B 1 347 ? 4.609 -11.148 -27.797 1 95.38 347 HIS B N 1
ATOM 6483 C CA . HIS B 1 347 ? 5.199 -11.031 -26.469 1 95.38 347 HIS B CA 1
ATOM 6484 C C . HIS B 1 347 ? 6.57 -10.367 -26.531 1 95.38 347 HIS B C 1
ATOM 6486 O O . HIS B 1 347 ? 6.922 -9.57 -25.656 1 95.38 347 HIS B O 1
ATOM 6492 N N . THR B 1 348 ? 7.406 -10.664 -27.531 1 95.44 348 THR B N 1
ATOM 6493 C CA . THR B 1 348 ? 8.719 -10.047 -27.703 1 95.44 348 THR B CA 1
ATOM 6494 C C . THR B 1 348 ? 8.578 -8.555 -28 1 95.44 348 THR B C 1
ATOM 6496 O O . THR B 1 348 ? 9.281 -7.73 -27.422 1 95.44 348 THR B O 1
ATOM 6499 N N . GLN B 1 349 ? 7.625 -8.219 -28.828 1 96.56 349 GLN B N 1
ATOM 6500 C CA . GLN B 1 349 ? 7.379 -6.816 -29.125 1 96.56 349 GLN B CA 1
ATOM 6501 C C . GLN B 1 349 ? 6.871 -6.07 -27.906 1 96.56 349 GLN B C 1
ATOM 6503 O O . GLN B 1 349 ? 7.234 -4.914 -27.672 1 96.56 349 GLN B O 1
ATOM 6508 N N . GLN B 1 350 ? 5.957 -6.727 -27.141 1 95.56 350 GLN B N 1
ATOM 6509 C CA . GLN B 1 350 ? 5.48 -6.164 -25.875 1 95.56 350 GLN B CA 1
ATOM 6510 C C . GLN B 1 350 ? 6.641 -5.863 -24.938 1 95.56 350 GLN B C 1
ATOM 6512 O O . GLN B 1 350 ? 6.719 -4.77 -24.375 1 95.56 350 GLN B O 1
ATOM 6517 N N . ALA B 1 351 ? 7.539 -6.844 -24.812 1 94.31 351 ALA B N 1
ATOM 6518 C CA . ALA B 1 351 ? 8.68 -6.691 -23.922 1 94.31 351 ALA B CA 1
ATOM 6519 C C . ALA B 1 351 ? 9.609 -5.578 -24.391 1 94.31 351 ALA B C 1
ATOM 6521 O O . ALA B 1 351 ? 10.141 -4.816 -23.594 1 94.31 351 ALA B O 1
ATOM 6522 N N . LYS B 1 352 ? 9.828 -5.504 -25.703 1 95.62 352 LYS B N 1
ATOM 6523 C CA . LYS B 1 352 ? 10.656 -4.449 -26.281 1 95.62 352 LYS B CA 1
ATOM 6524 C C . LYS B 1 352 ? 10.062 -3.072 -26 1 95.62 352 LYS B C 1
ATOM 6526 O O . LYS B 1 352 ? 10.758 -2.156 -25.578 1 95.62 352 LYS B O 1
ATOM 6531 N N . ALA B 1 353 ? 8.734 -2.938 -26.25 1 95.69 353 ALA B N 1
ATOM 6532 C CA . ALA B 1 353 ? 8.047 -1.675 -26 1 95.69 353 ALA B CA 1
ATOM 6533 C C . ALA B 1 353 ? 8.125 -1.29 -24.516 1 95.69 353 ALA B C 1
ATOM 6535 O O . ALA B 1 353 ? 8.312 -0.118 -24.188 1 95.69 353 ALA B O 1
ATOM 6536 N N . LEU B 1 354 ? 7.984 -2.273 -23.672 1 92.38 354 LEU B N 1
ATOM 6537 C CA . LEU B 1 354 ? 8.094 -2.014 -22.234 1 92.38 354 LEU B CA 1
ATOM 6538 C C . LEU B 1 354 ? 9.5 -1.55 -21.875 1 92.38 354 LEU B C 1
ATOM 6540 O O . LEU B 1 354 ? 9.664 -0.638 -21.062 1 92.38 354 LEU B O 1
ATOM 6544 N N . SER B 1 355 ? 10.555 -2.168 -22.438 1 93.12 355 SER B N 1
ATOM 6545 C CA . SER B 1 355 ? 11.938 -1.76 -22.203 1 93.12 355 SER B CA 1
ATOM 6546 C C . SER B 1 355 ? 12.172 -0.32 -22.656 1 93.12 355 SER B C 1
ATOM 6548 O O . SER B 1 355 ? 12.781 0.466 -21.922 1 93.12 355 SER B O 1
ATOM 6550 N N . GLU B 1 356 ? 11.609 0.039 -23.766 1 94.75 356 GLU B N 1
ATOM 6551 C CA . GLU B 1 356 ? 11.734 1.405 -24.266 1 94.75 356 GLU B CA 1
ATOM 6552 C C . GLU B 1 356 ? 10.977 2.387 -23.375 1 94.75 356 GLU B C 1
ATOM 6554 O O . GLU B 1 356 ? 11.438 3.502 -23.141 1 94.75 356 GLU B O 1
ATOM 6559 N N . SER B 1 357 ? 9.805 1.994 -22.953 1 93.94 357 SER B N 1
ATOM 6560 C CA . SER B 1 357 ? 9.008 2.82 -22.047 1 93.94 357 SER B CA 1
ATOM 6561 C C . SER B 1 357 ? 9.781 3.139 -20.766 1 93.94 357 SER B C 1
ATOM 6563 O O . SER B 1 357 ? 9.844 4.297 -20.344 1 93.94 357 SER B O 1
ATOM 6565 N N . VAL B 1 358 ? 10.422 2.127 -20.203 1 92.38 358 VAL B N 1
ATOM 6566 C CA . VAL B 1 358 ? 11.164 2.305 -18.953 1 92.38 358 VAL B CA 1
ATOM 6567 C C . VAL B 1 358 ? 12.336 3.252 -19.172 1 92.38 358 VAL B C 1
ATOM 6569 O O . VAL B 1 358 ? 12.656 4.066 -18.312 1 92.38 358 VAL B O 1
ATOM 6572 N N . ASP B 1 359 ? 12.922 3.117 -20.406 1 92 359 ASP B N 1
ATOM 6573 C CA . ASP B 1 359 ? 14.023 4.016 -20.75 1 92 359 ASP B CA 1
ATOM 6574 C C . ASP B 1 359 ? 13.555 5.469 -20.766 1 92 359 ASP B C 1
ATOM 6576 O O . ASP B 1 359 ? 14.219 6.336 -20.188 1 92 359 ASP B O 1
ATOM 6580 N N . LEU B 1 360 ? 12.453 5.762 -21.359 1 93.88 360 LEU B N 1
ATOM 6581 C CA . LEU B 1 360 ? 11.914 7.113 -21.469 1 93.88 360 LEU B CA 1
ATOM 6582 C C . LEU B 1 360 ? 11.461 7.633 -20.109 1 93.88 360 LEU B C 1
ATOM 6584 O O . LEU B 1 360 ? 11.719 8.789 -19.766 1 93.88 360 LEU B O 1
ATOM 6588 N N . LEU B 1 361 ? 10.836 6.742 -19.344 1 91.06 361 LEU B N 1
ATOM 6589 C CA . LEU B 1 361 ? 10.391 7.129 -18.016 1 91.06 361 LEU B CA 1
ATOM 6590 C C . LEU B 1 361 ? 11.578 7.43 -17.109 1 91.06 361 LEU B C 1
ATOM 6592 O O . LEU B 1 361 ? 11.523 8.359 -16.297 1 91.06 361 LEU B O 1
ATOM 6596 N N . THR B 1 362 ? 12.664 6.699 -17.234 1 91.56 362 THR B N 1
ATOM 6597 C CA . THR B 1 362 ? 13.875 6.934 -16.453 1 91.56 362 THR B CA 1
ATOM 6598 C C . THR B 1 362 ? 14.508 8.273 -16.844 1 91.56 362 THR B C 1
ATOM 6600 O O . THR B 1 362 ? 14.938 9.023 -15.961 1 91.56 362 THR B O 1
ATOM 6603 N N . ALA B 1 363 ? 14.516 8.586 -18.125 1 92.81 363 ALA B N 1
ATOM 6604 C CA . ALA B 1 363 ? 15.07 9.852 -18.594 1 92.81 363 ALA B CA 1
ATOM 6605 C C . ALA B 1 363 ? 14.281 11.031 -18.031 1 92.81 363 ALA B C 1
ATOM 6607 O O . ALA B 1 363 ? 14.867 12.039 -17.625 1 92.81 363 ALA B O 1
ATOM 6608 N N . GLN B 1 364 ? 12.961 10.906 -18.016 1 92.75 364 GLN B N 1
ATOM 6609 C CA . GLN B 1 364 ? 12.133 11.961 -17.453 1 92.75 364 GLN B CA 1
ATOM 6610 C C . GLN B 1 364 ? 12.367 12.102 -15.953 1 92.75 364 GLN B C 1
ATOM 6612 O O . GLN B 1 364 ? 12.414 13.219 -15.422 1 92.75 364 GLN B O 1
ATOM 6617 N N . ALA B 1 365 ? 12.523 11.016 -15.258 1 90.62 365 ALA B N 1
ATOM 6618 C CA . ALA B 1 365 ? 12.781 11.039 -13.82 1 90.62 365 ALA B CA 1
ATOM 6619 C C . ALA B 1 365 ? 14.086 11.773 -13.516 1 90.62 365 ALA B C 1
ATOM 6621 O O . ALA B 1 365 ? 14.18 12.477 -12.508 1 90.62 365 ALA B O 1
ATOM 6622 N N . GLU B 1 366 ? 15.039 11.57 -14.359 1 92.81 366 GLU B N 1
ATOM 6623 C CA . GLU B 1 366 ? 16.328 12.25 -14.188 1 92.81 366 GLU B CA 1
ATOM 6624 C C . GLU B 1 366 ? 16.156 13.766 -14.305 1 92.81 366 GLU B C 1
ATOM 6626 O O . GLU B 1 366 ? 16.812 14.523 -13.578 1 92.81 366 GLU B O 1
ATOM 6631 N N . LYS B 1 367 ? 15.25 14.211 -15.172 1 93.31 367 LYS B N 1
ATOM 6632 C CA . LYS B 1 367 ? 14.961 15.641 -15.297 1 93.31 367 LYS B CA 1
ATOM 6633 C C . LYS B 1 367 ? 14.18 16.141 -14.094 1 93.31 367 LYS B C 1
ATOM 6635 O O . LYS B 1 367 ? 14.469 17.219 -13.562 1 93.31 367 LYS B O 1
ATOM 6640 N N . ASP B 1 368 ? 13.25 15.359 -13.703 1 93.31 368 ASP B N 1
ATOM 6641 C CA . ASP B 1 368 ? 12.406 15.75 -12.578 1 93.31 368 ASP B CA 1
ATOM 6642 C C . ASP B 1 368 ? 13.234 15.922 -11.305 1 93.31 368 ASP B C 1
ATOM 6644 O O . ASP B 1 368 ? 12.977 16.828 -10.516 1 93.31 368 ASP B O 1
ATOM 6648 N N . ILE B 1 369 ? 14.234 15.125 -11.117 1 94.56 369 ILE B N 1
ATOM 6649 C CA . ILE B 1 369 ? 15.016 15.18 -9.883 1 94.56 369 ILE B CA 1
ATOM 6650 C C . ILE B 1 369 ? 15.875 16.438 -9.867 1 94.56 369 ILE B C 1
ATOM 6652 O O . ILE B 1 369 ? 16.156 17 -8.805 1 94.56 369 ILE B O 1
ATOM 6656 N N . GLN B 1 370 ? 16.266 16.922 -11.086 1 95.81 370 GLN B N 1
ATOM 6657 C CA . GLN B 1 370 ? 17 18.188 -11.164 1 95.81 370 GLN B CA 1
ATOM 6658 C C . GLN B 1 370 ? 16.172 19.344 -10.641 1 95.81 370 GLN B C 1
ATOM 6660 O O . GLN B 1 370 ? 16.688 20.219 -9.938 1 95.81 370 GLN B O 1
ATOM 6665 N N . THR B 1 371 ? 14.93 19.297 -10.984 1 96.19 371 THR B N 1
ATOM 6666 C CA . THR B 1 371 ? 14.008 20.344 -10.523 1 96.19 371 THR B CA 1
ATOM 6667 C C . THR B 1 371 ? 13.797 20.25 -9.016 1 96.19 371 THR B C 1
ATOM 6669 O O . THR B 1 371 ? 13.773 21.266 -8.32 1 96.19 371 THR B O 1
ATOM 6672 N N . LEU B 1 372 ? 13.672 19.062 -8.523 1 96.06 372 LEU B N 1
ATOM 6673 C CA . LEU B 1 372 ? 13.445 18.875 -7.094 1 96.06 372 LEU B CA 1
ATOM 6674 C C . LEU B 1 372 ? 14.648 19.328 -6.285 1 96.06 372 LEU B C 1
ATOM 6676 O O . LEU B 1 372 ? 14.5 19.953 -5.234 1 96.06 372 LEU B O 1
ATOM 6680 N N . VAL B 1 373 ? 15.875 18.984 -6.805 1 97.62 373 VAL B N 1
ATOM 6681 C CA . VAL B 1 373 ? 17.094 19.453 -6.152 1 97.62 373 VAL B CA 1
ATOM 6682 C C . VAL B 1 373 ? 17.109 20.969 -6.109 1 97.62 373 VAL B C 1
ATOM 6684 O O . VAL B 1 373 ? 17.391 21.562 -5.062 1 97.62 373 VAL B O 1
ATOM 6687 N N . LYS B 1 374 ? 16.781 21.625 -7.23 1 97.69 374 LYS B N 1
ATOM 6688 C CA . LYS B 1 374 ? 16.734 23.078 -7.289 1 97.69 374 LYS B CA 1
ATOM 6689 C C . LYS B 1 374 ? 15.703 23.641 -6.32 1 97.69 374 LYS B C 1
ATOM 6691 O O . LYS B 1 374 ? 15.93 24.688 -5.695 1 97.69 374 LYS B O 1
ATOM 6696 N N . LYS B 1 375 ? 14.625 22.969 -6.195 1 97.69 375 LYS B N 1
ATOM 6697 C CA . LYS B 1 375 ? 13.578 23.406 -5.273 1 97.69 375 LYS B CA 1
ATOM 6698 C C . LYS B 1 375 ? 14.094 23.438 -3.838 1 97.69 375 LYS B C 1
ATOM 6700 O O . LYS B 1 375 ? 13.953 24.453 -3.145 1 97.69 375 LYS B O 1
ATOM 6705 N N . TYR B 1 376 ? 14.711 22.375 -3.379 1 97.94 376 TYR B N 1
ATOM 6706 C CA . TYR B 1 376 ? 15.203 22.312 -2.008 1 97.94 376 TYR B CA 1
ATOM 6707 C C . TYR B 1 376 ? 16.375 23.266 -1.8 1 97.94 376 TYR B C 1
ATOM 6709 O O . TYR B 1 376 ? 16.453 23.938 -0.771 1 97.94 376 TYR B O 1
ATOM 6717 N N . TYR B 1 377 ? 17.234 23.344 -2.844 1 97.5 377 TYR B N 1
ATOM 6718 C CA . TYR B 1 377 ? 18.359 24.266 -2.791 1 97.5 377 TYR B CA 1
ATOM 6719 C C . TYR B 1 377 ? 17.875 25.703 -2.639 1 97.5 377 TYR B C 1
ATOM 6721 O O . TYR B 1 377 ? 18.344 26.438 -1.759 1 97.5 377 TYR B O 1
ATOM 6729 N N . THR B 1 378 ? 16.891 26.078 -3.436 1 97.19 378 THR B N 1
ATOM 6730 C CA . THR B 1 378 ? 16.344 27.438 -3.42 1 97.19 378 THR B CA 1
ATOM 6731 C C . THR B 1 378 ? 15.594 27.703 -2.113 1 97.19 378 THR B C 1
ATOM 6733 O O . THR B 1 378 ? 15.617 28.828 -1.6 1 97.19 378 THR B O 1
ATOM 6736 N N . GLU B 1 379 ? 14.953 26.703 -1.628 1 97.44 379 GLU B N 1
ATOM 6737 C CA . GLU B 1 379 ? 14.25 26.859 -0.357 1 97.44 379 GLU B CA 1
ATOM 6738 C C . GLU B 1 379 ? 15.227 27.188 0.771 1 97.44 379 GLU B C 1
ATOM 6740 O O . GLU B 1 379 ? 14.938 28.047 1.611 1 97.44 379 GLU B O 1
ATOM 6745 N N . ILE B 1 380 ? 16.375 26.578 0.776 1 97.19 380 ILE B N 1
ATOM 6746 C CA . ILE B 1 380 ? 17.375 26.859 1.793 1 97.19 380 ILE B CA 1
ATOM 6747 C C . ILE B 1 380 ? 17.875 28.297 1.634 1 97.19 380 ILE B C 1
ATOM 6749 O O . ILE B 1 380 ? 18 29.031 2.617 1 97.19 380 ILE B O 1
ATOM 6753 N N . GLU B 1 381 ? 18.062 28.734 0.411 1 95.5 381 GLU B N 1
ATOM 6754 C CA . GLU B 1 381 ? 18.5 30.094 0.137 1 95.5 381 GLU B CA 1
ATOM 6755 C C . GLU B 1 381 ? 17.453 31.109 0.57 1 95.5 381 GLU B C 1
ATOM 6757 O O . GLU B 1 381 ? 17.781 32.156 1.16 1 95.5 381 GLU B O 1
ATOM 6762 N N . LYS B 1 382 ? 16.234 30.75 0.289 1 96.31 382 LYS B N 1
ATOM 6763 C CA . LYS B 1 382 ? 15.141 31.641 0.683 1 96.31 382 LYS B CA 1
ATOM 6764 C C . LYS B 1 382 ? 15.086 31.812 2.199 1 96.31 382 LYS B C 1
ATOM 6766 O O . LYS B 1 382 ? 14.906 32.938 2.703 1 96.31 382 LYS B O 1
ATOM 6771 N N . GLN B 1 383 ? 15.25 30.75 2.902 1 96.62 383 GLN B N 1
ATOM 6772 C CA . GLN B 1 383 ? 15.219 30.812 4.359 1 96.62 383 GLN B CA 1
ATOM 6773 C C . GLN B 1 383 ? 16.422 31.578 4.906 1 96.62 383 GLN B C 1
ATOM 6775 O O . GLN B 1 383 ? 16.312 32.281 5.91 1 96.62 383 GLN B O 1
ATOM 6780 N N . ARG B 1 384 ? 17.562 31.469 4.266 1 94.5 384 ARG B N 1
ATOM 6781 C CA . ARG B 1 384 ? 18.75 32.25 4.656 1 94.5 384 ARG B CA 1
ATOM 6782 C C . ARG B 1 384 ? 18.516 33.719 4.496 1 94.5 384 ARG B C 1
ATOM 6784 O O . ARG B 1 384 ? 18.859 34.531 5.379 1 94.5 384 ARG B O 1
ATOM 6791 N N . GLU B 1 385 ? 17.891 34.125 3.357 1 94.56 385 GLU B N 1
A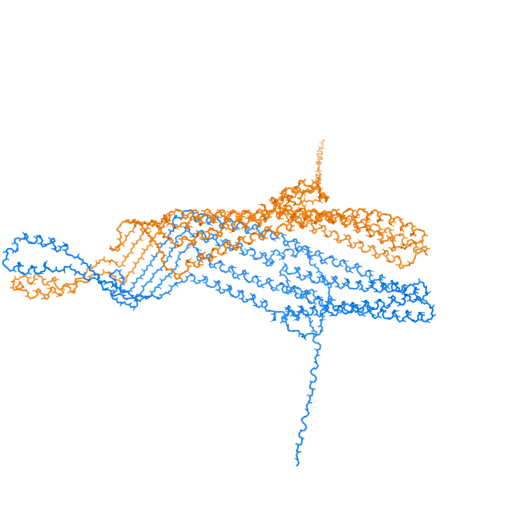TOM 6792 C CA . GLU B 1 385 ? 17.547 35.531 3.123 1 94.56 385 GLU B CA 1
ATOM 6793 C C . GLU B 1 385 ? 16.516 36 4.125 1 94.56 385 GLU B C 1
ATOM 6795 O O . GLU B 1 385 ? 16.594 37.156 4.609 1 94.56 385 GLU B O 1
ATOM 6800 N N . GLN B 1 386 ? 15.586 35.094 4.383 1 95.44 386 GLN B N 1
ATOM 6801 C CA . GLN B 1 386 ? 14.562 35.438 5.371 1 95.44 386 GLN B CA 1
ATOM 6802 C C . GLN B 1 386 ? 15.195 35.688 6.742 1 95.44 386 GLN B C 1
ATOM 6804 O O . GLN B 1 386 ? 14.789 36.625 7.449 1 95.44 386 GLN B O 1
ATOM 6809 N N . LEU B 1 387 ? 16.188 34.938 7.133 1 94.88 387 LEU B N 1
ATOM 6810 C CA . LEU B 1 387 ? 16.859 35.094 8.414 1 94.88 387 LEU B CA 1
ATOM 6811 C C . LEU B 1 387 ? 17.547 36.469 8.5 1 94.88 387 LEU B C 1
ATOM 6813 O O . LEU B 1 387 ? 17.484 37.125 9.539 1 94.88 387 LEU B O 1
ATOM 6817 N N . GLN B 1 388 ? 18.078 36.906 7.406 1 93.56 388 GLN B N 1
ATOM 6818 C CA . GLN B 1 388 ? 18.734 38.188 7.363 1 93.56 388 GLN B CA 1
ATOM 6819 C C . GLN B 1 388 ? 17.719 39.344 7.531 1 93.56 388 GLN B C 1
ATOM 6821 O O . GLN B 1 388 ? 17.969 40.281 8.258 1 93.56 388 GLN B O 1
ATOM 6826 N N . SER B 1 389 ? 16.594 39.062 6.867 1 95.88 389 SER B N 1
ATOM 6827 C CA . SER B 1 389 ? 15.531 40.062 6.98 1 95.88 389 SER B CA 1
ATOM 6828 C C . SER B 1 389 ? 14.953 40.094 8.391 1 95.88 389 SER B C 1
ATOM 6830 O O . SER B 1 389 ? 14.664 41.188 8.922 1 95.88 389 SER B O 1
ATOM 6832 N N . LEU B 1 390 ? 14.82 38.938 8.992 1 96.06 390 LEU B N 1
ATOM 6833 C CA . LEU B 1 390 ? 14.227 38.844 10.32 1 96.06 390 LEU B CA 1
ATOM 6834 C C . LEU B 1 390 ? 15.148 39.438 11.375 1 96.06 390 LEU B C 1
ATOM 6836 O O . LEU B 1 390 ? 14.672 39.969 12.383 1 96.06 390 LEU B O 1
ATOM 6840 N N . GLU B 1 391 ? 16.422 39.469 11.109 1 93.56 391 GLU B N 1
ATOM 6841 C CA . GLU B 1 391 ? 17.344 40.125 12.023 1 93.56 391 GLU B CA 1
ATOM 6842 C C . GLU B 1 391 ? 17.094 41.625 12.086 1 93.56 391 GLU B C 1
ATOM 6844 O O . GLU B 1 391 ? 17.125 42.219 13.156 1 93.56 391 GLU B O 1
ATOM 6849 N N . LYS B 1 392 ? 16.797 42.219 10.961 1 94.38 392 LYS B N 1
ATOM 6850 C CA . LYS B 1 392 ? 16.453 43.625 10.906 1 94.38 392 LYS B CA 1
ATOM 6851 C C . LYS B 1 392 ? 15.117 43.906 11.586 1 94.38 392 LYS B C 1
ATOM 6853 O O . LYS B 1 392 ? 14.961 44.906 12.289 1 94.38 392 LYS B O 1
ATOM 6858 N N . SER B 1 393 ? 14.227 42.969 11.344 1 95.06 393 SER B N 1
ATOM 6859 C CA . SER B 1 393 ? 12.914 43.094 11.977 1 95.06 393 SER B CA 1
ATOM 6860 C C . SER B 1 393 ? 13.023 42.969 13.492 1 95.06 393 SER B C 1
ATOM 6862 O O . SER B 1 393 ? 12.281 43.656 14.219 1 95.06 393 SER B O 1
ATOM 6864 N N . LEU B 1 394 ? 13.914 42.188 13.969 1 94.44 394 LEU B N 1
ATOM 6865 C CA . LEU B 1 394 ? 14.102 42.062 15.406 1 94.44 394 LEU B CA 1
ATOM 6866 C C . LEU B 1 394 ? 14.672 43.312 16.016 1 94.44 394 LEU B C 1
ATOM 6868 O O . LEU B 1 394 ? 14.266 43.719 17.109 1 94.44 394 LEU B O 1
ATOM 6872 N N . GLU B 1 395 ? 15.555 43.969 15.344 1 93.75 395 GLU B N 1
ATOM 6873 C CA . GLU B 1 395 ? 16.094 45.25 15.789 1 93.75 395 GLU B CA 1
ATOM 6874 C C . GLU B 1 395 ? 15.008 46.312 15.859 1 93.75 395 GLU B C 1
ATOM 6876 O O . GLU B 1 395 ? 14.938 47.094 16.828 1 93.75 395 GLU B O 1
ATOM 6881 N N . PHE B 1 396 ? 14.211 46.312 14.852 1 94.44 396 PHE B N 1
ATOM 6882 C CA . PHE B 1 396 ? 13.094 47.25 14.82 1 94.44 396 PHE B CA 1
ATOM 6883 C C . PHE B 1 396 ? 12.125 46.969 15.969 1 94.44 396 PHE B C 1
ATOM 6885 O O . PHE B 1 396 ? 11.68 47.906 16.641 1 94.44 396 PHE B O 1
ATOM 6892 N N . ALA B 1 397 ? 11.812 45.656 16.172 1 93.25 397 ALA B N 1
ATOM 6893 C CA . ALA B 1 397 ? 10.875 45.25 17.219 1 93.25 397 ALA B CA 1
ATOM 6894 C C . ALA B 1 397 ? 11.375 45.688 18.594 1 93.25 397 ALA B C 1
ATOM 6896 O O . ALA B 1 397 ? 10.594 46.156 19.422 1 93.25 397 ALA B O 1
ATOM 6897 N N . GLN B 1 398 ? 12.648 45.656 18.812 1 92.88 398 GLN B N 1
ATOM 6898 C CA . GLN B 1 398 ? 13.234 46.062 20.078 1 92.88 398 GLN B CA 1
ATOM 6899 C C . GLN B 1 398 ? 13.117 47.562 20.281 1 92.88 398 GLN B C 1
ATOM 6901 O O . GLN B 1 398 ? 12.742 48.031 21.359 1 92.88 398 GLN B O 1
ATOM 6906 N N . GLU B 1 399 ? 13.375 48.344 19.219 1 94.12 399 GLU B N 1
ATOM 6907 C CA . GLU B 1 399 ? 13.25 49.812 19.297 1 94.12 399 GLU B CA 1
ATOM 6908 C C . GLU B 1 399 ? 11.797 50.219 19.422 1 94.12 399 GLU B C 1
ATOM 6910 O O . GLU B 1 399 ? 11.484 51.188 20.125 1 94.12 399 GLU B O 1
ATOM 6915 N N . LEU B 1 400 ? 10.977 49.438 18.781 1 92.88 400 LEU B N 1
ATOM 6916 C CA . LEU B 1 400 ? 9.555 49.719 18.859 1 92.88 400 LEU B CA 1
ATOM 6917 C C . LEU B 1 400 ? 9.047 49.562 20.281 1 92.88 400 LEU B C 1
ATOM 6919 O O . LEU B 1 400 ? 8.258 50.375 20.766 1 92.88 400 LEU B O 1
ATOM 6923 N N . ILE B 1 401 ? 9.414 48.531 20.969 1 90.62 401 ILE B N 1
ATOM 6924 C CA . ILE B 1 401 ? 9.016 48.312 22.359 1 90.62 401 ILE B CA 1
ATOM 6925 C C . ILE B 1 401 ? 9.516 49.469 23.234 1 90.62 401 ILE B C 1
ATOM 6927 O O . ILE B 1 401 ? 8.773 49.969 24.078 1 90.62 401 ILE B O 1
ATOM 6931 N N . ARG B 1 402 ? 10.742 49.906 23.016 1 91.94 402 ARG B N 1
ATOM 6932 C CA . ARG B 1 402 ? 11.32 51.031 23.781 1 91.94 402 ARG B CA 1
ATOM 6933 C C . ARG B 1 402 ? 10.508 52.281 23.609 1 91.94 402 ARG B C 1
ATOM 6935 O O . ARG B 1 402 ? 10.141 52.938 24.578 1 91.94 402 ARG B O 1
ATOM 6942 N N . VAL B 1 403 ? 10.125 52.562 22.391 1 92.75 403 VAL B N 1
ATOM 6943 C CA . VAL B 1 403 ? 9.414 53.781 22.047 1 92.75 403 VAL B CA 1
ATOM 6944 C C . VAL B 1 403 ? 7.988 53.719 22.594 1 92.75 403 VAL B C 1
ATOM 6946 O O . VAL B 1 403 ? 7.5 54.688 23.188 1 92.75 403 VAL B O 1
ATOM 6949 N N . ARG B 1 404 ? 7.34 52.594 22.406 1 89.88 404 ARG B N 1
ATOM 6950 C CA . ARG B 1 404 ? 5.957 52.438 22.844 1 89.88 404 ARG B CA 1
ATOM 6951 C C . ARG B 1 404 ? 5.859 52.469 24.375 1 89.88 404 ARG B C 1
ATOM 6953 O O . ARG B 1 404 ? 4.902 52.969 24.938 1 89.88 404 ARG B O 1
ATOM 6960 N N . ASN B 1 405 ? 6.82 51.844 25.016 1 86.06 405 ASN B N 1
ATOM 6961 C CA . ASN B 1 405 ? 6.855 51.875 26.484 1 86.06 405 ASN B CA 1
ATOM 6962 C C . ASN B 1 405 ? 7.012 53.312 27 1 86.06 405 ASN B C 1
ATOM 6964 O O . ASN B 1 405 ? 6.328 53.719 27.953 1 86.06 405 ASN B O 1
ATOM 6968 N N . LYS B 1 406 ? 7.895 54.062 26.406 1 87.62 406 LYS B N 1
ATOM 6969 C CA . LYS B 1 406 ? 8.109 55.469 26.812 1 87.62 406 LYS B CA 1
ATOM 6970 C C . LYS B 1 406 ? 6.859 56.312 26.547 1 87.62 406 LYS B C 1
ATOM 6972 O O . LYS B 1 406 ? 6.465 57.094 27.406 1 87.62 406 LYS B O 1
ATOM 6977 N N . ALA B 1 407 ? 6.289 56.094 25.422 1 88.88 407 ALA B N 1
ATOM 6978 C CA . ALA B 1 407 ? 5.078 56.844 25.078 1 88.88 407 ALA B CA 1
ATOM 6979 C C . ALA B 1 407 ? 3.945 56.531 26.047 1 88.88 407 ALA B C 1
ATOM 6981 O O . ALA B 1 407 ? 3.176 57.406 26.422 1 88.88 407 ALA B O 1
ATOM 6982 N N . PHE B 1 408 ? 3.775 55.312 26.406 1 82.69 408 PHE B N 1
ATOM 6983 C CA . PHE B 1 408 ? 2.727 54.875 27.312 1 82.69 408 PHE B CA 1
ATOM 6984 C C . PHE B 1 408 ? 2.943 55.5 28.703 1 82.69 408 PHE B C 1
ATOM 6986 O O . PHE B 1 408 ? 2.008 56 29.312 1 82.69 408 PHE B O 1
ATOM 6993 N N . THR B 1 409 ? 4.199 55.5 29.156 1 80.38 409 THR B N 1
ATOM 6994 C CA . THR B 1 409 ? 4.523 56.031 30.469 1 80.38 409 THR B CA 1
ATOM 6995 C C . THR B 1 409 ? 4.312 57.562 30.516 1 80.38 409 THR B C 1
ATOM 6997 O O . THR B 1 409 ? 3.945 58.094 31.562 1 80.38 409 THR B O 1
ATOM 7000 N N . GLU B 1 410 ? 4.43 58.25 29.375 1 81.69 410 GLU B N 1
ATOM 7001 C CA . GLU B 1 410 ? 4.266 59.688 29.297 1 81.69 410 GLU B CA 1
ATOM 7002 C C . GLU B 1 410 ? 2.824 60.062 28.953 1 81.69 410 GLU B C 1
ATOM 7004 O O . GLU B 1 410 ? 2.494 61.25 28.844 1 81.69 410 GLU B O 1
ATOM 7009 N N . GLY B 1 411 ? 1.974 59.031 28.719 1 76.75 411 GLY B N 1
ATOM 7010 C CA . GLY B 1 411 ? 0.556 59.281 28.5 1 76.75 411 GLY B CA 1
ATOM 7011 C C . GLY B 1 411 ? 0.215 59.531 27.031 1 76.75 411 GLY B C 1
ATOM 7012 O O . GLY B 1 411 ? -0.906 59.938 26.719 1 76.75 411 GLY B O 1
ATOM 7013 N N . PHE B 1 412 ? 1.225 59.219 26.125 1 76.25 412 PHE B N 1
ATOM 7014 C CA . PHE B 1 412 ? 1.025 59.5 24.719 1 76.25 412 PHE B CA 1
ATOM 7015 C C . PHE B 1 412 ? 0.754 58.25 23.922 1 76.25 412 PHE B C 1
ATOM 7017 O O . PHE B 1 412 ? 0.583 58.281 22.703 1 76.25 412 PHE B O 1
ATOM 7024 N N . GLY B 1 413 ? 0.691 57.156 24.641 1 77.25 413 GLY B N 1
ATOM 7025 C CA . GLY B 1 413 ? 0.451 55.875 23.984 1 77.25 413 GLY B CA 1
ATOM 7026 C C . GLY B 1 413 ? -0.579 55 24.703 1 77.25 413 GLY B C 1
ATOM 7027 O O . GLY B 1 413 ? -0.983 55.312 25.812 1 77.25 413 GLY B O 1
ATOM 7028 N N . THR B 1 414 ? -1.003 53.969 23.969 1 78 414 THR B N 1
ATOM 7029 C CA . THR B 1 414 ? -2.027 53.094 24.531 1 78 414 THR B CA 1
ATOM 7030 C C . THR B 1 414 ? -1.426 51.75 24.984 1 78 414 THR B C 1
ATOM 7032 O O . THR B 1 414 ? -0.327 51.406 24.562 1 78 414 THR B O 1
ATOM 7035 N N . SER B 1 415 ? -2.133 51.156 25.906 1 75.88 415 SER B N 1
ATOM 7036 C CA . SER B 1 415 ? -1.751 49.812 26.344 1 75.88 415 SER B CA 1
ATOM 7037 C C . SER B 1 415 ? -1.737 48.844 25.172 1 75.88 415 SER B C 1
ATOM 7039 O O . SER B 1 415 ? -0.895 47.938 25.109 1 75.88 415 SER B O 1
ATOM 7041 N N . THR B 1 416 ? -2.555 49.062 24.25 1 77.19 416 THR B N 1
ATOM 7042 C CA . THR B 1 416 ? -2.645 48.219 23.062 1 77.19 416 THR B CA 1
ATOM 7043 C C . THR B 1 416 ? -1.372 48.312 22.234 1 77.19 416 THR B C 1
ATOM 7045 O O . THR B 1 416 ? -0.894 47.312 21.703 1 77.19 416 THR B O 1
ATOM 7048 N N . ASP B 1 417 ? -0.817 49.531 22.25 1 84 417 ASP B N 1
ATOM 7049 C CA . ASP B 1 417 ? 0.4 49.75 21.469 1 84 417 ASP B CA 1
ATOM 7050 C C . ASP B 1 417 ? 1.569 48.969 22.062 1 84 417 ASP B C 1
ATOM 7052 O O . ASP B 1 417 ? 2.357 48.375 21.312 1 84 417 ASP B O 1
ATOM 7056 N N . VAL B 1 418 ? 1.659 49 23.328 1 82.69 418 VAL B N 1
ATOM 7057 C CA . VAL B 1 418 ? 2.74 48.312 24.016 1 82.69 418 VAL B CA 1
ATOM 7058 C C . VAL B 1 418 ? 2.547 46.781 23.844 1 82.69 418 VAL B C 1
ATOM 7060 O O . VAL B 1 418 ? 3.492 46.062 23.531 1 82.69 418 VAL B O 1
ATOM 7063 N N . ALA B 1 419 ? 1.348 46.375 24.031 1 80.81 419 ALA B N 1
ATOM 7064 C CA . ALA B 1 419 ? 1.039 44.938 23.875 1 80.81 419 ALA B CA 1
ATOM 7065 C C . ALA B 1 419 ? 1.34 44.469 22.453 1 80.81 419 ALA B C 1
ATOM 7067 O O . ALA B 1 419 ? 1.932 43.406 22.266 1 80.81 419 ALA B O 1
ATOM 7068 N N . ASP B 1 420 ? 0.996 45.219 21.531 1 85.62 420 ASP B N 1
ATOM 7069 C CA . ASP B 1 420 ? 1.215 44.906 20.125 1 85.62 420 ASP B CA 1
ATOM 7070 C C . ASP B 1 420 ? 2.705 44.812 19.812 1 85.62 420 ASP B C 1
ATOM 7072 O O . ASP B 1 420 ? 3.135 43.938 19.047 1 85.62 420 ASP B O 1
ATOM 7076 N N . ALA B 1 421 ? 3.395 45.75 20.328 1 89.12 421 ALA B N 1
ATOM 7077 C CA . ALA B 1 421 ? 4.836 45.75 20.094 1 89.12 421 ALA B CA 1
ATOM 7078 C C . ALA B 1 421 ? 5.496 44.5 20.656 1 89.12 421 ALA B C 1
ATOM 7080 O O . ALA B 1 421 ? 6.387 43.938 20.016 1 89.12 421 ALA B O 1
ATOM 7081 N N . ASN B 1 422 ? 5.051 44.125 21.797 1 87 422 ASN B N 1
ATOM 7082 C CA . ASN B 1 422 ? 5.598 42.906 22.391 1 87 422 ASN B CA 1
ATOM 7083 C C . ASN B 1 422 ? 5.195 41.656 21.609 1 87 422 ASN B C 1
ATOM 7085 O O . ASN B 1 422 ? 6.004 40.75 21.438 1 87 422 ASN B O 1
ATOM 7089 N N . LEU B 1 423 ? 3.99 41.625 21.203 1 88.06 423 LEU B N 1
ATOM 7090 C CA . LEU B 1 423 ? 3.523 40.5 20.391 1 88.06 423 LEU B CA 1
ATOM 7091 C C . LEU B 1 423 ? 4.305 40.438 19.078 1 88.06 423 LEU B C 1
ATOM 7093 O O . LEU B 1 423 ? 4.582 39.344 18.578 1 88.06 423 LEU B O 1
ATOM 7097 N N . TYR B 1 424 ? 4.559 41.562 18.594 1 90.88 424 TYR B N 1
ATOM 7098 C CA . TYR B 1 424 ? 5.332 41.625 17.359 1 90.88 424 TYR B CA 1
ATOM 7099 C C . TYR B 1 424 ? 6.719 41.031 17.547 1 90.88 424 TYR B C 1
ATOM 7101 O O . TYR B 1 424 ? 7.18 40.25 16.719 1 90.88 424 TYR B O 1
ATOM 7109 N N . ARG B 1 425 ? 7.406 41.375 18.594 1 92.81 425 ARG B N 1
ATOM 7110 C CA . ARG B 1 425 ? 8.727 40.812 18.859 1 92.81 425 ARG B CA 1
ATOM 7111 C C . ARG B 1 425 ? 8.672 39.312 19 1 92.81 425 ARG B C 1
ATOM 7113 O O . ARG B 1 425 ? 9.5 38.594 18.422 1 92.81 425 ARG B O 1
ATOM 7120 N N . ALA B 1 426 ? 7.684 38.844 19.734 1 92.81 426 ALA B N 1
ATOM 7121 C CA . ALA B 1 426 ? 7.527 37.406 19.922 1 92.81 426 ALA B CA 1
ATOM 7122 C C . ALA B 1 426 ? 7.285 36.719 18.594 1 92.81 426 ALA B C 1
ATOM 7124 O O . ALA B 1 426 ? 7.855 35.656 18.328 1 92.81 426 ALA B O 1
ATOM 7125 N N . ALA B 1 427 ? 6.516 37.25 17.781 1 94.06 427 ALA B N 1
ATOM 7126 C CA . ALA B 1 427 ? 6.203 36.688 16.469 1 94.06 427 ALA B CA 1
ATOM 7127 C C . ALA B 1 427 ? 7.457 36.594 15.602 1 94.06 427 ALA B C 1
ATOM 7129 O O . ALA B 1 427 ? 7.66 35.594 14.898 1 94.06 427 ALA B O 1
ATOM 7130 N N . ILE B 1 428 ? 8.211 37.656 15.648 1 95.31 428 ILE B N 1
ATOM 7131 C CA . ILE B 1 428 ? 9.422 37.688 14.844 1 95.31 428 ILE B CA 1
ATOM 7132 C C . ILE B 1 428 ? 10.406 36.625 15.352 1 95.31 428 ILE B C 1
ATOM 7134 O O . ILE B 1 428 ? 11.078 35.969 14.555 1 95.31 428 ILE B O 1
ATOM 7138 N N . GLN B 1 429 ? 10.539 36.531 16.641 1 96.06 429 GLN B N 1
ATOM 7139 C CA . GLN B 1 429 ? 11.422 35.531 17.219 1 96.06 429 GLN B CA 1
ATOM 7140 C C . GLN B 1 429 ? 11 34.125 16.797 1 96.06 429 GLN B C 1
ATOM 7142 O O . GLN B 1 429 ? 11.844 33.281 16.438 1 96.06 429 GLN B O 1
ATOM 7147 N N . ILE B 1 430 ? 9.75 33.812 16.828 1 96.44 430 ILE B N 1
ATOM 7148 C CA . ILE B 1 430 ? 9.234 32.531 16.438 1 96.44 430 ILE B CA 1
ATOM 7149 C C . ILE B 1 430 ? 9.5 32.281 14.953 1 96.44 430 ILE B C 1
ATOM 7151 O O . ILE B 1 430 ? 9.891 31.188 14.555 1 96.44 430 ILE B O 1
ATOM 7155 N N . LYS B 1 431 ? 9.258 33.312 14.164 1 96.62 431 LYS B N 1
ATOM 7156 C CA . LYS B 1 431 ? 9.516 33.219 12.734 1 96.62 431 LYS B CA 1
ATOM 7157 C C . LYS B 1 431 ? 10.984 32.875 12.453 1 96.62 431 LYS B C 1
ATOM 7159 O O . LYS B 1 431 ? 11.289 32.156 11.516 1 96.62 431 LYS B O 1
ATOM 7164 N N . ARG B 1 432 ? 11.852 33.5 13.25 1 96.81 432 ARG B N 1
ATOM 7165 C CA . ARG B 1 432 ? 13.273 33.219 13.109 1 96.81 432 ARG B CA 1
ATOM 7166 C C . ARG B 1 432 ? 13.562 31.719 13.352 1 96.81 432 ARG B C 1
ATOM 7168 O O . ARG B 1 432 ? 14.25 31.078 12.555 1 96.81 432 ARG B O 1
ATOM 7175 N N . TYR B 1 433 ? 13.039 31.203 14.43 1 97.38 433 TYR B N 1
ATOM 7176 C CA . TYR B 1 433 ? 13.234 29.797 14.734 1 97.38 433 TYR B CA 1
ATOM 7177 C C . TYR B 1 433 ? 12.594 28.906 13.672 1 97.38 433 TYR B C 1
ATOM 7179 O O . TYR B 1 433 ? 13.117 27.844 13.344 1 97.38 433 TYR B O 1
ATOM 7187 N N . GLN B 1 434 ? 11.477 29.344 13.117 1 97.81 434 GLN B N 1
ATOM 7188 C CA . GLN B 1 434 ? 10.812 28.609 12.047 1 97.81 434 GLN B CA 1
ATOM 7189 C C . GLN B 1 434 ? 11.672 28.562 10.789 1 97.81 434 GLN B C 1
ATOM 7191 O O . GLN B 1 434 ? 11.727 27.547 10.102 1 97.81 434 GLN B O 1
ATOM 7196 N N . ALA B 1 435 ? 12.242 29.656 10.531 1 97.31 435 ALA B N 1
ATOM 7197 C CA . ALA B 1 435 ? 13.125 29.719 9.367 1 97.31 435 ALA B CA 1
ATOM 7198 C C . ALA B 1 435 ? 14.305 28.766 9.531 1 97.31 435 ALA B C 1
ATOM 7200 O O . ALA B 1 435 ? 14.68 28.062 8.586 1 97.31 435 ALA B O 1
ATOM 7201 N N . LEU B 1 436 ? 14.898 28.766 10.719 1 97.56 436 LEU B N 1
ATOM 7202 C CA . LEU B 1 436 ? 16 27.844 11 1 97.56 436 LEU B CA 1
ATOM 7203 C C . LEU B 1 436 ? 15.539 26.406 10.867 1 97.56 436 LEU B C 1
ATOM 7205 O O . LEU B 1 436 ? 16.234 25.578 10.25 1 97.56 436 LEU B O 1
ATOM 7209 N N . PHE B 1 437 ? 14.438 26.047 11.383 1 98.06 437 PHE B N 1
ATOM 7210 C CA . PHE B 1 437 ? 13.883 24.703 11.305 1 98.06 437 PHE B CA 1
ATOM 7211 C C . PHE B 1 437 ? 13.672 24.297 9.852 1 98.06 437 PHE B C 1
ATOM 7213 O O . PHE B 1 437 ? 14.039 23.188 9.453 1 98.06 437 PHE B O 1
ATOM 7220 N N . GLU B 1 438 ? 13.062 25.203 9.094 1 98.06 438 GLU B N 1
ATOM 7221 C CA . GLU B 1 438 ? 12.812 24.906 7.688 1 98.06 438 GLU B CA 1
ATOM 7222 C C . GLU B 1 438 ? 14.109 24.656 6.93 1 98.06 438 GLU B C 1
ATOM 7224 O O . GLU B 1 438 ? 14.164 23.812 6.043 1 98.06 438 GLU B O 1
ATOM 7229 N N . MET B 1 439 ? 15.125 25.391 7.285 1 96.94 439 MET B N 1
ATOM 7230 C CA . MET B 1 439 ? 16.422 25.203 6.652 1 96.94 439 MET B CA 1
ATOM 7231 C C . MET B 1 439 ? 17 23.828 6.996 1 96.94 439 MET B C 1
ATOM 7233 O O . MET B 1 439 ? 17.422 23.094 6.109 1 96.94 439 MET B O 1
ATOM 7237 N N . ASP B 1 440 ? 16.953 23.484 8.25 1 97.69 440 ASP B N 1
ATOM 7238 C CA . ASP B 1 440 ? 17.5 22.219 8.711 1 97.69 440 ASP B CA 1
ATOM 7239 C C . ASP B 1 440 ? 16.734 21.047 8.102 1 97.69 440 ASP B C 1
ATOM 7241 O O . ASP B 1 440 ? 17.344 20.078 7.617 1 97.69 440 ASP B O 1
ATOM 7245 N N . LYS B 1 441 ? 15.406 21.109 8.109 1 98.12 441 LYS B N 1
ATOM 7246 C CA . LYS B 1 441 ? 14.547 20.094 7.52 1 98.12 441 LYS B CA 1
ATOM 7247 C C . LYS B 1 441 ? 14.82 19.938 6.027 1 98.12 441 LYS B C 1
ATOM 7249 O O . LYS B 1 441 ? 15.008 18.812 5.535 1 98.12 441 LYS B O 1
ATOM 7254 N N . THR B 1 442 ? 14.93 21.047 5.348 1 98.25 442 THR B N 1
ATOM 7255 C CA . THR B 1 442 ? 15.102 21.031 3.902 1 98.25 442 THR B CA 1
ATOM 7256 C C . THR B 1 442 ? 16.5 20.531 3.531 1 98.25 442 THR B C 1
ATOM 7258 O O . THR B 1 442 ? 16.672 19.859 2.516 1 98.25 442 THR B O 1
ATOM 7261 N N . LEU B 1 443 ? 17.516 20.875 4.367 1 98 443 LEU B N 1
ATOM 7262 C CA . LEU B 1 443 ? 18.859 20.344 4.141 1 98 443 LEU B CA 1
ATOM 7263 C C . LEU B 1 443 ? 18.828 18.812 4.164 1 98 443 LEU B C 1
ATOM 7265 O O . LEU B 1 443 ? 19.422 18.172 3.295 1 98 443 LEU B O 1
ATOM 7269 N N . ALA B 1 444 ? 18.172 18.234 5.164 1 98.19 444 ALA B N 1
ATOM 7270 C CA . ALA B 1 444 ? 18.062 16.781 5.262 1 98.19 444 ALA B CA 1
ATOM 7271 C C . ALA B 1 444 ? 17.391 16.203 4.027 1 98.19 444 ALA B C 1
ATOM 7273 O O . ALA B 1 444 ? 17.828 15.172 3.506 1 98.19 444 ALA B O 1
ATOM 7274 N N . GLN B 1 445 ? 16.344 16.875 3.521 1 98 445 GLN B N 1
ATOM 7275 C CA . GLN B 1 445 ? 15.625 16.422 2.338 1 98 445 GLN B CA 1
ATOM 7276 C C . GLN B 1 445 ? 16.5 16.516 1.092 1 98 445 GLN B C 1
ATOM 7278 O O . GLN B 1 445 ? 16.484 15.609 0.251 1 98 445 GLN B O 1
ATOM 7283 N N . LEU B 1 446 ? 17.266 17.609 1.003 1 97.94 446 LEU B N 1
ATOM 7284 C CA . LEU B 1 446 ? 18.172 17.781 -0.118 1 97.94 446 LEU B CA 1
ATOM 7285 C C . LEU B 1 446 ? 19.219 16.672 -0.152 1 97.94 446 LEU B C 1
ATOM 7287 O O . LEU B 1 446 ? 19.438 16.062 -1.194 1 97.94 446 LEU B O 1
ATOM 7291 N N . LEU B 1 447 ? 19.797 16.438 1.002 1 97.44 447 LEU B N 1
ATOM 7292 C CA . LEU B 1 447 ? 20.828 15.406 1.079 1 97.44 447 LEU B CA 1
ATOM 7293 C C . LEU B 1 447 ? 20.25 14.023 0.808 1 97.44 447 LEU B C 1
ATOM 7295 O O . LEU B 1 447 ? 20.922 13.172 0.218 1 97.44 447 LEU B O 1
ATOM 7299 N N . GLU B 1 448 ? 18.969 13.773 1.22 1 97.44 448 GLU B N 1
ATOM 7300 C CA . GLU B 1 448 ? 18.281 12.5 0.983 1 97.44 448 GLU B CA 1
ATOM 7301 C C . GLU B 1 448 ? 18.188 12.195 -0.509 1 97.44 448 GLU B C 1
ATOM 7303 O O . GLU B 1 448 ? 18.578 11.117 -0.954 1 97.44 448 GLU B O 1
ATOM 7308 N N . ILE B 1 449 ? 17.734 13.188 -1.299 1 96.25 449 ILE B N 1
ATOM 7309 C CA . ILE B 1 449 ? 17.484 12.93 -2.715 1 96.25 449 ILE B CA 1
ATOM 7310 C C . ILE B 1 449 ? 18.812 12.906 -3.475 1 96.25 449 ILE B C 1
ATOM 7312 O O . ILE B 1 449 ? 18.875 12.43 -4.609 1 96.25 449 ILE B O 1
ATOM 7316 N N . CYS B 1 450 ? 19.938 13.406 -2.865 1 96.31 450 CYS B N 1
ATOM 7317 C CA . CYS B 1 450 ? 21.266 13.375 -3.469 1 96.31 450 CYS B CA 1
ATOM 7318 C C . CYS B 1 450 ? 22.016 12.117 -3.057 1 96.31 450 CYS B C 1
ATOM 7320 O O . CYS B 1 450 ? 23.172 11.922 -3.457 1 96.31 450 CYS B O 1
ATOM 7322 N N . GLY B 1 451 ? 21.438 11.273 -2.295 1 94.25 451 GLY B N 1
ATOM 7323 C CA . GLY B 1 451 ? 22.109 10.078 -1.809 1 94.25 451 GLY B CA 1
ATOM 7324 C C . GLY B 1 451 ? 23.219 10.391 -0.811 1 94.25 451 GLY B C 1
ATOM 7325 O O . GLY B 1 451 ? 24.203 9.656 -0.722 1 94.25 451 GLY B O 1
ATOM 7326 N N . LEU B 1 452 ? 23.062 11.4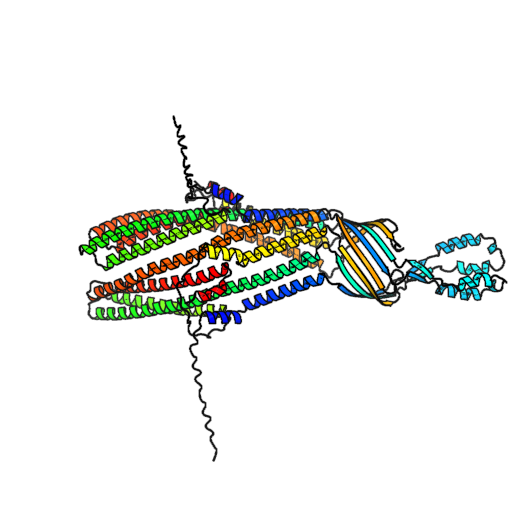84 -0.086 1 95.25 452 LEU B N 1
ATOM 7327 C CA . LEU B 1 452 ? 24.109 11.953 0.814 1 95.25 452 LEU B CA 1
ATOM 7328 C C . LEU B 1 452 ? 23.578 12.102 2.236 1 95.25 452 LEU B C 1
ATOM 7330 O O . LEU B 1 452 ? 24.047 12.961 2.99 1 95.25 452 LEU B O 1
ATOM 7334 N N . SER B 1 453 ? 22.562 11.383 2.607 1 96.56 453 SER B N 1
ATOM 7335 C CA . SER B 1 453 ? 21.891 11.531 3.898 1 96.56 453 SER B CA 1
ATOM 7336 C C . SER B 1 453 ? 22.891 11.438 5.047 1 96.56 453 SER B C 1
ATOM 7338 O O . SER B 1 453 ? 22.75 12.141 6.055 1 96.56 453 SER B O 1
ATOM 7340 N N . HIS B 1 454 ? 23.953 10.656 4.902 1 92.75 454 HIS B N 1
ATOM 7341 C CA . HIS B 1 454 ? 24.922 10.43 5.961 1 92.75 454 HIS B CA 1
ATOM 7342 C C . HIS B 1 454 ? 25.766 11.68 6.203 1 92.75 454 HIS B C 1
ATOM 7344 O O . HIS B 1 454 ? 26.406 11.812 7.254 1 92.75 454 HIS B O 1
ATOM 7350 N N . LYS B 1 455 ? 25.812 12.57 5.27 1 94.5 455 LYS B N 1
ATOM 7351 C CA . LYS B 1 455 ? 26.609 13.773 5.391 1 94.5 455 LYS B CA 1
ATOM 7352 C C . LYS B 1 455 ? 25.891 14.836 6.219 1 94.5 455 LYS B C 1
ATOM 7354 O O . LYS B 1 455 ? 26.469 15.883 6.535 1 94.5 455 LYS B O 1
ATOM 7359 N N . PHE B 1 456 ? 24.672 14.617 6.645 1 96.81 456 PHE B N 1
ATOM 7360 C CA . PHE B 1 456 ? 23.891 15.609 7.367 1 96.81 456 PHE B CA 1
ATOM 7361 C C . PHE B 1 456 ? 24.594 16.031 8.648 1 96.81 456 PHE B C 1
ATOM 7363 O O . PHE B 1 456 ? 24.656 17.219 8.961 1 96.81 456 PHE B O 1
ATOM 7370 N N . VAL B 1 457 ? 25.25 15.102 9.328 1 95 457 VAL B N 1
ATOM 7371 C CA . VAL B 1 457 ? 25.875 15.344 10.625 1 95 457 VAL B CA 1
ATOM 7372 C C . VAL B 1 457 ? 27.062 16.297 10.461 1 95 457 VAL B C 1
ATOM 7374 O O . VAL B 1 457 ? 27.391 17.047 11.375 1 95 457 VAL B O 1
ATOM 7377 N N . GLN B 1 458 ? 27.656 16.328 9.281 1 93.38 458 GLN B N 1
ATOM 7378 C CA . GLN B 1 458 ? 28.812 17.172 9.023 1 93.38 458 GLN B CA 1
ATOM 7379 C C . GLN B 1 458 ? 28.422 18.641 8.961 1 93.38 458 GLN B C 1
ATOM 7381 O O . GLN B 1 458 ? 29.266 19.531 9.086 1 93.38 458 GLN B O 1
ATOM 7386 N N . TYR B 1 459 ? 27.141 18.922 8.742 1 94.19 459 TYR B N 1
ATOM 7387 C CA . TYR B 1 459 ? 26.672 20.297 8.633 1 94.19 459 TYR B CA 1
ATOM 7388 C C . TYR B 1 459 ? 26.312 20.859 10 1 94.19 459 TYR B C 1
ATOM 7390 O O . TYR B 1 459 ? 26.109 22.062 10.148 1 94.19 459 TYR B O 1
ATOM 7398 N N . ILE B 1 460 ? 26.188 19.953 10.953 1 93.56 460 ILE B N 1
ATOM 7399 C CA . ILE B 1 460 ? 25.828 20.375 12.312 1 93.56 460 ILE B CA 1
ATOM 7400 C C . ILE B 1 460 ? 27.047 21.031 12.977 1 93.56 460 ILE B C 1
ATOM 7402 O O . ILE B 1 460 ? 28.141 20.453 13 1 93.56 460 ILE B O 1
ATOM 7406 N N . PRO B 1 461 ? 26.938 22.203 13.461 1 88.19 461 PRO B N 1
ATOM 7407 C CA . PRO B 1 461 ? 28.062 22.859 14.125 1 88.19 461 PRO B CA 1
ATOM 7408 C C . PRO B 1 461 ? 28.453 22.203 15.445 1 88.19 461 PRO B C 1
ATOM 7410 O O . PRO B 1 461 ? 27.594 21.578 16.094 1 88.19 461 PRO B O 1
#

Organism: Capnocytophaga canimorsus (strain 5) (NCBI:txid860228)

Solvent-accessible surface area (backbone atoms only — not comparable to full-atom values): 46197 Å² total; per-residue (Å²): 136,85,79,76,77,78,77,79,77,76,76,76,75,73,69,77,65,74,40,65,41,36,60,69,54,46,50,51,39,24,73,72,36,21,61,66,58,55,49,34,49,50,49,20,50,52,31,43,53,51,20,55,54,37,54,52,64,71,45,66,46,76,46,80,47,75,51,77,46,78,51,99,55,60,40,64,48,77,41,47,69,57,47,53,52,49,46,57,53,45,73,68,34,74,67,48,73,39,89,66,47,40,76,62,49,48,63,66,69,70,48,83,47,59,43,76,73,36,59,30,53,32,33,42,30,34,44,36,38,42,29,63,76,38,46,49,50,32,60,62,26,48,28,50,36,25,48,46,50,19,49,45,34,43,44,50,31,50,42,50,45,32,49,47,50,27,48,42,49,37,27,52,39,46,28,45,41,27,51,50,43,29,52,48,32,46,50,52,27,52,51,31,47,53,50,31,51,53,39,47,53,34,34,73,70,71,73,37,60,67,70,51,37,51,49,32,49,50,49,30,52,52,30,48,50,49,30,54,52,28,52,52,44,30,53,50,27,47,52,51,33,26,59,55,22,42,49,67,86,81,73,56,72,43,73,61,61,71,78,49,76,86,71,84,77,75,56,70,65,58,49,39,54,34,23,65,69,41,12,47,70,53,50,40,38,54,45,50,32,51,40,33,50,28,49,28,44,35,37,56,14,58,74,38,46,35,32,29,38,38,34,40,35,54,78,44,72,36,58,64,56,70,89,51,66,88,41,30,37,41,33,42,37,37,43,30,60,74,38,50,37,58,21,59,60,23,46,31,50,16,30,48,28,41,30,52,14,39,49,28,39,39,54,35,49,53,48,49,49,44,43,52,45,49,49,34,53,48,50,38,52,44,30,53,50,48,47,58,41,45,52,51,46,46,55,46,29,54,52,45,37,54,52,33,47,52,29,35,75,72,69,74,41,48,64,65,53,38,50,48,30,50,51,48,38,46,53,51,53,45,50,46,45,49,35,27,36,53,30,49,35,35,49,32,49,42,26,30,50,24,54,38,42,83,53,53,66,75,60,55,129,135,85,78,77,77,78,78,78,77,75,76,75,71,73,66,78,64,70,39,64,41,36,60,69,55,45,50,52,40,23,74,73,37,20,31,50,56,53,13,34,48,26,40,20,50,14,30,44,24,46,20,55,21,38,54,11,65,70,36,50,32,32,31,40,38,35,38,40,36,42,36,71,49,61,32,62,48,77,43,47,69,56,48,52,52,50,45,57,53,45,71,70,35,75,66,52,73,40,87,66,50,41,75,63,48,49,63,66,72,71,51,83,48,60,43,77,74,35,60,30,55,32,34,40,29,33,44,36,38,42,28,64,76,38,46,48,49,32,60,60,25,50,28,52,35,25,47,46,50,19,50,43,32,44,43,50,32,49,43,49,47,31,50,48,52,26,49,42,47,38,28,51,40,46,27,48,39,26,51,52,42,28,52,46,33,47,51,47,27,53,50,31,47,52,50,29,54,53,38,48,52,34,34,75,72,68,74,39,59,68,68,51,37,46,50,32,49,40,48,29,45,49,29,48,47,49,31,54,46,26,51,52,44,30,55,49,28,48,46,47,32,26,50,55,21,39,51,66,86,81,74,57,70,42,76,64,62,71,77,50,77,87,68,82,77,75,56,71,66,58,48,39,54,35,23,65,71,41,11,46,71,54,52,43,39,53,45,51,31,52,40,31,50,27,50,28,44,35,38,55,12,58,74,38,47,35,31,29,41,37,34,39,35,56,78,43,71,36,58,66,56,80,89,50,75,92,45,61,50,75,51,76,47,76,50,65,72,86,78,65,88,61,46,59,61,51,52,30,49,51,29,47,52,50,29,51,48,41,49,53,52,40,55,51,49,52,53,52,50,44,52,51,44,48,50,35,54,48,49,39,50,50,31,54,53,46,47,58,51,44,52,54,50,47,55,48,29,54,52,43,36,55,52,32,48,51,30,35,76,71,69,75,42,48,67,64,51,37,51,49,30,49,49,48,38,44,50,48,53,44,50,45,46,47,35,28,36,52,29,49,35,35,50,33,49,43,26,33,51,23,54,38,44,84,54,51,66,76,59,56,129

InterPro domains:
  IPR003423 Outer membrane efflux protein [PF02321] (118-247)
  IPR003423 Outer membrane efflux protein [PF02321] (274-451)
  IPR051906 Outer membrane protein TolC-like [PTHR30026] (1-452)

Nearest PDB structures (foldseek):
  7ng9-assembly1_A  TM=8.855E-01  e=4.064E-17  Klebsiella quasipneumoniae
  1yc9-assembly1_A-3  TM=8.629E-01  e=2.714E-16  Vibrio cholerae
  5azs-assembly1_A  TM=8.425E-01  e=2.172E-15  Pseudomonas aeruginosa PAO1
  5azs-assembly1_B  TM=8.430E-01  e=7.362E-15  Pseudomonas aeruginosa PAO1
  1wp1-assembly2_B  TM=8.799E-01  e=1.071E-10  Pseudomonas aeruginosa

Foldseek 3Di:
DPPPPPPPPPPPPPPPPQDAAELVNLLVLLVVFPVVLVVLVVVLVVLVVQLVVLVCLQFKDKDKDKDKAAAPFFDKDFCLVVLVVVVVVVVPDCVCVPPPPVVVCVVVSVDGPIHGQFGRIKIFMKMKIKGWDDLLCQSVLSSVLSVLSSVLSVLVSLLVSLVLLLQLLLLLLQLLLLVLLLVLLVVLLVVLVVLLVVQVVCVVVVLHDPVQSVVSVVLNVVSVVSNVVSVVSNVVSQVSNCNSSNHDPPPHDHYDFHQDQFPDDDDLVVLLVLLLVAQSVLVSLVSVLVSLVSQLSNLVSLQDKIKMKMKMAIPDIDRHRPPDDPGMDIDMDIGGDHDDPCVSVVSSVVSVVVSVVSVVVSVVVSVVLSVVLVVLVVLSVVLVVVLVVLVVQLVVLVVQLVVQVVCVVVSNHGSVSNSVSSVSNSVSSSSNSVSSSSNSSSVSVSCSSSNNNVCSVVSGD/DPPPPPPPPPPPPPPPPQDAAELVNLLVLLVPAAVVLVVLVVVLVVLVVQLVVLVCLQFKDKDKDKDKAAAPFFDKDFCLVVLVVVVVVVVVDCVCVPPPPCVVCVVVSPDGPIGGQFGRIKIFIKMKMKGWDDQLCQSVLSSVLSVLSSVLSVLVSLLVSLVLLLQLLLLQLLLLLLVLLLVLLVVLLVLLVVLLVVQVVCVVVVLHDPVQSVVSVVLNVVSVVSNVVSVVSNVVSQVSNCNSSNHDPPPHNHYDFHQDQFPDDDDLVVLLVLLLVAQSVLVSLVSVLVSLVSQLSNLVSLQDKIKMKMKMAIPDIDRDRPPDDPGMDIDMDIGHDPDDPCVSVVSSVVSVVVSVVSVVVSVVVSVVLSVVLVVLVVLSVVLVVVLVVLVVQLVVLVVQLVVQVVCVVVSNHGSVSNSVSSVSNSVSSSSNSVSSSSNLSSVSVSCSSSNNNVCSVVSRD

pLDDT: mean 89.84, std 11.94, range [26.77, 98.56]

Sequence (922 aa):
MKRFFFISLSLIAVGVQAQSLSFSEALDNMYNGNQKRKGMEKQSQAADFGAKAFQGLYFPQISLNASYVHMSDHLYLDFNEYRNRFGTHFQQSPLLKLPGFKEFLMPYFQQDWKYQFQNQNIGKFSLDVKWPIFTGGKIRAAVAAGKIQSEIARIESQKTESKLISELAERYFQTQLANAAFQVRKQALQTAENHLYNAQKLEANGMLAPVEAMQAQTAVADAQREVMAAEKDIQLAKTALYGVMGNTEGDFTELSTPLFEVTPLESLVYYQKAAKENFPEIVQAKLKKALAQQNLKVQKSNYLPDVALMGKKYLWTENLPITEPDNWVVGVGLQWDIFKGLQNKHHTQQAKALSESVDLLTAQAEKDIQTLVKKYYTEIEKQREQLQSLEKSLEFAQELIRVRNKAFTEGFGTSTDVADANLYRAAIQIKRYQALFEMDKTLAQLLEICGLSHKFVQYIPMKRFFFISLSLIAVGVQAQSLSFSEALDNMYNGNQKRKGMEKQSQAADFGAKAFQGLYFPQISLNASYVHMSDHLYLDFNEYRNRFGTHFQQSPLLKLPGFKEFLMPYFQQDWKYQFQNQNIGKFSLDVKWPIFTGGKIRAAVAAGKIQSEIARIESQKTESKLISELAERYFQTQLANAAFQVRKQALQTAENHLYNAQKLEANGMLAPVEAMQAQTAVADAQREVMAAEKDIQLAKTALYGVMGNTEGDFTELSTPLFEVTPLESLVYYQKAAKENFPEIVQAKLKKALAQQNLKVQKSNYLPDVALMGKKYLWTENLPITEPDNWVVGVGLQWDIFKGLQNKHHTQQAKALSESVDLLTAQAEKDIQTLVKKYYTEIEKQREQLQSLEKSLEFAQELIRVRNKAFTEGFGTSTDVADANLYRAAIQIKRYQALFEMDKTLAQLLEICGLSHKFVQYIP

Secondary structure (DSSP, 8-state):
-------------------EE-HHHHHHHHHHH-HHHHHHHHHHHHHHHHHHHHHGGGSPEEEEEEEEEE-SS-EEEE-HHHHHHHHHHHHT-GGGGSTTHHHHHHHHHSS--EEEEE-SEEEEEEEEEEEEEE-TTHHHHHHHHHHHHHHHHHHHHHHHHHHHHHHHHHHHHHHHHHHHHHHHHHHHHHHHHHHHHHHHHHHHTT-S-HHHHHHHHHHHHHHHHHHHHHHHHHHHHHHHHHHHHTPPTTS-SEE-SPP----PPPPHHHHHHHHHHH-HHHHHHHHHHHHHHHHHHHHHHTTS-EEEEEEEEEEEEES--TTS-SSEEEEEEEEEEEEETTHHHHHHHHHHHHHHHHHHHHHHHHHHHHHHHHHHHHHHHHHHHHHHHHHHHHHHHHHHHHHHHHHHHTTSS-HHHHHHHHHHHHHHHHHHHHHHHHHHHHHHHHHHHTT-GGGGGGG--/-------------------EE-HHHHHHHHHHH-HHHHHHHHHHHHHHHHHHHHHGGGS-EEEEEEEEEEESS-EEEE-HHHHHHHHHHHHTSGGGGSTTHHHHHHHHHHS--EEEEE-SEEEEEEEEEEEEEE-TTHHHHHHHHHHHHHHHHHHHHHHHHHHHHHHHHHHHHHHHHHHHHHHHHHHHHHHHHHHHHHHHHHHHTTSS-HHHHHHHHHHHHHHHHHHHHHHHHHHHHHHHHHHHHTPPTTS-SEE-SPP----PPPPHHHHHHHHHHH-HHHHHHHHHHHHHHHHHHHHHHTTS-EEEEEEEEEEEEES--TTS-SSEEEEEEEE----STTHHHHHHHHHHHHHHHHHHHHHHHHHHHHHHHHHHHHHHHHHHHHHHHHHHHHHHHHHHHHHHHHHHHTTSS-HHHHHHHHHHHHHHHHHHHHHHHHHHHHHHHHHHHTT-GGGGGGG--